Protein AF-A0A428UE61-F1 (afdb_monomer)

Radius of gyration: 39.41 Å; Cα contacts (8 Å, |Δi|>4): 1514; chains: 1; bounding box: 114×130×109 Å

Mean predicted aligned error: 20.4 Å

Foldseek 3Di:
DAQDKAKPVVVKDWFDEDPDGFTKIKIKIKGWHDDDPQKDFAKKKKKKFKFPPPPVLVVVFDPDDDDDDDQPDAKFWDDKAFDQKFKFDKDKDKDKDWDWDWDDDDDPDDDDGDDIDIDIDIDIDIFMKMKHWDFDDDDPDPGGGMIMMMIGGDPPDDPDDATLMQIMMIMIGHSLGKIKIKMFMKTWMDGPDDDPDTDIPPDDDDPPNGMDIDIDHPPDPVPRHDYCHVVVVCRNVVSHVVNVVRDDGDDDPDPDPDDDDDDDDDDDDDDDDDDDDDDDDDDDDDDDDDDDDDDDDDDDDDDDDDDDDDDDPPPPDPVVVVVVVVVVPDDDDDDDDDDDDDDDDDDDDDDDDDDDDDDDDDDDDDDDDDDDDDDDDDDPVVVVVVVVVPPVVVVVVVVVVVVVVVVDPPVVPPPPPPPDDDDDDDPDDPDPPQFFAFAAEAEEELWCAEQFFLLSPPPLFDSVCSVPLCQVLVLLLLCQVLPHQEHAYDAALFALAQAPHGNNRPLCPNRRQPPPGDQPLVSQLVNLVSHWRYAYAHEDEPQQDQLLVVLVSVLVSLQSNLQRYEYAYDNHQFQRNCVVSPHNGDDDPLVSLVSVVVSVVVSLLQQFFQFAPCQAPCDPVVPDGGDPLGGAFSQDDDPNDGGRDNRPDDHGQASHHQYEYEAQPPSRLLSCLAAHQEYEYFDQALLGLLVSLVSSCVSVVVLVHHSLSYAYAYEEEEQEDQWLVVLVVVLVVLLVSGRLSSLQSLVCSVQVDHPNPDDQPAQQCPDPPVSSVVLVCSCLVRPPPNVPPRCGSVNSRSVSNRRHPHYYFTTFLCSRLVRQVVSCVRNVGSHYNYYDSHPPVSVVNCSPTHSVSCVVVSNHDPDDPDTNDRSSCSRPNDSYDDCSRPSNQSHNYPPDSHRPVVVVVVVD

Organism: NCBI:txid2604345

InterPro domains:
  IPR011251 Luciferase-like domain [PF00296] (465-825)
  IPR016215 Nitrilotriacetate monooxygenase component A/pristinamycin IIA synthase subunit A [TIGR03860] (440-872)
  IPR036661 Luciferase-like domain superfamily [G3DSA:3.20.20.30] (434-896)
  IPR036661 Luciferase-like domain superfamily [SSF51679] (435-874)
  IPR051260 Diverse substrate monooxygenases [PTHR30011] (434-901)

pLDDT: mean 75.9, std 25.47, range [21.39, 98.88]

Secondary structure (DSSP, 8-state):
--EEEEE-TTT-EEEEETTTTEEEEEEEEEEEEPPPTTEEEEEEEEEEEEES--GGGGGTS----S---S-SS--EEEEEES-SEEE---EEEEEEEEEEE------TT-------EEEEEEEEEEE--EEEEEEEE-TTSSSEEEEEEEEE--TT----S---EEEEEEEEE--S--EEEEEEEEEEEEE-SS-----EESSSS-SSTTEEEEEE--S-GGG--SB-HHHHHHHHHHHHHHHHHHS---PPP-----------------------------------------------------------TTS--HHHHHHHHHHHS--------------------------------------------------HHHHHHHHHHT-HHHHHHHHHHHHHHTTS-GGGTGGGSSS----PPPS------PPPPPEEEEEEESSSBSSSTTGGGSTTB-GGGTT-HHHHHHHHHHHHHTT-SEEEEE--SS----TTSTT--HHHHHHTBT-S---SGGGHHHHHHT-SS-EEEEEEETTTS-HHHHHHHHHHHHHHTTT-EEEEEE----HHHHHHTT-SSPPPHHHHHHHHHHHHHHHHIIIIISB-TT-EEEETTTTEEE-TTSB----EE-SS-EE----SS---SSSSPEEEE---SHHHHHHHHHH-SEEEE--SSHHHHHHHHHHHHHHHHHTT--GGGSEEEEEEEEEE-SSHHHHHHHHHHHHHT--HHHHHHHHHHHHT---TTS-TT--TTS-S-HHHHHHHHHHHTTSTT-TTS---HHHHHHHHHTTTTSEEEEE-HHHHHHHHHHHHHHH---EEEEE-SSTBHHHHHIIIIIHHHHHHTTSS-SS-SSTT--HHHHHHS-SS--TTSTTGGG---TT-SS-HHHHHHHT-

Nearest PDB structures (foldseek):
  6ak1-assembly2_B  TM=9.621E-01  e=6.369E-52  Hyphomicrobium sulfonivorans
  3b9n-assembly2_B  TM=9.598E-01  e=4.986E-49  Geobacillus thermodenitrificans
  6lr1-assembly1_B  TM=9.518E-01  e=3.316E-44  Nocardioides sp. PD653
  7cza-assembly1_B  TM=9.605E-01  e=2.141E-40  Nocardioides sp. PD653
  5xkc-assembly1_C  TM=9.279E-01  e=2.772E-35  Bacillus subtilis

Sequence (908 aa):
MTVDCQFLFEKSQWGVLGNNRFPGGIIYMDLNFGPPQGCKVKSATVTVTLDEYDECLNSYKTQSRHGRRKPPCPVQMTDCYGPRHLVGEEKSTEFKQTMSVAPEIHVLGGGASGVGVNAEKAFKTSSRWSFNGQLLPGKGLWTYKTLKWDLTYNELESQSYRNNCVHTAFSFQHGGQPFLMKVEIEGKLGWNQRLKSKLKFGSRSGKEEGQTRTLIDFRDPEVFQRRLDELAKSLPRAMELENYQDIPIEIPDTAVASFQSTTLETEDSTNCEAESSQEVVSKREPLDSAAPLEAPRVLQGLQHQAIQAPHDPTEATMENLTRMYRRLTSPIEQEIIGKSAETSPSSASSTVVAPEEEQEQMTCPTNETKPELALGSLNADQEAMLKILEIPALLSFLQLIATLMNMLDWEAAQNTLVMASNESPSPDNNVSSKKKQIILNAFVMNTPGHLAPGLWRHPRNKTDQYKKLSFWTDLAQLLDKADFHAMFIADTLGPYDVYKGPANVVPVLSSGAQYPVNDPLYLVPALAAATKNLIFGVTASLTYEKPYALARRLSTVDHLSEGRVAWNIVTSYLDSAARNHGLDEQIPHDERYAIAHEYLEVLYKLWEGSFRDDAVLADRENGTYIAADAVRQIHHKGKYFQVPGPHFVEPSPQRTPFLFQAGVSEAGNGFGGKHGEAIFVGGQTPEGVRKTVDNIRAIATKEGRDPNHIKIIVGIAVIVAATDEEAKAKRDEYLSYADTEGALALFGGWTGIDLSGYSDDEDFRLTEAPRIQSILRRWSDTVPGTDNLPWTKRRIAEYISIGGLGAKIIGSPTTVADELEHWVEVADVDGFNLSHIVNPGSFEDIVEFLLPELRRRGVFRSRVDKEGATAREVFIGSKRLPEDHPGSKYKWRAGQEVPPFLAEEEAK

Structure (mmCIF, N/CA/C/O backbone):
data_AF-A0A428UE61-F1
#
_entry.id   AF-A0A428UE61-F1
#
loop_
_atom_site.group_PDB
_atom_site.id
_atom_site.type_symbol
_atom_site.label_atom_id
_atom_site.label_alt_id
_atom_site.label_comp_id
_atom_site.label_asym_id
_atom_site.label_entity_id
_atom_site.label_seq_id
_atom_site.pdbx_PDB_ins_code
_atom_site.Cartn_x
_atom_site.Cartn_y
_atom_site.Cartn_z
_atom_site.occupancy
_atom_site.B_iso_or_equiv
_atom_site.auth_seq_id
_atom_site.auth_comp_id
_atom_site.auth_asym_id
_atom_site.auth_atom_id
_atom_site.pdbx_PDB_model_num
ATOM 1 N N . MET A 1 1 ? 41.767 -10.987 22.330 1.00 46.66 1 MET A N 1
ATOM 2 C CA . MET A 1 1 ? 40.672 -10.272 23.009 1.00 46.66 1 MET A CA 1
ATOM 3 C C . MET A 1 1 ? 40.915 -10.302 24.500 1.00 46.66 1 MET A C 1
ATOM 5 O O . MET A 1 1 ? 41.491 -11.263 25.008 1.00 46.66 1 MET A O 1
ATOM 9 N N . THR A 1 2 ? 40.560 -9.198 25.133 1.00 59.25 2 THR A N 1
ATOM 10 C CA . THR A 1 2 ? 40.642 -8.890 26.561 1.00 59.25 2 THR A CA 1
ATOM 11 C C . THR A 1 2 ? 39.223 -8.832 27.129 1.00 59.25 2 THR A C 1
ATOM 13 O O . THR A 1 2 ? 38.258 -8.782 26.367 1.00 59.25 2 THR A O 1
ATOM 16 N N . VAL A 1 3 ? 39.089 -8.815 28.460 1.00 64.69 3 VAL A N 1
ATOM 17 C CA . VAL A 1 3 ? 37.883 -8.219 29.050 1.00 64.69 3 VAL A CA 1
ATOM 18 C C . VAL A 1 3 ? 38.043 -6.709 28.906 1.00 64.69 3 VAL A C 1
ATOM 20 O O . VAL A 1 3 ? 39.055 -6.177 29.359 1.00 64.69 3 VAL A O 1
ATOM 23 N N . ASP A 1 4 ? 37.103 -6.059 28.231 1.00 74.12 4 ASP A N 1
ATOM 24 C CA . ASP A 1 4 ? 37.210 -4.666 27.794 1.00 74.12 4 ASP A CA 1
ATOM 25 C C . ASP A 1 4 ? 35.916 -3.889 28.087 1.00 74.12 4 ASP A C 1
ATOM 27 O O . ASP A 1 4 ? 34.832 -4.469 28.174 1.00 74.12 4 ASP A O 1
ATOM 31 N N . CYS A 1 5 ? 36.047 -2.579 28.275 1.00 81.62 5 CYS A N 1
ATOM 32 C CA . CYS A 1 5 ? 34.998 -1.667 28.724 1.00 81.62 5 CYS A CA 1
ATOM 33 C C . CYS A 1 5 ? 35.074 -0.377 27.896 1.00 81.62 5 CYS A C 1
ATOM 35 O O . CYS A 1 5 ? 35.655 0.627 28.318 1.00 81.62 5 CYS A O 1
ATOM 37 N N . GLN A 1 6 ? 34.507 -0.415 26.691 1.00 86.00 6 GLN A N 1
ATOM 38 C CA . GLN A 1 6 ? 34.613 0.671 25.722 1.00 86.00 6 GLN A CA 1
ATOM 39 C C . GLN A 1 6 ? 33.530 1.725 25.972 1.00 86.00 6 GLN A C 1
ATOM 41 O O . GLN A 1 6 ? 32.346 1.448 25.815 1.00 86.00 6 GLN A O 1
ATOM 46 N N . PHE A 1 7 ? 33.919 2.953 26.324 1.00 83.75 7 PHE A N 1
ATOM 47 C CA . PHE A 1 7 ? 32.983 4.075 26.452 1.00 83.75 7 PHE A CA 1
ATOM 48 C C . PHE A 1 7 ? 32.632 4.671 25.087 1.00 83.75 7 PHE A C 1
ATOM 50 O O . PHE A 1 7 ? 33.508 5.132 24.355 1.00 83.75 7 PHE A O 1
ATOM 57 N N . LEU A 1 8 ? 31.339 4.745 24.779 1.00 87.75 8 LEU A N 1
ATOM 58 C CA . LEU A 1 8 ? 30.824 5.352 23.554 1.00 87.75 8 LEU A CA 1
ATOM 59 C C . LEU A 1 8 ? 30.546 6.842 23.797 1.00 87.75 8 LEU A C 1
ATOM 61 O O . LEU A 1 8 ? 29.394 7.281 23.874 1.00 87.75 8 LEU A O 1
ATOM 65 N N . PHE A 1 9 ? 31.605 7.639 23.974 1.00 80.12 9 PHE A N 1
ATOM 66 C CA . PHE A 1 9 ? 31.474 9.067 24.301 1.00 80.12 9 PHE A CA 1
ATOM 67 C C . PHE A 1 9 ? 30.754 9.887 23.216 1.00 80.12 9 PHE A C 1
ATOM 69 O O . PHE A 1 9 ? 30.081 10.852 23.556 1.00 80.12 9 PHE A O 1
ATOM 76 N N . GLU A 1 10 ? 30.802 9.461 21.952 1.00 81.88 10 GLU A N 1
ATOM 77 C CA . GLU A 1 10 ? 30.057 10.076 20.837 1.00 81.88 10 GLU A CA 1
ATOM 78 C C . GLU A 1 10 ? 28.542 9.786 20.902 1.00 81.88 10 GLU A C 1
ATOM 80 O O . GLU A 1 10 ? 27.727 10.651 20.588 1.00 81.88 10 GLU A O 1
ATOM 85 N N . LYS A 1 11 ? 28.144 8.597 21.389 1.00 85.75 11 LYS A N 1
ATOM 86 C CA . LYS A 1 11 ? 26.736 8.246 21.682 1.00 85.75 11 LYS A CA 1
ATOM 87 C C . LYS A 1 11 ? 26.249 8.939 22.968 1.00 85.75 11 LYS A C 1
ATOM 89 O O . LYS A 1 11 ? 25.057 9.205 23.122 1.00 85.75 11 LYS A O 1
ATOM 94 N N . SER A 1 12 ? 27.166 9.258 23.885 1.00 90.00 12 SER A N 1
ATOM 95 C CA . SER A 1 12 ? 26.889 9.809 25.220 1.00 90.00 12 SER A CA 1
ATOM 96 C C . SER A 1 12 ? 26.359 11.243 25.194 1.00 90.00 12 SER A C 1
ATOM 98 O O . SER A 1 12 ? 26.764 12.069 24.384 1.00 90.00 12 SER A O 1
ATOM 100 N N . GLN A 1 13 ? 25.408 11.533 26.084 1.00 90.19 13 GLN A N 1
ATOM 101 C CA . GLN A 1 13 ? 24.611 12.764 26.065 1.00 90.19 13 GLN A CA 1
ATOM 102 C C . GLN A 1 13 ? 24.738 13.517 27.390 1.00 90.19 13 GLN A C 1
ATOM 104 O O . GLN A 1 13 ? 24.761 12.903 28.456 1.00 90.19 13 GLN A O 1
ATOM 109 N N . TRP A 1 14 ? 24.756 14.848 27.332 1.00 88.31 14 TRP A N 1
ATOM 110 C CA . TRP A 1 14 ? 24.944 15.730 28.490 1.00 88.31 14 TRP A CA 1
ATOM 111 C C . TRP A 1 14 ? 23.805 16.752 28.574 1.00 88.31 14 TRP A C 1
ATOM 113 O O . TRP A 1 14 ? 23.241 17.145 27.550 1.00 88.31 14 TRP A O 1
ATOM 123 N N . GLY A 1 15 ? 23.428 17.159 29.787 1.00 88.06 15 GLY A N 1
ATOM 124 C CA . GLY A 1 15 ? 22.245 17.988 30.004 1.00 88.06 15 GLY A CA 1
ATOM 125 C C . GLY A 1 15 ? 21.762 17.977 31.453 1.00 88.06 15 GLY A C 1
ATOM 126 O O . GLY A 1 15 ? 22.563 18.044 32.378 1.00 88.06 15 GLY A O 1
ATOM 127 N N . VAL A 1 16 ? 20.446 17.904 31.650 1.00 86.44 16 VAL A N 1
ATOM 128 C CA . VAL A 1 16 ? 19.771 17.961 32.958 1.00 86.44 16 VAL A CA 1
ATOM 129 C C . VAL A 1 16 ? 18.908 16.721 33.173 1.00 86.44 16 VAL A C 1
ATOM 131 O O . VAL A 1 16 ? 18.205 16.285 32.259 1.00 86.44 16 VAL A O 1
ATOM 134 N N . LEU A 1 17 ? 18.928 16.182 34.394 1.00 80.44 17 LEU A N 1
ATOM 135 C CA . LEU A 1 17 ? 18.138 15.016 34.806 1.00 80.44 17 LEU A CA 1
ATOM 136 C C . LEU A 1 17 ? 17.314 15.309 36.065 1.00 80.44 17 LEU A C 1
ATOM 138 O O . LEU A 1 17 ? 17.823 15.863 37.040 1.00 80.44 17 LEU A O 1
ATOM 142 N N . GLY A 1 18 ? 16.068 14.841 36.079 1.00 70.00 18 GLY A N 1
ATOM 143 C CA . GLY A 1 18 ? 15.109 14.998 37.166 1.00 70.00 18 GLY A CA 1
ATOM 144 C C . GLY A 1 18 ? 14.396 16.353 37.164 1.00 70.00 18 GLY A C 1
ATOM 145 O O 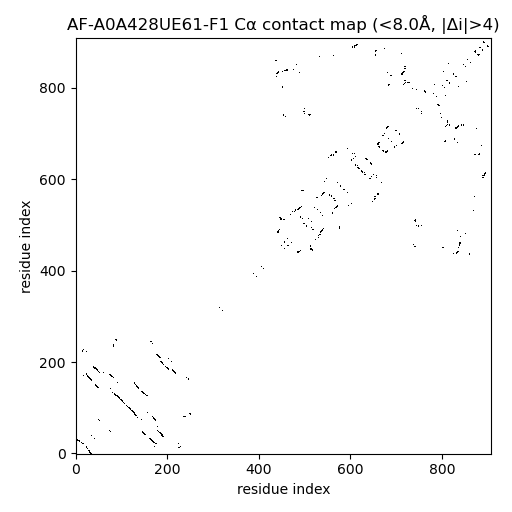. GLY A 1 18 ? 14.855 17.340 36.592 1.00 70.00 18 GLY A O 1
ATOM 146 N N . ASN A 1 19 ? 13.276 16.434 37.889 1.00 58.72 19 ASN A N 1
ATOM 147 C CA . ASN A 1 19 ? 12.419 17.630 37.955 1.00 58.72 19 ASN A CA 1
ATOM 148 C C . ASN A 1 19 ? 13.084 18.890 38.564 1.00 58.72 19 ASN A C 1
ATOM 150 O O . ASN A 1 19 ? 12.443 19.934 38.626 1.00 58.72 19 ASN A O 1
ATOM 154 N N . ASN A 1 20 ? 14.342 18.819 39.017 1.00 56.09 20 ASN A N 1
ATOM 155 C CA . ASN A 1 20 ? 15.060 19.913 39.678 1.00 56.09 20 ASN A CA 1
ATOM 156 C C . ASN A 1 20 ? 16.496 20.091 39.149 1.00 56.09 20 ASN A C 1
ATOM 158 O O . ASN A 1 20 ? 17.449 19.847 39.878 1.00 56.09 20 ASN A O 1
ATOM 162 N N . ARG A 1 21 ? 16.636 20.581 37.908 1.00 64.38 21 ARG A N 1
ATOM 163 C CA . ARG A 1 21 ? 17.753 21.429 37.412 1.00 64.38 21 ARG A CA 1
ATOM 164 C C . ARG A 1 21 ? 19.220 21.008 37.674 1.00 64.38 21 ARG A C 1
ATOM 166 O O . ARG A 1 21 ? 20.108 21.830 37.473 1.00 64.38 21 ARG A O 1
ATOM 173 N N . PHE A 1 22 ? 19.516 19.772 38.070 1.00 75.25 22 PHE A N 1
ATOM 174 C CA . PHE A 1 22 ? 20.898 19.325 38.259 1.00 75.25 22 PHE A CA 1
ATOM 175 C C . PHE A 1 22 ? 21.534 18.909 36.924 1.00 75.25 22 PHE A C 1
ATOM 177 O O . PHE A 1 22 ? 20.958 18.059 36.234 1.00 75.25 22 PHE A O 1
ATOM 184 N N . PRO A 1 23 ? 22.717 19.458 36.577 1.00 84.75 23 PRO A N 1
ATOM 185 C CA . PRO A 1 23 ? 23.539 18.948 35.489 1.00 84.75 23 PRO A CA 1
ATOM 186 C C . PRO A 1 23 ? 23.802 17.448 35.632 1.00 84.75 23 PRO A C 1
ATOM 188 O O . PRO A 1 23 ? 23.901 16.910 36.741 1.00 84.75 23 PRO A O 1
ATOM 191 N N . GLY A 1 24 ? 23.893 16.767 34.500 1.00 87.69 24 GLY A N 1
ATOM 192 C CA . GLY A 1 24 ? 23.999 15.323 34.424 1.00 87.69 24 GLY A CA 1
ATOM 193 C C . GLY A 1 24 ? 24.346 14.828 33.029 1.00 87.69 24 GLY A C 1
ATOM 194 O O . GLY A 1 24 ? 24.357 15.577 32.050 1.00 87.69 24 GLY A O 1
ATOM 195 N N . GLY A 1 25 ? 24.618 13.533 32.946 1.00 90.19 25 GLY A N 1
ATOM 196 C CA . GLY A 1 25 ? 24.937 12.864 31.696 1.00 90.19 25 GLY A CA 1
ATOM 197 C C . GLY A 1 25 ? 24.374 11.454 31.638 1.00 90.19 25 GLY A C 1
ATOM 198 O O . GLY A 1 25 ? 24.019 10.860 32.657 1.00 90.19 25 GLY A O 1
ATOM 199 N N . ILE A 1 26 ? 24.311 10.936 30.419 1.00 93.06 26 ILE A N 1
ATOM 200 C CA . ILE A 1 26 ? 24.041 9.544 30.078 1.00 93.06 26 ILE A CA 1
ATOM 201 C C . ILE A 1 26 ? 25.277 9.050 29.334 1.00 93.06 26 ILE A C 1
ATOM 203 O O . ILE A 1 26 ? 25.559 9.516 28.228 1.00 93.06 26 ILE A O 1
ATOM 207 N N . ILE A 1 27 ? 26.007 8.122 29.949 1.00 91.88 27 ILE A N 1
ATOM 208 C CA . ILE A 1 27 ? 27.204 7.505 29.375 1.00 91.88 27 ILE A CA 1
ATOM 209 C C . ILE A 1 27 ? 26.840 6.100 28.901 1.00 91.88 27 ILE A C 1
ATOM 211 O O . ILE A 1 27 ? 26.346 5.295 29.690 1.00 91.88 27 ILE A O 1
ATOM 215 N N . TYR A 1 28 ? 27.103 5.814 27.627 1.00 92.88 28 TYR A N 1
ATOM 216 C CA . TYR A 1 28 ? 26.952 4.487 27.021 1.00 92.88 28 TYR A CA 1
ATOM 217 C C . TYR A 1 28 ? 28.302 3.761 27.019 1.00 92.88 28 TYR A C 1
ATOM 219 O O . TYR A 1 28 ? 29.351 4.395 26.860 1.00 92.88 28 TYR A O 1
ATOM 227 N N . MET A 1 29 ? 28.287 2.438 27.160 1.00 90.75 29 MET A N 1
ATOM 228 C CA . MET A 1 29 ? 29.472 1.594 27.051 1.00 90.75 29 MET A CA 1
ATOM 229 C C . MET A 1 29 ? 29.152 0.182 26.555 1.00 90.75 29 MET A C 1
ATOM 231 O O . MET A 1 29 ? 28.063 -0.345 26.787 1.00 90.75 29 MET A O 1
ATOM 235 N N . ASP A 1 30 ? 30.174 -0.446 25.989 1.00 90.00 30 ASP A N 1
ATOM 236 C CA . ASP A 1 30 ? 30.145 -1.820 25.508 1.00 90.00 30 ASP A CA 1
ATOM 237 C C . ASP A 1 30 ? 31.082 -2.681 26.365 1.00 90.00 30 ASP A C 1
ATOM 239 O O . ASP A 1 30 ? 32.297 -2.454 26.419 1.00 90.00 30 ASP A O 1
ATOM 243 N N . LEU A 1 31 ? 30.513 -3.670 27.059 1.00 87.62 31 LEU A N 1
ATOM 244 C CA . LEU A 1 31 ? 31.251 -4.586 27.928 1.00 87.62 31 LEU A CA 1
ATOM 245 C C . LEU A 1 31 ? 31.553 -5.887 27.183 1.00 87.62 31 LEU A C 1
ATOM 247 O O . LEU A 1 31 ? 30.669 -6.714 26.955 1.00 87.62 31 LEU A O 1
ATOM 251 N N . ASN A 1 32 ? 32.817 -6.082 26.817 1.00 82.75 32 ASN A N 1
ATOM 252 C CA . ASN A 1 32 ? 33.273 -7.224 26.032 1.00 82.75 32 ASN A CA 1
ATOM 253 C C . ASN A 1 32 ? 34.005 -8.231 26.924 1.00 82.75 32 ASN A C 1
ATOM 255 O O . ASN A 1 32 ? 34.972 -7.885 27.595 1.00 82.75 32 ASN A O 1
ATOM 259 N N . PHE A 1 33 ? 33.581 -9.499 26.915 1.00 74.75 33 PHE A N 1
ATOM 260 C CA . PHE A 1 33 ? 34.100 -10.532 27.831 1.00 74.75 33 PHE A CA 1
ATOM 261 C C . PHE A 1 33 ? 34.864 -11.681 27.138 1.00 74.75 33 PHE A C 1
ATOM 263 O O . PHE A 1 33 ? 34.964 -12.789 27.675 1.00 74.75 33 PHE A O 1
ATOM 270 N N . GLY A 1 34 ? 35.397 -11.439 25.937 1.00 67.12 34 GLY A N 1
ATOM 271 C CA . GLY A 1 34 ? 36.042 -12.457 25.100 1.00 67.12 34 GLY A CA 1
ATOM 272 C C . GLY A 1 34 ? 37.418 -12.925 25.620 1.00 67.12 34 GLY A C 1
ATOM 273 O O . GLY A 1 34 ? 38.310 -12.096 25.811 1.00 67.12 34 GLY A O 1
ATOM 274 N N . PRO A 1 35 ? 37.659 -14.240 25.808 1.00 58.56 35 PRO A N 1
ATOM 275 C CA . PRO A 1 35 ? 38.947 -14.744 26.286 1.00 58.56 35 PRO A CA 1
ATOM 276 C C . PRO A 1 35 ? 40.095 -14.628 25.256 1.00 58.56 35 PRO A C 1
ATOM 278 O O . PRO A 1 35 ? 39.879 -14.728 24.041 1.00 58.56 35 PRO A O 1
ATOM 281 N N . PRO A 1 36 ? 41.356 -14.548 25.727 1.00 59.62 36 PRO A N 1
ATOM 282 C CA . PRO A 1 36 ? 42.532 -14.888 24.925 1.00 59.62 36 PRO A CA 1
ATOM 283 C C . PRO A 1 36 ? 42.497 -16.351 24.448 1.00 59.62 36 PRO A C 1
ATOM 285 O O . PRO A 1 36 ? 41.963 -17.221 25.141 1.00 59.62 36 PRO A O 1
ATOM 288 N N . GLN A 1 37 ? 43.114 -16.645 23.297 1.00 58.22 37 GLN A N 1
ATOM 289 C CA . GLN A 1 37 ? 43.183 -18.011 22.757 1.00 58.22 37 GLN A CA 1
ATOM 290 C C . GLN A 1 37 ? 43.763 -19.006 23.777 1.00 58.22 37 GLN A C 1
ATOM 292 O O . GLN A 1 37 ? 44.815 -18.777 24.369 1.00 58.22 37 GLN A O 1
ATOM 297 N N . GLY A 1 38 ? 43.062 -20.128 23.973 1.00 58.03 38 GLY A N 1
ATOM 298 C CA . GLY A 1 38 ? 43.457 -21.212 24.883 1.00 58.03 38 GLY A CA 1
ATOM 299 C C . GLY A 1 38 ? 43.007 -21.062 26.345 1.00 58.03 38 GLY A C 1
ATOM 300 O O . GLY A 1 38 ? 43.116 -22.029 27.103 1.00 58.03 38 GLY A O 1
ATOM 301 N N . CYS A 1 39 ? 42.461 -19.907 26.737 1.00 61.75 39 CYS A N 1
ATOM 302 C CA . CYS A 1 39 ? 41.926 -19.652 28.077 1.00 61.75 39 CYS A CA 1
ATOM 303 C C . CYS A 1 39 ? 40.391 -19.733 28.105 1.00 61.75 39 CYS A C 1
ATOM 305 O O . CYS A 1 39 ? 39.730 -19.355 27.143 1.00 61.75 39 CYS A O 1
ATOM 307 N N . LYS A 1 40 ? 39.817 -20.146 29.243 1.00 69.12 40 LYS A N 1
ATOM 308 C CA . LYS A 1 40 ? 38.396 -19.926 29.562 1.00 69.12 40 LYS A CA 1
ATOM 309 C C . LYS A 1 40 ? 38.239 -18.837 30.622 1.00 69.12 40 LYS A C 1
ATOM 311 O O . LYS A 1 40 ? 38.946 -18.873 31.634 1.00 69.12 40 LYS A O 1
ATOM 316 N N . VAL A 1 41 ? 37.278 -17.928 30.455 1.00 73.25 41 VAL A N 1
ATOM 317 C CA . VAL A 1 41 ? 36.825 -17.051 31.554 1.00 73.25 41 VAL A CA 1
ATOM 318 C C . VAL A 1 41 ? 35.959 -17.880 32.502 1.00 73.25 41 VAL A C 1
ATOM 320 O O . VAL A 1 41 ? 35.039 -18.546 32.040 1.00 73.25 41 VAL A O 1
ATOM 323 N N . LYS A 1 42 ? 36.233 -17.844 33.815 1.00 73.75 42 LYS A N 1
ATOM 324 C CA . LYS A 1 42 ? 35.361 -18.433 34.855 1.00 73.75 42 LYS A CA 1
ATOM 325 C C . LYS A 1 42 ? 34.499 -17.388 35.556 1.00 73.75 42 LYS A C 1
ATOM 327 O O . LYS A 1 42 ? 33.335 -17.634 35.841 1.00 73.75 42 LYS A O 1
ATOM 332 N N . SER A 1 43 ? 35.068 -16.220 35.836 1.00 81.81 43 SER A N 1
ATOM 333 C CA . SER A 1 43 ? 34.304 -15.050 36.274 1.00 81.81 43 SER A CA 1
ATOM 334 C C . SER A 1 43 ? 35.018 -13.775 35.848 1.00 81.81 43 SER A C 1
ATOM 336 O O . SER A 1 43 ? 36.249 -13.735 35.919 1.00 81.81 43 SER A O 1
ATOM 338 N N . ALA A 1 44 ? 34.262 -12.747 35.487 1.00 82.44 44 ALA A N 1
ATOM 339 C CA . ALA A 1 44 ? 34.749 -11.395 35.243 1.00 82.44 44 ALA A CA 1
ATOM 340 C C . ALA A 1 44 ? 33.827 -10.392 35.946 1.00 82.44 44 ALA A C 1
ATOM 342 O O . ALA A 1 44 ? 32.612 -10.579 35.962 1.00 82.44 44 ALA A O 1
ATOM 343 N N . THR A 1 45 ? 34.408 -9.348 36.522 1.00 85.44 45 THR A N 1
ATOM 344 C CA . THR A 1 45 ? 33.694 -8.299 37.247 1.00 85.44 45 THR A CA 1
ATOM 345 C C . THR A 1 45 ? 34.184 -6.949 36.740 1.00 85.44 45 THR A C 1
ATOM 347 O O . THR A 1 45 ? 35.376 -6.665 36.844 1.00 85.44 45 THR A O 1
ATOM 350 N N . VAL A 1 46 ? 33.277 -6.118 36.224 1.00 87.56 46 VAL A N 1
ATOM 351 C CA . VAL A 1 46 ? 33.558 -4.727 35.830 1.00 87.56 46 VAL A CA 1
ATOM 352 C C . VAL A 1 46 ? 32.901 -3.804 36.846 1.00 87.56 46 VAL A C 1
ATOM 354 O O . VAL A 1 46 ? 31.731 -3.982 37.178 1.00 87.56 46 VAL A O 1
ATOM 357 N N . THR A 1 47 ? 33.647 -2.835 37.371 1.00 89.94 47 THR A N 1
ATOM 358 C CA . THR A 1 47 ? 33.163 -1.890 38.386 1.00 89.94 47 THR A CA 1
ATOM 359 C C . THR A 1 47 ? 33.503 -0.461 37.977 1.00 89.94 47 THR A C 1
ATOM 361 O O . THR A 1 47 ? 34.674 -0.129 37.824 1.00 89.94 47 THR A O 1
ATOM 364 N N . VAL A 1 48 ? 32.493 0.397 37.833 1.00 91.00 48 VAL A N 1
ATOM 365 C CA . VAL A 1 48 ? 32.637 1.832 37.537 1.00 91.00 48 VAL A CA 1
ATOM 366 C C . VAL A 1 48 ? 32.237 2.626 38.778 1.00 91.00 48 VAL A C 1
ATOM 368 O O . VAL A 1 48 ? 31.164 2.397 39.324 1.00 91.00 48 VAL A O 1
ATOM 371 N N . THR A 1 49 ? 33.079 3.549 39.246 1.00 91.44 49 THR A N 1
ATOM 372 C CA . THR A 1 49 ? 32.848 4.366 40.454 1.00 91.44 49 THR A CA 1
ATOM 373 C C . THR A 1 49 ? 33.092 5.850 40.184 1.00 91.44 49 THR A C 1
ATOM 375 O O . THR A 1 49 ? 34.081 6.197 39.542 1.00 91.44 49 THR A O 1
ATOM 378 N N . LEU A 1 50 ? 32.221 6.727 40.697 1.00 90.94 50 LEU A N 1
ATOM 379 C CA . LEU A 1 50 ? 32.333 8.187 40.567 1.00 90.94 50 LEU A CA 1
ATOM 380 C C . LEU A 1 50 ? 32.833 8.816 41.881 1.00 90.94 50 LEU A C 1
ATOM 382 O O . LEU A 1 50 ? 32.108 8.848 42.880 1.00 90.94 50 LEU A O 1
ATOM 386 N N . ASP A 1 51 ? 34.060 9.338 41.882 1.00 86.88 51 ASP A N 1
ATOM 387 C CA . ASP A 1 51 ? 34.716 9.914 43.061 1.00 86.88 51 ASP A CA 1
ATOM 388 C C . ASP A 1 51 ? 34.954 11.426 42.896 1.00 86.88 51 ASP A C 1
ATOM 390 O O . ASP A 1 51 ? 35.658 11.867 41.992 1.00 86.88 51 ASP A O 1
ATOM 394 N N . GLU A 1 52 ? 34.365 12.230 43.783 1.00 83.00 52 GLU A N 1
ATOM 395 C CA . GLU A 1 52 ? 34.520 13.695 43.843 1.00 83.00 52 GLU A CA 1
ATOM 396 C C . GLU A 1 52 ? 35.455 14.154 44.982 1.00 83.00 52 GLU A C 1
ATOM 398 O O . GLU A 1 52 ? 35.705 15.352 45.157 1.00 83.00 52 GLU A O 1
ATOM 403 N N . TYR A 1 53 ? 35.966 13.213 45.780 1.00 80.38 53 TYR A N 1
ATOM 404 C CA . TYR A 1 53 ? 36.737 13.450 47.000 1.00 80.38 53 TYR A CA 1
ATOM 405 C C . TYR A 1 53 ? 38.207 13.023 46.896 1.00 80.38 53 TYR A C 1
ATOM 407 O O . TYR A 1 53 ? 38.986 13.429 47.756 1.00 80.38 53 TYR A O 1
ATOM 415 N N . ASP A 1 54 ? 38.598 12.291 45.847 1.00 80.94 54 ASP A N 1
ATOM 416 C CA . ASP A 1 54 ? 40.000 11.967 45.546 1.00 80.94 54 ASP A CA 1
ATOM 417 C C . ASP A 1 54 ? 40.903 13.222 45.567 1.00 80.94 54 ASP A C 1
ATOM 419 O O . ASP A 1 54 ? 40.561 14.286 45.033 1.00 80.94 54 ASP A O 1
ATOM 423 N N . GLU A 1 55 ? 42.064 13.099 46.217 1.00 78.06 55 GLU A N 1
ATOM 424 C CA . GLU A 1 55 ? 42.967 14.217 46.509 1.00 78.06 55 GLU A CA 1
ATOM 425 C C . GLU A 1 55 ? 43.546 14.867 45.243 1.00 78.06 55 GLU A C 1
ATOM 427 O O . GLU A 1 55 ? 43.829 16.069 45.249 1.00 78.06 55 GLU A O 1
ATOM 432 N N . CYS A 1 56 ? 43.648 14.130 44.130 1.00 76.50 56 CYS A N 1
ATOM 433 C CA . CYS A 1 56 ? 44.102 14.673 42.850 1.00 76.50 56 CYS A CA 1
ATOM 434 C C . CYS A 1 56 ? 43.151 15.737 42.276 1.00 76.50 56 CYS A C 1
ATOM 436 O O . CYS A 1 56 ? 43.576 16.565 41.474 1.00 76.50 56 CYS A O 1
ATOM 438 N N . LEU A 1 57 ? 41.881 15.774 42.699 1.00 77.94 57 LEU A N 1
ATOM 439 C CA . LEU A 1 57 ? 40.918 16.794 42.266 1.00 77.94 57 LEU A CA 1
ATOM 440 C C . LEU A 1 57 ? 41.156 18.168 42.916 1.00 77.94 57 LEU A C 1
ATOM 442 O O . LEU A 1 57 ? 40.554 19.154 42.493 1.00 77.94 57 LEU A O 1
ATOM 446 N N . ASN A 1 58 ? 42.017 18.267 43.934 1.00 76.69 58 ASN A N 1
ATOM 447 C CA . ASN A 1 58 ? 42.259 19.519 44.659 1.00 76.69 58 ASN A CA 1
ATOM 448 C C . ASN A 1 58 ? 42.931 20.612 43.805 1.00 76.69 58 ASN A C 1
ATOM 450 O O . ASN A 1 58 ? 42.805 21.787 44.136 1.00 76.69 58 ASN A O 1
ATOM 454 N N . SER A 1 59 ? 43.592 20.257 42.697 1.00 69.44 59 SER A N 1
ATOM 455 C CA . SER A 1 59 ? 44.116 21.212 41.706 1.00 69.44 59 SER A CA 1
ATOM 456 C C . SER A 1 59 ? 43.072 21.682 40.683 1.00 69.44 59 SER A C 1
ATOM 458 O O . SER A 1 59 ? 43.229 22.759 40.115 1.00 69.44 59 SER A O 1
ATOM 460 N N . TYR A 1 60 ? 42.007 20.903 40.459 1.00 66.69 60 TYR A N 1
ATOM 461 C CA . TYR A 1 60 ? 40.944 21.192 39.483 1.00 66.69 60 TYR A CA 1
ATOM 462 C C . TYR A 1 60 ? 39.726 21.891 40.109 1.00 66.69 60 TYR A C 1
ATOM 464 O O . TYR A 1 60 ? 38.936 22.527 39.413 1.00 66.69 60 TYR A O 1
ATOM 472 N N . LYS A 1 61 ? 39.573 21.814 41.435 1.00 66.69 61 LYS A N 1
ATOM 473 C CA . LYS A 1 61 ? 38.549 22.540 42.198 1.00 66.69 61 LYS A CA 1
ATOM 474 C C . LYS A 1 61 ? 38.887 24.035 42.237 1.00 66.69 61 LYS A C 1
ATOM 476 O O . LYS A 1 61 ? 39.684 24.491 43.053 1.00 66.69 61 LYS A O 1
ATOM 481 N N . THR A 1 62 ? 38.265 24.800 41.339 1.00 55.84 62 THR A N 1
ATOM 482 C CA . THR A 1 62 ? 38.424 26.259 41.211 1.00 55.84 62 THR A CA 1
ATOM 483 C C . THR A 1 62 ? 38.276 26.983 42.553 1.00 55.84 62 THR A C 1
ATOM 485 O O . THR A 1 62 ? 37.279 26.780 43.250 1.00 55.84 62 THR A O 1
ATOM 488 N N . GLN A 1 63 ? 39.194 27.902 42.878 1.00 50.12 63 GLN A N 1
ATOM 489 C CA . GLN A 1 63 ? 39.101 28.777 44.058 1.00 50.12 63 GLN A CA 1
ATOM 490 C C . GLN A 1 63 ? 38.036 29.883 43.888 1.00 50.12 63 GLN A C 1
ATOM 492 O O . GLN A 1 63 ? 38.337 31.078 43.930 1.00 50.12 63 GLN A O 1
ATOM 497 N N . SER A 1 64 ? 36.774 29.496 43.688 1.00 44.62 64 SER A N 1
ATOM 498 C CA . SER A 1 64 ? 35.662 30.446 43.655 1.00 44.62 64 SER A CA 1
ATOM 499 C C . SER A 1 64 ? 35.415 31.038 45.047 1.00 44.62 64 SER A C 1
ATOM 501 O O . SER A 1 64 ? 35.502 30.355 46.072 1.00 44.62 64 SER A O 1
ATOM 503 N N . ARG A 1 65 ? 35.174 32.350 45.097 1.00 41.00 65 ARG A N 1
ATOM 504 C CA . ARG A 1 65 ? 35.197 33.146 46.331 1.00 41.00 65 ARG A CA 1
ATOM 505 C C . ARG A 1 65 ? 33.839 33.168 47.047 1.00 41.00 65 ARG A C 1
ATOM 507 O O . ARG A 1 65 ? 32.785 33.096 46.434 1.00 41.00 65 ARG A O 1
ATOM 514 N N . HIS A 1 66 ? 33.900 33.402 48.360 1.00 37.56 66 HIS A N 1
ATOM 515 C CA . HIS A 1 66 ? 32.799 33.904 49.204 1.00 37.56 66 HIS A CA 1
ATOM 516 C C . HIS A 1 66 ? 31.608 32.959 49.501 1.00 37.56 66 HIS A C 1
ATOM 518 O O . HIS A 1 66 ? 30.444 33.313 49.366 1.00 37.56 66 HIS A O 1
ATOM 524 N N . GLY A 1 67 ? 31.912 31.813 50.112 1.00 43.88 67 GLY A N 1
ATOM 525 C CA . GLY A 1 67 ? 31.308 31.447 51.403 1.00 43.88 67 GLY A CA 1
ATOM 526 C C . GLY A 1 67 ? 29.778 31.365 51.552 1.00 43.88 67 GLY A C 1
ATOM 527 O O . GLY A 1 67 ? 29.207 32.141 52.318 1.00 43.88 67 GLY A O 1
ATOM 528 N N . ARG A 1 68 ? 29.154 30.293 51.032 1.00 39.59 68 ARG A N 1
ATOM 529 C CA . ARG A 1 68 ? 28.136 29.515 51.783 1.00 39.59 68 ARG A CA 1
ATOM 530 C C . ARG A 1 68 ? 27.816 28.150 51.145 1.00 39.59 68 ARG A C 1
ATOM 532 O O . ARG A 1 68 ? 27.566 28.073 49.953 1.00 39.59 68 ARG A O 1
ATOM 539 N N . ARG A 1 69 ? 27.667 27.135 52.015 1.00 44.00 69 ARG A N 1
ATOM 540 C CA . ARG A 1 69 ? 27.134 25.767 51.779 1.00 44.00 69 ARG A CA 1
ATOM 541 C C . ARG A 1 69 ? 27.957 24.823 50.873 1.00 44.00 69 ARG A C 1
ATOM 543 O O . ARG A 1 69 ? 28.834 25.234 50.128 1.00 44.00 69 ARG A O 1
ATOM 550 N N . LYS A 1 70 ? 27.680 23.518 51.037 1.00 48.38 70 LYS A N 1
ATOM 551 C CA . LYS A 1 70 ? 28.154 22.405 50.187 1.00 48.38 70 LYS A CA 1
ATOM 552 C C . LYS A 1 70 ? 27.621 22.557 48.747 1.00 48.38 70 LYS A C 1
ATOM 554 O O . LYS A 1 70 ? 26.583 23.203 48.591 1.00 48.38 70 LYS A O 1
ATOM 559 N N . PRO A 1 71 ? 28.239 21.910 47.733 1.00 51.91 71 PRO A N 1
ATOM 560 C CA . PRO A 1 71 ? 27.614 21.765 46.416 1.00 51.91 71 PRO A CA 1
ATOM 561 C C . PRO A 1 71 ? 26.197 21.173 46.560 1.00 51.91 71 PRO A C 1
ATOM 563 O O . PRO A 1 71 ? 26.002 20.277 47.388 1.00 51.91 71 PRO A O 1
ATOM 566 N N . PRO A 1 72 ? 25.200 21.672 45.805 1.00 61.03 72 PRO A N 1
ATOM 567 C CA . PRO A 1 72 ? 23.790 21.358 46.046 1.00 61.03 72 PRO A CA 1
ATOM 568 C C . PRO A 1 72 ? 23.391 19.929 45.642 1.00 61.03 72 PRO A C 1
ATOM 570 O O . PRO A 1 72 ? 22.364 19.443 46.105 1.00 61.03 72 PRO A O 1
ATOM 573 N N . CYS A 1 73 ? 24.213 19.249 44.838 1.00 71.06 73 CYS A N 1
ATOM 574 C CA . CYS A 1 73 ? 24.133 17.816 44.570 1.00 71.06 73 CYS A CA 1
ATOM 575 C C . CYS A 1 73 ? 25.563 17.236 44.529 1.00 71.06 73 CYS A C 1
ATOM 577 O O . CYS A 1 73 ? 26.391 17.778 43.792 1.00 71.06 73 CYS A O 1
ATOM 579 N N . PRO A 1 74 ? 25.894 16.178 45.294 1.00 79.25 74 PRO A N 1
ATOM 580 C CA . PRO A 1 74 ? 27.113 15.398 45.060 1.00 79.25 74 PRO A CA 1
ATOM 581 C C . PRO A 1 74 ? 26.998 14.625 43.738 1.00 79.25 74 PRO A C 1
ATOM 583 O O . PRO A 1 74 ? 25.882 14.373 43.278 1.00 79.25 74 PRO A O 1
ATOM 586 N N . VAL A 1 75 ? 28.115 14.212 43.127 1.00 86.38 75 VAL A N 1
ATOM 587 C CA . VAL A 1 75 ? 28.043 13.330 41.947 1.00 86.38 75 VAL A CA 1
ATOM 588 C C . VAL A 1 75 ? 27.376 12.005 42.326 1.00 86.38 75 VAL A C 1
ATOM 590 O O . VAL A 1 75 ? 27.776 11.373 43.304 1.00 86.38 75 VAL A O 1
ATOM 593 N N . GLN A 1 76 ? 26.355 11.575 41.591 1.00 88.50 76 GLN A N 1
ATOM 594 C CA . GLN A 1 76 ? 25.632 10.335 41.878 1.00 88.50 76 GLN A CA 1
ATOM 595 C C . GLN A 1 76 ? 25.088 9.699 40.604 1.00 88.50 76 GLN A C 1
ATOM 597 O O . GLN A 1 76 ? 24.543 10.391 39.747 1.00 88.50 76 GLN A O 1
ATOM 602 N N . MET A 1 77 ? 25.201 8.377 40.502 1.00 91.12 77 MET A N 1
ATOM 603 C CA . MET A 1 77 ? 24.472 7.597 39.503 1.00 91.12 77 MET A CA 1
ATOM 604 C C . MET A 1 77 ? 22.979 7.633 39.851 1.00 91.12 77 MET A C 1
ATOM 606 O O . MET A 1 77 ? 22.614 7.529 41.023 1.00 91.12 77 MET A O 1
ATOM 610 N N . THR A 1 78 ? 22.118 7.805 38.851 1.00 88.19 78 THR A N 1
ATOM 611 C CA . THR A 1 78 ? 20.660 7.844 39.041 1.00 88.19 78 THR A CA 1
ATOM 612 C C . THR A 1 78 ? 19.980 6.564 38.576 1.00 88.19 78 THR A C 1
ATOM 614 O O . THR A 1 78 ? 19.064 6.110 39.255 1.00 88.19 78 THR A O 1
ATOM 617 N N . ASP A 1 79 ? 20.444 5.957 37.480 1.00 89.31 79 ASP A N 1
ATOM 618 C CA . ASP A 1 79 ? 19.988 4.641 37.033 1.00 89.31 79 ASP A CA 1
ATOM 619 C C . ASP A 1 79 ? 21.026 3.944 36.125 1.00 89.31 79 ASP A C 1
ATOM 621 O O . ASP A 1 79 ? 21.986 4.564 35.657 1.00 89.31 79 ASP A O 1
ATOM 625 N N . CYS A 1 80 ? 20.826 2.647 35.880 1.00 90.25 80 CYS A N 1
ATOM 626 C CA . CYS A 1 80 ? 21.559 1.844 34.904 1.00 90.25 80 CYS A CA 1
ATOM 627 C C . CYS A 1 80 ? 20.598 1.124 33.944 1.00 90.25 80 CYS A C 1
ATOM 629 O O . CYS A 1 80 ? 19.540 0.610 34.336 1.00 90.25 80 CYS A O 1
ATOM 631 N N . TYR A 1 81 ? 20.999 1.096 32.675 1.00 89.69 81 TYR A N 1
ATOM 632 C CA . TYR A 1 81 ? 20.197 0.705 31.523 1.00 89.69 81 TYR A CA 1
ATOM 633 C C . TYR A 1 81 ? 20.859 -0.440 30.761 1.00 89.69 81 TYR A C 1
ATOM 635 O O . TYR A 1 81 ? 22.086 -0.518 30.668 1.00 89.69 81 TYR A O 1
ATOM 643 N N . GLY A 1 82 ? 20.039 -1.315 30.187 1.00 83.19 82 GLY A N 1
ATOM 644 C CA . GLY A 1 82 ? 20.488 -2.593 29.643 1.00 83.19 82 GLY A CA 1
ATOM 645 C C . GLY A 1 82 ? 20.344 -3.730 30.655 1.00 83.19 82 GLY A C 1
ATOM 646 O O . GLY A 1 82 ? 19.654 -3.576 31.670 1.00 83.19 82 GLY A O 1
ATOM 647 N N . PRO A 1 83 ? 20.934 -4.901 30.375 1.00 75.94 83 PRO A N 1
ATOM 648 C CA . PRO A 1 83 ? 20.537 -6.128 31.050 1.00 75.94 83 PRO A CA 1
ATOM 649 C C . PRO A 1 83 ? 20.966 -6.193 32.522 1.00 75.94 83 PRO A C 1
ATOM 651 O O . PRO A 1 83 ? 22.124 -6.444 32.851 1.00 75.94 83 PRO A O 1
ATOM 654 N N . ARG A 1 84 ? 20.008 -6.012 33.439 1.00 78.12 84 ARG A N 1
ATOM 655 C CA . ARG A 1 84 ? 20.246 -6.149 34.891 1.00 78.12 84 ARG A CA 1
ATOM 656 C C . ARG A 1 84 ? 20.509 -7.596 35.310 1.00 78.12 84 ARG A C 1
ATOM 658 O O . ARG A 1 84 ? 21.248 -7.827 36.264 1.00 78.12 84 ARG A O 1
ATOM 665 N N . HIS A 1 85 ? 19.940 -8.555 34.588 1.00 81.81 85 HIS A N 1
ATOM 666 C CA . HIS A 1 85 ? 20.205 -9.980 34.741 1.00 81.81 85 HIS A CA 1
ATOM 667 C C . HIS A 1 85 ? 20.087 -10.658 33.372 1.00 81.81 85 HIS A C 1
ATOM 669 O O . HIS A 1 85 ? 19.086 -10.444 32.693 1.00 81.81 85 HIS A O 1
ATOM 675 N N . LEU A 1 86 ? 21.077 -11.463 32.979 1.00 78.62 86 LEU A N 1
ATOM 676 C CA . LEU A 1 86 ? 20.980 -12.396 31.848 1.00 78.62 86 LEU A CA 1
ATOM 677 C C . LEU A 1 86 ? 21.411 -13.791 32.284 1.00 78.62 86 LEU A C 1
ATOM 679 O O . LEU A 1 86 ? 22.266 -13.948 33.162 1.00 78.62 86 LEU A O 1
ATOM 683 N N . VAL A 1 87 ? 20.854 -14.790 31.609 1.00 76.06 87 VAL A N 1
ATOM 684 C CA . VAL A 1 87 ? 21.129 -16.209 31.816 1.00 76.06 87 VAL A CA 1
ATOM 685 C C . VAL A 1 87 ? 21.246 -16.882 30.451 1.00 76.06 87 VAL A C 1
ATOM 687 O O . VAL A 1 87 ? 20.431 -16.631 29.565 1.00 76.06 87 VAL A O 1
ATOM 690 N N . GLY A 1 88 ? 22.269 -17.719 30.280 1.00 73.75 88 GLY A N 1
ATOM 691 C CA . GLY A 1 88 ? 22.448 -18.515 29.067 1.00 73.75 88 GLY A CA 1
ATOM 692 C C . GLY A 1 88 ? 21.566 -19.764 29.012 1.00 73.75 88 GLY A C 1
ATOM 693 O O . GLY A 1 88 ? 21.136 -20.268 30.050 1.00 73.75 88 GLY A O 1
ATOM 694 N N . GLU A 1 89 ? 21.388 -20.290 27.797 1.00 70.19 89 GLU A N 1
ATOM 695 C CA . GLU A 1 89 ? 20.756 -21.589 27.509 1.00 70.19 89 GLU A CA 1
ATOM 696 C C . GLU A 1 89 ? 21.256 -22.700 28.452 1.00 70.19 89 GLU A C 1
ATOM 698 O O . GLU A 1 89 ? 22.470 -22.889 28.619 1.00 70.19 89 GLU A O 1
ATOM 703 N N . GLU A 1 90 ? 20.346 -23.488 29.029 1.00 71.06 90 GLU A N 1
ATOM 704 C CA . GLU A 1 90 ? 20.743 -24.607 29.886 1.00 71.06 90 GLU A CA 1
ATOM 705 C C . GLU A 1 90 ? 21.361 -25.785 29.112 1.00 71.06 90 GLU A C 1
ATOM 707 O O . GLU A 1 90 ? 20.695 -26.536 28.400 1.00 71.06 90 GLU A O 1
ATOM 712 N N . LYS A 1 91 ? 22.653 -26.034 29.347 1.00 66.38 91 LYS A N 1
ATOM 713 C CA . LYS A 1 91 ? 23.370 -27.204 28.827 1.00 66.38 91 LYS A CA 1
ATOM 714 C C . LYS A 1 91 ? 23.429 -28.297 29.880 1.00 66.38 91 LYS A C 1
ATOM 716 O O . LYS A 1 91 ? 24.144 -28.171 30.879 1.00 66.38 91 LYS A O 1
ATOM 721 N N . SER A 1 92 ? 22.697 -29.387 29.640 1.00 67.00 92 SER A N 1
ATOM 722 C CA . SER A 1 92 ? 22.790 -30.617 30.431 1.00 67.00 92 SER A CA 1
ATOM 723 C C . SER A 1 92 ? 23.724 -31.636 29.786 1.00 67.00 92 SER A C 1
ATOM 725 O O . SER A 1 92 ? 23.510 -32.021 28.637 1.00 67.00 92 SER A O 1
ATOM 727 N N . THR A 1 93 ? 24.692 -32.132 30.552 1.00 65.00 93 THR A N 1
ATOM 728 C CA . THR A 1 93 ? 25.559 -33.246 30.156 1.00 65.00 93 THR A CA 1
ATOM 729 C C . THR A 1 93 ? 25.229 -34.461 31.012 1.00 65.00 93 THR A C 1
ATOM 731 O O . THR A 1 93 ? 25.150 -34.365 32.239 1.00 65.00 93 THR A O 1
ATOM 734 N N . GLU A 1 94 ? 25.053 -35.613 30.370 1.00 65.62 94 GLU A N 1
ATOM 735 C CA . GLU A 1 94 ? 24.901 -36.900 31.046 1.00 65.62 94 GLU A CA 1
ATOM 736 C C . GLU A 1 94 ? 26.216 -37.675 30.961 1.00 65.62 94 GLU A C 1
ATOM 738 O O . GLU A 1 94 ? 26.753 -37.887 29.874 1.00 65.62 94 GLU A O 1
ATOM 743 N N . PHE A 1 95 ? 26.746 -38.096 32.109 1.00 63.47 95 PHE A N 1
ATOM 744 C CA . PHE A 1 95 ? 27.925 -38.953 32.176 1.00 63.47 95 PHE A CA 1
ATOM 745 C C . PHE A 1 95 ? 27.598 -40.261 32.893 1.00 63.47 95 PHE A C 1
ATOM 747 O O . PHE A 1 95 ? 26.950 -40.286 33.940 1.00 63.47 95 PHE A O 1
ATOM 754 N N . LYS A 1 96 ? 28.058 -41.369 32.311 1.00 64.38 96 LYS A N 1
ATOM 755 C CA . LYS A 1 96 ? 27.959 -42.704 32.900 1.00 64.38 96 LYS A CA 1
ATOM 756 C C . LYS A 1 96 ? 29.260 -43.047 33.607 1.00 64.38 96 LYS A C 1
ATOM 758 O O . LYS A 1 96 ? 30.329 -42.963 33.007 1.00 64.38 96 LYS A O 1
ATOM 763 N N . GLN A 1 97 ? 29.163 -43.474 34.860 1.00 54.25 97 GLN A N 1
ATOM 764 C CA . GLN A 1 97 ? 30.262 -44.105 35.576 1.00 54.25 97 GLN A CA 1
ATOM 765 C C . GLN A 1 97 ? 29.980 -45.603 35.695 1.00 54.25 97 GLN A C 1
ATOM 767 O O . GLN A 1 97 ? 29.056 -46.012 36.399 1.00 54.25 97 GLN A O 1
ATOM 772 N N . THR A 1 98 ? 30.786 -46.411 35.013 1.00 55.56 98 THR A N 1
ATOM 773 C CA . THR A 1 98 ? 30.733 -47.876 35.078 1.00 55.56 98 THR A CA 1
ATOM 774 C C . THR A 1 98 ? 31.781 -48.354 36.077 1.00 55.56 98 THR A C 1
ATOM 776 O O . THR A 1 98 ? 32.978 -48.192 35.851 1.00 55.56 98 THR A O 1
ATOM 779 N N . MET A 1 99 ? 31.342 -48.915 37.204 1.00 49.06 99 MET A N 1
ATOM 780 C CA . MET A 1 99 ? 32.217 -49.550 38.190 1.00 49.06 99 MET A CA 1
ATOM 781 C C . MET A 1 99 ? 32.212 -51.061 37.978 1.00 49.06 99 MET A C 1
ATOM 783 O O . MET A 1 99 ? 31.194 -51.708 38.218 1.00 49.06 99 MET A O 1
ATOM 787 N N . SER A 1 100 ? 33.345 -51.618 37.556 1.00 51.19 100 SER A N 1
ATOM 788 C CA . SER A 1 100 ? 33.587 -53.060 37.545 1.00 51.19 100 SER A CA 1
ATOM 789 C C . SER A 1 100 ? 34.219 -53.498 38.868 1.00 51.19 100 SER A C 1
ATOM 791 O O . SER A 1 100 ? 35.249 -52.969 39.285 1.00 51.19 100 SER A O 1
ATOM 793 N N . VAL A 1 101 ? 33.614 -54.478 39.539 1.00 53.81 101 VAL A N 1
ATOM 794 C CA . VAL A 1 101 ? 34.196 -55.132 40.720 1.00 53.81 101 VAL A CA 1
ATOM 795 C C . VAL A 1 101 ? 34.448 -56.596 40.387 1.00 53.81 101 VAL A C 1
ATOM 797 O O . VAL A 1 101 ? 33.513 -57.390 40.300 1.00 53.81 101 VAL A O 1
ATOM 800 N N . ALA A 1 102 ? 35.722 -56.944 40.207 1.00 54.56 102 ALA A N 1
ATOM 801 C CA . ALA A 1 102 ? 36.197 -58.313 40.041 1.00 54.56 102 ALA A CA 1
ATOM 802 C C . ALA A 1 102 ? 37.065 -58.693 41.258 1.00 54.56 102 ALA A C 1
ATOM 804 O O . ALA A 1 102 ? 38.070 -58.023 41.502 1.00 54.56 102 ALA A O 1
ATOM 805 N N . PRO A 1 103 ? 36.695 -59.716 42.049 1.00 48.06 103 PRO A N 1
ATOM 806 C CA . PRO A 1 103 ? 37.499 -60.154 43.185 1.00 48.06 103 PRO A CA 1
ATOM 807 C C . PRO A 1 103 ? 38.641 -61.073 42.727 1.00 48.06 103 PRO A C 1
ATOM 809 O O . PRO A 1 103 ? 38.399 -62.183 42.251 1.00 48.06 103 PRO A O 1
ATOM 812 N N . GLU A 1 104 ? 39.891 -60.650 42.919 1.00 42.97 104 GLU A N 1
ATOM 813 C CA . GLU A 1 104 ? 41.044 -61.547 42.796 1.00 42.97 104 GLU A CA 1
ATOM 814 C C . GLU A 1 104 ? 41.176 -62.416 44.053 1.00 42.97 104 GLU A C 1
ATOM 816 O O . GLU A 1 104 ? 41.387 -61.917 45.159 1.00 42.97 104 GLU A O 1
ATOM 821 N N . ILE A 1 105 ? 41.066 -63.736 43.883 1.00 48.78 105 ILE A N 1
ATOM 822 C CA . ILE A 1 105 ? 41.284 -64.723 44.945 1.00 48.78 105 ILE A CA 1
ATOM 823 C C . ILE A 1 105 ? 42.545 -65.520 44.605 1.00 48.78 105 I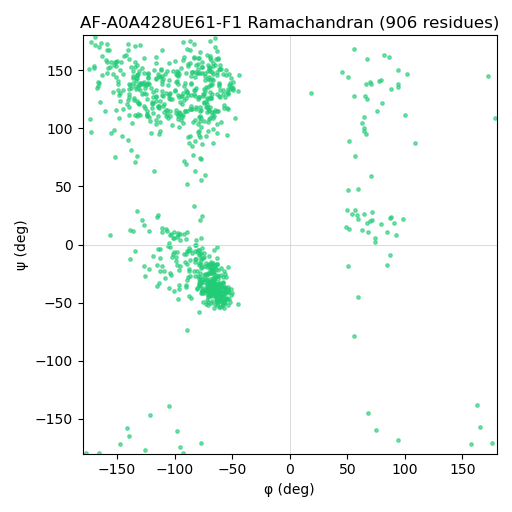LE A C 1
ATOM 825 O O . ILE A 1 105 ? 42.509 -66.485 43.841 1.00 48.78 105 ILE A O 1
ATOM 829 N N . HIS A 1 106 ? 43.675 -65.131 45.197 1.00 43.47 106 HIS A N 1
ATOM 830 C CA . HIS A 1 106 ? 44.903 -65.921 45.135 1.00 43.47 106 HIS A CA 1
ATOM 831 C C . HIS A 1 106 ? 44.853 -67.084 46.135 1.00 43.47 106 HIS A C 1
ATOM 833 O O . HIS A 1 106 ? 45.230 -66.947 47.297 1.00 43.47 106 HIS A O 1
ATOM 839 N N . VAL A 1 107 ? 44.424 -68.252 45.654 1.00 45.69 107 VAL A N 1
ATOM 840 C CA . VAL A 1 107 ? 44.606 -69.546 46.328 1.00 45.69 107 VAL A CA 1
ATOM 841 C C . VAL A 1 107 ? 45.551 -70.419 45.498 1.00 45.69 107 VAL A C 1
ATOM 843 O O . VAL A 1 107 ? 45.588 -70.344 44.269 1.00 45.69 107 VAL A O 1
ATOM 846 N N . LEU A 1 108 ? 46.367 -71.218 46.188 1.00 49.53 108 LEU A N 1
ATOM 847 C CA . LEU A 1 108 ? 47.417 -72.054 45.607 1.00 49.53 108 LEU A CA 1
ATOM 848 C C . LEU A 1 108 ? 46.871 -73.032 44.550 1.00 49.53 108 LEU A C 1
ATOM 850 O O . LEU A 1 108 ? 46.136 -73.958 44.878 1.00 49.53 108 LEU A O 1
ATOM 854 N N . GLY A 1 109 ? 47.324 -72.885 43.301 1.00 49.44 109 GLY A N 1
ATOM 855 C CA . GLY A 1 109 ? 47.303 -73.975 42.316 1.00 49.44 109 GLY A CA 1
ATOM 856 C C . GLY A 1 109 ? 46.036 -74.163 41.472 1.00 49.44 109 GLY A C 1
ATOM 857 O O . GLY A 1 109 ? 45.851 -75.254 40.944 1.00 49.44 109 GLY A O 1
ATOM 858 N N . GLY A 1 110 ? 45.186 -73.147 41.288 1.00 47.22 110 GLY A N 1
ATOM 859 C CA . GLY A 1 110 ? 44.055 -73.255 40.352 1.00 47.22 110 GLY A CA 1
ATOM 860 C C . GLY A 1 110 ? 43.295 -71.948 40.133 1.00 47.22 110 GLY A C 1
ATOM 861 O O . GLY A 1 110 ? 42.424 -71.600 40.923 1.00 47.22 110 GLY A O 1
ATOM 862 N N . GLY A 1 111 ? 43.609 -71.223 39.057 1.00 37.34 111 GLY A N 1
ATOM 863 C CA . GLY A 1 111 ? 42.949 -69.955 38.732 1.00 37.34 111 GLY A CA 1
ATOM 864 C C . GLY A 1 111 ? 41.571 -70.152 38.097 1.00 37.34 111 GLY A C 1
ATOM 865 O O . GLY A 1 111 ? 41.485 -70.499 36.923 1.00 37.34 111 GLY A O 1
ATOM 866 N N . ALA A 1 112 ? 40.506 -69.877 38.851 1.00 44.59 112 ALA A N 1
ATOM 867 C CA . ALA A 1 112 ? 39.146 -69.742 38.333 1.00 44.59 112 ALA A CA 1
ATOM 868 C C . ALA A 1 112 ? 38.732 -68.261 38.363 1.00 44.59 112 ALA A C 1
ATOM 870 O O . ALA A 1 112 ? 38.652 -67.657 39.432 1.00 44.59 112 ALA A O 1
ATOM 871 N N . SER A 1 113 ? 38.486 -67.661 37.196 1.00 45.03 113 SER A N 1
ATOM 872 C CA . SER A 1 113 ? 38.088 -66.252 37.095 1.00 45.03 113 SER A CA 1
ATOM 873 C C . SER A 1 113 ? 36.679 -66.033 37.651 1.00 45.03 113 SER A C 1
ATOM 875 O O . SER A 1 113 ? 35.707 -66.574 37.123 1.00 45.03 113 SER A O 1
ATOM 877 N N . GLY A 1 114 ? 36.559 -65.216 38.699 1.00 50.75 114 GLY A N 1
ATOM 878 C CA . GLY A 1 114 ? 35.264 -64.798 39.235 1.00 50.75 114 GLY A CA 1
ATOM 879 C C . GLY A 1 114 ? 34.501 -63.902 38.255 1.00 50.75 114 GLY A C 1
ATOM 880 O O . GLY A 1 114 ? 35.090 -63.049 37.591 1.00 50.75 114 GLY A O 1
ATOM 881 N N . VAL A 1 115 ? 33.177 -64.069 38.184 1.00 53.00 115 VAL A N 1
ATOM 882 C CA . VAL A 1 115 ? 32.303 -63.186 37.397 1.00 53.00 115 VAL A CA 1
ATOM 883 C C . VAL A 1 115 ? 32.254 -61.815 38.073 1.00 53.00 115 VAL A C 1
ATOM 885 O O . VAL A 1 115 ? 31.677 -61.668 39.150 1.00 53.00 115 VAL A O 1
ATOM 888 N N . GLY A 1 116 ? 32.882 -60.817 37.451 1.00 52.56 116 GLY A N 1
ATOM 889 C CA . GLY A 1 116 ? 32.850 -59.438 37.932 1.00 52.56 116 GLY A CA 1
ATOM 890 C C . GLY A 1 116 ? 31.477 -58.793 37.735 1.00 52.56 116 GLY A C 1
ATOM 891 O O . GLY A 1 116 ? 30.822 -59.008 36.715 1.00 52.56 116 GLY A O 1
ATOM 892 N N . VAL A 1 117 ? 31.050 -57.978 38.700 1.00 54.22 117 VAL A N 1
ATOM 893 C CA . VAL A 1 117 ? 29.798 -57.213 38.608 1.00 54.22 117 VAL A CA 1
ATOM 894 C C . VAL A 1 117 ? 30.106 -55.813 38.089 1.00 54.22 117 VAL A C 1
ATOM 896 O O . VAL A 1 117 ? 30.880 -55.078 38.704 1.00 54.22 117 VAL A O 1
ATOM 899 N N . ASN A 1 118 ? 29.473 -55.437 36.977 1.00 52.09 118 ASN A N 1
ATOM 900 C CA . ASN A 1 118 ? 29.522 -54.084 36.429 1.00 52.09 118 ASN A CA 1
ATOM 901 C C . ASN A 1 118 ? 28.263 -53.317 36.848 1.00 52.09 118 ASN A C 1
ATOM 903 O O . ASN A 1 118 ? 27.160 -53.663 36.430 1.00 52.09 118 ASN A O 1
ATOM 907 N N . ALA A 1 119 ? 28.428 -52.261 37.642 1.00 49.53 119 ALA A N 1
ATOM 908 C CA . ALA A 1 119 ? 27.359 -51.331 37.988 1.00 49.53 119 ALA A CA 1
ATOM 909 C C . ALA A 1 119 ? 27.529 -50.027 37.193 1.00 49.53 119 ALA A C 1
ATOM 911 O O . ALA A 1 119 ? 28.504 -49.302 37.396 1.00 49.53 119 ALA A O 1
ATOM 912 N N . GLU A 1 120 ? 26.586 -49.711 36.301 1.00 55.75 120 GLU A N 1
ATOM 913 C CA . GLU A 1 120 ? 26.517 -48.390 35.663 1.00 55.75 120 GLU A CA 1
ATOM 914 C C . GLU A 1 120 ? 25.669 -47.436 36.502 1.00 55.75 120 GLU A C 1
ATOM 916 O O . GLU A 1 120 ? 24.537 -47.754 36.869 1.00 55.75 120 GLU A O 1
ATOM 921 N N . LYS A 1 121 ? 26.184 -46.231 36.752 1.00 56.59 121 LYS A N 1
ATOM 922 C CA . LYS A 1 121 ? 25.411 -45.130 37.327 1.00 56.59 121 LYS A CA 1
ATOM 923 C C . LYS A 1 121 ? 25.517 -43.905 36.426 1.00 56.59 121 LYS A C 1
ATOM 925 O O . LYS A 1 121 ? 26.608 -43.385 36.200 1.00 56.59 121 LYS A O 1
ATOM 930 N N . ALA A 1 122 ? 24.380 -43.479 35.884 1.00 55.47 122 ALA A N 1
ATOM 931 C CA . ALA A 1 122 ? 24.275 -42.256 35.102 1.00 55.47 122 ALA A CA 1
ATOM 932 C C . ALA A 1 122 ? 24.043 -41.057 36.029 1.00 55.47 122 ALA A C 1
ATOM 934 O O . ALA A 1 122 ? 23.244 -41.131 36.965 1.00 55.47 122 ALA A O 1
ATOM 935 N N . PHE A 1 123 ? 24.724 -39.953 35.745 1.00 69.00 123 PHE A N 1
ATOM 936 C CA . PHE A 1 123 ? 24.543 -38.672 36.411 1.00 69.00 123 PHE A CA 1
ATOM 937 C C . PHE A 1 123 ? 24.247 -37.609 35.355 1.00 69.00 123 PHE A C 1
ATOM 939 O O . PHE A 1 123 ? 24.984 -37.478 34.378 1.00 69.00 123 PHE A O 1
ATOM 946 N N . LYS A 1 124 ? 23.178 -36.840 35.569 1.00 68.19 124 LYS A N 1
ATOM 947 C CA . LYS A 1 124 ? 22.853 -35.650 34.779 1.00 68.19 124 LYS A CA 1
ATOM 948 C C . LYS A 1 124 ? 23.311 -34.419 35.548 1.00 68.19 124 LYS A C 1
ATOM 950 O O . LYS A 1 124 ? 23.063 -34.308 36.748 1.00 68.19 124 LYS A O 1
ATOM 955 N N . THR A 1 125 ? 23.989 -33.495 34.883 1.00 65.25 125 THR A N 1
ATOM 956 C CA . THR A 1 125 ? 24.355 -32.199 35.467 1.00 65.25 125 THR A CA 1
ATOM 957 C C . THR A 1 125 ? 24.064 -31.112 34.451 1.00 65.25 125 THR A C 1
ATOM 959 O O . THR A 1 125 ? 24.516 -31.206 33.310 1.00 65.25 125 THR A O 1
ATOM 962 N N . SER A 1 126 ? 23.292 -30.103 34.855 1.00 64.88 126 SER A N 1
ATOM 963 C CA . SER A 1 126 ? 22.999 -28.936 34.031 1.00 64.88 126 SER A CA 1
ATOM 964 C C . SER A 1 126 ? 23.866 -27.737 34.406 1.00 64.88 126 SER A C 1
ATOM 966 O O . SER A 1 126 ? 24.472 -27.678 35.481 1.00 64.88 126 SER A O 1
ATOM 968 N N . SER A 1 127 ? 24.004 -26.808 33.466 1.00 65.25 127 SER A N 1
ATOM 969 C CA . SER A 1 127 ? 24.873 -25.646 33.591 1.00 65.25 127 SER A CA 1
ATOM 970 C C . SER A 1 127 ? 24.446 -24.530 32.649 1.00 65.25 127 SER A C 1
ATOM 972 O O . SER A 1 127 ? 23.948 -24.793 31.559 1.00 65.25 127 SER A O 1
ATOM 974 N N . ARG A 1 128 ? 24.669 -23.294 33.091 1.00 74.06 128 ARG A N 1
ATOM 975 C CA . ARG A 1 128 ? 24.431 -22.057 32.349 1.00 74.06 128 ARG A CA 1
ATOM 976 C C . ARG A 1 128 ? 25.318 -20.948 32.917 1.00 74.06 128 ARG A C 1
ATOM 978 O O . ARG A 1 128 ? 25.672 -21.000 34.102 1.00 74.06 128 ARG A O 1
ATOM 985 N N . TRP A 1 129 ? 25.676 -19.966 32.097 1.00 80.62 129 TRP A N 1
ATOM 986 C CA . TRP A 1 129 ? 26.328 -18.730 32.531 1.00 80.62 129 TRP A CA 1
ATOM 987 C C . TRP A 1 129 ? 25.291 -17.712 33.021 1.00 80.62 129 TRP A C 1
ATOM 989 O O . TRP A 1 129 ? 24.106 -17.812 32.695 1.00 80.62 129 TRP A O 1
ATOM 999 N N . SER A 1 130 ? 25.731 -16.725 33.804 1.00 81.56 130 SER A N 1
ATOM 1000 C CA . SER A 1 130 ? 24.883 -15.592 34.193 1.00 81.56 130 SER A CA 1
ATOM 1001 C C . SER A 1 130 ? 25.649 -14.275 34.302 1.00 81.56 130 SER A C 1
ATOM 1003 O O . SER A 1 130 ? 26.824 -14.245 34.678 1.00 81.56 130 SER A O 1
ATOM 1005 N N . PHE A 1 131 ? 24.959 -13.186 33.970 1.00 84.56 131 PHE A N 1
ATOM 1006 C CA . PHE A 1 131 ? 25.425 -11.800 34.035 1.00 84.56 131 PHE A CA 1
ATOM 1007 C C . PHE A 1 131 ? 24.490 -10.996 34.943 1.00 84.56 131 PHE A C 1
ATOM 1009 O O . PHE A 1 131 ? 23.277 -11.185 34.888 1.00 84.56 131 PHE A O 1
ATOM 1016 N N . ASN A 1 132 ? 25.032 -10.121 35.791 1.00 84.81 132 ASN A N 1
ATOM 1017 C CA . ASN A 1 132 ? 24.263 -9.378 36.796 1.00 84.81 132 ASN A CA 1
ATOM 1018 C C . ASN A 1 132 ? 24.780 -7.942 36.906 1.00 84.81 132 ASN A C 1
ATOM 1020 O O . ASN A 1 132 ? 25.941 -7.767 37.260 1.00 84.81 132 ASN A O 1
ATOM 1024 N N . GLY A 1 133 ? 23.939 -6.936 36.658 1.00 86.56 133 GLY A N 1
ATOM 1025 C CA . GLY A 1 133 ? 24.252 -5.512 36.831 1.00 86.56 133 GLY A CA 1
ATOM 1026 C C . GLY A 1 133 ? 23.588 -4.925 38.079 1.00 86.56 133 GLY A C 1
ATOM 1027 O O . GLY A 1 133 ? 22.384 -5.084 38.272 1.00 86.56 133 GLY A O 1
ATOM 1028 N N . GLN A 1 134 ? 24.361 -4.253 38.938 1.00 87.88 134 GLN A N 1
ATOM 1029 C CA . GLN A 1 134 ? 23.905 -3.730 40.233 1.00 87.88 134 GLN A CA 1
ATOM 1030 C C . GLN A 1 134 ? 24.465 -2.331 40.531 1.00 87.88 134 GLN A C 1
ATOM 1032 O O . GLN A 1 134 ? 25.677 -2.111 40.494 1.00 87.88 134 GLN A O 1
ATOM 1037 N N . LEU A 1 135 ? 23.581 -1.400 40.904 1.00 87.94 135 LEU A N 1
ATOM 1038 C CA . LEU A 1 135 ? 23.951 -0.111 41.496 1.00 87.94 135 LEU A CA 1
ATOM 1039 C C . LEU A 1 135 ? 24.210 -0.271 42.997 1.00 87.94 135 LEU A C 1
ATOM 1041 O O . LEU A 1 135 ? 23.415 -0.872 43.717 1.00 87.94 135 LEU A O 1
ATOM 1045 N N . LEU A 1 136 ? 25.317 0.298 43.472 1.00 86.75 136 LEU A N 1
ATOM 1046 C CA . LEU A 1 136 ? 25.806 0.181 44.843 1.00 86.75 136 LEU A CA 1
ATOM 1047 C C . LEU A 1 136 ? 25.990 1.572 45.488 1.00 86.75 136 LEU A C 1
ATOM 1049 O O . LEU A 1 136 ? 26.478 2.510 44.836 1.00 86.75 136 LEU A O 1
ATOM 1053 N N . PRO A 1 137 ? 25.599 1.738 46.767 1.00 83.00 137 PRO A N 1
ATOM 1054 C CA . PRO A 1 137 ? 25.712 3.008 47.475 1.00 83.00 137 PRO A CA 1
ATOM 1055 C C . PRO A 1 137 ? 27.168 3.357 47.805 1.00 83.00 137 PRO A C 1
ATOM 1057 O O . PRO A 1 137 ? 28.004 2.488 48.062 1.00 83.00 137 PRO A O 1
ATOM 1060 N N . GLY A 1 138 ? 27.466 4.654 47.841 1.00 71.44 138 GLY A N 1
ATOM 1061 C CA . GLY A 1 138 ? 28.760 5.169 48.276 1.00 71.44 138 GLY A CA 1
ATOM 1062 C C . GLY A 1 138 ? 29.041 4.924 49.760 1.00 71.44 138 GLY A C 1
ATOM 1063 O O . GLY A 1 138 ? 28.135 4.869 50.593 1.00 71.44 138 GLY A O 1
ATOM 1064 N N . LYS A 1 139 ? 30.326 4.841 50.127 1.00 61.38 139 LYS A N 1
ATOM 1065 C CA . LYS A 1 139 ? 30.747 4.719 51.532 1.00 61.38 139 LYS A CA 1
ATOM 1066 C C . LYS A 1 139 ? 30.267 5.929 52.349 1.00 61.38 139 LYS A C 1
ATOM 1068 O O . LYS A 1 139 ? 30.841 7.008 52.257 1.00 61.38 139 LYS A O 1
ATOM 1073 N N . GLY A 1 140 ? 29.240 5.721 53.176 1.00 55.59 140 GLY A N 1
ATOM 1074 C CA . GLY A 1 140 ? 28.732 6.708 54.137 1.00 55.59 140 GLY A CA 1
ATOM 1075 C C . GLY A 1 140 ? 27.597 7.618 53.647 1.00 55.59 140 GLY A C 1
ATOM 1076 O O . GLY A 1 140 ? 27.237 8.543 54.373 1.00 55.59 140 GLY A O 1
ATOM 1077 N N . LEU A 1 141 ? 27.016 7.382 52.463 1.00 56.72 141 LEU A N 1
ATOM 1078 C CA . LEU A 1 141 ? 25.885 8.161 51.934 1.00 56.72 141 LEU A CA 1
ATOM 1079 C C . LEU A 1 141 ? 24.830 7.263 51.271 1.00 56.72 141 LEU A C 1
ATOM 1081 O O . LEU A 1 141 ? 25.146 6.212 50.726 1.00 56.72 141 LEU A O 1
ATOM 1085 N N . TRP A 1 142 ? 23.578 7.726 51.262 1.00 60.31 142 TRP A N 1
ATOM 1086 C CA . TRP A 1 142 ? 22.431 7.068 50.611 1.00 60.31 142 TRP A CA 1
ATOM 1087 C C . TRP A 1 142 ? 22.398 7.265 49.077 1.00 60.31 142 TRP A C 1
ATOM 1089 O O . TRP A 1 142 ? 21.341 7.163 48.462 1.00 60.31 142 TRP A O 1
ATOM 1099 N N . THR A 1 143 ? 23.530 7.595 48.449 1.00 79.00 143 THR A N 1
ATOM 1100 C CA . THR A 1 143 ? 23.618 7.911 47.015 1.00 79.00 143 THR A CA 1
ATOM 1101 C C . THR A 1 143 ? 24.384 6.824 46.267 1.00 79.00 143 THR A C 1
ATOM 1103 O O . THR A 1 143 ? 25.405 6.330 46.753 1.00 79.00 143 THR A O 1
ATOM 1106 N N . TYR A 1 144 ? 23.908 6.435 45.082 1.00 86.94 144 TYR A N 1
ATOM 1107 C CA . TYR A 1 144 ? 24.609 5.459 44.249 1.00 86.94 144 TYR A CA 1
ATOM 1108 C C . TYR A 1 144 ? 25.877 6.087 43.665 1.00 86.94 144 TYR A C 1
ATOM 1110 O O . TYR A 1 144 ? 25.846 7.155 43.050 1.00 86.94 144 TYR A O 1
ATOM 1118 N N . LYS A 1 145 ? 27.010 5.424 43.895 1.00 87.94 145 LYS A N 1
ATOM 1119 C CA . LYS A 1 145 ? 28.348 5.889 43.489 1.00 87.94 145 LYS A CA 1
ATOM 1120 C C . LYS A 1 145 ? 29.072 4.898 42.594 1.00 87.94 145 LYS A C 1
ATOM 1122 O O . LYS A 1 145 ? 30.002 5.297 41.897 1.00 87.94 145 LYS A O 1
ATOM 1127 N N . THR A 1 146 ? 28.663 3.635 42.647 1.00 89.75 146 THR A N 1
ATOM 1128 C CA . THR A 1 146 ? 29.334 2.521 41.992 1.00 89.75 146 THR A CA 1
ATOM 1129 C C . THR A 1 146 ? 28.311 1.682 41.238 1.00 89.75 146 THR A C 1
ATOM 1131 O O . THR A 1 146 ? 27.264 1.345 41.784 1.00 89.75 146 THR A O 1
ATOM 1134 N N . LEU A 1 147 ? 28.634 1.311 40.005 1.00 90.56 147 LEU A N 1
ATOM 1135 C CA . LEU A 1 147 ? 27.892 0.368 39.179 1.00 90.56 147 LEU A CA 1
ATOM 1136 C C . LEU A 1 147 ? 28.794 -0.839 38.932 1.00 90.56 147 LEU A C 1
ATOM 1138 O O . LEU A 1 147 ? 29.958 -0.684 38.558 1.00 90.56 147 LEU A O 1
ATOM 1142 N N . LYS A 1 148 ? 28.278 -2.032 39.216 1.00 90.81 148 LYS A N 1
ATOM 1143 C CA . LYS A 1 148 ? 29.028 -3.286 39.201 1.00 90.81 148 LYS A CA 1
ATOM 1144 C C . LYS A 1 148 ? 28.319 -4.305 38.326 1.00 90.81 148 LYS A C 1
ATOM 1146 O O . LYS A 1 148 ? 27.133 -4.554 38.525 1.00 90.81 148 LYS A O 1
ATOM 1151 N N . TRP A 1 149 ? 29.059 -4.926 37.416 1.00 89.81 149 TRP A N 1
ATOM 1152 C CA . TRP A 1 149 ? 28.593 -6.051 36.615 1.00 89.81 149 TRP A CA 1
ATOM 1153 C C . TRP A 1 149 ? 29.409 -7.303 36.927 1.00 89.81 149 TRP A C 1
ATOM 1155 O O . TRP A 1 149 ? 30.636 -7.268 36.847 1.00 89.81 149 TRP A O 1
ATOM 1165 N N . ASP A 1 150 ? 28.740 -8.407 37.260 1.00 86.00 150 ASP A N 1
ATOM 1166 C CA . ASP A 1 150 ? 29.350 -9.721 37.492 1.00 86.00 150 ASP A CA 1
ATOM 1167 C C . ASP A 1 150 ? 28.901 -10.735 36.437 1.00 86.00 150 ASP A C 1
ATOM 1169 O O . ASP A 1 150 ? 27.723 -11.094 36.369 1.00 86.00 150 ASP A O 1
ATOM 1173 N N . LEU A 1 151 ? 29.863 -11.256 35.676 1.00 84.56 151 LEU A N 1
ATOM 1174 C CA . LEU A 1 151 ? 29.703 -12.365 34.740 1.00 84.56 151 LEU A CA 1
ATOM 1175 C C . LEU A 1 151 ? 30.327 -13.639 35.322 1.00 84.56 151 LEU A C 1
ATOM 1177 O O . LEU A 1 151 ? 31.495 -13.638 35.722 1.00 84.56 151 LEU A O 1
ATOM 1181 N N . THR A 1 152 ? 29.583 -14.745 35.331 1.00 81.62 152 THR A N 1
ATOM 1182 C CA . THR A 1 152 ? 30.048 -16.055 35.818 1.00 81.62 152 THR A CA 1
ATOM 1183 C C . THR A 1 152 ? 29.760 -17.161 34.804 1.00 81.62 152 THR A C 1
ATOM 1185 O O . THR A 1 152 ? 28.641 -17.279 34.315 1.00 81.62 152 THR A O 1
ATOM 1188 N N . TYR A 1 153 ? 30.763 -18.001 34.535 1.00 73.62 153 TYR A N 1
ATOM 1189 C CA . TYR A 1 153 ? 30.682 -19.179 33.665 1.00 73.62 153 TYR A CA 1
ATOM 1190 C C . TYR A 1 153 ? 30.938 -20.464 34.466 1.00 73.62 153 TYR A C 1
ATOM 1192 O O . TYR A 1 153 ? 31.804 -20.499 35.345 1.00 73.62 153 TYR A O 1
ATOM 1200 N N . ASN A 1 154 ? 30.232 -21.544 34.124 1.00 67.06 154 ASN A N 1
ATOM 1201 C CA . ASN A 1 154 ? 30.400 -22.858 34.752 1.00 67.06 154 ASN A CA 1
ATOM 1202 C C . ASN A 1 154 ? 31.412 -23.740 33.978 1.00 67.06 154 ASN A C 1
ATOM 1204 O O . ASN A 1 154 ? 31.683 -23.519 32.799 1.00 67.06 154 ASN A O 1
ATOM 1208 N N . GLU A 1 155 ? 32.001 -24.752 34.625 1.00 59.16 155 GLU A N 1
ATOM 1209 C CA . GLU A 1 155 ? 33.123 -25.529 34.060 1.00 59.16 155 GLU A CA 1
ATOM 1210 C C . GLU A 1 155 ? 32.736 -26.410 32.858 1.00 59.16 155 GLU A C 1
ATOM 1212 O O . GLU A 1 155 ? 33.592 -26.714 32.019 1.00 59.16 155 GLU A O 1
ATOM 1217 N N . LEU A 1 156 ? 31.454 -26.780 32.766 1.00 56.28 156 LEU A N 1
ATOM 1218 C CA . LEU A 1 156 ? 30.878 -27.619 31.711 1.00 56.28 156 LEU A CA 1
ATOM 1219 C C . LEU A 1 156 ? 30.771 -26.919 30.345 1.00 56.28 156 LEU A C 1
ATOM 1221 O O . LEU A 1 156 ? 30.691 -27.603 29.327 1.00 56.28 156 LEU A O 1
ATOM 1225 N N . GLU A 1 157 ? 30.814 -25.585 30.280 1.00 57.31 157 GLU A N 1
ATOM 1226 C CA . GLU A 1 157 ? 30.606 -24.878 29.013 1.00 57.31 157 GLU A CA 1
ATOM 1227 C C . GLU A 1 157 ? 31.840 -24.867 28.103 1.00 57.31 157 GLU A C 1
ATOM 1229 O O . GLU A 1 157 ? 32.937 -24.433 28.475 1.00 57.31 157 GLU A O 1
ATOM 1234 N N . SER A 1 158 ? 31.657 -25.295 26.855 1.00 54.94 158 SER A N 1
ATOM 1235 C CA . SER A 1 158 ? 32.563 -25.006 25.746 1.00 54.94 158 SER A CA 1
ATOM 1236 C C . SER A 1 158 ? 32.343 -23.569 25.261 1.00 54.94 158 SER A C 1
ATOM 1238 O O . SER A 1 158 ? 31.415 -23.288 24.509 1.00 54.94 158 SER A O 1
ATOM 1240 N N . GLN A 1 159 ? 33.228 -22.653 25.665 1.00 54.78 159 GLN A N 1
ATOM 1241 C CA . GLN A 1 159 ? 33.310 -21.308 25.085 1.00 54.78 159 GLN A CA 1
ATOM 1242 C C . GLN A 1 159 ? 33.774 -21.410 23.620 1.00 54.78 159 GLN A C 1
ATOM 1244 O O . GLN A 1 159 ? 34.967 -21.380 23.322 1.00 54.78 159 GLN A O 1
ATOM 1249 N N . SER A 1 160 ? 32.817 -21.581 22.707 1.00 47.06 160 SER A N 1
ATOM 1250 C CA . SER A 1 160 ? 32.987 -21.308 21.279 1.00 47.06 160 SER A CA 1
ATOM 1251 C C . SER A 1 160 ? 33.187 -19.808 21.064 1.00 47.06 160 SER A C 1
ATOM 1253 O O . SER A 1 160 ? 32.576 -19.010 21.773 1.00 47.06 160 SER A O 1
ATOM 1255 N N . TYR A 1 161 ? 33.988 -19.418 20.071 1.00 49.28 161 TYR A N 1
ATOM 1256 C CA . TYR A 1 161 ? 34.197 -18.007 19.738 1.00 49.28 161 TYR A CA 1
ATOM 1257 C C . TYR A 1 161 ? 32.890 -17.339 19.279 1.00 49.28 161 TYR A C 1
ATOM 1259 O O . TYR A 1 161 ? 32.444 -17.533 18.151 1.00 49.28 161 TYR A O 1
ATOM 1267 N N . ARG A 1 162 ? 32.294 -16.548 20.176 1.00 52.31 162 ARG A N 1
ATOM 1268 C CA . ARG A 1 162 ? 31.225 -15.573 19.926 1.00 52.31 162 ARG A CA 1
ATOM 1269 C C . ARG A 1 162 ? 31.562 -14.292 20.691 1.00 52.31 162 ARG A C 1
ATOM 1271 O O . ARG A 1 162 ? 32.112 -14.367 21.793 1.00 52.31 162 ARG A O 1
ATOM 1278 N N . ASN A 1 163 ? 31.248 -13.134 20.114 1.00 56.16 163 ASN A N 1
ATOM 1279 C CA . ASN A 1 163 ? 31.374 -11.855 20.807 1.00 56.16 163 ASN A CA 1
ATOM 1280 C C . ASN A 1 163 ? 30.186 -11.684 21.755 1.00 56.16 163 ASN A C 1
ATOM 1282 O O . ASN A 1 163 ? 29.147 -11.168 21.364 1.00 56.16 163 ASN A O 1
ATOM 1286 N N . ASN A 1 164 ? 30.354 -12.092 23.012 1.00 66.62 164 ASN A N 1
ATOM 1287 C CA . ASN A 1 164 ? 29.424 -11.727 24.079 1.00 66.62 164 ASN A CA 1
ATOM 1288 C C . ASN A 1 164 ? 29.711 -10.271 24.495 1.00 66.62 164 ASN A C 1
ATOM 1290 O O . ASN A 1 164 ? 30.356 -10.028 25.521 1.00 66.62 164 ASN A O 1
ATOM 1294 N N . CYS A 1 165 ? 29.308 -9.329 23.642 1.00 82.06 165 CYS A N 1
ATOM 1295 C CA . CYS A 1 165 ? 29.272 -7.902 23.941 1.00 82.06 165 CYS A CA 1
ATOM 1296 C C . CYS A 1 165 ? 27.969 -7.592 24.683 1.00 82.06 165 CYS A C 1
ATOM 1298 O O . CYS A 1 165 ? 26.910 -8.056 24.269 1.00 82.06 165 CYS A O 1
ATOM 1300 N N . VAL A 1 166 ? 28.042 -6.842 25.784 1.00 86.56 166 VAL A N 1
ATOM 1301 C CA . VAL A 1 166 ? 26.864 -6.377 26.526 1.00 86.56 166 VAL A CA 1
ATOM 1302 C C . VAL A 1 166 ? 26.794 -4.859 26.425 1.00 86.56 166 VAL A C 1
ATOM 1304 O O . VAL A 1 166 ? 27.624 -4.157 27.007 1.00 86.56 166 VAL A O 1
ATOM 1307 N N . HIS A 1 167 ? 25.797 -4.359 25.700 1.00 89.62 167 HIS A N 1
ATOM 1308 C CA . HIS A 1 167 ? 25.546 -2.928 25.542 1.00 89.62 167 HIS A CA 1
ATOM 1309 C C . HIS A 1 167 ? 24.836 -2.395 26.791 1.00 89.62 167 HIS A C 1
ATOM 1311 O O . HIS A 1 167 ? 23.823 -2.943 27.234 1.00 89.62 167 HIS A O 1
ATOM 1317 N N . THR A 1 168 ? 25.361 -1.342 27.409 1.00 91.31 168 THR A N 1
ATOM 1318 C CA . THR A 1 168 ? 24.783 -0.790 28.640 1.00 91.31 168 THR A CA 1
ATOM 1319 C C . THR A 1 168 ? 25.033 0.709 28.741 1.00 91.31 168 THR A C 1
ATOM 1321 O O . THR A 1 168 ? 25.940 1.261 28.124 1.00 91.31 168 THR A O 1
ATOM 1324 N N . ALA A 1 169 ? 24.211 1.402 29.519 1.00 92.69 169 ALA A N 1
ATOM 1325 C CA . ALA A 1 169 ? 24.398 2.816 29.802 1.00 92.69 169 ALA A CA 1
ATOM 1326 C C . ALA A 1 169 ? 24.094 3.110 31.270 1.00 92.69 169 ALA A C 1
ATOM 1328 O O . ALA A 1 169 ? 23.377 2.360 31.932 1.00 92.69 169 ALA A O 1
ATOM 1329 N N . PHE A 1 170 ? 24.597 4.228 31.782 1.00 93.00 170 PHE A N 1
ATOM 1330 C CA . PHE A 1 170 ? 24.175 4.753 33.078 1.00 93.00 170 PHE A CA 1
ATOM 1331 C C . PHE A 1 170 ? 23.957 6.258 33.012 1.00 93.00 170 PHE A C 1
ATOM 1333 O O . PHE A 1 170 ? 24.666 6.981 32.308 1.00 93.00 170 PHE A O 1
ATOM 1340 N N . SER A 1 171 ? 22.970 6.725 33.767 1.00 92.94 171 SER A N 1
ATOM 1341 C CA . SER A 1 171 ? 22.724 8.145 33.981 1.00 92.94 171 SER A CA 1
ATOM 1342 C C . SER A 1 171 ? 23.317 8.593 35.312 1.00 92.94 171 SER A C 1
ATOM 1344 O O . SER A 1 171 ? 23.336 7.840 36.290 1.00 92.94 171 SER A O 1
ATOM 1346 N N . PHE A 1 172 ? 23.783 9.836 35.379 1.00 91.44 172 PHE A N 1
ATOM 1347 C CA . PHE A 1 172 ? 24.293 10.429 36.613 1.00 91.44 172 PHE A CA 1
ATOM 1348 C C . PHE A 1 172 ? 23.994 11.935 36.684 1.00 91.44 172 PHE A C 1
ATOM 1350 O O . PHE A 1 172 ? 23.816 12.594 35.663 1.00 91.44 172 PHE A O 1
ATOM 1357 N N . GLN A 1 173 ? 23.966 12.481 37.899 1.00 89.38 173 GLN A N 1
ATOM 1358 C CA . GLN A 1 173 ? 23.855 13.913 38.208 1.00 89.38 173 GLN A CA 1
ATOM 1359 C C . GLN A 1 173 ? 25.122 14.402 38.920 1.00 89.38 173 GLN A C 1
ATOM 1361 O O . GLN A 1 173 ? 25.805 13.606 39.566 1.00 89.38 173 GLN A O 1
ATOM 1366 N N . HIS A 1 174 ? 25.424 15.701 38.856 1.00 85.56 174 HIS A N 1
ATOM 1367 C CA . HIS A 1 174 ? 26.548 16.325 39.564 1.00 85.56 174 HIS A CA 1
ATOM 1368 C C . HIS A 1 174 ? 26.301 17.813 39.869 1.00 85.56 174 HIS A C 1
ATOM 1370 O O . HIS A 1 174 ? 25.580 18.514 39.166 1.00 85.56 174 HIS A O 1
ATOM 1376 N N . GLY A 1 175 ? 26.955 18.330 40.912 1.00 77.56 175 GLY A N 1
ATOM 1377 C CA . GLY A 1 175 ? 26.896 19.741 41.311 1.00 77.56 175 GLY A CA 1
ATOM 1378 C C . GLY A 1 175 ? 27.850 20.669 40.550 1.00 77.56 175 GLY A C 1
ATOM 1379 O O . GLY A 1 175 ? 28.388 21.589 41.161 1.00 77.56 175 GLY A O 1
ATOM 1380 N N . GLY A 1 176 ? 28.134 20.401 39.269 1.00 74.81 176 GLY A N 1
ATOM 1381 C CA . GLY A 1 176 ? 29.015 21.236 38.433 1.00 74.81 176 GLY A CA 1
ATOM 1382 C C . GLY A 1 176 ? 30.506 21.244 38.816 1.00 74.81 176 GLY A C 1
ATOM 1383 O O . GLY A 1 176 ? 31.257 22.068 38.309 1.00 74.81 176 GLY A O 1
ATOM 1384 N N . GLN A 1 177 ? 30.953 20.362 39.716 1.00 77.12 177 GLN A N 1
ATOM 1385 C CA . GLN A 1 177 ? 32.372 20.195 40.064 1.00 77.12 177 GLN A CA 1
ATOM 1386 C C . GLN A 1 177 ? 33.001 19.020 39.292 1.00 77.12 177 GLN A C 1
ATOM 1388 O O . GLN A 1 177 ? 32.289 18.042 39.039 1.00 77.12 177 GLN A O 1
ATOM 1393 N N . PRO A 1 178 ? 34.306 19.075 38.952 1.00 84.50 178 PRO A N 1
ATOM 1394 C CA . PRO A 1 178 ? 35.015 17.941 38.362 1.00 84.50 178 PRO A CA 1
ATOM 1395 C C . PRO A 1 178 ? 35.091 16.735 39.305 1.00 84.50 178 PRO A C 1
ATOM 1397 O O . PRO A 1 178 ? 35.237 16.892 40.521 1.00 84.50 178 PRO A O 1
ATOM 1400 N N . PHE A 1 179 ? 35.046 15.531 38.737 1.00 88.88 179 PHE A N 1
ATOM 1401 C CA . PHE A 1 179 ? 35.172 14.265 39.465 1.00 88.88 179 PHE A CA 1
ATOM 1402 C C . PHE A 1 179 ? 35.974 13.233 38.657 1.00 88.88 179 PHE A C 1
ATOM 1404 O O . PHE A 1 179 ? 36.154 13.374 37.449 1.00 88.88 179 PHE A O 1
ATOM 1411 N N . LEU A 1 180 ? 36.464 12.181 39.314 1.00 88.31 180 LEU A N 1
ATOM 1412 C CA . LEU A 1 180 ? 37.096 11.041 38.652 1.00 88.31 180 LEU A CA 1
ATOM 1413 C C . LEU A 1 180 ? 36.069 9.930 38.418 1.00 88.31 180 LEU A C 1
ATOM 1415 O O . LEU A 1 180 ? 35.421 9.467 39.356 1.00 88.31 180 LEU A O 1
ATOM 1419 N N . MET A 1 181 ? 35.968 9.452 37.181 1.00 90.38 181 MET A N 1
ATOM 1420 C CA . MET A 1 181 ? 35.368 8.157 36.876 1.00 90.38 181 MET A CA 1
ATOM 1421 C C . MET A 1 181 ? 36.471 7.096 36.927 1.00 90.38 181 MET A C 1
ATOM 1423 O O . MET A 1 181 ? 37.411 7.123 36.133 1.00 90.38 181 MET A O 1
ATOM 1427 N N . LYS A 1 182 ? 36.373 6.170 37.881 1.00 89.50 182 LYS A N 1
ATOM 1428 C CA . LYS A 1 182 ? 37.312 5.060 38.065 1.00 89.50 182 LYS A CA 1
ATOM 1429 C C . LYS A 1 182 ? 36.688 3.766 37.550 1.00 89.50 182 LYS A C 1
ATOM 1431 O O . LYS A 1 182 ? 35.568 3.448 37.940 1.00 89.50 182 LYS A O 1
ATOM 1436 N N . VAL A 1 183 ? 37.414 3.016 36.727 1.00 87.25 183 VAL A N 1
ATOM 1437 C CA . VAL A 1 183 ? 37.003 1.700 36.214 1.00 87.25 183 VAL A CA 1
ATOM 1438 C C . VAL A 1 183 ? 37.963 0.639 36.736 1.00 87.25 183 VAL A C 1
ATOM 1440 O O . VAL A 1 183 ? 39.172 0.835 36.670 1.00 87.25 183 VAL A O 1
ATOM 1443 N N . GLU A 1 184 ? 37.435 -0.469 37.247 1.00 87.88 184 GLU A N 1
ATOM 1444 C CA . GLU A 1 184 ? 38.184 -1.641 37.715 1.00 87.88 184 GLU A CA 1
ATOM 1445 C C . GLU A 1 184 ? 37.670 -2.905 37.024 1.00 87.88 184 GLU A C 1
ATOM 1447 O O . GLU A 1 184 ? 36.457 -3.119 36.948 1.00 87.88 184 GLU A O 1
ATOM 1452 N N . ILE A 1 185 ? 38.589 -3.755 36.555 1.00 83.38 185 ILE A N 1
ATOM 1453 C CA . ILE A 1 185 ? 38.264 -5.045 35.932 1.00 83.38 185 ILE A CA 1
ATOM 1454 C C . ILE A 1 185 ? 38.999 -6.171 36.672 1.00 83.38 185 ILE A C 1
ATOM 1456 O O . ILE A 1 185 ? 40.219 -6.312 36.581 1.00 83.38 185 ILE A O 1
ATOM 1460 N N . GLU A 1 186 ? 38.245 -7.009 37.386 1.00 82.62 186 GLU A N 1
ATOM 1461 C CA . GLU A 1 186 ? 38.752 -8.217 38.049 1.00 82.62 186 GLU A CA 1
ATOM 1462 C C . GLU A 1 186 ? 38.313 -9.488 37.309 1.00 82.62 186 GLU A C 1
ATOM 1464 O O . GLU A 1 186 ? 37.224 -9.555 36.739 1.00 82.62 186 GLU A O 1
ATOM 1469 N N . GLY A 1 187 ? 39.119 -10.556 37.358 1.00 75.62 187 GLY A N 1
ATOM 1470 C CA . GLY A 1 187 ? 38.733 -11.813 36.714 1.00 75.62 187 GLY A CA 1
ATOM 1471 C C . GLY A 1 187 ? 39.502 -13.060 37.142 1.00 75.62 187 GLY A C 1
ATOM 1472 O O . GLY A 1 187 ? 40.598 -12.998 37.703 1.00 75.62 187 GLY A O 1
ATOM 1473 N N . LYS A 1 188 ? 38.911 -14.224 36.850 1.00 75.00 188 LYS A N 1
ATOM 1474 C CA . LYS A 1 188 ? 39.479 -15.565 37.065 1.00 75.00 188 LYS A CA 1
ATOM 1475 C C . LYS A 1 188 ? 39.483 -16.332 35.745 1.00 75.00 188 LYS A C 1
ATOM 1477 O O . LYS A 1 188 ? 38.422 -16.525 35.147 1.00 75.00 188 LYS A O 1
ATOM 1482 N N . LEU A 1 189 ? 40.649 -16.824 35.337 1.00 68.88 189 LEU A N 1
ATOM 1483 C CA . LEU A 1 189 ? 40.824 -17.654 34.144 1.00 68.88 189 LEU A CA 1
ATOM 1484 C C . LEU A 1 189 ? 41.043 -19.130 34.514 1.00 68.88 189 LEU A C 1
ATOM 1486 O O . LEU A 1 189 ? 41.499 -19.460 35.612 1.00 68.88 189 LEU A O 1
ATOM 1490 N N . GLY A 1 190 ? 40.728 -20.025 33.579 1.00 61.62 190 GLY A N 1
ATOM 1491 C CA . GLY A 1 190 ? 41.063 -21.447 33.636 1.00 61.62 190 GLY A CA 1
ATOM 1492 C C . GLY A 1 190 ? 41.767 -21.914 32.361 1.00 61.62 190 GLY A C 1
ATOM 1493 O O . GLY A 1 190 ? 41.351 -21.557 31.262 1.00 61.62 190 GLY A O 1
ATOM 1494 N N . TRP A 1 191 ? 42.808 -22.735 32.516 1.00 53.59 191 TRP A N 1
ATOM 1495 C CA . TRP A 1 191 ? 43.530 -23.384 31.413 1.00 53.59 191 TRP A CA 1
ATOM 1496 C C . TRP A 1 191 ? 43.021 -24.822 31.212 1.00 53.59 191 TRP A C 1
ATOM 1498 O O . TRP A 1 191 ? 42.613 -25.483 32.171 1.00 53.59 191 TRP A O 1
ATOM 1508 N N . ASN A 1 192 ? 43.057 -25.331 29.979 1.00 49.03 192 ASN A N 1
ATOM 1509 C CA . ASN A 1 192 ? 42.603 -26.686 29.650 1.00 49.03 192 ASN A CA 1
ATOM 1510 C C . ASN A 1 192 ? 43.401 -27.810 30.357 1.00 49.03 192 ASN A C 1
ATOM 1512 O O . ASN A 1 192 ? 44.572 -28.052 30.074 1.00 49.03 192 ASN A O 1
ATOM 1516 N N . GLN A 1 193 ? 42.691 -28.541 31.224 1.00 47.19 193 GLN A N 1
ATOM 1517 C CA . GLN A 1 193 ? 42.862 -29.935 31.684 1.00 47.19 193 GLN A CA 1
ATOM 1518 C C . GLN A 1 193 ? 44.209 -30.483 32.217 1.00 47.19 193 GLN A C 1
ATOM 1520 O O . GLN A 1 193 ? 44.150 -31.499 32.908 1.00 47.19 193 GLN A O 1
ATOM 1525 N N . ARG A 1 194 ? 45.394 -29.894 31.986 1.00 42.50 194 ARG A N 1
ATOM 1526 C CA . ARG A 1 194 ? 46.681 -30.490 32.444 1.00 42.50 194 ARG A CA 1
ATOM 1527 C C . ARG A 1 194 ? 47.537 -29.680 33.425 1.00 42.50 194 ARG A C 1
ATOM 1529 O O . ARG A 1 194 ? 48.439 -30.268 34.013 1.00 42.50 194 ARG A O 1
ATOM 1536 N N . LEU A 1 195 ? 47.240 -28.407 33.704 1.00 42.34 195 LEU A N 1
ATOM 1537 C CA . LEU A 1 195 ? 47.851 -27.675 34.830 1.00 42.34 195 LEU A CA 1
ATOM 1538 C C . LEU A 1 195 ? 46.805 -26.912 35.657 1.00 42.34 195 LEU A C 1
ATOM 1540 O O . LEU A 1 195 ? 45.969 -26.192 35.119 1.00 42.34 195 LEU A O 1
ATOM 1544 N N . LYS A 1 196 ? 46.885 -27.031 36.990 1.00 44.78 196 LYS A N 1
ATOM 1545 C CA . LYS A 1 196 ? 46.022 -26.320 37.956 1.00 44.78 196 LYS A CA 1
ATOM 1546 C C . LYS A 1 196 ? 46.602 -24.952 38.364 1.00 44.78 196 LYS A C 1
ATOM 1548 O O . LYS A 1 196 ? 46.728 -24.661 39.553 1.00 44.78 196 LYS A O 1
ATOM 1553 N N . SER A 1 197 ? 46.952 -24.098 37.402 1.00 43.03 197 SER A N 1
ATOM 1554 C CA . SER A 1 197 ? 47.346 -22.706 37.670 1.00 43.03 197 SER A CA 1
ATOM 1555 C C . SER A 1 197 ? 46.114 -21.788 37.735 1.00 43.03 197 SER A C 1
ATOM 1557 O O . SER A 1 197 ? 45.357 -21.654 36.777 1.00 43.03 197 SER A O 1
ATOM 1559 N N . LYS A 1 198 ? 45.892 -21.138 38.887 1.00 48.38 198 LYS A N 1
ATOM 1560 C CA . LYS A 1 198 ? 44.827 -20.133 39.065 1.00 48.38 198 LYS A CA 1
ATOM 1561 C C . LYS A 1 198 ? 45.322 -18.758 38.607 1.00 48.38 198 LYS A C 1
ATOM 1563 O O . LYS A 1 198 ? 45.784 -17.970 39.430 1.00 48.38 198 LYS A O 1
ATOM 1568 N N . LEU A 1 199 ? 45.229 -18.474 37.309 1.00 50.06 199 LEU A N 1
ATOM 1569 C CA . LEU A 1 199 ? 45.465 -17.125 36.793 1.00 50.06 199 LEU A CA 1
ATOM 1570 C C . LEU A 1 199 ? 44.294 -16.205 37.176 1.00 50.06 199 LEU A C 1
ATOM 1572 O O . LEU A 1 199 ? 43.135 -16.474 36.854 1.00 50.06 199 LEU A O 1
ATOM 1576 N N . LYS A 1 200 ? 44.619 -15.118 37.878 1.00 52.47 200 LYS A N 1
ATOM 1577 C CA . LYS A 1 200 ? 43.751 -13.954 38.079 1.00 52.47 200 LYS A CA 1
ATOM 1578 C C . LYS A 1 200 ? 44.258 -12.822 37.196 1.00 52.47 200 LYS A C 1
ATOM 1580 O O . LYS A 1 200 ? 45.471 -12.629 37.131 1.00 52.47 200 LYS A O 1
ATOM 1585 N N . PHE A 1 201 ? 43.354 -12.050 36.604 1.00 57.47 201 PHE A N 1
ATOM 1586 C CA . PHE A 1 201 ? 43.711 -10.733 36.074 1.00 57.47 201 PHE A CA 1
ATOM 1587 C C . PHE A 1 201 ? 43.637 -9.692 37.207 1.00 57.47 201 PHE A C 1
ATOM 1589 O O . PHE A 1 201 ? 42.867 -9.879 38.151 1.00 57.47 201 PHE A O 1
ATOM 1596 N N . GLY A 1 202 ? 44.476 -8.652 37.155 1.00 50.88 202 GLY A N 1
ATOM 1597 C CA . GLY A 1 202 ? 44.457 -7.538 38.116 1.00 50.88 202 GLY A CA 1
ATOM 1598 C C . GLY A 1 202 ? 44.950 -7.830 39.545 1.00 50.88 202 GLY A C 1
ATOM 1599 O O . GLY A 1 202 ? 44.561 -7.115 40.461 1.00 50.88 202 GLY A O 1
ATOM 1600 N N . SER A 1 203 ? 45.759 -8.877 39.803 1.00 46.53 203 SER A N 1
ATOM 1601 C CA . SER A 1 203 ? 46.128 -9.229 41.197 1.00 46.53 203 SER A CA 1
ATOM 1602 C C . SER A 1 203 ? 47.584 -9.652 41.493 1.00 46.53 203 SER A C 1
ATOM 1604 O O . SER A 1 203 ? 47.839 -10.169 42.588 1.00 46.53 203 SER A O 1
ATOM 1606 N N . ARG A 1 204 ? 48.549 -9.457 40.581 1.00 43.25 204 ARG A N 1
ATOM 1607 C CA . ARG A 1 204 ? 50.001 -9.585 40.853 1.00 43.25 204 ARG A CA 1
ATOM 1608 C C . ARG A 1 204 ? 50.801 -8.633 39.958 1.00 43.25 204 ARG A C 1
ATOM 1610 O O . ARG A 1 204 ? 50.469 -8.549 38.787 1.00 43.25 204 ARG A O 1
ATOM 1617 N N . SER A 1 205 ? 51.854 -8.029 40.536 1.00 42.62 205 SER A N 1
ATOM 1618 C CA . SER A 1 205 ? 52.735 -6.971 39.983 1.00 42.62 205 SER A CA 1
ATOM 1619 C C . SER A 1 205 ? 52.013 -5.700 39.508 1.00 42.62 205 SER A C 1
ATOM 1621 O O . SER A 1 205 ? 51.072 -5.767 38.741 1.00 42.62 205 SER A O 1
ATOM 1623 N N . GLY A 1 206 ? 52.456 -4.532 39.991 1.00 41.19 206 GLY A N 1
ATOM 1624 C CA . GLY A 1 206 ? 51.799 -3.247 39.716 1.00 41.19 206 GLY A CA 1
ATOM 1625 C C . GLY A 1 206 ? 50.555 -3.002 40.585 1.00 41.19 206 GLY A C 1
ATOM 1626 O O . GLY A 1 206 ? 49.798 -3.917 40.895 1.00 41.19 206 GLY A O 1
ATOM 1627 N N . LYS A 1 207 ? 50.354 -1.755 41.033 1.00 45.19 207 LYS A N 1
ATOM 1628 C CA . LYS A 1 207 ? 49.169 -1.358 41.825 1.00 45.19 207 LYS A CA 1
ATOM 1629 C C . LYS A 1 207 ? 47.989 -0.875 40.972 1.00 45.19 207 LYS A C 1
ATOM 1631 O O . LYS A 1 207 ? 46.923 -0.638 41.529 1.00 45.19 207 LYS A O 1
ATOM 1636 N N . GLU A 1 208 ? 48.187 -0.706 39.664 1.00 49.75 208 GLU A N 1
ATOM 1637 C CA . GLU A 1 208 ? 47.274 0.059 38.799 1.00 49.75 208 GLU A CA 1
ATOM 1638 C C . GLU A 1 208 ? 46.931 -0.642 37.467 1.00 49.75 208 GLU A C 1
ATOM 1640 O O . GLU A 1 208 ? 46.034 -0.190 36.767 1.00 49.75 208 GLU A O 1
ATOM 1645 N N . GLU A 1 209 ? 47.546 -1.789 37.135 1.00 53.09 209 GLU A N 1
ATOM 1646 C CA . GLU A 1 209 ? 47.368 -2.485 35.837 1.00 53.09 209 GLU A CA 1
ATOM 1647 C C . GLU A 1 209 ? 45.936 -2.995 35.550 1.00 53.09 209 GLU A C 1
ATOM 1649 O O . GLU A 1 209 ? 45.639 -3.396 34.429 1.00 53.09 209 GLU A O 1
ATOM 1654 N N . GLY A 1 210 ? 45.045 -2.998 36.548 1.00 58.47 210 GLY A N 1
ATOM 1655 C CA . GLY A 1 210 ? 43.628 -3.364 36.405 1.00 58.47 210 GLY A CA 1
ATOM 1656 C C . GLY A 1 210 ? 42.646 -2.198 36.577 1.00 58.47 210 GLY A C 1
ATOM 1657 O O . GLY A 1 210 ? 41.454 -2.453 36.751 1.00 58.47 210 GLY A O 1
ATOM 1658 N N . GLN A 1 211 ? 43.130 -0.947 36.612 1.00 74.56 211 GLN A N 1
ATOM 1659 C CA . GLN A 1 211 ? 42.335 0.220 37.003 1.00 74.56 211 GLN A CA 1
ATOM 1660 C C . GLN A 1 211 ? 42.614 1.460 36.137 1.00 74.56 211 GLN A C 1
ATOM 1662 O O . GLN A 1 211 ? 43.685 2.059 36.223 1.00 74.56 211 GLN A O 1
ATOM 1667 N N . THR A 1 212 ? 41.600 1.951 35.424 1.00 79.94 212 THR A N 1
ATOM 1668 C CA . THR A 1 212 ? 41.651 3.240 34.708 1.00 79.94 212 THR A CA 1
ATOM 1669 C C . THR A 1 212 ? 41.006 4.351 35.544 1.00 79.94 212 THR A C 1
ATOM 1671 O O . THR A 1 212 ? 40.028 4.122 36.257 1.00 79.94 212 THR A O 1
ATOM 1674 N N . ARG A 1 213 ? 41.542 5.575 35.460 1.00 83.62 213 ARG A N 1
ATOM 1675 C CA . ARG A 1 213 ? 40.979 6.792 36.069 1.00 83.62 213 ARG A CA 1
ATOM 1676 C C . ARG A 1 213 ? 40.822 7.866 34.994 1.00 83.62 213 ARG A C 1
ATOM 1678 O O . ARG A 1 213 ? 41.820 8.306 34.432 1.00 83.62 213 ARG A O 1
ATOM 1685 N N . THR A 1 214 ? 39.596 8.315 34.756 1.00 84.38 214 THR A N 1
ATOM 1686 C CA . THR A 1 214 ? 39.268 9.371 33.788 1.00 84.38 214 THR A CA 1
ATOM 1687 C C . THR A 1 214 ? 38.769 10.602 34.535 1.00 84.38 214 THR A C 1
ATOM 1689 O O . THR A 1 214 ? 37.805 10.514 35.294 1.00 84.38 214 THR A O 1
ATOM 1692 N N . LEU A 1 215 ? 39.411 11.755 34.332 1.00 86.44 215 LEU A N 1
ATOM 1693 C CA . LEU A 1 215 ? 38.912 13.033 34.842 1.00 86.44 215 LEU A CA 1
ATOM 1694 C C . LEU A 1 215 ? 37.714 13.481 34.000 1.00 86.44 215 LEU A C 1
ATOM 1696 O O . LEU A 1 215 ? 37.847 13.668 32.793 1.00 86.44 215 LEU A O 1
ATOM 1700 N N . ILE A 1 216 ? 36.572 13.688 34.650 1.00 85.06 216 ILE A N 1
ATOM 1701 C CA . ILE A 1 216 ? 35.398 14.317 34.055 1.00 85.06 216 ILE A CA 1
ATOM 1702 C C . ILE A 1 216 ? 35.352 15.764 34.560 1.00 85.06 216 ILE A C 1
ATOM 1704 O O . ILE A 1 216 ? 35.014 16.032 35.714 1.00 85.06 216 ILE A O 1
ATOM 1708 N N . ASP A 1 217 ? 35.751 16.687 33.687 1.00 82.62 217 ASP A N 1
ATOM 1709 C CA . ASP A 1 217 ? 35.746 18.137 33.885 1.00 82.62 217 ASP A CA 1
ATOM 1710 C C . ASP A 1 217 ? 34.835 18.774 32.829 1.00 82.62 217 ASP A C 1
ATOM 1712 O O . ASP A 1 217 ? 34.994 18.530 31.635 1.00 82.62 217 ASP A O 1
ATOM 1716 N N . PHE A 1 218 ? 33.876 19.579 33.282 1.00 75.00 218 PHE A N 1
ATOM 1717 C CA . PHE A 1 218 ? 32.842 20.179 32.435 1.00 75.00 218 PHE A CA 1
ATOM 1718 C C . PHE A 1 218 ? 33.160 21.622 32.030 1.00 75.00 218 PHE A C 1
ATOM 1720 O O . PHE A 1 218 ? 32.579 22.108 31.066 1.00 75.00 218 PHE A O 1
ATOM 1727 N N . ARG A 1 219 ? 34.089 22.284 32.741 1.00 66.00 219 ARG A N 1
ATOM 1728 C CA . ARG A 1 219 ? 34.575 23.673 32.566 1.00 66.00 219 ARG A CA 1
ATOM 1729 C C . ARG A 1 219 ? 33.548 24.804 32.669 1.00 66.00 219 ARG A C 1
ATOM 1731 O O . ARG A 1 219 ? 33.832 25.778 33.359 1.00 66.00 219 ARG A O 1
ATOM 1738 N N . ASP A 1 220 ? 32.383 24.673 32.046 1.00 62.38 220 ASP A N 1
ATOM 1739 C CA . ASP A 1 220 ? 31.294 25.651 32.067 1.00 62.38 220 ASP A CA 1
ATOM 1740 C C . ASP A 1 220 ? 29.943 24.957 32.357 1.00 62.38 220 ASP A C 1
ATOM 1742 O O . ASP A 1 220 ? 29.447 24.188 31.528 1.00 62.38 220 ASP A O 1
ATOM 1746 N N . PRO A 1 221 ? 29.332 25.182 33.537 1.00 55.34 221 PRO A N 1
ATOM 1747 C CA . PRO A 1 221 ? 28.029 24.614 33.877 1.00 55.34 221 PRO A CA 1
ATOM 1748 C C . PRO A 1 221 ? 26.827 25.199 33.113 1.00 55.34 221 PRO A C 1
ATOM 1750 O O . PRO A 1 221 ? 25.767 24.573 33.138 1.00 55.34 221 PRO A O 1
ATOM 1753 N N . GLU A 1 222 ? 26.932 26.367 32.467 1.00 56.56 222 GLU A N 1
ATOM 1754 C CA . GLU A 1 222 ? 25.776 27.048 31.844 1.00 56.56 222 GLU A CA 1
ATOM 1755 C C . GLU A 1 222 ? 25.343 26.417 30.503 1.00 56.56 222 GLU A C 1
ATOM 1757 O O . GLU A 1 222 ? 24.241 26.665 30.002 1.00 56.56 222 GLU A O 1
ATOM 1762 N N . VAL A 1 223 ? 26.175 25.520 29.962 1.00 61.88 223 VAL A N 1
ATOM 1763 C CA . VAL A 1 223 ? 25.942 24.762 28.721 1.00 61.88 223 VAL A CA 1
ATOM 1764 C C . VAL A 1 223 ? 24.828 23.707 28.871 1.00 61.88 223 VAL A C 1
ATOM 1766 O O . VAL A 1 223 ? 24.175 23.333 27.893 1.00 61.88 223 VAL A O 1
ATOM 1769 N N . PHE A 1 224 ? 24.556 23.219 30.086 1.00 71.62 224 PHE A N 1
ATOM 1770 C CA . PHE A 1 224 ? 23.635 22.097 30.317 1.00 71.62 224 PHE A CA 1
ATOM 1771 C C . PHE A 1 224 ? 22.166 22.535 30.382 1.00 71.62 224 PHE A C 1
ATOM 1773 O O . PHE A 1 224 ? 21.564 22.605 31.450 1.00 71.62 224 PHE A O 1
ATOM 1780 N N . GLN A 1 225 ? 21.571 22.798 29.215 1.00 72.19 225 GLN A N 1
ATOM 1781 C CA . GLN A 1 225 ? 20.164 23.218 29.092 1.00 72.19 225 GLN A CA 1
ATOM 1782 C C . GLN A 1 225 ? 19.220 22.099 28.614 1.00 72.19 225 GLN A C 1
ATOM 1784 O O . GLN A 1 225 ? 18.030 22.104 28.934 1.00 72.19 225 GLN A O 1
AT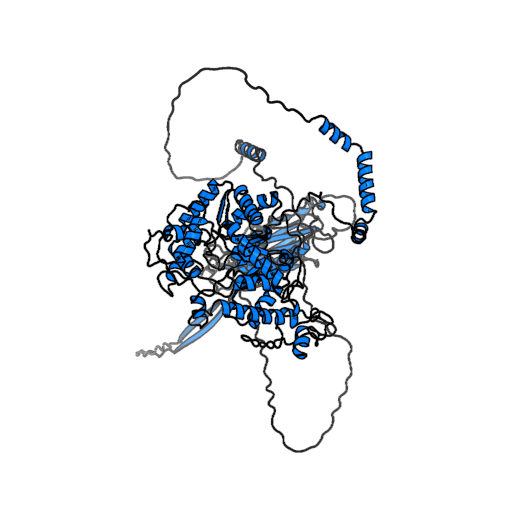OM 1789 N N . ARG A 1 226 ? 19.730 21.110 27.868 1.00 84.88 226 ARG A N 1
ATOM 1790 C CA . ARG A 1 226 ? 18.929 20.005 27.314 1.00 84.88 226 ARG A CA 1
ATOM 1791 C C . ARG A 1 226 ? 18.433 19.069 28.421 1.00 84.88 226 ARG A C 1
ATOM 1793 O O . ARG A 1 226 ? 19.235 18.534 29.181 1.00 84.88 226 ARG A O 1
ATOM 1800 N N . ARG A 1 227 ? 17.126 18.798 28.484 1.00 87.19 227 ARG A N 1
ATOM 1801 C CA . ARG A 1 227 ? 16.588 17.740 29.359 1.00 87.19 227 ARG A CA 1
ATOM 1802 C C . ARG A 1 227 ? 16.924 16.361 28.795 1.00 87.19 227 ARG A C 1
ATOM 1804 O O . ARG A 1 227 ? 16.747 16.118 27.605 1.00 87.19 227 ARG A O 1
ATOM 1811 N N . LEU A 1 228 ? 17.365 15.456 29.663 1.00 90.06 228 LEU A N 1
ATOM 1812 C CA . LEU A 1 228 ? 17.657 14.058 29.334 1.00 90.06 228 LEU A CA 1
ATOM 1813 C C . LEU A 1 228 ? 16.590 13.085 29.872 1.00 90.06 228 LEU A C 1
ATOM 1815 O O . LEU A 1 228 ? 16.690 11.887 29.630 1.00 90.06 228 LEU A O 1
ATOM 1819 N N . ASP A 1 229 ? 15.562 13.578 30.573 1.00 87.62 229 ASP A N 1
ATOM 1820 C CA . ASP A 1 229 ? 14.534 12.761 31.243 1.00 87.62 229 ASP A CA 1
ATOM 1821 C C . ASP A 1 229 ? 13.784 11.794 30.312 1.00 87.62 229 ASP A C 1
ATOM 1823 O O . ASP A 1 229 ? 13.431 10.692 30.719 1.00 87.62 229 ASP A O 1
ATOM 1827 N N . GLU A 1 230 ? 13.510 12.197 29.071 1.00 86.56 230 GLU A N 1
ATOM 1828 C CA . GLU A 1 230 ? 12.787 11.360 28.103 1.00 86.56 230 GLU A CA 1
ATOM 1829 C C . GLU A 1 230 ? 13.685 10.267 27.519 1.00 86.56 230 GLU A C 1
ATOM 1831 O O . GLU A 1 230 ? 13.264 9.117 27.413 1.00 86.56 230 GLU A O 1
ATOM 1836 N N . LEU A 1 231 ? 14.952 10.594 27.250 1.00 88.69 231 LEU A N 1
ATOM 1837 C CA . LEU A 1 231 ? 15.963 9.621 26.840 1.00 88.69 231 LEU A CA 1
ATOM 1838 C C . LEU A 1 231 ? 16.245 8.611 27.967 1.00 88.69 231 LEU A C 1
ATOM 1840 O O . LEU A 1 231 ? 16.278 7.408 27.736 1.00 88.69 231 LEU A O 1
ATOM 1844 N N . ALA A 1 232 ? 16.353 9.084 29.209 1.00 87.75 232 ALA A N 1
ATOM 1845 C CA . ALA A 1 232 ? 16.470 8.246 30.402 1.00 87.75 232 ALA A CA 1
ATOM 1846 C C . ALA A 1 232 ? 15.285 7.272 30.574 1.00 87.75 232 ALA A C 1
ATOM 1848 O O . ALA A 1 232 ? 15.476 6.155 31.052 1.00 87.75 232 ALA A O 1
ATOM 1849 N N . LYS A 1 233 ? 14.067 7.663 30.167 1.00 87.56 233 LYS A N 1
ATOM 1850 C CA . LYS A 1 233 ? 12.873 6.797 30.189 1.00 87.56 233 LYS A CA 1
ATOM 1851 C C . LYS A 1 233 ? 12.838 5.770 29.054 1.00 87.56 233 LYS A C 1
ATOM 1853 O O . LYS A 1 233 ? 12.305 4.685 29.267 1.00 87.56 233 LYS A O 1
ATOM 1858 N N . SER A 1 234 ? 13.361 6.085 27.866 1.00 87.00 234 SER A N 1
ATOM 1859 C CA . SER A 1 234 ? 13.372 5.152 26.725 1.00 87.00 234 SER A CA 1
ATOM 1860 C C . SER A 1 234 ? 14.531 4.148 26.775 1.00 87.00 234 SER A C 1
ATOM 1862 O O . SER A 1 234 ? 14.403 3.024 26.279 1.00 87.00 234 SER A O 1
ATOM 1864 N N . LEU A 1 235 ? 15.640 4.511 27.427 1.00 87.50 235 LEU A N 1
ATOM 1865 C CA . LEU A 1 235 ? 16.857 3.702 27.494 1.00 87.50 235 LEU A CA 1
ATOM 1866 C C . LEU A 1 235 ? 16.723 2.277 28.049 1.00 87.50 235 LEU A C 1
ATOM 1868 O O . LEU A 1 235 ? 17.395 1.411 27.490 1.00 87.50 235 LEU A O 1
ATOM 1872 N N . PRO A 1 236 ? 15.889 1.968 29.067 1.00 85.88 236 PRO A N 1
ATOM 1873 C CA . PRO A 1 236 ? 15.689 0.591 29.508 1.00 85.88 236 PRO A CA 1
ATOM 1874 C C . PRO A 1 236 ? 15.325 -0.338 28.345 1.00 85.88 236 PRO A C 1
ATOM 1876 O O . PRO A 1 236 ? 15.990 -1.353 28.159 1.00 85.88 236 PRO A O 1
ATOM 1879 N N . ARG A 1 237 ? 14.345 0.051 27.515 1.00 79.75 237 ARG A N 1
ATOM 1880 C CA . ARG A 1 237 ? 13.866 -0.756 26.382 1.00 79.75 237 ARG A CA 1
ATOM 1881 C C . ARG A 1 237 ? 14.791 -0.683 25.167 1.00 79.75 237 ARG A C 1
ATOM 1883 O O . ARG A 1 237 ? 14.944 -1.683 24.475 1.00 79.75 237 ARG A O 1
ATOM 1890 N N . ALA A 1 238 ? 15.424 0.464 24.914 1.00 84.00 238 ALA A N 1
ATOM 1891 C CA . ALA A 1 238 ? 16.389 0.595 23.821 1.00 84.00 238 ALA A CA 1
ATOM 1892 C C . ALA A 1 238 ? 17.611 -0.314 24.038 1.00 84.00 238 ALA A C 1
ATOM 1894 O O . ALA A 1 238 ? 17.944 -1.112 23.169 1.00 84.00 238 ALA A O 1
ATOM 1895 N N . MET A 1 239 ? 18.219 -0.269 25.229 1.00 85.00 239 MET A N 1
ATOM 1896 C CA . MET A 1 239 ? 19.345 -1.142 25.576 1.00 85.00 239 MET A CA 1
ATOM 1897 C C . MET A 1 239 ? 18.931 -2.620 25.631 1.00 85.00 239 MET A C 1
ATOM 1899 O O . MET A 1 239 ? 19.707 -3.482 25.234 1.00 85.00 239 MET A O 1
ATOM 1903 N N . GLU A 1 240 ? 17.718 -2.940 26.094 1.00 79.62 240 GLU A N 1
ATOM 1904 C CA . GLU A 1 240 ? 17.187 -4.310 26.050 1.00 79.62 240 GLU A CA 1
ATOM 1905 C C . GLU A 1 240 ? 17.164 -4.851 24.606 1.00 79.62 240 GLU A C 1
ATOM 1907 O O . GLU A 1 240 ? 17.686 -5.933 24.344 1.00 79.62 240 GLU A O 1
ATOM 1912 N N . LEU A 1 241 ? 16.638 -4.066 23.656 1.00 77.69 241 LEU A N 1
ATOM 1913 C CA . LEU A 1 241 ? 16.570 -4.422 22.234 1.00 77.69 241 LEU A CA 1
ATOM 1914 C C . LEU A 1 241 ? 17.937 -4.462 21.533 1.00 77.69 241 LEU A C 1
ATOM 1916 O O . LEU A 1 241 ? 18.112 -5.293 20.645 1.00 77.69 241 LEU A O 1
ATOM 1920 N N . GLU A 1 242 ? 18.894 -3.610 21.921 1.00 82.38 242 GLU A N 1
ATOM 1921 C CA . GLU A 1 242 ? 20.283 -3.694 21.435 1.00 82.38 242 GLU A CA 1
ATOM 1922 C C . GLU A 1 242 ? 20.924 -5.034 21.859 1.00 82.38 242 GLU A C 1
ATOM 1924 O O . GLU A 1 242 ? 21.523 -5.714 21.036 1.00 82.38 242 GLU A O 1
ATOM 1929 N N . ASN A 1 243 ? 20.719 -5.498 23.099 1.00 80.69 243 A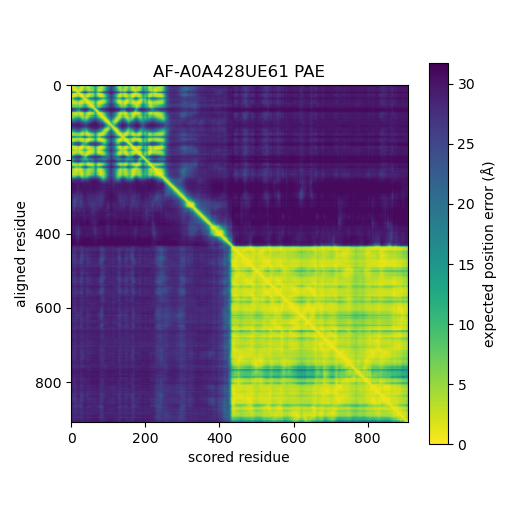SN A N 1
ATOM 1930 C CA . ASN A 1 243 ? 21.307 -6.766 23.565 1.00 80.69 243 ASN A CA 1
ATOM 1931 C C . ASN A 1 243 ? 20.607 -8.027 23.026 1.00 80.69 243 ASN A C 1
ATOM 1933 O O . ASN A 1 243 ? 21.264 -9.055 22.868 1.00 80.69 243 ASN A O 1
ATOM 1937 N N . TYR A 1 244 ? 19.300 -7.976 22.739 1.00 74.06 244 TYR A N 1
ATOM 1938 C CA . TYR A 1 244 ? 18.553 -9.118 22.180 1.00 74.06 244 TYR A CA 1
ATOM 1939 C C . TYR A 1 244 ? 19.044 -9.567 20.794 1.00 74.06 244 TYR A C 1
ATOM 1941 O O . TYR A 1 244 ? 18.756 -10.694 20.395 1.00 74.06 244 TYR A O 1
ATOM 1949 N N . GLN A 1 245 ? 19.728 -8.699 20.041 1.00 66.62 245 GLN A N 1
ATOM 1950 C CA . GLN A 1 245 ? 20.193 -9.018 18.686 1.00 66.62 245 GLN A CA 1
ATOM 1951 C C . GLN A 1 245 ? 21.480 -9.854 18.701 1.00 66.62 245 GLN A C 1
ATOM 1953 O O . GLN A 1 245 ? 21.612 -10.783 17.903 1.00 66.62 245 GLN A O 1
ATOM 1958 N N . ASP A 1 246 ? 22.388 -9.571 19.639 1.00 66.50 246 ASP A N 1
ATOM 1959 C CA . ASP A 1 246 ? 23.722 -10.180 19.693 1.00 66.50 246 ASP A CA 1
ATOM 1960 C C . ASP A 1 246 ? 23.877 -11.274 20.767 1.00 66.50 246 ASP A C 1
ATOM 1962 O O . ASP A 1 246 ? 24.721 -12.166 20.623 1.00 66.50 246 ASP A O 1
ATOM 1966 N N . ILE A 1 247 ? 23.061 -11.260 21.831 1.00 66.56 247 ILE A N 1
ATOM 1967 C CA . ILE A 1 247 ? 23.156 -12.230 22.933 1.00 66.56 247 ILE A CA 1
ATOM 1968 C C . ILE A 1 247 ? 22.001 -13.251 22.870 1.00 66.56 247 ILE A C 1
ATOM 1970 O O . ILE A 1 247 ? 20.849 -12.883 23.097 1.00 66.56 247 ILE A O 1
ATOM 1974 N N . PRO A 1 248 ? 22.273 -14.555 22.652 1.00 59.88 248 PRO A N 1
ATOM 1975 C CA . PRO A 1 248 ? 21.250 -15.593 22.754 1.00 59.88 248 PRO A CA 1
ATOM 1976 C C . PRO A 1 248 ? 20.864 -15.808 24.223 1.00 59.88 248 PRO A C 1
ATOM 1978 O O . PRO A 1 248 ? 21.704 -16.209 25.037 1.00 59.88 248 PRO A O 1
ATOM 1981 N N . ILE A 1 249 ? 19.599 -15.545 24.557 1.00 61.31 249 ILE A N 1
ATOM 1982 C CA . ILE A 1 249 ? 19.058 -15.671 25.916 1.00 61.31 249 ILE A CA 1
ATOM 1983 C C . ILE A 1 249 ? 17.731 -16.433 25.925 1.00 61.31 249 ILE A C 1
ATOM 1985 O O . ILE A 1 249 ? 16.933 -16.345 24.994 1.00 61.31 249 ILE A O 1
ATOM 1989 N N . GLU A 1 250 ? 17.512 -17.193 26.994 1.00 55.34 250 GLU A N 1
ATOM 1990 C CA . GLU A 1 250 ? 16.338 -18.045 27.182 1.00 55.34 250 GLU A CA 1
ATOM 1991 C C . GLU A 1 250 ? 15.237 -17.246 27.901 1.00 55.34 250 GLU A C 1
ATOM 1993 O O . GLU A 1 250 ? 15.413 -16.824 29.047 1.00 55.34 250 GLU A O 1
ATOM 1998 N N . ILE A 1 251 ? 14.107 -17.002 27.227 1.00 49.25 251 ILE A N 1
ATOM 1999 C CA . ILE A 1 251 ? 12.930 -16.377 27.850 1.00 49.25 251 ILE A CA 1
ATOM 2000 C C . ILE A 1 251 ? 12.245 -17.442 28.722 1.00 49.25 251 ILE A C 1
ATOM 2002 O O . ILE A 1 251 ? 11.956 -18.519 28.202 1.00 49.25 251 ILE A O 1
ATOM 2006 N N . PRO A 1 252 ? 11.957 -17.185 30.013 1.00 40.78 252 PRO A N 1
ATOM 2007 C CA . PRO A 1 252 ? 11.246 -18.149 30.848 1.00 40.78 252 PRO A CA 1
ATOM 2008 C C . PRO A 1 252 ? 9.854 -18.455 30.284 1.00 40.78 252 PRO A C 1
ATOM 2010 O O . PRO A 1 252 ? 9.067 -17.531 30.066 1.00 40.78 252 PRO A O 1
ATOM 2013 N N . ASP A 1 253 ? 9.543 -19.742 30.097 1.00 37.09 253 ASP A N 1
ATOM 2014 C CA . ASP A 1 253 ? 8.212 -20.194 29.680 1.00 37.09 253 ASP A CA 1
ATOM 2015 C C . ASP A 1 253 ? 7.123 -19.601 30.585 1.00 37.09 253 ASP A C 1
ATOM 2017 O O . ASP A 1 253 ? 7.212 -19.634 31.819 1.00 37.09 253 ASP A O 1
ATOM 2021 N N . THR A 1 254 ? 6.058 -19.081 29.974 1.00 37.22 254 THR A N 1
ATOM 2022 C CA . THR A 1 254 ? 4.894 -18.595 30.715 1.00 37.22 254 THR A CA 1
ATOM 2023 C C . THR A 1 254 ? 4.202 -19.773 31.393 1.00 37.22 254 THR A C 1
ATOM 2025 O O . THR A 1 254 ? 3.580 -20.614 30.746 1.00 37.22 254 THR A O 1
ATOM 2028 N N . ALA A 1 255 ? 4.311 -19.840 32.723 1.00 37.59 255 ALA A N 1
ATOM 2029 C CA . ALA A 1 255 ? 3.716 -20.910 33.516 1.00 37.59 255 ALA A CA 1
ATOM 2030 C C . ALA A 1 255 ? 2.216 -21.049 33.204 1.00 37.59 255 ALA A C 1
ATOM 2032 O O . ALA A 1 255 ? 1.428 -20.132 33.448 1.00 37.59 255 ALA A O 1
ATOM 2033 N N . VAL A 1 256 ? 1.827 -22.205 32.658 1.00 33.44 256 VAL A N 1
ATOM 2034 C CA . VAL A 1 256 ? 0.444 -22.478 32.256 1.00 33.44 256 VAL A CA 1
ATOM 2035 C C . VAL A 1 256 ? -0.453 -22.459 33.491 1.00 33.44 256 VAL A C 1
ATOM 2037 O O . VAL A 1 256 ? -0.338 -23.314 34.368 1.00 33.44 256 VAL A O 1
ATOM 2040 N N . ALA A 1 257 ? -1.371 -21.493 33.548 1.00 32.72 257 ALA A N 1
ATOM 2041 C CA . ALA A 1 257 ? -2.380 -21.417 34.596 1.00 32.72 257 ALA A CA 1
ATOM 2042 C C . ALA A 1 257 ? -3.353 -22.601 34.468 1.00 32.72 257 ALA A C 1
ATOM 2044 O O . ALA A 1 257 ? -4.270 -22.594 33.645 1.00 32.72 257 ALA A O 1
ATOM 2045 N N . SER A 1 258 ? -3.142 -23.642 35.274 1.00 29.25 258 SER A N 1
ATOM 2046 C CA . SER A 1 258 ? -3.974 -24.843 35.282 1.00 29.25 258 SER A CA 1
ATOM 2047 C C . SER A 1 258 ? -5.306 -24.585 35.993 1.00 29.25 258 SER A C 1
ATOM 2049 O O . SER A 1 258 ? -5.446 -24.842 37.191 1.00 29.25 258 SER A O 1
ATOM 2051 N N . PHE A 1 259 ? -6.297 -24.092 35.252 1.00 33.69 259 PHE A N 1
ATOM 2052 C CA . PHE A 1 259 ? -7.681 -24.054 35.719 1.00 33.69 259 PHE A CA 1
ATOM 2053 C C . PHE A 1 259 ? -8.212 -25.485 35.866 1.00 33.69 259 PHE A C 1
ATOM 2055 O O . PHE A 1 259 ? -8.427 -26.185 34.876 1.00 33.69 259 PHE A O 1
ATOM 2062 N N . GLN A 1 260 ? -8.429 -25.928 37.105 1.00 28.16 260 GLN A N 1
ATOM 2063 C CA . GLN A 1 260 ? -9.192 -27.147 37.358 1.00 28.16 260 GLN A CA 1
ATOM 2064 C C . GLN A 1 260 ? -10.661 -26.883 37.019 1.00 28.16 260 GLN A C 1
ATOM 2066 O O . GLN A 1 260 ? -11.310 -26.054 37.651 1.00 28.16 260 GLN A O 1
ATOM 2071 N N . SER A 1 261 ? -11.173 -27.592 36.014 1.00 27.00 261 SER A N 1
ATOM 2072 C CA . SER A 1 261 ? -12.601 -27.604 35.706 1.00 27.00 261 SER A CA 1
ATOM 2073 C C . SER A 1 261 ? -13.347 -28.361 36.804 1.00 27.00 261 SER A C 1
ATOM 2075 O O . SER A 1 261 ? -13.242 -29.585 36.894 1.00 27.00 261 SER A O 1
ATOM 2077 N N . THR A 1 262 ? -14.098 -27.648 37.641 1.00 26.20 262 THR A N 1
ATOM 2078 C CA . THR A 1 262 ? -15.150 -28.249 38.463 1.00 26.20 262 THR A CA 1
ATOM 2079 C C . THR A 1 262 ? -16.344 -28.564 37.570 1.00 26.20 262 THR A C 1
ATOM 2081 O O . THR A 1 262 ? -17.077 -27.670 37.147 1.00 26.20 262 THR A O 1
ATOM 2084 N N . THR A 1 263 ? -16.551 -29.847 37.282 1.00 26.39 263 THR A N 1
ATOM 2085 C CA . THR A 1 263 ? -17.741 -30.337 36.583 1.00 26.39 263 THR A CA 1
ATOM 2086 C C . THR A 1 263 ? -18.991 -30.105 37.429 1.00 26.39 263 THR A C 1
ATOM 2088 O O . THR A 1 263 ? -19.148 -30.700 38.494 1.00 26.39 263 THR A O 1
ATOM 2091 N N . LEU A 1 264 ? -19.895 -29.259 36.933 1.00 28.39 264 LEU A N 1
ATOM 2092 C CA . LEU A 1 264 ? -21.279 -29.205 37.393 1.00 28.39 264 LEU A CA 1
ATOM 2093 C C . LEU A 1 264 ? -22.053 -30.343 36.723 1.00 28.39 264 LEU A C 1
ATOM 2095 O O . LEU A 1 264 ? -22.493 -30.211 35.583 1.00 28.39 264 LEU A O 1
ATOM 2099 N N . GLU A 1 265 ? -22.204 -31.457 37.431 1.00 25.98 265 GLU A N 1
ATOM 2100 C CA . GLU A 1 265 ? -23.184 -32.483 37.080 1.00 25.98 265 GLU A CA 1
ATOM 2101 C C . GLU A 1 265 ? -24.535 -32.098 37.693 1.00 25.98 265 GLU A C 1
ATOM 2103 O O . GLU A 1 265 ? -24.679 -32.001 38.912 1.00 25.98 265 GLU A O 1
ATOM 2108 N N . THR A 1 266 ? -25.528 -31.855 36.838 1.00 26.14 266 THR A N 1
ATOM 2109 C CA . THR A 1 266 ? -26.918 -31.622 37.239 1.00 26.14 266 THR A CA 1
ATOM 2110 C C . THR A 1 266 ? -27.816 -32.672 36.610 1.00 26.14 266 THR A C 1
ATOM 2112 O O . THR A 1 266 ? -28.223 -32.502 35.466 1.00 26.14 266 THR A O 1
ATOM 2115 N N . GLU A 1 267 ? -28.117 -33.725 37.365 1.00 24.64 267 GLU A N 1
ATOM 2116 C CA . GLU A 1 267 ? -29.434 -34.379 37.436 1.00 24.64 267 GLU A CA 1
ATOM 2117 C C . GLU A 1 267 ? -29.346 -35.584 38.383 1.00 24.64 267 GLU A C 1
ATOM 2119 O O . GLU A 1 267 ? -28.743 -36.595 38.048 1.00 24.64 267 GLU A O 1
ATOM 2124 N N . ASP A 1 268 ? -29.968 -35.487 39.560 1.00 25.50 268 ASP A N 1
ATOM 2125 C CA . ASP A 1 268 ? -31.109 -36.360 39.848 1.00 25.50 268 ASP A CA 1
ATOM 2126 C C . ASP A 1 268 ? -31.975 -35.767 40.974 1.00 25.50 268 ASP A C 1
ATOM 2128 O O . ASP A 1 268 ? -31.521 -34.927 41.756 1.00 25.50 268 ASP A O 1
ATOM 2132 N N . SER A 1 269 ? -33.239 -36.181 41.058 1.00 29.27 269 SER A N 1
ATOM 2133 C CA . SER A 1 269 ? -34.183 -35.675 42.060 1.00 29.27 26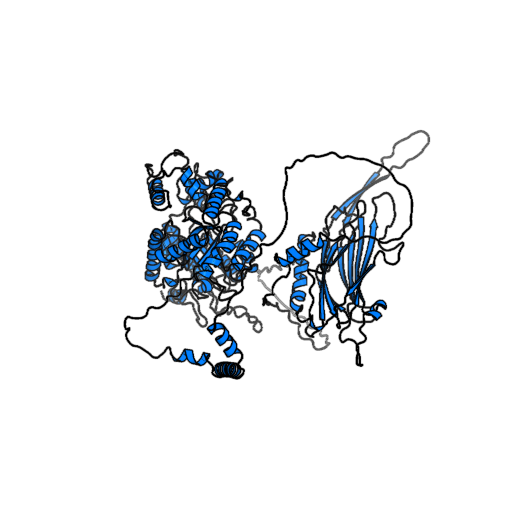9 SER A CA 1
ATOM 2134 C C . SER A 1 269 ? -34.978 -36.800 42.716 1.00 29.27 269 SER A C 1
ATOM 2136 O O . SER A 1 269 ? -35.846 -37.396 42.084 1.00 29.27 269 SER A O 1
ATOM 2138 N N . THR A 1 270 ? -34.742 -37.078 44.005 1.00 24.67 270 THR A N 1
ATOM 2139 C CA . THR A 1 270 ? -35.750 -37.715 44.879 1.00 24.67 270 THR A CA 1
ATOM 2140 C C . THR A 1 270 ? -35.411 -37.670 46.379 1.00 24.67 270 THR A C 1
ATOM 2142 O O . THR A 1 270 ? -34.334 -38.069 46.795 1.00 24.67 270 THR A O 1
ATOM 2145 N N . ASN A 1 271 ? -36.435 -37.308 47.161 1.00 25.05 271 ASN A N 1
ATOM 2146 C CA . ASN A 1 271 ? -36.801 -37.795 48.503 1.00 25.05 271 ASN A CA 1
ATOM 2147 C C . ASN A 1 271 ? -35.952 -37.562 49.780 1.00 25.05 271 ASN A C 1
ATOM 2149 O O . ASN A 1 271 ? -34.769 -37.855 49.861 1.00 25.05 271 ASN A O 1
ATOM 2153 N N . CYS A 1 272 ? -36.736 -37.252 50.828 1.00 21.39 272 CYS A N 1
ATOM 2154 C CA . CYS A 1 272 ? -36.563 -37.526 52.264 1.00 21.39 272 CYS A CA 1
ATOM 2155 C C . CYS A 1 272 ? -35.557 -36.700 53.098 1.00 21.39 272 CYS A C 1
ATOM 2157 O O . CYS A 1 272 ? -34.353 -36.803 52.933 1.00 21.39 272 CYS A O 1
ATOM 2159 N N . GLU A 1 273 ? -36.141 -35.949 54.051 1.00 22.30 273 GLU A N 1
ATOM 2160 C CA . GLU A 1 273 ? -35.933 -36.036 55.519 1.00 22.30 273 GLU A CA 1
ATOM 2161 C C . GLU A 1 273 ? -34.498 -36.032 56.097 1.00 22.30 273 GLU A C 1
ATOM 2163 O O . GLU A 1 273 ? -33.610 -36.711 55.606 1.00 22.30 273 GLU A O 1
ATOM 2168 N N . ALA A 1 274 ? -34.193 -35.435 57.253 1.00 24.00 274 ALA A N 1
ATOM 2169 C CA . ALA A 1 274 ? -34.813 -34.454 58.160 1.00 24.00 274 ALA A CA 1
ATOM 2170 C C . ALA A 1 274 ? -33.772 -34.203 59.297 1.00 24.00 274 ALA A C 1
ATOM 2172 O O . ALA A 1 274 ? -32.710 -34.811 59.273 1.00 24.00 274 ALA A O 1
ATOM 2173 N N . GLU A 1 275 ? -34.076 -33.355 60.293 1.00 23.39 275 GLU A N 1
ATOM 2174 C CA . GLU A 1 275 ? -33.274 -33.133 61.529 1.00 23.39 275 GLU A CA 1
ATOM 2175 C C . GLU A 1 275 ? -31.841 -32.562 61.309 1.00 23.39 275 GLU A C 1
ATOM 2177 O O . GLU A 1 275 ? -30.940 -33.200 60.787 1.00 23.39 275 GLU A O 1
ATOM 2182 N N . SER A 1 276 ? -31.544 -31.282 61.561 1.00 22.72 276 SER A N 1
ATOM 2183 C CA . SER A 1 276 ? -31.480 -30.554 62.847 1.00 22.72 276 SER A CA 1
ATOM 2184 C C . SER A 1 276 ? -30.396 -31.023 63.837 1.00 22.72 276 SER A C 1
ATOM 2186 O O . SER A 1 276 ? -30.570 -32.040 64.506 1.00 22.72 276 SER A O 1
ATOM 2188 N N . SER A 1 277 ? -29.348 -30.211 64.052 1.00 24.59 277 SER A N 1
ATOM 2189 C CA . SER A 1 277 ? -28.643 -30.103 65.348 1.00 24.59 277 SER A CA 1
ATOM 2190 C C . SER A 1 277 ? -27.770 -28.844 65.470 1.00 24.59 277 SER A C 1
ATOM 2192 O O . SER A 1 277 ? -27.207 -28.345 64.503 1.00 24.59 277 SER A O 1
ATOM 2194 N N . GLN A 1 278 ? -27.722 -28.336 66.697 1.00 25.03 278 GLN A N 1
ATOM 2195 C CA . GLN A 1 278 ? -27.343 -26.995 67.149 1.00 25.03 278 GLN A CA 1
ATOM 2196 C C . GLN A 1 278 ? -25.858 -26.582 67.036 1.00 25.03 278 GLN A C 1
ATOM 2198 O O . GLN A 1 278 ? -24.943 -27.385 67.165 1.00 25.03 278 GLN A O 1
ATOM 2203 N N . GLU A 1 279 ? -25.681 -25.263 66.904 1.00 25.19 279 GLU A N 1
ATOM 2204 C CA . GLU A 1 279 ? -24.725 -24.378 67.600 1.00 25.19 279 GLU A CA 1
ATOM 2205 C C . GLU A 1 279 ? -23.478 -24.954 68.312 1.00 25.19 279 GLU A C 1
ATOM 2207 O O . GLU A 1 279 ? -23.577 -25.677 69.302 1.00 25.19 279 GLU A O 1
ATOM 2212 N N . VAL A 1 280 ? -22.315 -24.355 68.013 1.00 24.42 280 VAL A N 1
ATOM 2213 C CA . VAL A 1 280 ? -21.367 -23.915 69.059 1.00 24.42 280 VAL A CA 1
ATOM 2214 C C . VAL A 1 280 ? -20.933 -22.474 68.770 1.00 24.42 280 VAL A C 1
ATOM 2216 O O . VAL A 1 280 ? -20.364 -22.185 67.720 1.00 24.42 280 VAL A O 1
ATOM 2219 N N . VAL A 1 281 ? -21.173 -21.563 69.716 1.00 23.36 281 VAL A N 1
ATOM 2220 C CA . VAL A 1 281 ? -20.744 -20.157 69.638 1.00 23.36 281 VAL A CA 1
ATOM 2221 C C . VAL A 1 281 ? -19.352 -19.986 70.252 1.00 23.36 281 VAL A C 1
ATOM 2223 O O . VAL A 1 281 ? -19.113 -20.407 71.381 1.00 23.36 281 VAL A O 1
ATOM 2226 N N . SER A 1 282 ? -18.456 -19.274 69.561 1.00 24.55 282 SER A N 1
ATOM 2227 C CA . SER A 1 282 ? -17.201 -18.772 70.137 1.00 24.55 282 SER A CA 1
ATOM 2228 C C . SER A 1 282 ? -16.917 -17.355 69.632 1.00 24.55 282 SER A C 1
ATOM 2230 O O . SER A 1 282 ? -16.671 -17.144 68.447 1.00 24.55 282 SER A O 1
ATOM 2232 N N . LYS A 1 283 ? -17.000 -16.363 70.527 1.00 23.42 283 LYS A N 1
ATOM 2233 C CA . LYS A 1 283 ? -16.790 -14.942 70.201 1.00 23.42 283 LYS A CA 1
ATOM 2234 C C . LYS A 1 283 ? -15.310 -14.562 70.256 1.00 23.42 283 LYS A C 1
ATOM 2236 O O . LYS A 1 283 ? -14.658 -14.848 71.260 1.00 23.42 283 LYS A O 1
ATOM 2241 N N . ARG A 1 284 ? -14.852 -13.755 69.292 1.00 24.30 284 ARG A N 1
ATOM 2242 C CA . ARG A 1 284 ? -13.862 -12.683 69.517 1.00 24.30 284 ARG A CA 1
ATOM 2243 C C . ARG A 1 284 ? -13.900 -11.644 68.392 1.00 24.30 284 ARG A C 1
ATOM 2245 O O . ARG A 1 284 ? -13.577 -11.948 67.252 1.00 24.30 284 ARG A O 1
ATOM 2252 N N . GLU A 1 285 ? -14.287 -10.429 68.755 1.00 25.88 285 GLU A N 1
ATOM 2253 C CA . GLU A 1 285 ? -14.125 -9.195 67.973 1.00 25.88 285 GLU A CA 1
ATOM 2254 C C . GLU A 1 285 ? -12.792 -8.513 68.387 1.00 25.88 285 GLU A C 1
ATOM 2256 O O . GLU A 1 285 ? -12.113 -9.011 69.292 1.00 25.88 285 GLU A O 1
ATOM 2261 N N . PRO A 1 286 ? -12.418 -7.354 67.819 1.00 31.05 286 PRO A N 1
ATOM 2262 C CA . PRO A 1 286 ? -12.027 -7.185 66.421 1.00 31.05 286 PRO A CA 1
ATOM 2263 C C . PRO A 1 286 ? -10.635 -6.518 66.322 1.00 31.05 286 PRO A C 1
ATOM 2265 O O . PRO A 1 286 ? -10.003 -6.209 67.334 1.00 31.05 286 PRO A O 1
ATOM 2268 N N . LEU A 1 287 ? -10.162 -6.235 65.105 1.00 24.84 287 LEU A N 1
ATOM 2269 C CA . LEU A 1 287 ? -9.124 -5.221 64.889 1.00 24.84 287 LEU A CA 1
ATOM 2270 C C . LEU A 1 287 ? -9.328 -4.554 63.523 1.00 24.84 287 LEU A C 1
ATOM 2272 O O . LEU A 1 287 ? -9.518 -5.235 62.518 1.00 24.84 287 LEU A O 1
ATOM 2276 N N . ASP A 1 288 ? -9.360 -3.224 63.527 1.00 24.70 288 ASP A N 1
ATOM 2277 C CA . ASP A 1 288 ? -9.884 -2.400 62.438 1.00 24.70 288 ASP A CA 1
ATOM 2278 C C . ASP A 1 288 ? -8.908 -2.120 61.284 1.00 24.70 288 ASP A C 1
ATOM 2280 O O . ASP A 1 288 ? -7.688 -2.083 61.439 1.00 24.70 288 ASP A O 1
ATOM 2284 N N . SER A 1 289 ? -9.510 -1.718 60.160 1.00 27.30 289 SER A N 1
ATOM 2285 C CA . SER A 1 289 ? -8.954 -0.809 59.145 1.00 27.30 289 SER A CA 1
ATOM 2286 C C . SER A 1 289 ? -7.717 -1.242 58.335 1.00 27.30 289 SER A C 1
ATOM 2288 O O . SER A 1 289 ? -6.578 -0.932 58.673 1.00 27.30 289 SER A O 1
ATOM 2290 N N . ALA A 1 290 ? -7.975 -1.747 57.125 1.00 26.59 290 ALA A N 1
ATOM 2291 C CA . ALA A 1 290 ? -7.390 -1.190 55.898 1.00 26.59 290 ALA A CA 1
ATOM 2292 C C . ALA A 1 290 ? -8.306 -1.494 54.695 1.00 26.59 290 ALA A C 1
ATOM 2294 O O . ALA A 1 290 ? -8.748 -2.627 54.522 1.00 26.59 290 ALA A O 1
ATOM 2295 N N . ALA A 1 291 ? -8.608 -0.478 53.882 1.00 29.16 291 ALA A N 1
ATOM 2296 C CA . ALA A 1 291 ? -9.385 -0.601 52.642 1.00 29.16 291 ALA A CA 1
ATOM 2297 C C . ALA A 1 291 ? -8.459 -0.963 51.446 1.00 29.16 291 ALA A C 1
ATOM 2299 O O . ALA A 1 291 ? -7.235 -0.929 51.610 1.00 29.16 291 ALA A O 1
ATOM 2300 N N . PRO A 1 292 ? -8.984 -1.365 50.269 1.00 26.84 292 PRO A N 1
ATOM 2301 C CA . PRO A 1 292 ? -8.194 -2.087 49.270 1.00 26.84 292 PRO A CA 1
ATOM 2302 C C . PRO A 1 292 ? -7.224 -1.200 48.476 1.00 26.84 292 PRO A C 1
ATOM 2304 O O . PRO A 1 292 ? -7.475 -0.021 48.234 1.00 26.84 292 PRO A O 1
ATOM 2307 N N . LEU A 1 293 ? -6.138 -1.817 48.000 1.00 25.38 293 LEU A N 1
ATOM 2308 C CA . LEU A 1 293 ? -5.273 -1.257 46.962 1.00 25.38 293 LEU A CA 1
ATOM 2309 C C . LEU A 1 293 ? -5.762 -1.711 45.582 1.00 25.38 293 LEU A C 1
ATOM 2311 O O . LEU A 1 293 ? -5.707 -2.896 45.256 1.00 25.38 293 LEU A O 1
ATOM 2315 N N . GLU A 1 294 ? -6.221 -0.755 44.776 1.00 27.31 294 GLU A N 1
ATOM 2316 C CA . GLU A 1 294 ? -6.539 -0.963 43.362 1.00 27.31 294 GLU A CA 1
ATOM 2317 C C . GLU A 1 294 ? -5.280 -1.208 42.509 1.00 27.31 294 GLU A C 1
ATOM 2319 O O . GLU A 1 294 ? -4.155 -0.869 42.888 1.00 27.31 294 GLU A O 1
ATOM 2324 N N . ALA A 1 295 ? -5.474 -1.765 41.313 1.00 27.75 295 ALA A N 1
ATOM 2325 C CA . ALA A 1 295 ? -4.391 -2.053 40.379 1.00 27.75 295 ALA A CA 1
ATOM 2326 C C . ALA A 1 295 ? -3.866 -0.797 39.640 1.00 27.75 295 ALA A C 1
ATOM 2328 O O . ALA A 1 295 ? -4.658 0.070 39.256 1.00 27.75 295 ALA A O 1
ATOM 2329 N N . PRO A 1 296 ? -2.560 -0.731 39.303 1.00 27.08 296 PRO A N 1
ATOM 2330 C CA . PRO A 1 296 ? -2.086 0.122 38.213 1.00 27.08 296 PRO A CA 1
ATOM 2331 C C . PRO A 1 296 ? -2.640 -0.453 36.895 1.00 27.08 296 PRO A C 1
ATOM 2333 O O . PRO A 1 296 ? -2.349 -1.588 36.534 1.00 27.08 296 PRO A O 1
ATOM 2336 N N . ARG A 1 297 ? -3.571 0.201 36.193 1.00 27.31 297 ARG A N 1
ATOM 2337 C CA . ARG A 1 297 ? -3.419 1.463 35.442 1.00 27.31 297 ARG A CA 1
ATOM 2338 C C . ARG A 1 297 ? -2.234 1.441 34.469 1.00 27.31 297 ARG A C 1
ATOM 2340 O O . ARG A 1 297 ? -1.139 1.894 34.781 1.00 27.31 297 ARG A O 1
ATOM 2347 N N . VAL A 1 298 ? -2.532 0.974 33.254 1.00 26.11 298 VAL A N 1
ATOM 2348 C CA . VAL A 1 298 ? -1.791 1.275 32.018 1.00 26.11 298 VAL A CA 1
ATOM 2349 C C . VAL A 1 298 ? -1.607 2.790 31.868 1.00 26.11 298 VAL A C 1
ATOM 2351 O O . VAL A 1 298 ? -2.529 3.554 32.168 1.00 26.11 298 VAL A O 1
ATOM 2354 N N . LEU A 1 299 ? -0.451 3.207 31.347 1.00 25.22 299 LEU A N 1
ATOM 2355 C CA . LEU A 1 299 ? -0.172 4.582 30.933 1.00 25.22 299 LEU A CA 1
ATOM 2356 C C . LEU A 1 299 ? 0.170 4.615 29.438 1.00 25.22 299 LEU A C 1
ATOM 2358 O O . LEU A 1 299 ? 1.155 4.020 29.007 1.00 25.22 299 LEU A O 1
ATOM 2362 N N . GLN A 1 300 ? -0.651 5.319 28.659 1.00 25.70 300 GLN A N 1
ATOM 2363 C CA . GLN A 1 300 ? -0.306 5.755 27.306 1.00 25.70 300 GLN A CA 1
ATOM 2364 C C . GLN A 1 300 ? 0.585 7.005 27.368 1.00 25.70 300 GLN A C 1
ATOM 2366 O O . GLN A 1 300 ? 0.534 7.761 28.338 1.00 25.70 300 GLN A O 1
ATOM 2371 N N . GLY A 1 301 ? 1.296 7.273 26.270 1.00 25.53 301 GLY A N 1
ATOM 2372 C CA . GLY A 1 301 ? 1.744 8.621 25.918 1.00 25.53 301 GLY A CA 1
ATOM 2373 C C . GLY A 1 301 ? 3.200 8.958 26.241 1.00 25.53 301 GLY A C 1
ATOM 2374 O O . GLY A 1 301 ? 3.567 9.180 27.392 1.00 25.53 301 GLY A O 1
ATOM 2375 N N . LEU A 1 302 ? 3.992 9.119 25.180 1.00 26.38 302 LEU A N 1
ATOM 2376 C CA . LEU A 1 302 ? 4.687 10.376 24.870 1.00 26.38 302 LEU A CA 1
ATOM 2377 C C . LEU A 1 302 ? 5.187 10.320 23.416 1.00 26.38 302 LEU A C 1
ATOM 2379 O O . LEU A 1 302 ? 5.924 9.411 23.042 1.00 26.38 302 LEU A O 1
ATOM 2383 N N . GLN A 1 303 ? 4.760 11.283 22.601 1.00 30.78 303 GLN A N 1
ATOM 2384 C CA . GLN A 1 303 ? 5.160 11.455 21.200 1.00 30.78 303 GLN A CA 1
ATOM 2385 C C . GLN A 1 303 ? 6.021 12.721 21.106 1.00 30.78 303 GLN A C 1
ATOM 2387 O O . GLN A 1 303 ? 5.785 13.682 21.837 1.00 30.78 303 GLN A O 1
ATOM 2392 N N . HIS A 1 304 ? 7.072 12.690 20.286 1.00 33.91 304 HIS A N 1
ATOM 2393 C CA . HIS A 1 304 ? 8.128 13.705 20.316 1.00 33.91 304 HIS A CA 1
ATOM 2394 C C . HIS A 1 304 ? 7.686 15.088 19.817 1.00 33.91 304 HIS A C 1
ATOM 2396 O O . HIS A 1 304 ? 6.903 15.205 18.881 1.00 33.91 304 HIS A O 1
ATOM 2402 N N . GLN A 1 305 ? 8.343 16.125 20.342 1.00 28.94 305 GLN A N 1
ATOM 2403 C CA . GLN A 1 305 ? 8.698 17.298 19.541 1.00 28.94 305 GLN A CA 1
ATOM 2404 C C . GLN A 1 305 ? 10.150 17.156 19.069 1.00 28.94 305 GLN A C 1
ATOM 2406 O O . GLN A 1 305 ? 11.021 16.757 19.843 1.00 28.94 305 GLN A O 1
ATOM 2411 N N . ALA A 1 306 ? 10.413 17.498 17.808 1.00 29.58 306 ALA A N 1
ATOM 2412 C CA . ALA A 1 306 ? 11.756 17.558 17.235 1.00 29.58 306 ALA A CA 1
ATOM 2413 C C . ALA A 1 306 ? 12.177 19.019 17.009 1.00 29.58 306 ALA A C 1
ATOM 2415 O O . ALA A 1 306 ? 11.346 19.863 16.678 1.00 29.58 306 ALA A O 1
ATOM 2416 N N . ILE A 1 307 ? 13.470 19.312 17.166 1.00 27.92 307 ILE A N 1
ATOM 2417 C CA . ILE A 1 307 ? 14.073 20.624 16.889 1.00 27.92 307 ILE A CA 1
ATOM 2418 C C . ILE A 1 307 ? 15.323 20.404 16.028 1.00 27.92 307 ILE A C 1
ATOM 2420 O O . ILE A 1 307 ? 16.091 19.472 16.269 1.00 27.92 307 ILE A O 1
ATOM 2424 N N . GLN A 1 308 ? 15.497 21.244 15.007 1.00 27.62 308 GLN A N 1
ATOM 2425 C CA . GLN A 1 308 ? 16.614 21.199 14.057 1.00 27.62 308 GLN A CA 1
ATOM 2426 C C . GLN A 1 308 ? 17.912 21.766 14.666 1.00 27.62 308 GLN A C 1
ATOM 2428 O O . GLN A 1 308 ? 17.868 22.586 15.582 1.00 27.62 308 GLN A O 1
ATOM 2433 N N . ALA A 1 309 ? 19.066 21.364 14.125 1.00 30.77 309 ALA A N 1
ATOM 2434 C CA . ALA A 1 309 ? 20.391 21.860 14.513 1.00 30.77 309 ALA A CA 1
ATOM 2435 C C . ALA A 1 309 ? 21.102 22.558 13.326 1.00 30.77 309 ALA A C 1
ATOM 2437 O O . ALA A 1 309 ? 20.833 22.195 12.1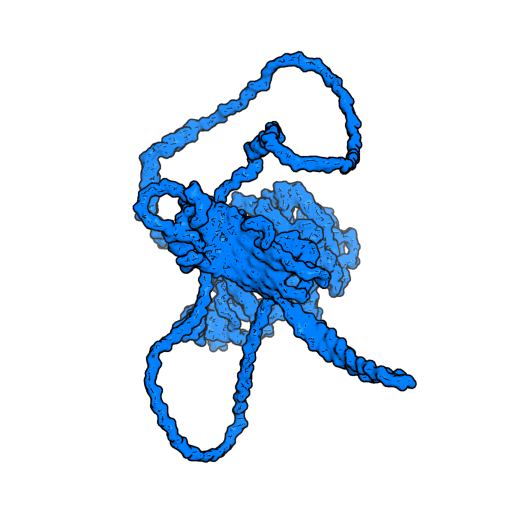80 1.00 30.77 309 ALA A O 1
ATOM 2438 N N . PRO A 1 310 ? 21.976 23.556 13.573 1.00 36.88 310 PRO A N 1
ATOM 2439 C CA . PRO A 1 310 ? 22.673 24.313 12.527 1.00 36.88 310 PRO A CA 1
ATOM 2440 C C . PRO A 1 310 ? 23.949 23.623 11.991 1.00 36.88 310 PRO A C 1
ATOM 2442 O O . PRO A 1 310 ? 24.394 22.613 12.527 1.00 36.88 310 PRO A O 1
ATOM 2445 N N . HIS A 1 311 ? 24.514 24.213 10.929 1.00 33.81 311 HIS A N 1
ATOM 2446 C CA . HIS A 1 311 ? 25.576 23.701 10.043 1.00 33.81 311 HIS A CA 1
ATOM 2447 C C . HIS A 1 311 ? 26.797 23.000 10.677 1.00 33.81 311 HIS A C 1
ATOM 2449 O O . HIS A 1 311 ? 27.334 23.412 11.705 1.00 33.81 311 HIS A O 1
ATOM 2455 N N . ASP A 1 312 ? 27.296 22.003 9.939 1.00 40.69 312 ASP A N 1
ATOM 2456 C CA . ASP A 1 312 ? 28.489 21.196 10.217 1.00 40.69 312 ASP A CA 1
ATOM 2457 C C . ASP A 1 312 ? 29.774 21.841 9.629 1.00 40.69 312 ASP A C 1
ATOM 2459 O O . ASP A 1 312 ? 29.805 22.170 8.441 1.00 40.69 312 ASP A O 1
ATOM 2463 N N . PRO A 1 313 ? 30.862 22.020 10.409 1.00 36.53 313 PRO A N 1
ATOM 2464 C CA . PRO A 1 313 ? 32.118 22.610 9.929 1.00 36.53 313 PRO A CA 1
ATOM 2465 C C . PRO A 1 313 ? 33.003 21.676 9.074 1.00 36.53 313 PRO A C 1
ATOM 2467 O O . PRO A 1 313 ? 34.065 22.109 8.610 1.00 36.53 313 PRO A O 1
ATOM 2470 N N . THR A 1 314 ? 32.625 20.407 8.883 1.00 42.16 314 THR A N 1
ATOM 2471 C CA . THR A 1 314 ? 33.393 19.406 8.116 1.00 42.16 314 THR A CA 1
ATOM 2472 C C . THR A 1 314 ? 33.086 19.386 6.616 1.00 42.16 314 THR A C 1
ATOM 2474 O O . THR A 1 314 ? 33.761 18.675 5.870 1.00 42.16 314 THR A O 1
ATOM 2477 N N . GLU A 1 315 ? 32.140 20.207 6.148 1.00 41.19 315 GLU A N 1
ATOM 2478 C CA . GLU A 1 315 ? 31.794 20.326 4.728 1.00 41.19 315 GLU A CA 1
ATOM 2479 C C . GLU A 1 315 ? 33.023 20.677 3.854 1.00 41.19 315 GLU A C 1
ATOM 2481 O O . GLU A 1 315 ? 33.957 21.373 4.280 1.00 41.19 315 GLU A O 1
ATOM 2486 N N . ALA A 1 316 ? 33.042 20.158 2.620 1.00 39.91 316 ALA A N 1
ATOM 2487 C CA . ALA A 1 316 ? 34.210 20.100 1.733 1.00 39.91 316 ALA A CA 1
ATOM 2488 C C . ALA A 1 316 ? 34.556 21.446 1.056 1.00 39.91 316 ALA A C 1
ATOM 2490 O O . ALA A 1 316 ? 34.656 21.562 -0.165 1.00 39.91 316 ALA A O 1
ATOM 2491 N N . THR A 1 317 ? 34.751 22.486 1.863 1.00 48.81 317 THR A N 1
ATOM 2492 C CA . THR A 1 317 ? 35.081 23.840 1.414 1.00 48.81 317 THR A CA 1
ATOM 2493 C C . THR A 1 317 ? 36.543 23.983 0.972 1.00 48.81 317 THR A C 1
ATOM 2495 O O . THR A 1 317 ? 37.455 23.314 1.471 1.00 48.81 317 THR A O 1
ATOM 2498 N N . MET A 1 318 ? 36.790 24.936 0.067 1.00 39.91 318 MET A N 1
ATOM 2499 C CA . MET A 1 318 ? 38.130 25.256 -0.451 1.00 39.91 318 MET A CA 1
ATOM 2500 C C . MET A 1 318 ? 39.120 25.650 0.665 1.00 39.91 318 MET A C 1
ATOM 2502 O O . MET A 1 318 ? 40.314 25.345 0.587 1.00 39.91 318 MET A O 1
ATOM 2506 N N . GLU A 1 319 ? 38.636 26.279 1.743 1.00 41.56 319 GLU A N 1
ATOM 2507 C CA . GLU A 1 319 ? 39.447 26.593 2.923 1.00 41.56 319 GLU A CA 1
ATOM 2508 C C . GLU A 1 319 ? 39.848 25.347 3.719 1.00 41.56 319 GLU A C 1
ATOM 2510 O O . GLU A 1 319 ? 41.009 25.236 4.122 1.00 41.56 319 GLU A O 1
ATOM 2515 N N . ASN A 1 320 ? 38.929 24.395 3.928 1.00 42.22 320 ASN A N 1
ATOM 2516 C CA . ASN A 1 320 ? 39.217 23.147 4.640 1.00 42.22 320 ASN A CA 1
ATOM 2517 C C . ASN A 1 320 ? 40.285 22.320 3.891 1.00 42.22 320 ASN A C 1
ATOM 2519 O O . ASN A 1 320 ? 41.264 21.883 4.504 1.00 42.22 320 ASN A O 1
ATOM 2523 N N . LEU A 1 321 ? 40.179 22.210 2.561 1.00 42.16 321 LEU A N 1
ATOM 2524 C CA . LEU A 1 321 ? 41.194 21.572 1.706 1.00 42.16 321 LEU A CA 1
ATOM 2525 C C . LEU A 1 321 ? 42.553 22.292 1.769 1.00 42.16 321 LEU A C 1
ATOM 2527 O O . LEU A 1 321 ? 43.589 21.658 1.992 1.00 42.16 321 LEU A O 1
ATOM 2531 N N . THR A 1 322 ? 42.561 23.625 1.667 1.00 42.34 322 THR A N 1
ATOM 2532 C CA . THR A 1 322 ? 43.785 24.444 1.776 1.00 42.34 322 THR A CA 1
ATOM 2533 C C . THR A 1 322 ? 44.464 24.286 3.145 1.00 42.34 322 THR A C 1
ATOM 2535 O O . THR A 1 322 ? 45.696 24.274 3.245 1.00 42.34 322 THR A O 1
ATOM 2538 N N . ARG A 1 323 ? 43.674 24.129 4.217 1.00 47.31 323 ARG A N 1
ATOM 2539 C CA . ARG A 1 323 ? 44.158 23.899 5.587 1.00 47.31 323 ARG A CA 1
ATOM 2540 C C . ARG A 1 323 ? 44.768 22.503 5.761 1.00 47.31 323 ARG A C 1
ATOM 2542 O O . ARG A 1 323 ? 45.728 22.367 6.520 1.00 47.31 323 ARG A O 1
ATOM 2549 N N . MET A 1 324 ? 44.266 21.493 5.045 1.00 40.88 324 MET A N 1
ATOM 2550 C CA . MET A 1 324 ? 44.843 20.144 5.035 1.00 40.88 324 MET A CA 1
ATOM 2551 C C . MET A 1 324 ? 46.176 20.101 4.276 1.00 40.88 324 MET A C 1
ATOM 2553 O O . MET A 1 324 ? 47.163 19.601 4.813 1.00 40.88 324 MET A O 1
ATOM 2557 N N . TYR A 1 325 ? 46.240 20.683 3.072 1.00 35.03 325 TYR A N 1
ATOM 2558 C CA . TYR A 1 325 ? 47.455 20.670 2.243 1.00 35.03 325 TYR A CA 1
ATOM 2559 C C . TYR A 1 325 ? 48.656 21.288 2.981 1.00 35.03 325 TYR A C 1
ATOM 2561 O O . TYR A 1 325 ? 49.753 20.735 2.983 1.00 35.03 325 TYR A O 1
ATOM 2569 N N . ARG A 1 326 ? 48.417 22.380 3.722 1.00 38.66 326 ARG A N 1
ATOM 2570 C CA . ARG A 1 326 ? 49.424 23.079 4.541 1.00 38.66 326 ARG A CA 1
ATOM 2571 C C . ARG A 1 326 ? 49.937 22.271 5.748 1.00 38.66 326 ARG A C 1
ATOM 2573 O O . ARG A 1 326 ? 50.971 22.625 6.304 1.00 38.66 326 ARG A O 1
ATOM 2580 N N . ARG A 1 327 ? 49.240 21.204 6.168 1.00 41.19 327 ARG A N 1
ATOM 2581 C CA . ARG A 1 327 ? 49.697 20.285 7.232 1.00 41.19 327 ARG A CA 1
ATOM 2582 C C . ARG A 1 327 ? 50.572 19.140 6.717 1.00 41.19 327 ARG A C 1
ATOM 2584 O O . ARG A 1 327 ? 51.324 18.584 7.506 1.00 41.19 327 ARG A O 1
ATOM 2591 N N . LEU A 1 328 ? 50.500 18.800 5.429 1.00 33.44 328 LEU A N 1
ATOM 2592 C CA . LEU A 1 328 ? 51.279 17.701 4.838 1.00 33.44 328 LEU A CA 1
ATOM 2593 C C . LEU A 1 328 ? 52.717 18.100 4.457 1.00 33.44 328 LEU A C 1
ATOM 2595 O O . LEU A 1 328 ? 53.537 17.231 4.185 1.00 33.44 328 LEU A O 1
ATOM 2599 N N . THR A 1 329 ? 53.037 19.398 4.439 1.00 33.25 329 THR A N 1
ATOM 2600 C CA . THR A 1 329 ? 54.290 19.935 3.875 1.00 33.25 329 THR A CA 1
ATOM 2601 C C . THR A 1 329 ? 55.225 20.574 4.913 1.00 33.25 329 THR A C 1
ATOM 2603 O O . THR A 1 329 ? 55.992 21.470 4.566 1.00 33.25 329 THR A O 1
ATOM 2606 N N . SER A 1 330 ? 55.150 20.183 6.191 1.00 30.56 330 SER A N 1
ATOM 2607 C CA . SER A 1 330 ? 55.951 20.786 7.272 1.00 30.56 330 SER A CA 1
ATOM 2608 C C . SER A 1 330 ? 56.659 19.715 8.122 1.00 30.56 330 SER A C 1
ATOM 2610 O O . SER A 1 330 ? 55.978 18.961 8.818 1.00 30.56 330 SER A O 1
ATOM 2612 N N . PRO A 1 331 ? 58.003 19.611 8.066 1.00 31.83 331 PRO A N 1
ATOM 2613 C CA . PRO A 1 331 ? 58.776 18.676 8.884 1.00 31.83 331 PRO A CA 1
ATOM 2614 C C . PRO A 1 331 ? 59.098 19.261 10.269 1.00 31.83 331 PRO A C 1
ATOM 2616 O O . PRO A 1 331 ? 59.314 20.465 10.399 1.00 31.83 331 PRO A O 1
ATOM 2619 N N . ILE A 1 332 ? 59.189 18.402 11.291 1.00 30.97 332 ILE A N 1
ATOM 2620 C CA . ILE A 1 332 ? 59.720 18.730 12.627 1.00 30.97 332 ILE A CA 1
ATOM 2621 C C . ILE A 1 332 ? 60.601 17.564 13.109 1.00 30.97 332 ILE A C 1
ATOM 2623 O O . ILE A 1 332 ? 60.252 16.399 12.919 1.00 30.97 332 ILE A O 1
ATOM 2627 N N . GLU A 1 333 ? 61.754 17.892 13.696 1.00 27.48 333 GLU A N 1
ATOM 2628 C CA . GLU A 1 333 ? 62.818 16.957 14.099 1.00 27.48 333 GLU A CA 1
ATOM 2629 C C . GLU A 1 333 ? 62.725 16.522 15.585 1.00 27.48 333 GLU A C 1
ATOM 2631 O O . GLU A 1 333 ? 61.748 16.812 16.276 1.00 27.48 333 GLU A O 1
ATOM 2636 N N . GLN A 1 334 ? 63.722 15.767 16.070 1.00 30.97 334 GLN A N 1
ATOM 2637 C CA . GLN A 1 334 ? 63.742 15.094 17.381 1.00 30.97 334 GLN A CA 1
ATOM 2638 C C . GLN A 1 334 ? 64.774 15.684 18.361 1.00 30.97 334 GLN A C 1
ATOM 2640 O O . GLN A 1 334 ? 65.879 16.017 17.947 1.00 30.97 334 GLN A O 1
ATOM 2645 N N . GLU A 1 335 ? 64.492 15.604 19.668 1.00 27.88 335 GLU A N 1
ATOM 2646 C CA . GLU A 1 335 ? 65.497 15.532 20.752 1.00 27.88 335 GLU A CA 1
ATOM 2647 C C . GLU A 1 335 ? 65.047 14.433 21.763 1.00 27.88 335 GLU A C 1
ATOM 2649 O O . GLU A 1 335 ? 63.863 14.373 22.086 1.00 27.88 335 GLU A O 1
ATOM 2654 N N . ILE A 1 336 ? 65.812 13.375 22.119 1.00 31.23 336 ILE A N 1
ATOM 2655 C CA . ILE A 1 336 ? 67.136 13.253 22.801 1.00 31.23 336 ILE A CA 1
ATOM 2656 C C . ILE A 1 336 ? 66.985 13.396 24.339 1.00 31.23 336 ILE A C 1
ATOM 2658 O O . ILE A 1 336 ? 66.509 14.423 24.797 1.00 31.23 336 ILE A O 1
ATOM 2662 N N . ILE A 1 337 ? 67.366 12.455 25.231 1.00 29.95 337 ILE A N 1
ATOM 2663 C CA . ILE A 1 337 ? 67.948 11.079 25.176 1.00 29.95 337 ILE A CA 1
ATOM 2664 C C . ILE A 1 337 ? 67.640 10.367 26.539 1.00 29.95 337 ILE A C 1
ATOM 2666 O O . ILE A 1 337 ? 67.277 11.055 27.486 1.00 29.95 337 ILE A O 1
ATOM 2670 N N . GLY A 1 338 ? 67.782 9.052 26.802 1.00 26.23 338 GLY A N 1
ATOM 2671 C CA . GLY A 1 338 ? 68.261 7.888 26.032 1.00 26.23 338 GLY A CA 1
ATOM 2672 C C . GLY A 1 338 ? 68.749 6.723 26.941 1.00 26.23 338 GLY A C 1
ATOM 2673 O O . GLY A 1 338 ? 68.644 6.819 28.161 1.00 26.23 338 GLY A O 1
ATOM 2674 N N . LYS A 1 339 ? 69.367 5.683 26.334 1.00 28.12 339 LYS A N 1
ATOM 2675 C CA . LYS A 1 339 ? 69.883 4.399 26.913 1.00 28.12 339 LYS A CA 1
ATOM 2676 C C . LYS A 1 339 ? 68.807 3.394 27.391 1.00 28.12 339 LYS A C 1
ATOM 2678 O O . LYS A 1 339 ? 67.854 3.801 28.035 1.00 28.12 339 LYS A O 1
ATOM 2683 N N . SER A 1 340 ? 68.917 2.069 27.198 1.00 24.78 340 SER A N 1
ATOM 2684 C CA . SER A 1 340 ? 69.791 1.173 26.383 1.00 24.78 340 SER A CA 1
ATOM 2685 C C . SER A 1 340 ? 69.231 -0.285 26.500 1.00 24.78 340 SER A C 1
ATOM 2687 O O . SER A 1 340 ? 68.313 -0.474 27.289 1.00 24.78 340 SER A O 1
ATOM 2689 N N . ALA A 1 341 ? 69.674 -1.364 25.829 1.00 26.28 341 ALA A N 1
ATOM 2690 C CA . ALA A 1 341 ? 70.867 -1.648 25.012 1.00 26.28 341 ALA A CA 1
ATOM 2691 C C . ALA A 1 341 ? 70.655 -2.852 24.040 1.00 26.28 341 ALA A C 1
ATOM 2693 O O . ALA A 1 341 ? 69.695 -3.595 24.193 1.00 26.28 341 ALA A O 1
ATOM 2694 N N . GLU A 1 342 ? 71.646 -3.067 23.160 1.00 25.88 342 GLU A N 1
ATOM 2695 C CA . GLU A 1 342 ? 72.125 -4.346 22.570 1.00 25.88 342 GLU A CA 1
ATOM 2696 C C . GLU A 1 342 ? 71.331 -5.189 21.524 1.00 25.88 342 GLU A C 1
ATOM 2698 O O . GLU A 1 342 ? 70.134 -5.424 21.609 1.00 25.88 342 GLU A O 1
ATOM 2703 N N . THR A 1 343 ? 72.134 -5.670 20.551 1.00 25.27 343 THR A N 1
ATOM 2704 C CA . THR A 1 343 ? 72.018 -6.834 19.628 1.00 25.27 343 THR A CA 1
ATOM 2705 C C . THR A 1 343 ? 70.934 -6.936 18.526 1.00 25.27 343 THR A C 1
ATOM 2707 O O . THR A 1 343 ? 69.872 -7.530 18.677 1.00 25.27 343 THR A O 1
ATOM 2710 N N . SER A 1 344 ? 71.342 -6.516 17.318 1.00 21.95 344 SER A N 1
ATOM 2711 C CA . SER A 1 344 ? 70.869 -6.924 15.968 1.00 21.95 344 SER A CA 1
ATOM 2712 C C . SER A 1 344 ? 71.448 -8.319 15.550 1.00 21.95 344 SER A C 1
ATOM 2714 O O . SER A 1 344 ? 72.130 -8.906 16.396 1.00 21.95 344 SER A O 1
ATOM 2716 N N . PRO A 1 345 ? 71.333 -8.862 14.294 1.00 45.50 345 PRO A N 1
ATOM 2717 C CA . PRO A 1 345 ? 70.763 -8.325 13.034 1.00 45.50 345 PRO A CA 1
ATOM 2718 C C . PRO A 1 345 ? 69.974 -9.350 12.145 1.00 45.50 345 PRO A C 1
ATOM 2720 O O . PRO A 1 345 ? 69.599 -10.424 12.603 1.00 45.50 345 PRO A O 1
ATOM 2723 N N . SER A 1 346 ? 69.853 -9.031 10.837 1.00 24.38 346 SER A N 1
ATOM 2724 C CA . SER A 1 346 ? 69.462 -9.851 9.651 1.00 24.38 346 SER A CA 1
ATOM 2725 C C . SER A 1 346 ? 67.970 -9.837 9.233 1.00 24.38 346 SER A C 1
ATOM 2727 O O . SER A 1 346 ? 67.101 -9.931 10.089 1.00 24.38 346 SER A O 1
ATOM 2729 N N . SER A 1 347 ? 67.598 -9.706 7.941 1.00 26.41 347 SER A N 1
ATOM 2730 C CA . SER A 1 347 ? 68.383 -9.373 6.717 1.00 26.41 347 SER A CA 1
ATOM 2731 C C . SER A 1 347 ? 67.518 -9.096 5.460 1.00 26.41 347 SER A C 1
ATOM 2733 O O . SER A 1 347 ? 66.515 -9.778 5.302 1.00 26.41 347 SER A O 1
ATOM 2735 N N . ALA A 1 348 ? 68.034 -8.265 4.526 1.00 25.80 348 ALA A N 1
ATOM 2736 C CA . ALA A 1 348 ? 67.811 -8.259 3.049 1.00 25.80 348 ALA A CA 1
ATOM 2737 C C . ALA A 1 348 ? 66.381 -7.933 2.506 1.00 25.80 348 ALA A C 1
ATOM 2739 O O . ALA A 1 348 ? 65.406 -8.470 3.007 1.00 25.80 348 ALA A O 1
ATOM 2740 N N . SER A 1 349 ? 66.143 -6.981 1.574 1.00 24.20 349 SER A N 1
ATOM 2741 C CA . SER A 1 349 ? 66.587 -6.776 0.151 1.00 24.20 349 SER A CA 1
ATOM 2742 C C . SER A 1 349 ? 65.451 -7.186 -0.828 1.00 24.20 349 SER A C 1
ATOM 2744 O O . SER A 1 349 ? 64.721 -8.109 -0.491 1.00 24.20 349 SER A O 1
ATOM 2746 N N . SER A 1 350 ? 65.177 -6.619 -2.021 1.00 25.50 350 SER A N 1
ATOM 2747 C CA . SER A 1 350 ? 65.776 -5.568 -2.900 1.00 25.50 350 SER A CA 1
ATOM 2748 C C . SER A 1 350 ? 64.657 -5.016 -3.848 1.00 25.50 350 SER A C 1
ATOM 2750 O O . SER A 1 350 ? 63.690 -5.747 -4.031 1.00 25.50 350 SER A O 1
ATOM 2752 N N . THR A 1 351 ? 64.573 -3.780 -4.396 1.00 26.23 351 THR A N 1
ATOM 2753 C CA . THR A 1 351 ? 65.457 -2.891 -5.232 1.00 26.23 351 THR A CA 1
ATOM 2754 C C . THR A 1 351 ? 65.201 -3.013 -6.766 1.00 26.23 351 THR A C 1
ATOM 2756 O O . THR A 1 351 ? 64.889 -4.108 -7.215 1.00 26.23 351 THR A O 1
ATOM 2759 N N . VAL A 1 352 ? 65.440 -1.914 -7.533 1.00 26.02 352 VAL A N 1
ATOM 2760 C CA . VAL A 1 352 ? 65.541 -1.731 -9.027 1.00 26.02 352 VAL A CA 1
ATOM 2761 C C . VAL A 1 352 ? 64.235 -1.294 -9.750 1.00 26.02 352 VAL A C 1
ATOM 2763 O O . VAL A 1 352 ? 63.202 -1.875 -9.449 1.00 26.02 352 VAL A O 1
ATOM 2766 N N . VAL A 1 353 ? 64.169 -0.364 -10.740 1.00 24.36 353 VAL A N 1
ATOM 2767 C CA . VAL A 1 353 ? 64.924 0.882 -11.122 1.00 24.36 353 VAL A CA 1
ATOM 2768 C C . VAL A 1 353 ? 64.103 1.703 -12.183 1.00 24.36 353 VAL A C 1
ATOM 2770 O O . VAL A 1 353 ? 62.999 1.279 -12.515 1.00 24.36 353 VAL A O 1
ATOM 2773 N N . ALA A 1 354 ? 64.591 2.858 -12.683 1.00 26.30 354 ALA A N 1
ATOM 2774 C CA . ALA A 1 354 ? 64.010 3.710 -13.768 1.00 26.30 354 ALA A CA 1
ATOM 2775 C C . ALA A 1 354 ? 64.795 3.549 -15.119 1.00 26.30 354 ALA A C 1
ATOM 2777 O O . ALA A 1 354 ? 65.127 2.381 -15.348 1.00 26.30 354 ALA A O 1
ATOM 2778 N N . PRO A 1 355 ? 65.150 4.532 -16.016 1.00 48.09 355 PRO A N 1
ATOM 2779 C CA . PRO A 1 355 ? 65.016 6.023 -16.134 1.00 48.09 355 PRO A CA 1
ATOM 2780 C C . PRO A 1 355 ? 64.244 6.459 -17.434 1.00 48.09 355 PRO A C 1
ATOM 2782 O O . PRO A 1 355 ? 63.330 5.715 -17.780 1.00 48.09 355 PRO A O 1
ATOM 2785 N N . GLU A 1 356 ? 64.413 7.560 -18.216 1.00 30.20 356 GLU A N 1
ATOM 2786 C CA . GLU A 1 356 ? 65.217 8.836 -18.341 1.00 30.20 356 GLU A CA 1
ATOM 2787 C C . GLU A 1 356 ? 64.310 9.878 -19.123 1.00 30.20 356 GLU A C 1
ATOM 2789 O O . GLU A 1 356 ? 63.264 9.458 -19.619 1.00 30.20 356 GLU A O 1
ATOM 2794 N N . GLU A 1 357 ? 64.414 11.227 -19.093 1.00 30.69 357 GLU A N 1
ATOM 2795 C CA . GLU A 1 357 ? 65.269 12.238 -19.818 1.00 30.69 357 GLU A CA 1
ATOM 2796 C C . GLU A 1 357 ? 65.439 12.090 -21.361 1.00 30.69 357 GLU A C 1
ATOM 2798 O O . GLU A 1 357 ? 65.375 10.968 -21.855 1.00 30.69 357 GLU A O 1
ATOM 2803 N N . GLU A 1 358 ? 65.616 13.116 -22.231 1.00 29.20 358 GLU A N 1
ATOM 2804 C CA . GLU A 1 358 ? 65.841 14.607 -22.190 1.00 29.20 358 GLU A CA 1
ATOM 2805 C C . GLU A 1 358 ? 64.831 15.345 -23.148 1.00 29.20 358 GLU A C 1
ATOM 2807 O O . GLU A 1 358 ? 64.129 14.656 -23.886 1.00 29.20 358 GLU A O 1
ATOM 2812 N N . GLN A 1 359 ? 64.588 16.673 -23.293 1.00 24.28 359 GLN A N 1
ATOM 2813 C CA . GLN A 1 359 ? 65.079 18.005 -22.822 1.00 24.28 359 GLN A CA 1
ATOM 2814 C C . GLN A 1 359 ? 65.860 18.963 -23.796 1.00 24.28 359 GLN A C 1
ATOM 2816 O O . GLN A 1 359 ? 67.079 19.079 -23.721 1.00 24.28 359 GLN A O 1
ATOM 2821 N N . GLU A 1 360 ? 65.140 19.810 -24.570 1.00 24.88 360 GLU A N 1
ATOM 2822 C CA . GLU A 1 360 ? 65.595 21.133 -25.107 1.00 24.88 360 GLU A CA 1
ATOM 2823 C C . GLU A 1 360 ? 64.654 22.245 -24.558 1.00 24.88 360 GLU A C 1
ATOM 2825 O O . GLU A 1 360 ? 63.439 22.077 -24.615 1.00 24.88 360 GLU A O 1
ATOM 2830 N N . GLN A 1 361 ? 65.052 23.314 -23.846 1.00 26.58 361 GLN A N 1
ATOM 2831 C CA . GLN A 1 361 ? 66.041 24.405 -24.037 1.00 26.58 361 GLN A CA 1
ATOM 2832 C C . GLN A 1 361 ? 65.623 25.553 -24.992 1.00 26.58 361 GLN A C 1
ATOM 2834 O O . GLN A 1 361 ? 65.104 25.297 -26.068 1.00 26.58 361 GLN A O 1
ATOM 2839 N N . MET A 1 362 ? 65.911 26.846 -24.742 1.00 23.14 362 MET A N 1
ATOM 2840 C CA . MET A 1 362 ? 65.972 27.641 -23.489 1.00 23.14 362 MET A CA 1
ATOM 2841 C C . MET A 1 362 ? 66.031 29.155 -23.830 1.00 23.14 362 MET A C 1
ATOM 2843 O O . MET A 1 362 ? 66.823 29.542 -24.686 1.00 23.14 362 MET A O 1
ATOM 2847 N N . THR A 1 363 ? 65.288 30.044 -23.146 1.00 23.31 363 THR A N 1
ATOM 2848 C CA . THR A 1 363 ? 65.647 31.483 -22.967 1.00 23.31 363 THR A CA 1
ATOM 2849 C C . THR A 1 363 ? 64.749 32.189 -21.935 1.00 23.31 363 THR A C 1
ATOM 2851 O O . THR A 1 363 ? 63.627 31.764 -21.687 1.00 23.31 363 THR A O 1
ATOM 2854 N N . CYS A 1 364 ? 65.267 33.246 -21.296 1.00 21.75 364 CYS A N 1
ATOM 2855 C CA . CYS A 1 364 ? 64.656 34.039 -20.207 1.00 21.75 364 CYS A CA 1
ATOM 2856 C C . CYS A 1 364 ? 65.450 35.380 -20.085 1.00 21.75 364 CYS A C 1
ATOM 2858 O O . CYS A 1 364 ? 66.511 35.444 -20.716 1.00 21.75 364 CYS A O 1
ATOM 2860 N N . PRO A 1 365 ? 65.079 36.409 -19.275 1.00 36.25 365 PRO A N 1
ATOM 2861 C CA . PRO A 1 365 ? 63.974 36.490 -18.305 1.00 36.25 365 PRO A CA 1
ATOM 2862 C C . PRO A 1 365 ? 63.194 37.843 -18.273 1.00 36.25 365 PRO A C 1
ATOM 2864 O O . PRO A 1 365 ? 63.370 38.712 -19.120 1.00 36.25 365 PRO A O 1
ATOM 2867 N N . THR A 1 366 ? 62.422 38.036 -17.191 1.00 24.31 366 THR A N 1
ATOM 2868 C CA . THR A 1 366 ? 61.876 39.286 -16.591 1.00 24.31 366 THR A CA 1
ATOM 2869 C C . THR A 1 366 ? 60.524 39.882 -17.036 1.00 24.31 366 THR A C 1
ATOM 2871 O O . THR A 1 366 ? 60.243 40.087 -18.207 1.00 24.31 366 THR A O 1
ATOM 2874 N N . ASN A 1 367 ? 59.777 40.232 -15.978 1.00 24.50 367 ASN A N 1
ATOM 2875 C CA . ASN A 1 367 ? 58.654 41.158 -15.783 1.00 24.50 367 ASN A CA 1
ATOM 2876 C C . ASN A 1 367 ? 57.258 40.927 -16.408 1.00 24.50 367 ASN A C 1
ATOM 2878 O O . ASN A 1 367 ? 57.047 40.903 -17.611 1.00 24.50 367 ASN A O 1
ATOM 2882 N N . GLU A 1 368 ? 56.294 40.937 -15.476 1.00 28.00 368 GLU A N 1
ATOM 2883 C CA . GLU A 1 368 ? 54.992 41.616 -15.541 1.00 28.00 368 GLU A CA 1
ATOM 2884 C C . GLU A 1 368 ? 53.960 41.182 -16.594 1.00 28.00 368 GLU A C 1
ATOM 2886 O O . GLU A 1 368 ? 53.861 41.716 -17.696 1.00 28.00 368 GLU A O 1
ATOM 2891 N N . THR A 1 369 ? 52.991 40.380 -16.142 1.00 26.56 369 THR A N 1
ATOM 2892 C CA . THR A 1 369 ? 51.587 40.652 -16.491 1.00 26.56 369 THR A CA 1
ATOM 2893 C C . THR A 1 369 ? 50.647 40.214 -15.370 1.00 26.56 369 THR A C 1
ATOM 2895 O O . THR A 1 369 ? 50.442 39.026 -15.135 1.00 26.56 369 THR A O 1
ATOM 2898 N N . LYS A 1 370 ? 50.053 41.185 -14.668 1.00 29.97 370 LYS A N 1
ATOM 2899 C CA . LYS A 1 370 ? 48.909 40.957 -13.776 1.00 29.97 370 LYS A CA 1
ATOM 2900 C C . LYS A 1 370 ? 47.979 42.178 -13.805 1.00 29.97 370 LYS A C 1
ATOM 2902 O O . LYS A 1 370 ? 48.218 43.123 -13.060 1.00 29.97 370 LYS A O 1
ATOM 2907 N N . PRO A 1 371 ? 46.947 42.189 -14.663 1.00 29.61 371 PRO A N 1
ATOM 2908 C CA . PRO A 1 371 ? 45.837 43.128 -14.561 1.00 29.61 371 PRO A CA 1
ATOM 2909 C C . PRO A 1 371 ? 44.813 42.623 -13.538 1.00 29.61 371 PRO A C 1
ATOM 2911 O O . PRO A 1 371 ? 44.625 41.417 -13.367 1.00 29.61 371 PRO A O 1
ATOM 2914 N N . GLU A 1 372 ? 44.143 43.546 -12.862 1.00 26.69 372 GLU A N 1
ATOM 2915 C CA . GLU A 1 372 ? 43.056 43.245 -11.929 1.00 26.69 372 GLU A CA 1
ATOM 2916 C C . GLU A 1 372 ? 41.730 43.020 -12.672 1.00 26.69 372 GLU A C 1
ATOM 2918 O O . GLU A 1 372 ? 41.496 43.585 -13.741 1.00 26.69 372 GLU A O 1
ATOM 2923 N N . LEU A 1 373 ? 40.821 42.255 -12.062 1.00 26.20 373 LEU A N 1
ATOM 2924 C CA . LEU A 1 373 ? 39.389 42.334 -12.351 1.00 26.20 373 LEU A CA 1
ATOM 2925 C C . LEU A 1 373 ? 38.722 42.967 -11.126 1.00 26.20 373 LEU A C 1
ATOM 2927 O O . LEU A 1 373 ? 38.793 42.426 -10.023 1.00 26.20 373 LEU A O 1
ATOM 2931 N N . ALA A 1 374 ? 38.177 44.168 -11.313 1.00 29.42 374 ALA A N 1
ATOM 2932 C CA . ALA A 1 374 ? 37.780 45.055 -10.223 1.00 29.42 374 ALA A CA 1
ATOM 2933 C C . ALA A 1 374 ? 36.431 44.681 -9.586 1.00 29.42 374 ALA A C 1
ATOM 2935 O O . ALA A 1 374 ? 35.549 44.122 -10.238 1.00 29.42 374 ALA A O 1
ATOM 2936 N N . LEU A 1 375 ? 36.245 45.076 -8.321 1.00 37.47 375 LEU A N 1
ATOM 2937 C CA . LEU A 1 375 ? 34.919 45.133 -7.704 1.00 37.47 375 LEU A CA 1
ATOM 2938 C C . LEU A 1 375 ? 34.112 46.321 -8.246 1.00 37.47 375 LEU A C 1
ATOM 2940 O O . LEU A 1 375 ? 34.633 47.424 -8.406 1.00 37.47 375 LEU A O 1
ATOM 2944 N N . GLY A 1 376 ? 32.805 46.111 -8.377 1.00 30.88 376 GLY A N 1
ATOM 2945 C CA . GLY A 1 376 ? 31.788 47.155 -8.481 1.00 30.88 376 GLY A CA 1
ATOM 2946 C C . GLY A 1 376 ? 30.426 46.537 -8.814 1.00 30.88 376 GLY A C 1
ATOM 2947 O O . GLY A 1 376 ? 30.369 45.542 -9.525 1.00 30.88 376 GLY A O 1
ATOM 2948 N N . SER A 1 377 ? 29.293 47.041 -8.329 1.00 37.28 377 SER A N 1
ATOM 2949 C CA . SER A 1 377 ? 29.052 48.032 -7.266 1.00 37.28 377 SER A CA 1
ATOM 2950 C C . SER A 1 377 ? 27.561 47.974 -6.905 1.00 37.28 377 SER A C 1
ATOM 2952 O O . SER A 1 377 ? 26.740 47.865 -7.817 1.00 37.28 377 SER A O 1
ATOM 2954 N N . LEU A 1 378 ? 27.190 48.072 -5.624 1.00 48.09 378 LEU A N 1
ATOM 2955 C CA . LEU A 1 378 ? 25.775 48.209 -5.234 1.00 48.09 378 LEU A CA 1
ATOM 2956 C C . LEU A 1 378 ? 25.194 49.524 -5.781 1.00 48.09 378 LEU A C 1
ATOM 2958 O O . LEU A 1 378 ? 25.920 50.510 -5.928 1.00 48.09 378 LEU A O 1
ATOM 2962 N N . ASN A 1 379 ? 23.900 49.538 -6.108 1.00 54.53 379 ASN A N 1
ATOM 2963 C CA . ASN A 1 379 ? 23.239 50.715 -6.676 1.00 54.53 379 ASN A CA 1
ATOM 2964 C C . ASN A 1 379 ? 22.599 51.610 -5.593 1.00 54.53 379 ASN A C 1
ATOM 2966 O O . ASN A 1 379 ? 22.388 51.201 -4.450 1.00 54.53 379 ASN A O 1
ATOM 2970 N N . ALA A 1 380 ? 22.318 52.867 -5.952 1.00 47.06 380 ALA A N 1
ATOM 2971 C CA . ALA A 1 380 ? 21.925 53.904 -4.994 1.00 47.06 380 ALA A CA 1
ATOM 2972 C C . ALA A 1 380 ? 20.624 53.584 -4.232 1.00 47.06 380 ALA A C 1
ATOM 2974 O O . ALA A 1 380 ? 20.510 53.920 -3.054 1.00 47.06 380 ALA A O 1
ATOM 2975 N N . ASP A 1 381 ? 19.676 52.892 -4.868 1.00 43.31 381 ASP A N 1
ATOM 2976 C CA . ASP A 1 381 ? 18.404 52.506 -4.247 1.00 43.31 381 ASP A CA 1
ATOM 2977 C C . ASP A 1 381 ? 18.596 51.461 -3.131 1.00 43.31 381 ASP A C 1
ATOM 2979 O O . ASP A 1 381 ? 17.902 51.498 -2.113 1.00 43.31 381 ASP A O 1
ATOM 2983 N N . GLN A 1 382 ? 19.585 50.568 -3.268 1.00 50.31 382 GLN A N 1
ATOM 2984 C CA . GLN A 1 382 ? 19.932 49.580 -2.240 1.00 50.31 382 GLN A CA 1
ATOM 2985 C C . GLN A 1 382 ? 20.625 50.228 -1.031 1.00 50.31 382 GLN A C 1
ATOM 2987 O O . GLN A 1 382 ? 20.294 49.898 0.110 1.00 50.31 382 GLN A O 1
ATOM 2992 N N . GLU A 1 383 ? 21.515 51.207 -1.244 1.00 45.44 383 GLU A N 1
ATOM 2993 C CA . GLU A 1 383 ? 22.046 52.019 -0.136 1.00 45.44 383 GLU A CA 1
ATOM 2994 C C . GLU A 1 383 ? 20.954 52.843 0.563 1.00 45.44 383 GLU A C 1
ATOM 2996 O O . GLU A 1 383 ? 20.973 52.977 1.790 1.00 45.44 383 GLU A O 1
ATOM 3001 N N . ALA A 1 384 ? 20.012 53.409 -0.198 1.00 47.72 384 ALA A N 1
ATOM 3002 C CA . ALA A 1 384 ? 18.912 54.190 0.357 1.00 47.72 384 ALA A CA 1
ATOM 3003 C C . ALA A 1 384 ? 18.007 53.326 1.249 1.00 47.72 384 ALA A C 1
ATOM 3005 O O . ALA A 1 384 ? 17.665 53.740 2.357 1.00 47.72 384 ALA A O 1
ATOM 3006 N N . MET A 1 385 ? 17.669 52.108 0.812 1.00 43.53 385 MET A N 1
ATOM 3007 C CA . MET A 1 385 ? 16.803 51.215 1.584 1.00 43.53 385 MET A CA 1
ATOM 3008 C C . MET A 1 385 ? 17.463 50.729 2.884 1.00 43.53 385 MET A C 1
ATOM 3010 O O . MET A 1 385 ? 16.795 50.669 3.916 1.00 43.53 385 MET A O 1
ATOM 3014 N N . LEU A 1 386 ? 18.776 50.466 2.874 1.00 50.22 386 LEU A N 1
ATOM 3015 C CA . LEU A 1 386 ? 19.531 50.131 4.089 1.00 50.22 386 LEU A CA 1
ATOM 3016 C C . LEU A 1 386 ? 19.549 51.298 5.094 1.00 50.22 386 LEU A C 1
ATOM 3018 O O . LEU A 1 386 ? 19.253 51.093 6.269 1.00 50.22 386 LEU A O 1
ATOM 3022 N N . LYS A 1 387 ? 19.781 52.535 4.634 1.00 46.19 387 LYS A N 1
ATOM 3023 C CA . LYS A 1 387 ? 19.787 53.738 5.494 1.00 46.19 387 LYS A CA 1
ATOM 3024 C C . LYS A 1 387 ? 18.408 54.085 6.078 1.00 46.19 387 LYS A C 1
ATOM 3026 O O . LYS A 1 387 ? 18.334 54.714 7.130 1.00 46.19 387 LYS A O 1
ATOM 3031 N N . ILE A 1 388 ? 17.312 53.662 5.441 1.00 51.16 388 ILE A N 1
ATOM 3032 C CA . ILE A 1 388 ? 15.945 53.817 5.976 1.00 51.16 388 ILE A CA 1
ATOM 3033 C C . ILE A 1 388 ? 15.695 52.872 7.167 1.00 51.16 388 ILE A C 1
ATOM 3035 O O . ILE A 1 388 ? 14.998 53.249 8.111 1.00 51.16 388 ILE A O 1
ATOM 3039 N N . LEU A 1 389 ? 16.288 51.673 7.160 1.00 45.44 389 LEU A N 1
ATOM 3040 C CA . LEU A 1 389 ? 16.122 50.670 8.220 1.00 45.44 389 LEU A CA 1
ATOM 3041 C C . LEU A 1 389 ? 16.915 50.986 9.501 1.00 45.44 389 LEU A C 1
ATOM 3043 O O . LEU A 1 389 ? 16.561 50.489 10.567 1.00 45.44 389 LEU A O 1
ATOM 3047 N N . GLU A 1 390 ? 17.933 51.848 9.432 1.00 49.09 390 GLU A N 1
ATOM 3048 C CA . GLU A 1 390 ? 18.711 52.289 10.603 1.00 49.09 390 GLU A CA 1
ATOM 3049 C C . GLU A 1 390 ? 18.016 53.388 11.436 1.00 49.09 390 GLU A C 1
ATOM 3051 O O . GLU A 1 390 ? 18.510 53.761 12.499 1.00 49.09 390 GLU A O 1
ATOM 3056 N N . ILE A 1 391 ? 16.861 53.911 10.998 1.00 67.62 391 ILE A N 1
ATOM 3057 C CA . ILE A 1 391 ? 16.138 54.991 11.690 1.00 67.62 391 ILE A CA 1
ATOM 3058 C C . ILE A 1 391 ? 15.363 54.419 12.900 1.00 67.62 391 ILE A C 1
ATOM 3060 O O . ILE A 1 391 ? 14.330 53.768 12.704 1.00 67.62 391 ILE A O 1
ATOM 3064 N N . PRO A 1 392 ? 15.742 54.714 14.166 1.00 54.41 392 PRO A N 1
ATOM 3065 C CA . PRO A 1 392 ? 15.147 54.043 15.331 1.00 54.41 392 PRO A CA 1
ATOM 3066 C C . PRO A 1 392 ? 13.655 54.347 15.519 1.00 54.41 392 PRO A C 1
ATOM 3068 O O . PRO A 1 392 ? 12.905 53.529 16.047 1.00 54.41 392 PRO A O 1
ATOM 3071 N N . ALA A 1 393 ? 13.201 55.516 15.058 1.00 53.78 393 ALA A N 1
ATOM 3072 C CA . ALA A 1 393 ? 11.789 55.889 15.073 1.00 53.78 393 ALA A CA 1
ATOM 3073 C C . ALA A 1 393 ? 10.931 55.024 14.129 1.00 53.78 393 ALA A C 1
ATOM 3075 O O . ALA A 1 393 ? 9.766 54.779 14.435 1.00 53.78 393 ALA A O 1
ATOM 3076 N N . LEU A 1 394 ? 11.494 54.531 13.018 1.00 47.84 394 LEU A N 1
ATOM 3077 C CA . LEU A 1 394 ? 10.771 53.698 12.054 1.00 47.84 394 LEU A CA 1
ATOM 3078 C C . LEU A 1 394 ? 10.597 52.266 12.583 1.00 47.84 394 LEU A C 1
ATOM 3080 O O . LEU A 1 394 ? 9.501 51.717 12.519 1.00 47.84 394 LEU A O 1
ATOM 3084 N N . LEU A 1 395 ? 11.645 51.709 13.199 1.00 52.59 395 LEU A N 1
ATOM 3085 C CA . LEU A 1 395 ? 11.583 50.448 13.948 1.00 52.59 395 LEU A CA 1
ATOM 3086 C C . LEU A 1 395 ? 10.557 50.514 15.090 1.00 52.59 395 LEU A C 1
ATOM 3088 O O . LEU A 1 395 ? 9.704 49.634 15.191 1.00 52.59 395 LEU A O 1
ATOM 3092 N N . SER A 1 396 ? 10.569 51.590 15.884 1.00 56.88 396 SER A N 1
ATOM 3093 C CA . SER A 1 396 ? 9.567 51.821 16.936 1.00 56.88 396 SER A CA 1
ATOM 3094 C C . SER A 1 396 ? 8.139 51.934 16.384 1.00 56.88 396 SER A C 1
ATOM 3096 O O . SER A 1 396 ? 7.204 51.432 17.002 1.00 56.88 396 SER A O 1
ATOM 3098 N N . PHE A 1 397 ? 7.948 52.554 15.215 1.00 57.16 397 PHE A N 1
ATOM 3099 C CA . PHE A 1 397 ? 6.638 52.666 14.562 1.00 57.16 397 PHE A CA 1
ATOM 3100 C C . PHE A 1 397 ? 6.131 51.313 14.034 1.00 57.16 397 PHE A C 1
ATOM 3102 O O . PHE A 1 397 ? 4.968 50.971 14.237 1.00 57.16 397 PHE A O 1
ATOM 3109 N N . LEU A 1 398 ? 7.007 50.501 13.435 1.00 51.59 398 LEU A N 1
ATOM 3110 C CA . LEU A 1 398 ? 6.677 49.142 12.989 1.00 51.59 398 LEU A CA 1
ATOM 3111 C C . LEU A 1 398 ? 6.371 48.207 14.172 1.00 51.59 398 LEU A C 1
ATOM 3113 O O . LEU A 1 398 ? 5.422 47.428 14.107 1.00 51.59 398 LEU A O 1
ATOM 3117 N N . GLN A 1 399 ? 7.106 48.327 15.282 1.00 56.62 399 GLN A N 1
ATOM 3118 C CA . GLN A 1 399 ? 6.799 47.612 16.527 1.00 56.62 399 GLN A CA 1
ATOM 3119 C C . GLN A 1 399 ? 5.475 48.076 17.152 1.00 56.62 399 GLN A C 1
ATOM 3121 O O . GLN A 1 399 ? 4.718 47.243 17.652 1.00 56.62 399 GLN A O 1
ATOM 3126 N N . LEU A 1 400 ? 5.142 49.370 17.078 1.00 53.25 400 LEU A N 1
ATOM 3127 C CA . LEU A 1 400 ? 3.847 49.890 17.525 1.00 53.25 400 LEU A CA 1
ATOM 3128 C C . LEU A 1 400 ? 2.691 49.320 16.687 1.00 53.25 400 LEU A C 1
ATOM 3130 O O . LEU A 1 400 ? 1.686 48.901 17.255 1.00 53.25 400 LEU A O 1
ATOM 3134 N N . ILE A 1 401 ? 2.852 49.237 15.360 1.00 55.03 401 ILE A N 1
ATOM 3135 C CA . ILE A 1 401 ? 1.877 48.606 14.456 1.00 55.03 401 ILE A CA 1
ATOM 3136 C C . ILE A 1 401 ? 1.711 47.118 14.784 1.00 55.03 401 ILE A C 1
ATOM 3138 O O . ILE A 1 401 ? 0.585 46.672 14.982 1.00 55.03 401 ILE A O 1
ATOM 3142 N N . ALA A 1 402 ? 2.804 46.361 14.923 1.00 49.84 402 ALA A N 1
ATOM 3143 C CA . ALA A 1 402 ? 2.739 44.945 15.296 1.00 49.84 402 ALA A CA 1
ATOM 3144 C C . ALA A 1 402 ? 2.077 44.727 16.672 1.00 49.84 402 ALA A C 1
ATOM 3146 O O . ALA A 1 402 ? 1.323 43.776 16.861 1.00 49.84 402 ALA A O 1
ATOM 3147 N N . THR A 1 403 ? 2.301 45.639 17.624 1.00 59.38 403 THR A N 1
ATOM 3148 C CA . THR A 1 403 ? 1.660 45.586 18.948 1.00 59.38 403 THR A CA 1
ATOM 3149 C C . THR A 1 403 ? 0.166 45.908 18.864 1.00 59.38 403 THR A C 1
ATOM 3151 O O . THR A 1 403 ? -0.630 45.221 19.492 1.00 59.38 403 THR A O 1
ATOM 3154 N N . LEU A 1 404 ? -0.235 46.891 18.048 1.00 44.34 404 LEU A N 1
ATOM 3155 C CA . LEU A 1 404 ? -1.644 47.212 17.777 1.00 44.34 404 LEU A CA 1
ATOM 3156 C C . LEU A 1 404 ? -2.378 46.066 17.067 1.00 44.34 404 LEU A C 1
ATOM 3158 O O . LEU A 1 404 ? -3.515 45.769 17.422 1.00 44.34 404 LEU A O 1
ATOM 3162 N N . MET A 1 405 ? -1.725 45.391 16.117 1.00 44.97 405 MET A N 1
ATOM 3163 C CA . MET A 1 405 ? -2.267 44.208 15.437 1.00 44.97 405 MET A CA 1
ATOM 3164 C C . MET A 1 405 ? -2.437 43.006 16.379 1.00 44.97 405 MET A C 1
ATOM 3166 O O . MET A 1 405 ? -3.362 42.227 16.188 1.00 44.97 405 MET A O 1
ATOM 3170 N N . ASN A 1 406 ? -1.612 42.891 17.425 1.00 47.75 406 ASN A N 1
ATOM 3171 C CA . ASN A 1 406 ? -1.778 41.891 18.488 1.00 47.75 406 ASN A CA 1
ATOM 3172 C C . ASN A 1 406 ? -2.742 42.328 19.614 1.00 47.75 406 ASN A C 1
ATOM 3174 O O . ASN A 1 406 ? -3.036 41.528 20.497 1.00 47.75 406 ASN A O 1
ATOM 3178 N N . MET A 1 407 ? -3.210 43.584 19.624 1.00 39.94 407 MET A N 1
ATOM 3179 C CA . MET A 1 407 ? -4.174 44.110 20.609 1.00 39.94 407 MET A CA 1
ATOM 3180 C C . MET A 1 407 ? -5.614 44.189 20.080 1.00 39.94 407 MET A C 1
ATOM 3182 O O . MET A 1 407 ? -6.530 44.493 20.843 1.00 39.94 407 MET A O 1
ATOM 3186 N N . LEU A 1 408 ? -5.813 43.941 18.785 1.00 43.00 408 LEU A N 1
ATOM 3187 C CA . LEU A 1 408 ? -7.111 43.889 18.120 1.00 43.00 408 LEU A CA 1
ATOM 3188 C C . LEU A 1 408 ? -7.316 42.463 17.599 1.00 43.00 408 LEU A C 1
ATOM 3190 O O . LEU A 1 408 ? -6.713 42.101 16.592 1.00 43.00 408 LEU A O 1
ATOM 3194 N N . ASP A 1 409 ? -8.146 41.667 18.284 1.00 43.25 409 ASP A N 1
ATOM 3195 C CA . ASP A 1 409 ? -8.389 40.245 17.982 1.00 43.25 409 ASP A CA 1
ATOM 3196 C C . ASP A 1 409 ? -8.829 40.013 16.524 1.00 43.25 409 ASP A C 1
ATOM 3198 O O . ASP A 1 409 ? -10.010 40.079 16.172 1.00 43.25 409 ASP A O 1
ATOM 3202 N N . TRP A 1 410 ? -7.860 39.708 15.660 1.00 43.44 410 TRP A N 1
ATOM 3203 C CA . TRP A 1 410 ? -8.074 39.537 14.222 1.00 43.44 410 TRP A CA 1
ATOM 3204 C C . TRP A 1 410 ? -8.915 38.291 13.885 1.00 43.44 410 TRP A C 1
ATOM 3206 O O . TRP A 1 410 ? -9.628 38.277 12.881 1.00 43.44 410 TRP A O 1
ATOM 3216 N N . GLU A 1 411 ? -8.924 37.278 14.758 1.00 40.62 411 GLU A N 1
ATOM 3217 C CA . GLU A 1 411 ? -9.754 36.073 14.596 1.00 40.62 411 GLU A CA 1
ATOM 3218 C C . GLU A 1 411 ? -11.263 36.347 14.773 1.00 40.62 411 GLU A C 1
ATOM 3220 O O . GLU A 1 411 ? -12.093 35.615 14.233 1.00 40.62 411 GLU A O 1
ATOM 3225 N N . ALA A 1 412 ? -11.649 37.439 15.446 1.00 36.41 412 ALA A N 1
ATOM 3226 C CA . ALA A 1 412 ? -13.057 37.810 15.622 1.00 36.41 412 ALA A CA 1
ATOM 3227 C C . ALA A 1 412 ? -13.690 38.451 14.366 1.00 36.41 412 ALA A C 1
ATOM 3229 O O . ALA A 1 412 ? -14.915 38.533 14.261 1.00 36.41 412 ALA A O 1
ATOM 3230 N N . ALA A 1 413 ? -12.881 38.914 13.404 1.00 34.22 413 ALA A N 1
ATOM 3231 C CA . ALA A 1 413 ? -13.359 39.711 12.271 1.00 34.22 413 ALA A CA 1
ATOM 3232 C C . ALA A 1 413 ? -13.853 38.882 11.067 1.00 34.22 413 ALA A C 1
ATOM 3234 O O . ALA A 1 413 ? -14.709 39.350 10.315 1.00 34.22 413 ALA A O 1
ATOM 3235 N N . GLN A 1 414 ? -13.346 37.659 10.865 1.00 36.00 414 GLN A N 1
ATOM 3236 C CA . GLN A 1 414 ? -13.625 36.889 9.640 1.00 36.00 414 GLN A CA 1
ATOM 3237 C C . GLN A 1 414 ? -15.005 36.205 9.621 1.00 36.00 414 GLN A C 1
ATOM 3239 O O . GLN A 1 414 ? -15.612 36.087 8.558 1.00 36.00 414 GLN A O 1
ATOM 3244 N N . ASN A 1 415 ? -15.554 35.820 10.778 1.00 33.50 415 ASN A N 1
ATOM 3245 C CA . ASN A 1 415 ? -16.812 35.057 10.849 1.00 33.50 415 ASN A CA 1
ATOM 3246 C C . ASN A 1 415 ? -18.095 35.886 10.620 1.00 33.50 415 ASN A C 1
ATOM 3248 O O . ASN A 1 415 ? -19.176 35.314 10.501 1.00 33.50 415 ASN A O 1
ATOM 3252 N N . THR A 1 416 ? -18.000 37.216 10.521 1.00 30.09 416 THR A N 1
ATOM 3253 C CA . THR A 1 416 ? -19.175 38.113 10.437 1.00 30.09 416 THR A CA 1
ATOM 3254 C C . THR A 1 416 ? -19.482 38.585 9.004 1.00 30.09 416 THR A C 1
ATOM 3256 O O . THR A 1 416 ? -20.513 39.210 8.769 1.00 30.09 416 THR A O 1
ATOM 3259 N N . LEU A 1 417 ? -18.624 38.274 8.021 1.00 28.06 417 LEU A N 1
ATOM 3260 C CA . LEU A 1 417 ? -18.721 38.793 6.643 1.00 28.06 417 LEU A CA 1
ATOM 3261 C C . LEU A 1 417 ? -19.234 37.792 5.589 1.00 28.06 417 LEU A C 1
ATOM 3263 O O . LEU A 1 417 ? -19.375 38.153 4.425 1.00 28.06 417 LEU A O 1
ATOM 3267 N N . VAL A 1 418 ? -19.577 36.561 5.982 1.00 31.53 418 VAL A N 1
ATOM 3268 C CA . VAL A 1 418 ? -20.056 35.501 5.062 1.00 31.53 418 VAL A CA 1
ATOM 3269 C C . VAL A 1 418 ? -21.590 35.512 4.875 1.00 31.53 418 VAL A C 1
ATOM 3271 O O . VAL A 1 418 ? -22.124 34.788 4.044 1.00 31.53 418 VAL A O 1
ATOM 3274 N N . MET A 1 419 ? -22.324 36.357 5.612 1.00 31.14 419 MET A N 1
ATOM 3275 C CA . MET A 1 419 ? -23.801 36.349 5.663 1.00 31.14 419 MET A CA 1
ATOM 3276 C C . MET A 1 419 ? -24.490 37.561 5.002 1.00 31.14 419 MET A C 1
ATOM 3278 O O . MET A 1 419 ? -25.679 37.780 5.229 1.00 31.14 419 MET A O 1
ATOM 3282 N N . ALA A 1 420 ? -23.784 38.363 4.191 1.00 31.27 420 ALA A N 1
ATOM 3283 C CA . ALA A 1 420 ? -24.372 39.564 3.580 1.00 31.27 420 ALA A CA 1
ATOM 3284 C C . ALA A 1 420 ? -23.762 39.979 2.222 1.00 31.27 420 ALA A C 1
ATOM 3286 O O . ALA A 1 420 ? -23.048 40.976 2.139 1.00 31.27 420 ALA A O 1
ATOM 3287 N N . SER A 1 421 ? -24.086 39.264 1.136 1.00 25.89 421 SER A N 1
ATOM 3288 C CA . SER A 1 421 ? -24.283 39.861 -0.209 1.00 25.89 421 SER A CA 1
ATOM 3289 C C . SER A 1 421 ? -24.806 38.833 -1.225 1.00 25.89 421 SER A C 1
ATOM 3291 O O . SER A 1 421 ? -24.070 37.976 -1.697 1.00 25.89 421 SER A O 1
ATOM 3293 N N . ASN A 1 422 ? -26.081 38.960 -1.604 1.00 35.94 422 ASN A N 1
ATOM 3294 C CA . ASN A 1 422 ? -26.605 38.403 -2.854 1.00 35.94 422 ASN A CA 1
ATOM 3295 C C . ASN A 1 422 ? -26.594 39.525 -3.895 1.00 35.94 422 ASN A C 1
ATOM 3297 O O . ASN A 1 422 ? -27.379 40.457 -3.746 1.00 35.94 422 ASN A O 1
ATOM 3301 N N . GLU A 1 423 ? -25.789 39.423 -4.953 1.00 30.88 423 GLU A N 1
ATOM 3302 C CA . GLU A 1 423 ? -26.049 40.134 -6.213 1.00 30.88 423 GLU A CA 1
ATOM 3303 C C . GLU A 1 423 ? -25.320 39.469 -7.395 1.00 30.88 423 GLU A C 1
ATOM 3305 O O . GLU A 1 423 ? -24.388 38.684 -7.213 1.00 30.88 423 GLU A O 1
ATOM 3310 N N . SER A 1 424 ? -25.822 39.698 -8.611 1.00 28.19 424 SER A N 1
ATOM 3311 C CA . SER A 1 424 ? -25.477 38.914 -9.808 1.00 28.19 424 SER A CA 1
ATOM 3312 C C . SER A 1 424 ? -24.069 39.209 -10.357 1.00 28.19 424 SER A C 1
ATOM 3314 O O . SER A 1 424 ? -23.630 40.358 -10.316 1.00 28.19 424 SER A O 1
ATOM 3316 N N . PRO A 1 425 ? -23.370 38.217 -10.947 1.00 32.69 425 PRO A N 1
ATOM 3317 C CA . PRO A 1 425 ? -21.988 38.386 -11.389 1.00 32.69 425 PRO A CA 1
ATOM 3318 C C . PRO A 1 425 ? -21.856 39.242 -12.658 1.00 32.69 425 PRO A C 1
ATOM 3320 O O . PRO A 1 425 ? -22.496 38.977 -13.678 1.00 32.69 425 PRO A O 1
ATOM 3323 N N . SER A 1 426 ? -20.939 40.210 -12.624 1.00 27.44 426 SER A N 1
ATOM 3324 C CA . SER A 1 426 ? -20.328 40.805 -13.816 1.00 27.44 426 SER A CA 1
ATOM 3325 C C . SER A 1 426 ? -19.114 39.967 -14.274 1.00 27.44 426 SER A C 1
ATOM 3327 O O . SER A 1 426 ? -18.407 39.401 -13.437 1.00 27.44 426 SER A O 1
ATOM 3329 N N . PRO A 1 427 ? -18.855 39.844 -15.591 1.00 39.34 427 PRO A N 1
ATOM 3330 C CA . PRO A 1 427 ? -17.873 38.898 -16.115 1.00 39.34 427 PRO A CA 1
ATOM 3331 C C . PRO A 1 427 ? -16.470 39.512 -16.257 1.00 39.34 427 PRO A C 1
ATOM 3333 O O . PRO A 1 427 ? -16.012 39.737 -17.370 1.00 39.34 427 PRO A O 1
ATOM 3336 N N . ASP A 1 428 ? -15.779 39.753 -15.142 1.00 39.06 428 ASP A N 1
ATOM 3337 C CA . ASP A 1 428 ? -14.323 39.971 -15.142 1.00 39.06 428 ASP A CA 1
ATOM 3338 C C . ASP A 1 428 ? -13.720 39.619 -13.772 1.00 39.06 428 ASP A C 1
ATOM 3340 O O . ASP A 1 428 ? -13.729 40.412 -12.832 1.00 39.06 428 ASP A O 1
ATOM 3344 N N . ASN A 1 429 ? -13.209 38.392 -13.640 1.00 34.28 429 ASN A N 1
ATOM 3345 C CA . ASN A 1 429 ? -12.401 37.970 -12.495 1.00 34.28 429 ASN A CA 1
ATOM 3346 C C . ASN A 1 429 ? -11.451 36.846 -12.922 1.00 34.28 429 ASN A C 1
ATOM 3348 O O . ASN A 1 429 ? -11.829 35.676 -12.991 1.00 34.28 429 ASN A O 1
ATOM 3352 N N . ASN A 1 430 ? -10.200 37.209 -13.209 1.00 39.34 430 ASN A N 1
ATOM 3353 C CA . ASN A 1 430 ? -9.137 36.261 -13.530 1.00 39.34 430 ASN A CA 1
ATOM 3354 C C . ASN A 1 430 ? -8.620 35.606 -12.236 1.00 39.34 430 ASN A C 1
ATOM 3356 O O . ASN A 1 430 ? -7.572 35.973 -11.702 1.00 39.34 430 ASN A O 1
ATOM 3360 N N . VAL A 1 431 ? -9.419 34.691 -11.678 1.00 37.66 431 VAL A N 1
ATOM 3361 C CA . VAL A 1 431 ? -9.079 33.959 -10.454 1.00 37.66 431 VAL A CA 1
ATOM 3362 C C . VAL A 1 431 ? -7.881 33.060 -10.737 1.00 37.66 431 VAL A C 1
ATOM 3364 O O . VAL A 1 431 ? -7.991 32.090 -11.483 1.00 37.66 431 VAL A O 1
ATOM 3367 N N . SER A 1 432 ? -6.749 33.354 -10.094 1.00 38.62 432 SER A N 1
ATOM 3368 C CA . SER A 1 432 ? -5.590 32.458 -10.068 1.00 38.62 432 SER A CA 1
ATOM 3369 C C . SER A 1 432 ? -5.979 31.157 -9.361 1.00 38.62 432 SER A C 1
ATOM 3371 O O . SER A 1 432 ? -6.009 31.081 -8.129 1.00 38.62 432 SER A O 1
ATOM 3373 N N . SER A 1 433 ? -6.355 30.142 -10.140 1.00 48.44 433 SER A N 1
ATOM 3374 C CA . SER A 1 433 ? -6.753 28.837 -9.626 1.00 48.44 433 SER A CA 1
ATOM 3375 C C . SER A 1 433 ? -5.538 28.147 -9.006 1.00 48.44 433 SER A C 1
ATOM 3377 O O . SER A 1 433 ? -4.560 27.814 -9.676 1.00 48.44 433 SER A O 1
ATOM 3379 N N . LYS A 1 434 ? -5.585 27.941 -7.685 1.00 73.06 434 LYS A N 1
ATOM 3380 C CA . LYS A 1 434 ? -4.535 27.233 -6.942 1.00 73.06 434 LYS A CA 1
ATOM 3381 C C . LYS A 1 434 ? -4.310 25.857 -7.584 1.00 73.06 434 LYS A C 1
ATOM 3383 O O . LYS A 1 434 ? -5.235 25.046 -7.599 1.00 73.06 434 LYS A O 1
ATOM 3388 N N . LYS A 1 435 ? -3.099 25.602 -8.106 1.00 83.81 435 LYS A N 1
ATOM 3389 C CA . LYS A 1 435 ? -2.771 24.353 -8.818 1.00 83.81 435 LYS A CA 1
ATOM 3390 C C . LYS A 1 435 ? -3.161 23.116 -7.997 1.00 83.81 435 LYS A C 1
ATOM 3392 O O . LYS A 1 435 ? -2.894 23.042 -6.791 1.00 83.81 435 LYS A O 1
ATOM 3397 N N . LYS A 1 436 ? -3.769 22.141 -8.682 1.00 92.88 436 LYS A N 1
ATOM 3398 C CA . LYS A 1 436 ? -4.150 20.834 -8.129 1.00 92.88 436 LYS A CA 1
ATOM 3399 C C . LYS A 1 436 ? -2.915 20.180 -7.499 1.00 92.88 436 LYS A C 1
ATOM 3401 O O . LYS A 1 436 ? -1.848 20.176 -8.106 1.00 92.88 436 LYS A O 1
ATOM 3406 N N . GLN A 1 437 ? -3.047 19.681 -6.272 1.00 95.69 437 GLN A N 1
ATOM 3407 C CA . GLN A 1 437 ? -1.957 18.960 -5.611 1.00 95.69 437 GLN A CA 1
ATOM 3408 C C . GLN A 1 437 ? -1.971 17.503 -6.068 1.00 95.69 437 GLN A C 1
ATOM 3410 O O . GLN A 1 437 ? -3.012 16.851 -6.031 1.00 95.69 437 GLN A O 1
ATOM 3415 N N . ILE A 1 438 ? -0.814 17.015 -6.502 1.00 98.19 438 ILE A N 1
ATOM 3416 C CA . ILE A 1 438 ? -0.620 15.677 -7.045 1.00 98.19 438 ILE A CA 1
ATOM 3417 C C . ILE A 1 438 ? -0.478 14.683 -5.891 1.00 98.19 438 ILE A C 1
ATOM 3419 O O . ILE A 1 438 ? 0.477 14.737 -5.112 1.00 98.19 438 ILE A O 1
ATOM 3423 N N . ILE A 1 439 ? -1.402 13.729 -5.814 1.00 98.56 439 ILE A N 1
ATOM 3424 C CA . ILE A 1 439 ? -1.261 12.553 -4.955 1.00 98.56 439 ILE A CA 1
ATOM 3425 C C . ILE A 1 439 ? -0.134 11.678 -5.517 1.00 98.56 439 ILE A C 1
ATOM 3427 O O . ILE A 1 439 ? -0.177 11.274 -6.676 1.00 98.56 439 ILE A O 1
ATOM 3431 N N . LEU A 1 440 ? 0.859 11.337 -4.697 1.00 98.69 440 LEU A N 1
ATOM 3432 C CA . LEU A 1 440 ? 1.894 10.364 -5.062 1.00 98.69 440 LEU A CA 1
ATOM 3433 C C . LEU A 1 440 ? 1.856 9.175 -4.112 1.00 98.69 440 LEU A C 1
ATOM 3435 O O . LEU A 1 440 ? 2.039 9.335 -2.902 1.00 98.69 440 LEU A O 1
ATOM 3439 N N . ASN A 1 441 ? 1.660 7.991 -4.685 1.00 98.81 441 ASN A N 1
ATOM 3440 C CA . ASN A 1 441 ? 1.678 6.714 -3.991 1.00 98.81 441 ASN A CA 1
ATOM 3441 C C . ASN A 1 441 ? 2.826 5.844 -4.515 1.00 98.81 441 ASN A C 1
ATOM 3443 O O . ASN A 1 441 ? 3.077 5.801 -5.719 1.00 98.81 441 ASN A O 1
ATOM 3447 N N . ALA A 1 442 ? 3.483 5.095 -3.634 1.00 98.75 442 ALA A N 1
ATOM 3448 C CA . ALA A 1 442 ? 4.473 4.095 -4.022 1.00 98.75 442 ALA A CA 1
ATOM 3449 C C . ALA A 1 442 ? 3.783 2.761 -4.319 1.00 98.75 442 ALA A C 1
ATOM 3451 O O . ALA A 1 442 ? 3.179 2.170 -3.423 1.00 98.75 442 ALA A O 1
ATOM 3452 N N . PHE A 1 443 ? 3.866 2.280 -5.561 1.00 98.50 443 PHE A N 1
ATOM 3453 C CA . PHE A 1 443 ? 3.197 1.054 -5.991 1.00 98.50 443 PHE A CA 1
ATOM 3454 C C . PHE A 1 443 ? 4.140 -0.154 -5.882 1.00 98.50 443 PHE A C 1
ATOM 3456 O O . PHE A 1 443 ? 5.149 -0.279 -6.588 1.00 98.50 443 PHE A O 1
ATOM 3463 N N . VAL A 1 444 ? 3.817 -1.040 -4.943 1.00 98.38 444 VAL A N 1
ATOM 3464 C CA . VAL A 1 444 ? 4.644 -2.164 -4.489 1.00 98.38 444 VAL A CA 1
ATOM 3465 C C . VAL A 1 444 ? 3.819 -3.447 -4.375 1.00 98.38 444 VAL A C 1
ATOM 3467 O O . VAL A 1 444 ? 2.599 -3.420 -4.483 1.00 98.38 444 VAL A O 1
ATOM 3470 N N . MET A 1 445 ? 4.479 -4.583 -4.163 1.00 98.38 445 MET A N 1
ATOM 3471 C CA . MET A 1 445 ? 3.849 -5.893 -3.974 1.00 98.38 445 MET A CA 1
ATOM 3472 C C . MET A 1 445 ? 4.775 -6.772 -3.134 1.00 98.38 445 MET A C 1
ATOM 3474 O O . MET A 1 445 ? 5.994 -6.643 -3.247 1.00 98.38 445 MET A O 1
ATOM 3478 N N . ASN A 1 446 ? 4.230 -7.657 -2.299 1.00 98.00 446 ASN A N 1
ATOM 3479 C CA . ASN A 1 446 ? 5.011 -8.437 -1.332 1.00 98.00 446 ASN A CA 1
ATOM 3480 C C . ASN A 1 446 ? 5.660 -9.692 -1.969 1.00 98.00 446 ASN A C 1
ATOM 3482 O O . ASN A 1 446 ? 5.308 -10.831 -1.661 1.00 98.00 446 ASN A O 1
ATOM 3486 N N . THR A 1 447 ? 6.565 -9.462 -2.927 1.00 97.50 447 THR A N 1
ATOM 3487 C CA . THR A 1 447 ? 7.123 -10.440 -3.882 1.00 97.50 447 THR A CA 1
ATOM 3488 C C . THR A 1 447 ? 8.516 -9.981 -4.371 1.00 97.50 447 THR A C 1
ATOM 3490 O O . THR A 1 447 ? 8.782 -8.776 -4.330 1.00 97.50 447 THR A O 1
ATOM 3493 N N . PRO A 1 448 ? 9.416 -10.864 -4.858 1.00 95.31 448 PRO A N 1
ATOM 3494 C CA . PRO A 1 448 ? 10.706 -10.442 -5.416 1.00 95.31 448 PRO A CA 1
ATOM 3495 C C . PRO A 1 448 ? 10.623 -9.673 -6.751 1.00 95.31 448 PRO A C 1
ATOM 3497 O O . PRO A 1 448 ? 11.590 -9.013 -7.116 1.00 95.31 448 PRO A O 1
ATOM 3500 N N . GLY A 1 449 ? 9.508 -9.711 -7.490 1.00 93.56 449 GLY A N 1
ATOM 3501 C CA . GLY A 1 449 ? 9.358 -8.950 -8.738 1.00 93.56 449 GLY A CA 1
ATOM 3502 C C . GLY A 1 449 ? 7.908 -8.565 -9.036 1.00 93.56 449 GLY A C 1
ATOM 3503 O O . GLY A 1 449 ? 7.075 -9.431 -9.269 1.00 93.56 449 GLY A O 1
ATOM 3504 N N . HIS A 1 450 ? 7.593 -7.265 -9.050 1.00 95.31 450 HIS A N 1
ATOM 3505 C CA . HIS A 1 450 ? 6.217 -6.776 -9.232 1.00 95.31 450 HIS A CA 1
ATOM 3506 C C . HIS A 1 450 ? 5.844 -6.553 -10.711 1.00 95.31 450 HIS A C 1
ATOM 3508 O O . HIS A 1 450 ? 5.083 -7.330 -11.281 1.00 95.31 450 HIS A O 1
ATOM 3514 N N . LEU A 1 451 ? 6.376 -5.494 -11.337 1.00 95.50 451 LEU A N 1
ATOM 3515 C CA . LEU A 1 451 ? 6.113 -5.113 -12.740 1.00 95.50 451 LEU A CA 1
ATOM 3516 C C . LEU A 1 451 ? 7.397 -5.032 -13.588 1.00 95.50 451 LEU A C 1
ATOM 3518 O O . LEU A 1 451 ? 7.381 -4.512 -14.702 1.00 95.50 451 LEU A O 1
ATOM 3522 N N . ALA A 1 452 ? 8.507 -5.537 -13.048 1.00 96.06 452 ALA A N 1
ATOM 3523 C CA . ALA A 1 452 ? 9.820 -5.563 -13.681 1.00 96.06 452 ALA A CA 1
ATOM 3524 C C . ALA A 1 452 ? 10.443 -6.973 -13.537 1.00 96.06 452 ALA A C 1
ATOM 3526 O O . ALA A 1 452 ? 11.265 -7.207 -12.646 1.00 96.06 452 ALA A O 1
ATOM 3527 N N . PRO A 1 453 ? 9.994 -7.964 -14.333 1.00 95.94 453 PRO A N 1
ATOM 3528 C CA . PRO A 1 453 ? 10.496 -9.340 -14.275 1.00 95.94 453 PRO A CA 1
ATOM 3529 C C . PRO A 1 453 ? 12.011 -9.407 -14.523 1.00 95.94 453 PRO A C 1
ATOM 3531 O O . PRO A 1 453 ? 12.525 -8.811 -15.466 1.00 95.94 453 PRO A O 1
ATOM 3534 N N . GLY A 1 454 ? 12.730 -10.147 -13.674 1.00 95.56 454 GLY A N 1
ATOM 3535 C CA . GLY A 1 454 ? 14.188 -10.316 -13.753 1.00 95.56 454 GLY A CA 1
ATOM 3536 C C . GLY A 1 454 ? 15.024 -9.213 -13.089 1.00 95.56 454 GLY A C 1
ATOM 3537 O O . GLY A 1 454 ? 16.188 -9.465 -12.759 1.00 95.56 454 GLY A O 1
ATOM 3538 N N . LEU A 1 455 ? 14.444 -8.037 -12.805 1.00 97.19 455 LEU A N 1
ATOM 3539 C CA . LEU A 1 455 ? 15.158 -6.892 -12.217 1.00 97.19 455 LEU A CA 1
ATOM 3540 C C . LEU A 1 455 ? 15.575 -7.099 -10.755 1.00 97.19 455 LEU A C 1
ATOM 3542 O O . LEU A 1 455 ? 16.364 -6.308 -10.239 1.00 97.19 455 LEU A O 1
ATOM 3546 N N . TRP A 1 456 ? 15.113 -8.157 -10.079 1.00 96.19 456 TRP A N 1
ATOM 3547 C CA . TRP A 1 456 ? 15.604 -8.543 -8.744 1.00 96.19 456 TRP A CA 1
ATOM 3548 C C . TRP A 1 456 ? 17.125 -8.787 -8.723 1.00 96.19 456 TRP A C 1
ATOM 3550 O O . TRP A 1 456 ? 17.758 -8.661 -7.681 1.00 96.19 456 TRP A O 1
ATOM 3560 N N . ARG A 1 457 ? 17.716 -9.087 -9.890 1.00 96.88 457 ARG A N 1
ATOM 3561 C CA . ARG A 1 457 ? 19.158 -9.295 -10.107 1.00 96.88 457 ARG A CA 1
ATOM 3562 C C . ARG A 1 457 ? 19.982 -7.998 -10.164 1.00 96.88 457 ARG A C 1
ATOM 3564 O O . ARG A 1 457 ? 21.207 -8.067 -10.148 1.00 96.88 457 ARG A O 1
ATOM 3571 N N . HIS A 1 458 ? 19.339 -6.837 -10.296 1.00 98.19 458 HIS A N 1
ATOM 3572 C CA . HIS A 1 458 ? 20.021 -5.552 -10.465 1.00 98.19 458 HIS A CA 1
ATOM 3573 C C . HIS A 1 458 ? 20.642 -5.067 -9.135 1.00 98.19 458 HIS A C 1
ATOM 3575 O O . HIS A 1 458 ? 19.922 -5.034 -8.139 1.00 98.19 458 HIS A O 1
ATOM 3581 N N . PRO A 1 459 ? 21.907 -4.594 -9.076 1.00 97.44 459 PRO A N 1
ATOM 3582 C CA . PRO A 1 459 ? 22.595 -4.286 -7.809 1.00 97.44 459 PRO A CA 1
ATOM 3583 C C . PRO A 1 459 ? 21.926 -3.250 -6.883 1.00 97.44 459 PRO A C 1
ATOM 3585 O O . PRO A 1 459 ? 22.100 -3.314 -5.669 1.00 97.44 459 PRO A O 1
ATOM 3588 N N . ARG A 1 460 ? 21.150 -2.296 -7.425 1.00 97.31 460 ARG A N 1
ATOM 3589 C CA . ARG A 1 460 ? 20.337 -1.345 -6.622 1.00 97.31 460 ARG A CA 1
ATOM 3590 C C . ARG A 1 460 ? 18.987 -1.900 -6.140 1.00 97.31 460 ARG A C 1
ATOM 3592 O O . ARG A 1 460 ? 18.268 -1.210 -5.418 1.00 97.31 460 ARG A O 1
ATOM 3599 N N . ASN A 1 461 ? 18.605 -3.105 -6.555 1.00 98.06 461 ASN A N 1
ATOM 3600 C CA . ASN A 1 461 ? 17.364 -3.745 -6.138 1.00 98.06 461 ASN A CA 1
ATOM 3601 C C . ASN A 1 461 ? 17.609 -4.607 -4.889 1.00 98.06 461 ASN A C 1
ATOM 3603 O O . ASN A 1 461 ? 18.634 -5.270 -4.779 1.00 98.06 461 ASN A O 1
ATOM 3607 N N . LYS A 1 462 ? 16.676 -4.571 -3.935 1.00 97.94 462 LYS A N 1
ATOM 3608 C CA . LYS A 1 462 ? 16.743 -5.289 -2.647 1.00 97.94 462 LYS A CA 1
ATOM 3609 C C . LYS A 1 462 ? 15.489 -6.144 -2.407 1.00 97.94 462 LYS A C 1
ATOM 3611 O O . LYS A 1 462 ? 15.202 -6.54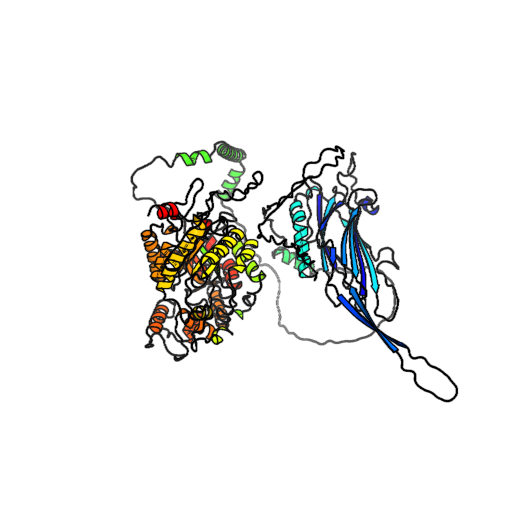8 -1.283 1.00 97.94 462 LYS A O 1
ATOM 3616 N N . THR A 1 463 ? 14.711 -6.403 -3.459 1.00 97.00 463 THR A N 1
ATOM 3617 C CA . THR A 1 463 ? 13.460 -7.185 -3.422 1.00 97.00 463 THR A CA 1
ATOM 3618 C C . THR A 1 463 ? 13.666 -8.671 -3.129 1.00 97.00 463 THR A C 1
ATOM 3620 O O . THR A 1 463 ? 12.731 -9.326 -2.678 1.00 97.00 463 THR A O 1
ATOM 3623 N N . ASP A 1 464 ? 14.887 -9.202 -3.235 1.00 95.62 464 ASP A N 1
ATOM 3624 C CA . ASP A 1 464 ? 15.259 -10.500 -2.650 1.00 95.62 464 ASP A CA 1
ATOM 3625 C C . ASP A 1 464 ? 14.972 -10.553 -1.130 1.00 95.62 464 ASP A C 1
ATOM 3627 O O . ASP A 1 464 ? 14.650 -11.607 -0.567 1.00 95.62 464 ASP A O 1
ATOM 3631 N N . GLN A 1 465 ? 15.007 -9.385 -0.479 1.00 97.69 465 GLN A N 1
ATOM 3632 C CA . GLN A 1 465 ? 14.790 -9.185 0.950 1.00 97.69 465 GLN A CA 1
ATOM 3633 C C . GLN A 1 465 ? 13.321 -8.944 1.323 1.00 97.69 465 GLN A C 1
ATOM 3635 O O . GLN A 1 465 ? 13.061 -8.652 2.486 1.00 97.69 465 GLN A O 1
ATOM 3640 N N . TYR A 1 466 ? 12.351 -9.152 0.417 1.00 97.62 466 TYR A N 1
ATOM 3641 C CA . TYR A 1 466 ? 10.905 -9.011 0.694 1.00 97.62 466 TYR A CA 1
ATOM 3642 C C . TYR A 1 466 ? 10.401 -9.835 1.905 1.00 97.62 466 TYR A C 1
ATOM 3644 O O . TYR A 1 466 ? 9.352 -9.545 2.474 1.00 97.62 466 TYR A O 1
ATOM 3652 N N . LYS A 1 467 ? 11.154 -10.858 2.335 1.00 96.94 467 LYS A N 1
ATOM 3653 C CA . LYS A 1 467 ? 10.886 -11.669 3.542 1.00 96.94 467 LYS A CA 1
ATOM 3654 C C . LYS A 1 467 ? 11.368 -11.030 4.852 1.00 96.94 467 LYS A C 1
ATOM 3656 O O . LYS A 1 467 ? 11.039 -11.537 5.920 1.00 96.94 467 LYS A O 1
ATOM 3661 N N . LYS A 1 468 ? 12.185 -9.974 4.797 1.00 97.88 468 LYS A N 1
ATOM 3662 C CA . LYS A 1 468 ? 12.691 -9.253 5.972 1.00 97.88 468 LYS A CA 1
ATOM 3663 C C . LYS A 1 468 ? 11.759 -8.091 6.282 1.00 97.88 468 LYS A C 1
ATOM 3665 O O . LYS A 1 468 ? 11.483 -7.274 5.409 1.00 97.88 468 LYS A O 1
ATOM 3670 N N . LEU A 1 469 ? 11.344 -7.962 7.540 1.00 98.12 469 LEU A N 1
ATOM 3671 C CA . LEU A 1 469 ? 10.546 -6.812 7.967 1.00 98.12 469 LEU A CA 1
ATOM 3672 C C . LEU A 1 469 ? 11.308 -5.485 7.798 1.00 98.12 469 LEU A C 1
ATOM 3674 O O . LEU A 1 469 ? 10.697 -4.496 7.405 1.00 98.12 469 LEU A O 1
ATOM 3678 N N . SER A 1 470 ? 12.632 -5.487 8.010 1.00 98.19 470 SER A N 1
ATOM 3679 C CA . SER A 1 470 ? 13.477 -4.291 7.876 1.00 98.19 470 SER A CA 1
ATOM 3680 C C . SER A 1 470 ? 13.364 -3.644 6.493 1.00 98.19 470 SER A C 1
ATOM 3682 O O . SER A 1 470 ? 13.102 -2.455 6.404 1.00 98.19 470 SER A O 1
ATOM 3684 N N . PHE A 1 471 ? 13.431 -4.430 5.411 1.00 98.56 471 PHE A N 1
ATOM 3685 C CA . PHE A 1 471 ? 13.278 -3.927 4.039 1.00 98.56 471 PHE A CA 1
ATOM 3686 C C . PHE A 1 471 ? 11.981 -3.119 3.858 1.00 98.56 471 PHE A C 1
ATOM 3688 O O . PHE A 1 471 ? 11.990 -2.057 3.236 1.00 98.56 471 PHE A O 1
ATOM 3695 N N . TRP A 1 472 ? 10.879 -3.588 4.449 1.00 98.75 472 TRP A N 1
ATOM 3696 C CA . TRP A 1 472 ? 9.598 -2.894 4.384 1.00 98.75 472 TRP A CA 1
ATOM 3697 C C . TRP A 1 472 ? 9.531 -1.672 5.305 1.00 98.75 472 TRP A C 1
ATOM 3699 O O . TRP A 1 472 ? 8.992 -0.651 4.883 1.00 98.75 472 TRP A O 1
ATOM 3709 N N . THR A 1 473 ? 10.080 -1.727 6.526 1.00 98.81 473 THR A N 1
ATOM 3710 C CA . THR A 1 473 ? 10.106 -0.561 7.432 1.00 98.81 473 THR A CA 1
ATOM 3711 C C . THR A 1 473 ? 11.021 0.546 6.923 1.00 98.81 473 THR A C 1
ATOM 3713 O O . THR A 1 473 ? 10.653 1.714 7.011 1.00 98.81 473 THR A O 1
ATOM 3716 N N . ASP A 1 474 ? 12.167 0.196 6.340 1.00 98.75 474 ASP A N 1
ATOM 3717 C CA . ASP A 1 474 ? 13.132 1.140 5.773 1.00 98.75 474 ASP A CA 1
ATOM 3718 C C . ASP A 1 474 ? 12.513 1.868 4.568 1.00 98.75 474 ASP A C 1
ATOM 3720 O O . ASP A 1 474 ? 12.577 3.095 4.468 1.00 98.75 474 ASP A O 1
ATOM 3724 N N . LEU A 1 475 ? 11.826 1.121 3.692 1.00 98.88 475 LEU A N 1
ATOM 3725 C CA . LEU A 1 475 ? 11.067 1.668 2.566 1.00 98.88 475 LEU A CA 1
ATOM 3726 C C . LEU A 1 475 ? 9.891 2.538 3.033 1.00 98.88 475 LEU A C 1
ATOM 3728 O O . LEU A 1 475 ? 9.712 3.643 2.527 1.00 98.88 475 LEU A O 1
ATOM 3732 N N . ALA A 1 476 ? 9.112 2.089 4.021 1.00 98.88 476 ALA A N 1
ATOM 3733 C CA . ALA A 1 476 ? 8.024 2.885 4.584 1.00 98.88 476 ALA A CA 1
ATOM 3734 C C . ALA A 1 476 ? 8.547 4.200 5.193 1.00 98.88 476 ALA A C 1
ATOM 3736 O O . ALA A 1 476 ? 7.960 5.255 4.971 1.00 98.88 476 ALA A O 1
ATOM 3737 N N . GLN A 1 477 ? 9.690 4.177 5.884 1.00 98.88 477 GLN A N 1
ATOM 3738 C CA . GLN A 1 477 ? 10.318 5.384 6.420 1.00 98.88 477 GLN A CA 1
ATOM 3739 C C . GLN A 1 477 ? 10.888 6.315 5.347 1.00 98.88 477 GLN A C 1
ATOM 3741 O O . GLN A 1 477 ? 10.827 7.529 5.532 1.00 98.88 477 GLN A O 1
ATOM 3746 N N . LEU A 1 478 ? 11.435 5.790 4.246 1.00 98.81 478 LEU A N 1
ATOM 3747 C CA . LEU A 1 478 ? 11.851 6.602 3.096 1.00 98.81 478 LEU A CA 1
ATOM 3748 C C . LEU A 1 478 ? 10.653 7.375 2.522 1.00 98.81 478 LEU A C 1
ATOM 3750 O O . LEU A 1 478 ? 10.736 8.583 2.318 1.00 98.81 478 LEU A O 1
ATOM 3754 N N . LEU A 1 479 ? 9.530 6.684 2.321 1.00 98.81 479 LEU A N 1
ATOM 3755 C CA . LEU A 1 479 ? 8.304 7.251 1.755 1.00 98.81 479 LEU A CA 1
ATOM 3756 C C . LEU A 1 479 ? 7.633 8.265 2.700 1.00 98.81 479 LEU A C 1
ATOM 3758 O O . LEU A 1 479 ? 7.246 9.347 2.261 1.00 98.81 479 LEU A O 1
ATOM 3762 N N . ASP A 1 480 ? 7.547 7.954 3.995 1.00 98.62 480 ASP A N 1
ATOM 3763 C CA . ASP A 1 480 ? 6.963 8.821 5.030 1.00 98.62 480 ASP A CA 1
ATOM 3764 C C . ASP A 1 480 ? 7.755 10.132 5.197 1.00 98.62 480 ASP A C 1
ATOM 3766 O O . ASP A 1 480 ? 7.172 11.215 5.192 1.00 98.62 480 ASP A O 1
ATOM 3770 N N . LYS A 1 481 ? 9.096 10.057 5.236 1.00 97.94 481 LYS A N 1
ATOM 3771 C CA . LYS A 1 481 ? 9.994 11.235 5.270 1.00 97.94 481 LYS A CA 1
ATOM 3772 C C . LYS A 1 481 ? 9.952 12.063 3.981 1.00 97.94 481 LYS A C 1
ATOM 3774 O O . LYS A 1 481 ? 10.313 13.237 3.995 1.00 97.94 481 LYS A O 1
ATOM 3779 N N . ALA A 1 482 ? 9.538 11.458 2.871 1.00 98.06 482 ALA A N 1
ATOM 3780 C CA . ALA A 1 482 ? 9.410 12.104 1.572 1.00 98.06 482 ALA A CA 1
ATOM 3781 C C . ALA A 1 482 ? 8.022 12.734 1.324 1.00 98.06 482 ALA A C 1
ATOM 3783 O O . ALA A 1 482 ? 7.779 13.235 0.228 1.00 98.06 482 ALA A O 1
ATOM 3784 N N . ASP A 1 483 ? 7.123 12.734 2.315 1.00 98.00 483 ASP A N 1
ATOM 3785 C CA . ASP A 1 483 ? 5.716 13.138 2.193 1.00 98.00 483 ASP A CA 1
ATOM 3786 C C . ASP A 1 483 ? 4.905 12.328 1.151 1.00 98.00 483 ASP A C 1
ATOM 3788 O O . ASP A 1 483 ? 3.884 12.824 0.660 1.00 98.00 483 ASP A O 1
ATOM 3792 N N . PHE A 1 484 ? 5.265 11.081 0.812 1.00 98.56 484 PHE A N 1
ATOM 3793 C CA . PHE A 1 484 ? 4.377 10.231 -0.007 1.00 98.56 484 PHE A CA 1
ATOM 3794 C C . PHE A 1 484 ? 3.008 10.061 0.671 1.00 98.56 484 PHE A C 1
ATOM 3796 O O . PHE A 1 484 ? 2.896 10.062 1.897 1.00 98.56 484 PHE A O 1
ATOM 3803 N N . HIS A 1 485 ? 1.943 9.953 -0.125 1.00 98.56 485 HIS A N 1
ATOM 3804 C CA . HIS A 1 485 ? 0.578 9.873 0.394 1.00 98.56 485 HIS A CA 1
ATOM 3805 C C . HIS A 1 485 ? 0.289 8.456 0.892 1.00 98.56 485 HIS A C 1
ATOM 3807 O O . HIS A 1 485 ? 0.018 8.269 2.077 1.00 98.56 485 HIS A O 1
ATOM 3813 N N . ALA A 1 486 ? 0.424 7.454 0.019 1.00 98.75 486 ALA A N 1
ATOM 3814 C CA . ALA A 1 486 ? 0.269 6.051 0.387 1.00 98.75 486 ALA A CA 1
ATOM 3815 C C . ALA A 1 486 ? 1.386 5.142 -0.141 1.00 98.75 486 ALA A C 1
ATOM 3817 O O . ALA A 1 486 ? 1.995 5.370 -1.185 1.00 98.75 486 ALA A O 1
ATOM 3818 N N . MET A 1 487 ? 1.583 4.035 0.560 1.00 98.75 487 MET A N 1
ATOM 3819 C CA . MET A 1 487 ? 2.207 2.820 0.067 1.00 98.75 487 MET A CA 1
ATOM 3820 C C . MET A 1 487 ? 1.082 1.899 -0.415 1.00 98.75 487 MET A C 1
ATOM 3822 O O . MET A 1 487 ? 0.309 1.377 0.390 1.00 98.75 487 MET A O 1
ATOM 3826 N N . PHE A 1 488 ? 0.941 1.752 -1.732 1.00 98.75 488 PHE A N 1
ATOM 3827 C CA . PHE A 1 488 ? -0.091 0.928 -2.359 1.00 98.75 488 PHE A CA 1
ATOM 3828 C C . PHE A 1 488 ? 0.488 -0.467 -2.607 1.00 98.75 488 PHE A C 1
ATOM 3830 O O . PHE A 1 488 ? 1.385 -0.633 -3.434 1.00 98.75 488 PHE A O 1
ATOM 3837 N N . ILE A 1 489 ? -0.016 -1.466 -1.884 1.00 98.56 489 ILE A N 1
ATOM 3838 C CA . ILE A 1 489 ? 0.491 -2.838 -1.883 1.00 98.56 489 ILE A CA 1
ATOM 3839 C C . ILE A 1 489 ? -0.474 -3.733 -2.673 1.00 98.56 489 ILE A C 1
ATOM 3841 O O . ILE A 1 489 ? -1.596 -4.008 -2.235 1.00 98.56 489 ILE A O 1
ATOM 3845 N N . ALA A 1 490 ? -0.045 -4.163 -3.859 1.00 97.56 490 ALA A N 1
ATOM 3846 C CA . ALA A 1 490 ? -0.733 -5.152 -4.685 1.00 97.56 490 ALA A CA 1
ATOM 3847 C C . ALA A 1 490 ? -0.682 -6.557 -4.058 1.00 97.56 490 ALA A C 1
ATOM 3849 O O . ALA A 1 490 ? 0.183 -6.848 -3.229 1.00 97.56 490 ALA A O 1
ATOM 3850 N N . ASP A 1 491 ? -1.591 -7.427 -4.499 1.00 96.94 491 ASP A N 1
ATOM 3851 C CA . ASP A 1 491 ? -1.641 -8.846 -4.140 1.00 96.94 491 ASP A CA 1
ATOM 3852 C C . ASP A 1 491 ? -2.273 -9.688 -5.264 1.00 96.94 491 ASP A C 1
ATOM 3854 O O . ASP A 1 491 ? -3.091 -9.188 -6.044 1.00 96.94 491 ASP A O 1
ATOM 3858 N N . THR A 1 492 ? -1.913 -10.972 -5.324 1.00 94.50 492 THR A N 1
ATOM 3859 C CA . THR A 1 492 ? -2.491 -11.975 -6.228 1.00 94.50 492 THR A CA 1
ATOM 3860 C C . THR A 1 492 ? -2.565 -13.338 -5.542 1.00 94.50 492 THR A C 1
ATOM 3862 O O . THR A 1 492 ? -1.544 -13.973 -5.292 1.00 94.50 492 THR A O 1
ATOM 3865 N N . LEU A 1 493 ? -3.778 -13.855 -5.344 1.00 94.38 493 LEU A N 1
ATOM 3866 C CA . LEU A 1 493 ? -4.038 -15.147 -4.685 1.00 94.38 493 LEU A CA 1
ATOM 3867 C C . LEU A 1 493 ? -3.750 -16.390 -5.563 1.00 94.38 493 LEU A C 1
ATOM 3869 O O . LEU A 1 493 ? -4.338 -17.450 -5.366 1.00 94.38 493 LEU A O 1
ATOM 3873 N N . GLY A 1 494 ? -2.880 -16.269 -6.565 1.00 93.00 494 GLY A N 1
ATOM 3874 C CA . GLY A 1 494 ? -2.500 -17.358 -7.464 1.00 93.00 494 GLY A CA 1
ATOM 3875 C C . GLY A 1 494 ? -1.376 -16.948 -8.426 1.00 93.00 494 GLY A C 1
ATOM 3876 O O . GLY A 1 494 ? -1.260 -15.765 -8.744 1.00 93.00 494 GLY A O 1
ATOM 3877 N N . PRO A 1 495 ? -0.534 -17.896 -8.882 1.00 93.75 495 PRO A N 1
ATOM 3878 C CA . PRO A 1 495 ? 0.550 -17.628 -9.827 1.00 93.75 495 PRO A CA 1
ATOM 3879 C C . PRO A 1 495 ? 0.039 -17.340 -11.246 1.00 93.75 495 PRO A C 1
ATOM 3881 O O . PRO A 1 495 ? -1.078 -17.706 -11.612 1.00 93.75 495 PRO A O 1
ATOM 3884 N N . TYR A 1 496 ? 0.898 -16.750 -12.075 1.00 94.94 496 TYR A N 1
ATOM 3885 C CA . TYR A 1 496 ? 0.661 -16.578 -13.509 1.00 94.94 496 TYR A CA 1
ATOM 3886 C C . TYR A 1 496 ? 1.038 -17.878 -14.229 1.00 94.94 496 TYR A C 1
ATOM 3888 O O . TYR A 1 496 ? 2.218 -18.210 -14.323 1.00 94.94 496 TYR A O 1
ATOM 3896 N N . ASP A 1 497 ? 0.037 -18.627 -14.698 1.00 94.56 497 ASP A N 1
ATOM 3897 C CA . ASP A 1 497 ? 0.194 -20.014 -15.162 1.00 94.56 497 ASP A CA 1
ATOM 3898 C C . ASP A 1 497 ? -0.476 -20.300 -16.526 1.00 94.56 497 ASP A C 1
ATOM 3900 O O . ASP A 1 497 ? -0.899 -21.423 -16.801 1.00 94.56 497 ASP A O 1
ATOM 3904 N N . VAL A 1 498 ? -0.574 -19.260 -17.368 1.00 94.81 498 VAL A N 1
ATOM 3905 C CA . VAL A 1 498 ? -1.201 -19.276 -18.710 1.00 94.81 498 VAL A CA 1
ATOM 3906 C C . VAL A 1 498 ? -0.186 -19.478 -19.846 1.00 94.81 498 VAL A C 1
ATOM 3908 O O . VAL A 1 498 ? -0.515 -20.070 -20.871 1.00 94.81 498 VAL A O 1
ATOM 3911 N N . TYR A 1 499 ? 1.029 -18.942 -19.705 1.00 95.62 499 TYR A N 1
ATOM 3912 C CA . TYR A 1 499 ? 2.045 -18.934 -20.764 1.00 95.62 499 TYR A CA 1
ATOM 3913 C C . TYR A 1 499 ? 2.794 -20.271 -20.829 1.00 95.62 499 TYR A C 1
ATOM 3915 O O . TYR A 1 499 ? 3.232 -20.789 -19.803 1.00 95.62 499 TYR A O 1
ATOM 3923 N N . LYS A 1 500 ? 2.979 -20.805 -22.044 1.00 95.44 500 LYS A N 1
ATOM 3924 C CA . LYS A 1 500 ? 3.456 -22.178 -22.303 1.00 95.44 500 LYS A CA 1
ATOM 3925 C C . LYS A 1 500 ? 2.535 -23.243 -21.693 1.00 95.44 500 LYS A C 1
ATOM 3927 O O . LYS A 1 500 ? 3.004 -24.200 -21.076 1.00 95.44 500 LYS A O 1
ATOM 3932 N N . GLY A 1 501 ? 1.233 -23.091 -21.931 1.00 89.31 501 GLY A N 1
ATOM 3933 C CA . GLY A 1 501 ? 0.182 -24.015 -21.506 1.00 89.31 501 GLY A CA 1
ATOM 3934 C C . GLY A 1 501 ? -0.355 -23.778 -20.084 1.00 89.31 501 GLY A C 1
ATOM 3935 O O . GLY A 1 501 ? 0.294 -23.127 -19.266 1.00 89.31 501 GLY A O 1
ATOM 3936 N N . PRO A 1 502 ? -1.553 -24.312 -19.776 1.00 88.06 502 PRO A N 1
ATOM 3937 C CA . PRO A 1 502 ? -2.233 -24.085 -18.504 1.00 88.06 502 PRO A CA 1
ATOM 3938 C C . PRO A 1 502 ? -1.514 -24.761 -17.330 1.00 88.06 502 PRO A C 1
ATOM 3940 O O . PRO A 1 502 ? -0.930 -25.834 -17.477 1.00 88.06 502 PRO A O 1
ATOM 3943 N N . ALA A 1 503 ? -1.620 -24.153 -16.146 1.00 92.31 503 ALA A N 1
ATOM 3944 C CA . ALA A 1 503 ? -0.942 -24.571 -14.915 1.00 92.31 503 ALA A CA 1
ATOM 3945 C C . ALA A 1 503 ? 0.601 -24.522 -14.969 1.00 92.31 503 ALA A C 1
ATOM 3947 O O . ALA A 1 503 ? 1.269 -25.020 -14.059 1.00 92.31 503 ALA A O 1
ATOM 3948 N N . ASN A 1 504 ? 1.189 -23.883 -15.988 1.00 95.25 504 ASN A N 1
ATOM 3949 C CA . ASN A 1 504 ? 2.636 -23.781 -16.127 1.00 95.25 504 ASN A CA 1
ATOM 3950 C C . ASN A 1 504 ? 3.210 -22.555 -15.399 1.00 95.25 504 ASN A C 1
ATOM 3952 O O . ASN A 1 504 ? 3.343 -21.472 -15.962 1.00 95.25 504 ASN A O 1
ATOM 3956 N N . VAL A 1 505 ? 3.614 -22.745 -14.142 1.00 95.75 505 VAL A N 1
ATOM 3957 C CA . VAL A 1 505 ? 4.280 -21.700 -13.339 1.00 95.75 505 VAL A CA 1
ATOM 3958 C C . VAL A 1 505 ? 5.767 -21.507 -13.672 1.00 95.75 505 VAL A C 1
ATOM 3960 O O . VAL A 1 505 ? 6.381 -20.576 -13.159 1.00 95.75 505 VAL A O 1
ATOM 3963 N N . VAL A 1 506 ? 6.385 -22.369 -14.492 1.00 97.25 506 VAL A N 1
ATOM 3964 C CA . VAL A 1 506 ? 7.849 -22.368 -14.709 1.00 97.25 506 VAL A CA 1
ATOM 3965 C C . VAL A 1 506 ? 8.394 -21.020 -15.224 1.00 97.25 506 VAL A C 1
ATOM 3967 O O . VAL A 1 506 ? 9.417 -20.578 -14.691 1.00 97.25 506 VAL A O 1
ATOM 3970 N N . PRO A 1 507 ? 7.738 -20.314 -16.170 1.00 96.50 507 PRO A N 1
ATOM 3971 C CA . PRO A 1 507 ? 8.221 -19.027 -16.684 1.00 96.50 507 PRO A CA 1
ATOM 3972 C C . PRO A 1 507 ? 8.371 -17.900 -15.640 1.00 96.50 507 PRO A C 1
ATOM 3974 O O . PRO A 1 507 ? 9.208 -17.012 -15.819 1.00 96.50 507 PRO A O 1
ATOM 3977 N N . VAL A 1 508 ? 7.618 -17.922 -14.528 1.00 96.56 508 VAL A N 1
ATOM 3978 C CA . VAL A 1 508 ? 7.743 -16.888 -13.476 1.00 96.56 508 VAL A CA 1
ATOM 3979 C C . VAL A 1 508 ? 8.826 -17.177 -12.427 1.00 96.56 508 VAL A C 1
ATOM 3981 O O . VAL A 1 508 ? 9.213 -16.276 -11.684 1.00 96.56 508 VAL A O 1
ATOM 3984 N N . LEU A 1 509 ? 9.358 -18.406 -12.364 1.00 96.00 509 LEU A N 1
ATOM 3985 C CA . LEU A 1 509 ? 10.242 -18.835 -11.267 1.00 96.00 509 LEU A CA 1
ATOM 3986 C C . LEU A 1 509 ? 11.614 -18.140 -11.273 1.00 96.00 509 LEU A C 1
ATOM 3988 O O . LEU A 1 509 ? 12.106 -17.746 -10.220 1.00 96.00 509 LEU A O 1
ATOM 3992 N N . SER A 1 510 ? 12.235 -17.994 -12.449 1.00 94.19 510 SER A N 1
ATOM 3993 C CA . SER A 1 510 ? 13.547 -17.334 -12.620 1.00 94.19 510 SER A CA 1
ATOM 3994 C C . SER A 1 510 ? 13.446 -15.810 -12.495 1.00 94.19 510 SER A C 1
ATOM 3996 O O . SER A 1 510 ? 14.297 -15.140 -11.903 1.00 94.19 510 SER A O 1
ATOM 3998 N N . SER A 1 511 ? 12.366 -15.258 -13.041 1.00 94.81 511 SER A N 1
ATOM 3999 C CA . SER A 1 511 ? 12.103 -13.824 -13.118 1.00 94.81 511 SER A CA 1
ATOM 4000 C C . SER A 1 511 ? 11.593 -13.218 -11.808 1.00 94.81 511 SER A C 1
ATOM 4002 O O . SER A 1 511 ? 11.622 -11.993 -11.667 1.00 94.81 511 SER A O 1
ATOM 4004 N N . GLY A 1 512 ? 11.127 -14.048 -10.867 1.00 95.00 512 GLY A N 1
ATOM 4005 C CA . GLY A 1 512 ? 10.471 -13.618 -9.629 1.00 95.00 512 GLY A CA 1
ATOM 4006 C C . GLY A 1 512 ? 9.111 -12.950 -9.865 1.00 95.00 512 GLY A C 1
ATOM 4007 O O . GLY A 1 512 ? 8.649 -12.196 -9.013 1.00 95.00 512 GLY A O 1
ATOM 4008 N N . ALA A 1 513 ? 8.509 -13.154 -11.041 1.00 95.31 513 ALA A N 1
ATOM 4009 C CA . ALA A 1 513 ? 7.390 -12.363 -11.547 1.00 95.31 513 ALA A CA 1
ATOM 4010 C C . ALA A 1 513 ? 6.082 -12.674 -10.800 1.00 95.31 513 ALA A C 1
ATOM 4012 O O . ALA A 1 513 ? 5.353 -13.606 -11.136 1.00 95.31 513 ALA A O 1
ATOM 4013 N N . GLN A 1 514 ? 5.814 -11.881 -9.760 1.00 95.81 514 GLN A N 1
ATOM 4014 C CA . GLN A 1 514 ? 4.707 -12.026 -8.809 1.00 95.81 514 GLN A CA 1
ATOM 4015 C C . GLN A 1 514 ? 4.655 -13.416 -8.148 1.00 95.81 514 GLN A C 1
ATOM 4017 O O . GLN A 1 514 ? 3.608 -13.885 -7.703 1.00 95.81 514 GLN A O 1
ATOM 4022 N N . TYR A 1 515 ? 5.814 -14.076 -8.066 1.00 95.06 515 TYR A N 1
ATOM 4023 C CA . TYR A 1 515 ? 5.975 -15.394 -7.473 1.00 95.06 515 TYR A CA 1
ATOM 4024 C C . TYR A 1 515 ? 7.374 -15.558 -6.852 1.00 95.06 515 TYR A C 1
ATOM 4026 O O . TYR A 1 515 ? 8.371 -15.284 -7.522 1.00 95.06 515 TYR A O 1
ATOM 4034 N N . PRO A 1 516 ? 7.486 -16.069 -5.611 1.00 95.88 516 PRO A N 1
ATOM 4035 C CA . PRO A 1 516 ? 6.411 -16.231 -4.622 1.00 95.88 516 PRO A CA 1
ATOM 4036 C C . PRO A 1 516 ? 5.806 -14.881 -4.187 1.00 95.88 516 PRO A C 1
ATOM 4038 O O . PRO A 1 516 ? 6.383 -13.821 -4.427 1.00 95.88 516 PRO A O 1
ATOM 4041 N N . VAL A 1 517 ? 4.660 -14.921 -3.510 1.00 96.38 517 VAL A N 1
ATOM 4042 C CA . VAL A 1 517 ? 3.992 -13.750 -2.918 1.00 96.38 517 VAL A CA 1
ATOM 4043 C C . VAL A 1 517 ? 3.564 -14.067 -1.480 1.00 96.38 517 VAL A C 1
ATOM 4045 O O . VAL A 1 517 ? 3.191 -15.200 -1.181 1.00 96.38 517 VAL A O 1
ATOM 4048 N N . ASN A 1 518 ? 3.664 -13.081 -0.588 1.00 98.06 518 ASN A N 1
ATOM 4049 C CA . ASN A 1 518 ? 3.247 -13.157 0.816 1.00 98.06 518 ASN A CA 1
ATOM 4050 C C . ASN A 1 518 ? 2.033 -12.233 1.060 1.00 98.06 518 ASN A C 1
ATOM 4052 O O . ASN A 1 518 ? 1.941 -11.184 0.428 1.00 98.06 518 ASN A O 1
ATOM 4056 N N . ASP A 1 519 ? 1.157 -12.545 2.027 1.00 97.25 519 ASP A N 1
ATOM 4057 C CA . ASP A 1 519 ? 0.023 -11.669 2.391 1.00 97.25 519 ASP A CA 1
ATOM 4058 C C . ASP A 1 519 ? 0.530 -10.248 2.776 1.00 97.25 519 ASP A C 1
ATOM 4060 O O . ASP A 1 519 ? 1.443 -10.118 3.605 1.00 97.25 519 ASP A O 1
ATOM 4064 N N . PRO A 1 520 ? -0.000 -9.170 2.164 1.00 97.50 520 PRO A N 1
ATOM 4065 C CA . PRO A 1 520 ? 0.444 -7.795 2.410 1.00 97.50 520 PRO A CA 1
ATOM 4066 C C . PRO A 1 520 ? -0.089 -7.176 3.714 1.00 97.50 520 PRO A C 1
ATOM 4068 O O . PRO A 1 520 ? 0.533 -6.258 4.251 1.00 97.50 520 PRO A O 1
ATOM 4071 N N . LEU A 1 521 ? -1.227 -7.639 4.241 1.00 97.00 521 LEU A N 1
ATOM 4072 C CA . LEU A 1 521 ? -1.918 -7.011 5.371 1.00 97.00 521 LEU A CA 1
ATOM 4073 C C . LEU A 1 521 ? -1.128 -7.165 6.678 1.00 97.00 521 LEU A C 1
ATOM 4075 O O . LEU A 1 521 ? -1.135 -6.264 7.517 1.00 97.00 521 LEU A O 1
ATOM 4079 N N . TYR A 1 522 ? -0.383 -8.265 6.819 1.00 96.94 522 TYR A N 1
ATOM 4080 C CA . TYR A 1 522 ? 0.495 -8.518 7.966 1.00 96.94 522 TYR A CA 1
ATOM 4081 C C . TYR A 1 522 ? 1.689 -7.555 8.068 1.00 96.94 522 TYR A C 1
ATOM 4083 O O . TYR A 1 522 ? 2.281 -7.451 9.141 1.00 96.94 522 TYR A O 1
ATOM 4091 N N . LEU A 1 523 ? 2.033 -6.820 7.002 1.00 98.06 523 LEU A N 1
ATOM 4092 C CA . LEU A 1 523 ? 3.054 -5.770 7.075 1.00 98.06 523 LEU A CA 1
ATOM 4093 C C . LEU A 1 523 ? 2.550 -4.552 7.868 1.00 98.06 523 LEU A C 1
ATOM 4095 O O . LEU A 1 523 ? 3.297 -3.973 8.659 1.00 98.06 523 LEU A O 1
ATOM 4099 N N . VAL A 1 524 ? 1.282 -4.164 7.674 1.00 98.44 524 VAL A N 1
ATOM 4100 C CA . VAL A 1 524 ? 0.770 -2.832 8.047 1.00 98.44 524 VAL A CA 1
ATOM 4101 C C . VAL A 1 524 ? 1.002 -2.446 9.510 1.00 98.44 524 VAL A C 1
ATOM 4103 O O . VAL A 1 524 ? 1.480 -1.334 9.715 1.00 98.44 524 VAL A O 1
ATOM 4106 N N . PRO A 1 525 ? 0.749 -3.291 10.533 1.00 98.12 525 PRO A N 1
ATOM 4107 C CA . PRO A 1 525 ? 0.950 -2.881 11.927 1.00 98.12 525 PRO A CA 1
ATOM 4108 C C . PRO A 1 525 ? 2.397 -2.468 12.234 1.00 98.12 525 PRO A C 1
ATOM 4110 O O . PRO A 1 525 ? 2.630 -1.521 12.982 1.00 98.12 525 PRO A O 1
ATOM 4113 N N . ALA A 1 526 ? 3.378 -3.134 11.619 1.00 98.25 526 ALA A N 1
ATOM 4114 C CA . ALA A 1 526 ? 4.788 -2.809 11.801 1.00 98.25 526 ALA A CA 1
ATOM 4115 C C . ALA A 1 526 ? 5.221 -1.583 10.979 1.00 98.25 526 ALA A C 1
ATOM 4117 O O . ALA A 1 526 ? 6.017 -0.778 11.460 1.00 98.25 526 ALA A O 1
ATOM 4118 N N . LEU A 1 527 ? 4.671 -1.396 9.773 1.00 98.69 527 LEU A N 1
ATOM 4119 C CA . LEU A 1 527 ? 4.950 -0.199 8.968 1.00 98.69 527 LEU A CA 1
ATOM 4120 C C . LEU A 1 527 ? 4.308 1.050 9.576 1.00 98.69 527 LEU A C 1
ATOM 4122 O O . LEU A 1 527 ? 4.931 2.109 9.601 1.00 98.69 527 LEU A O 1
ATOM 4126 N N . ALA A 1 528 ? 3.104 0.920 10.134 1.00 98.38 528 ALA A N 1
ATOM 4127 C CA . ALA A 1 528 ? 2.434 1.978 10.876 1.00 98.38 528 ALA A CA 1
ATOM 4128 C C . ALA A 1 528 ? 3.212 2.360 12.142 1.00 98.38 528 ALA A C 1
ATOM 4130 O O . ALA A 1 528 ? 3.416 3.547 12.374 1.00 98.38 528 ALA A O 1
ATOM 4131 N N . ALA A 1 529 ? 3.731 1.390 12.904 1.00 98.25 529 ALA A N 1
ATOM 4132 C CA . ALA A 1 529 ? 4.600 1.663 14.053 1.00 98.25 529 ALA A CA 1
ATOM 4133 C C . ALA A 1 529 ? 5.922 2.367 13.669 1.00 98.25 529 ALA A C 1
ATOM 4135 O O . ALA A 1 529 ? 6.492 3.094 14.482 1.00 98.25 529 ALA A O 1
ATOM 4136 N N . ALA A 1 530 ? 6.403 2.175 12.436 1.00 98.44 530 ALA A N 1
ATOM 4137 C CA . ALA A 1 530 ? 7.634 2.774 11.920 1.00 98.44 530 ALA A CA 1
ATOM 4138 C C . ALA A 1 530 ? 7.456 4.163 11.266 1.00 98.44 530 ALA A C 1
ATOM 4140 O O . ALA A 1 530 ? 8.464 4.761 10.890 1.00 98.44 530 ALA A O 1
ATOM 4141 N N . THR A 1 531 ? 6.224 4.666 11.110 1.00 98.62 531 THR A N 1
ATOM 4142 C CA . THR A 1 531 ? 5.872 5.870 10.318 1.00 98.62 531 THR A CA 1
ATOM 4143 C C . THR A 1 531 ? 4.801 6.728 11.001 1.00 98.62 531 THR A C 1
ATOM 4145 O O . THR A 1 531 ? 4.141 6.274 11.935 1.00 98.62 531 THR A O 1
ATOM 4148 N N . LYS A 1 532 ? 4.582 7.961 10.528 1.00 97.25 532 LYS A N 1
ATOM 4149 C CA . LYS A 1 532 ? 3.584 8.888 11.091 1.00 97.25 532 LYS A CA 1
ATOM 4150 C C . LYS A 1 532 ? 2.428 9.248 10.167 1.00 97.25 532 LYS A C 1
ATOM 4152 O O . LYS A 1 532 ? 1.309 9.396 10.651 1.00 97.25 532 LYS A O 1
ATOM 4157 N N . ASN A 1 533 ? 2.669 9.365 8.866 1.00 98.19 533 ASN A N 1
ATOM 4158 C CA . ASN A 1 533 ? 1.725 9.980 7.930 1.00 98.19 533 ASN A CA 1
ATOM 4159 C C . ASN A 1 533 ? 1.381 9.080 6.744 1.00 98.19 533 ASN A C 1
ATOM 4161 O O . ASN A 1 533 ? 0.292 9.193 6.186 1.00 98.19 533 ASN A O 1
ATOM 4165 N N . LEU A 1 534 ? 2.296 8.184 6.374 1.00 98.69 534 LEU A N 1
ATOM 4166 C CA . LEU A 1 534 ? 2.122 7.246 5.276 1.00 98.69 534 LEU A CA 1
ATOM 4167 C C . LEU A 1 534 ? 0.880 6.367 5.484 1.00 98.69 534 LEU A C 1
ATOM 4169 O O . LEU A 1 534 ? 0.693 5.767 6.548 1.00 98.69 534 LEU A O 1
ATOM 4173 N N . ILE A 1 535 ? 0.052 6.304 4.441 1.00 98.81 535 ILE A N 1
ATOM 4174 C CA . ILE A 1 535 ? -1.154 5.475 4.344 1.00 98.81 535 ILE A CA 1
ATOM 4175 C C . ILE A 1 535 ? -0.796 4.112 3.746 1.00 98.81 535 ILE A C 1
ATOM 4177 O O . ILE A 1 535 ? 0.070 4.019 2.880 1.00 98.81 535 ILE A O 1
ATOM 4181 N N . PHE A 1 536 ? -1.490 3.049 4.145 1.00 98.81 536 PHE A N 1
ATOM 4182 C CA . PHE A 1 536 ? -1.246 1.689 3.658 1.00 98.81 536 PHE A CA 1
ATOM 4183 C C . PHE A 1 536 ? -2.438 1.186 2.846 1.00 98.81 536 PHE A C 1
ATOM 4185 O O . PHE A 1 536 ? -3.411 0.687 3.407 1.00 98.81 536 PHE A O 1
ATOM 4192 N N . GLY A 1 537 ? -2.366 1.340 1.521 1.00 98.50 537 GLY A N 1
ATOM 4193 C CA . GLY A 1 537 ? -3.378 0.869 0.572 1.00 98.50 537 GLY A CA 1
ATOM 4194 C C . GLY A 1 537 ? -3.187 -0.607 0.256 1.00 98.50 537 GLY A C 1
ATOM 4195 O O . GLY A 1 537 ? -2.468 -0.943 -0.679 1.00 98.50 537 GLY A O 1
ATOM 4196 N N . VAL A 1 538 ? -3.803 -1.490 1.038 1.00 98.38 538 VAL A N 1
ATOM 4197 C CA . VAL A 1 538 ? -3.614 -2.941 0.940 1.00 98.38 538 VAL A CA 1
ATOM 4198 C C . VAL A 1 538 ? -4.658 -3.583 0.037 1.00 98.38 538 VAL A C 1
ATOM 4200 O O . VAL A 1 538 ? -5.860 -3.422 0.242 1.00 98.38 538 VAL A O 1
ATOM 4203 N N . THR A 1 539 ? -4.203 -4.368 -0.934 1.00 98.25 539 THR A N 1
ATOM 4204 C CA . THR A 1 539 ? -5.074 -5.215 -1.757 1.00 98.25 539 THR A CA 1
ATOM 4205 C C . THR A 1 539 ? -5.547 -6.431 -0.971 1.00 98.25 539 THR A C 1
ATOM 4207 O O . THR A 1 539 ? -4.738 -7.146 -0.388 1.00 98.25 539 THR A O 1
ATOM 4210 N N . ALA A 1 540 ? -6.858 -6.678 -0.980 1.00 95.75 540 ALA A N 1
ATOM 4211 C CA . ALA A 1 540 ? -7.447 -7.918 -0.479 1.00 95.75 540 ALA A CA 1
ATOM 4212 C C . ALA A 1 540 ? -8.660 -8.295 -1.339 1.00 95.75 540 ALA A C 1
ATOM 4214 O O . ALA A 1 540 ? -9.506 -7.444 -1.633 1.00 95.75 540 ALA A O 1
ATOM 4215 N N . SER A 1 541 ? -8.733 -9.562 -1.756 1.00 93.31 541 SER A N 1
ATOM 4216 C CA . SER A 1 541 ? -9.813 -10.059 -2.613 1.00 93.31 541 SER A CA 1
ATOM 4217 C C . SER A 1 541 ? -11.029 -10.497 -1.806 1.00 93.31 541 SER A C 1
ATOM 4219 O O . SER A 1 541 ? -10.920 -11.325 -0.902 1.00 93.31 541 SER A O 1
ATOM 4221 N N . LEU A 1 542 ? -12.204 -9.995 -2.185 1.00 93.75 542 LEU A N 1
ATOM 4222 C CA . LEU A 1 542 ? -13.486 -10.377 -1.579 1.00 93.75 542 LEU A CA 1
ATOM 4223 C C . LEU A 1 542 ? -14.070 -11.689 -2.139 1.00 93.75 542 LEU A C 1
ATOM 4225 O O . LEU A 1 542 ? -15.141 -12.123 -1.727 1.00 93.75 542 LEU A O 1
ATOM 4229 N N . THR A 1 543 ? -13.387 -12.325 -3.095 1.00 92.25 543 THR A N 1
ATOM 4230 C CA . THR A 1 543 ? -13.939 -13.444 -3.880 1.00 92.25 543 THR A CA 1
ATOM 4231 C C . THR A 1 543 ? -13.943 -14.775 -3.127 1.00 92.25 543 THR A C 1
ATOM 4233 O O . THR A 1 543 ? -14.786 -15.623 -3.408 1.00 92.25 543 THR A O 1
ATOM 4236 N N . TYR A 1 544 ? -13.018 -14.968 -2.177 1.00 91.00 544 TYR A N 1
ATOM 4237 C CA . TYR A 1 544 ? -12.782 -16.272 -1.533 1.00 91.00 544 TYR A CA 1
ATOM 4238 C C . TYR A 1 544 ? -12.830 -16.246 0.012 1.00 91.00 544 TYR A C 1
ATOM 4240 O O . TYR A 1 544 ? -13.026 -17.290 0.634 1.00 91.00 544 TYR A O 1
ATOM 4248 N N . GLU A 1 545 ? -12.693 -15.080 0.659 1.00 92.06 545 GLU A N 1
ATOM 4249 C CA . GLU A 1 545 ? -12.876 -14.912 2.115 1.00 92.06 545 GLU A CA 1
ATOM 4250 C C . GLU A 1 545 ? -14.288 -14.386 2.422 1.00 92.06 545 GLU A C 1
ATOM 4252 O O . GLU A 1 545 ? -14.786 -13.500 1.733 1.00 92.06 545 GLU A O 1
ATOM 4257 N N . LYS A 1 546 ? -14.938 -14.870 3.489 1.00 95.88 546 LYS A N 1
ATOM 4258 C CA . LYS A 1 546 ? -16.264 -14.378 3.913 1.00 95.88 546 LYS A CA 1
ATOM 4259 C C . LYS A 1 546 ? -16.177 -12.983 4.567 1.00 95.88 546 LYS A C 1
ATOM 4261 O O . LYS A 1 546 ? -15.291 -12.780 5.401 1.00 95.88 546 LYS A O 1
ATOM 4266 N N . PRO A 1 547 ? -17.140 -12.068 4.321 1.00 97.81 547 PRO A N 1
ATOM 4267 C CA . PRO A 1 547 ? -17.052 -10.661 4.738 1.00 97.81 547 PRO A CA 1
ATOM 4268 C C . PRO A 1 547 ? -16.822 -10.453 6.236 1.00 97.81 547 PRO A C 1
ATOM 4270 O O . PRO A 1 547 ? -16.056 -9.579 6.621 1.00 97.81 547 PRO A O 1
ATOM 4273 N N . TYR A 1 548 ? -17.411 -11.287 7.096 1.00 98.38 548 TYR A N 1
ATOM 4274 C CA . TYR A 1 548 ? -17.253 -11.173 8.551 1.00 98.38 548 TYR A CA 1
ATOM 4275 C C . TYR A 1 548 ? -15.799 -11.361 9.038 1.00 98.38 548 TYR A C 1
ATOM 4277 O O . TYR A 1 548 ? -15.395 -10.765 10.037 1.00 98.38 548 TYR A O 1
ATOM 4285 N N . ALA A 1 549 ? -14.989 -12.157 8.330 1.00 96.75 549 ALA A N 1
ATOM 4286 C CA . ALA A 1 549 ? -13.577 -12.335 8.662 1.00 96.75 549 ALA A CA 1
ATOM 4287 C C . ALA A 1 549 ? -12.756 -11.101 8.249 1.00 96.75 549 ALA A C 1
ATOM 4289 O O . ALA A 1 549 ? -12.056 -10.527 9.092 1.00 96.75 549 ALA A O 1
ATOM 4290 N N . LEU A 1 550 ? -12.928 -10.631 7.006 1.00 97.44 550 LEU A N 1
ATOM 4291 C CA . LEU A 1 550 ? -12.257 -9.433 6.494 1.00 97.44 550 LEU A CA 1
ATOM 4292 C C . LEU A 1 550 ? -12.649 -8.172 7.282 1.00 97.44 550 LEU A C 1
ATOM 4294 O O . LEU A 1 550 ? -11.779 -7.366 7.605 1.00 97.44 550 LEU A O 1
ATOM 4298 N N . ALA A 1 551 ? -13.922 -8.045 7.683 1.00 98.50 551 ALA A N 1
ATOM 4299 C CA . ALA A 1 551 ? -14.419 -6.961 8.533 1.00 98.50 551 ALA A CA 1
ATOM 4300 C C . ALA A 1 551 ? -13.591 -6.815 9.813 1.00 98.50 551 ALA A C 1
ATOM 4302 O O . ALA A 1 551 ? -13.187 -5.708 10.171 1.00 98.50 551 ALA A O 1
ATOM 4303 N N . ARG A 1 552 ? -13.312 -7.941 10.488 1.00 98.25 552 ARG A N 1
ATOM 4304 C CA . ARG A 1 552 ? -12.474 -7.979 11.691 1.00 98.25 552 ARG A CA 1
ATOM 4305 C C . ARG A 1 552 ? -11.022 -7.643 11.361 1.00 98.25 552 ARG A C 1
ATOM 4307 O O . ARG A 1 552 ? -10.453 -6.788 12.033 1.00 98.25 552 ARG A O 1
ATOM 4314 N N . ARG A 1 553 ? -10.433 -8.275 10.331 1.00 97.75 553 ARG A N 1
ATOM 4315 C CA . ARG A 1 553 ? -9.026 -8.039 9.940 1.00 97.75 553 ARG A CA 1
ATOM 4316 C C . ARG A 1 553 ? -8.769 -6.555 9.651 1.00 97.75 553 ARG A C 1
ATOM 4318 O O . ARG A 1 553 ? -7.822 -5.990 10.192 1.00 97.75 553 ARG A O 1
ATOM 4325 N N . LEU A 1 554 ? -9.640 -5.910 8.874 1.00 98.38 554 LEU A N 1
ATOM 4326 C CA . LEU A 1 554 ? -9.505 -4.497 8.521 1.00 98.38 554 LEU A CA 1
ATOM 4327 C C . LEU A 1 554 ? -9.777 -3.556 9.706 1.00 98.38 554 LEU A C 1
ATOM 4329 O O . LEU A 1 554 ? -8.972 -2.655 9.909 1.00 98.38 554 LEU A O 1
ATOM 4333 N N . SER A 1 555 ? -10.804 -3.774 10.543 1.00 98.81 555 SER A N 1
ATOM 4334 C CA . SER A 1 555 ? -11.007 -2.932 11.743 1.00 98.81 555 SER A CA 1
ATOM 4335 C C . SER A 1 555 ? -9.846 -3.034 12.741 1.00 98.81 555 SER A C 1
ATOM 4337 O O . SER A 1 555 ? -9.456 -2.027 13.327 1.00 98.81 555 SER A O 1
ATOM 4339 N N . THR A 1 556 ? -9.250 -4.220 12.922 1.00 98.75 556 THR A N 1
ATOM 4340 C CA . THR A 1 556 ? -8.048 -4.380 13.760 1.00 98.75 556 THR A CA 1
ATOM 4341 C C . THR A 1 556 ? -6.863 -3.588 13.203 1.00 98.75 556 THR A C 1
ATOM 4343 O O . THR A 1 556 ? -6.171 -2.918 13.965 1.00 98.75 556 THR A O 1
ATOM 4346 N N . VAL A 1 557 ? -6.633 -3.615 11.887 1.00 98.44 557 VAL A N 1
ATOM 4347 C CA . VAL A 1 557 ? -5.536 -2.853 11.267 1.00 98.44 557 VAL A CA 1
ATOM 4348 C C . VAL A 1 557 ? -5.842 -1.348 11.206 1.00 98.44 557 VAL A C 1
ATOM 4350 O O . VAL A 1 557 ? -4.920 -0.548 11.326 1.00 98.44 557 VAL A O 1
ATOM 4353 N N . ASP A 1 558 ? -7.107 -0.930 11.113 1.00 98.75 558 ASP A N 1
ATOM 4354 C CA . ASP A 1 558 ? -7.513 0.481 11.205 1.00 98.75 558 ASP A CA 1
ATOM 4355 C C . ASP A 1 558 ? -7.244 1.058 12.604 1.00 98.75 558 ASP A C 1
ATOM 4357 O O . ASP A 1 558 ? -6.681 2.144 12.714 1.00 98.75 558 ASP A O 1
ATOM 4361 N N . HIS A 1 559 ? -7.524 0.299 13.672 1.00 98.69 559 HIS A N 1
ATOM 4362 C CA . HIS A 1 559 ? -7.085 0.640 15.035 1.00 98.69 559 HIS A CA 1
ATOM 4363 C C . HIS A 1 559 ? -5.553 0.703 15.148 1.00 98.69 559 HIS A C 1
ATOM 4365 O O . HIS A 1 559 ? -5.012 1.726 15.558 1.00 98.69 559 HIS A O 1
ATOM 4371 N N . LEU A 1 560 ? -4.836 -0.355 14.743 1.00 98.44 560 LEU A N 1
ATOM 4372 C CA . LEU A 1 560 ? -3.369 -0.448 14.885 1.00 98.44 560 LEU A CA 1
ATOM 4373 C C . LEU A 1 560 ? -2.575 0.524 13.993 1.00 98.44 560 LEU A C 1
ATOM 4375 O O . LEU A 1 560 ? -1.395 0.750 14.244 1.00 98.44 560 LEU A O 1
ATOM 4379 N N . SER A 1 561 ? -3.198 1.085 12.954 1.00 98.44 561 SER A N 1
ATOM 4380 C CA . SER A 1 561 ? -2.613 2.125 12.096 1.00 98.44 561 SER A CA 1
ATOM 4381 C C . SER A 1 561 ? -3.101 3.539 12.426 1.00 98.44 561 SER A C 1
ATOM 4383 O O . SER A 1 561 ? -2.765 4.476 11.703 1.00 98.44 561 SER A O 1
ATOM 4385 N N . GLU A 1 562 ? -3.892 3.695 13.493 1.00 98.19 562 GLU A N 1
ATOM 4386 C CA . GLU A 1 562 ? -4.512 4.959 13.922 1.00 98.19 562 GLU A CA 1
ATOM 4387 C C . GLU A 1 562 ? -5.389 5.606 12.824 1.00 98.19 562 GLU A C 1
ATOM 4389 O O . GLU A 1 562 ? -5.579 6.819 12.767 1.00 98.19 562 GLU A O 1
ATOM 4394 N N . GLY A 1 563 ? -5.968 4.773 11.952 1.00 98.50 563 GLY A N 1
ATOM 4395 C CA . GLY A 1 563 ? -6.797 5.179 10.819 1.00 98.50 563 GLY A CA 1
ATOM 4396 C C . GLY A 1 563 ? -6.041 5.405 9.508 1.00 98.50 563 GLY A C 1
ATOM 4397 O O . GLY A 1 563 ? -6.561 6.086 8.626 1.00 98.50 563 GLY A O 1
ATOM 4398 N N . ARG A 1 564 ? -4.818 4.877 9.358 1.00 98.56 564 ARG A N 1
ATOM 4399 C CA . ARG A 1 564 ? -3.997 5.010 8.135 1.00 98.56 564 ARG A CA 1
ATOM 4400 C C . ARG A 1 564 ? -4.062 3.809 7.188 1.00 98.56 564 ARG A C 1
ATOM 4402 O O . ARG A 1 564 ? -3.342 3.787 6.192 1.00 98.56 564 ARG A O 1
ATOM 4409 N N . VAL A 1 565 ? -4.912 2.814 7.441 1.00 98.69 565 VAL A N 1
ATOM 4410 C CA . VAL A 1 565 ? -5.158 1.730 6.476 1.00 98.69 565 VAL A CA 1
ATOM 4411 C C . VAL A 1 565 ? -6.181 2.151 5.417 1.00 98.69 565 VAL A C 1
ATOM 4413 O O . VAL A 1 565 ? -7.153 2.861 5.686 1.00 98.69 565 VAL A O 1
ATOM 4416 N N . ALA A 1 566 ? -5.966 1.675 4.200 1.00 98.62 566 ALA A N 1
ATOM 4417 C CA . ALA A 1 566 ? -6.899 1.755 3.093 1.00 98.62 566 ALA A CA 1
ATOM 4418 C C . ALA A 1 566 ? -6.998 0.370 2.435 1.00 98.62 566 ALA A C 1
ATOM 4420 O O . ALA A 1 566 ? -6.019 -0.374 2.397 1.00 98.62 566 ALA A O 1
ATOM 4421 N N . TRP A 1 567 ? -8.169 0.001 1.924 1.00 98.62 567 TRP A N 1
ATOM 4422 C CA . TRP A 1 567 ? -8.398 -1.293 1.276 1.00 98.62 567 TRP A CA 1
ATOM 4423 C C . TRP A 1 567 ? -8.573 -1.092 -0.226 1.00 98.62 567 TRP A C 1
ATOM 4425 O O . TRP A 1 567 ? -9.481 -0.382 -0.646 1.00 98.62 567 TRP A O 1
ATOM 4435 N N . ASN A 1 568 ? -7.715 -1.723 -1.031 1.00 98.31 568 ASN A N 1
ATOM 4436 C CA . ASN A 1 568 ? -7.911 -1.864 -2.470 1.00 98.31 568 ASN A CA 1
ATOM 4437 C C . ASN A 1 568 ? -8.806 -3.077 -2.757 1.00 98.31 568 ASN A C 1
ATOM 4439 O O . ASN A 1 568 ? -8.376 -4.232 -2.653 1.00 98.31 568 ASN A O 1
ATOM 4443 N N . ILE A 1 569 ? -10.058 -2.786 -3.108 1.00 97.56 569 ILE A N 1
ATOM 4444 C CA . ILE A 1 569 ? -11.100 -3.763 -3.414 1.00 97.56 569 ILE A CA 1
ATOM 4445 C C . ILE A 1 569 ? -10.814 -4.400 -4.779 1.00 97.56 569 ILE A C 1
ATOM 4447 O O . ILE A 1 569 ? -10.840 -3.723 -5.811 1.00 97.56 569 ILE A O 1
ATOM 4451 N N . VAL A 1 570 ? -10.607 -5.719 -4.794 1.00 94.94 570 VAL A N 1
ATOM 4452 C CA . VAL A 1 570 ? -10.454 -6.511 -6.024 1.00 94.94 570 VAL A CA 1
ATOM 4453 C C . VAL A 1 570 ? -11.347 -7.752 -6.011 1.00 94.94 570 VAL A C 1
ATOM 4455 O O . VAL A 1 570 ? -11.619 -8.333 -4.963 1.00 94.94 570 VAL A O 1
ATOM 4458 N N . THR A 1 571 ? -11.780 -8.176 -7.200 1.00 92.19 571 THR A N 1
ATOM 4459 C CA . THR A 1 571 ? -12.620 -9.367 -7.423 1.00 92.19 571 THR A CA 1
ATOM 4460 C C . THR A 1 571 ? -11.824 -10.588 -7.912 1.00 92.19 571 THR A C 1
ATOM 4462 O O . THR A 1 571 ? -12.419 -11.585 -8.323 1.00 92.19 571 THR A O 1
ATOM 4465 N N . SER A 1 572 ? -10.484 -10.534 -7.868 1.00 89.69 572 SER A N 1
ATOM 4466 C CA . SER A 1 572 ? -9.564 -11.479 -8.534 1.00 89.69 572 SER A CA 1
ATOM 4467 C C . SER A 1 572 ? -9.800 -11.612 -10.055 1.00 89.69 572 SER A C 1
ATOM 4469 O O . SER A 1 572 ? -10.769 -11.085 -10.603 1.00 89.69 572 SER A O 1
ATOM 4471 N N . TYR A 1 573 ? -8.869 -12.257 -10.769 1.00 88.12 573 TYR A N 1
ATOM 4472 C CA . TYR A 1 573 ? -8.982 -12.485 -12.223 1.00 88.12 573 TYR A CA 1
ATOM 4473 C C . TYR A 1 573 ? -8.162 -13.682 -12.767 1.00 88.12 573 TYR A C 1
ATOM 4475 O O . TYR A 1 573 ? -8.062 -13.850 -13.980 1.00 88.12 573 TYR A O 1
ATOM 4483 N N . LEU A 1 574 ? -7.562 -14.502 -11.893 1.00 90.50 574 LEU A N 1
ATOM 4484 C CA . LEU A 1 574 ? -6.696 -15.627 -12.270 1.00 90.50 574 LEU A CA 1
ATOM 4485 C C . LEU A 1 574 ? -7.376 -16.966 -11.945 1.00 90.50 574 LEU A C 1
ATOM 4487 O O . LEU A 1 574 ? -7.771 -17.190 -10.798 1.00 90.50 574 LEU A O 1
ATOM 4491 N N . ASP A 1 575 ? -7.443 -17.885 -12.913 1.00 91.06 575 ASP A N 1
ATOM 4492 C CA . ASP A 1 575 ? -7.978 -19.244 -12.704 1.00 91.06 575 ASP A CA 1
ATOM 4493 C C . ASP A 1 575 ? -7.112 -20.078 -11.754 1.00 91.06 575 ASP A C 1
ATOM 4495 O O . ASP A 1 575 ? -7.597 -21.011 -11.117 1.00 91.06 575 ASP A O 1
ATOM 4499 N N . SER A 1 576 ? -5.827 -19.737 -11.626 1.00 93.06 576 SER A N 1
ATOM 4500 C CA . SER A 1 576 ? -4.925 -20.333 -10.639 1.00 93.06 576 SER A CA 1
ATOM 4501 C C . SER A 1 576 ? -5.370 -20.049 -9.205 1.00 93.06 576 SER A C 1
ATOM 4503 O O . SER A 1 576 ? -5.270 -20.929 -8.352 1.00 93.06 576 SER A O 1
ATOM 4505 N N . ALA A 1 577 ? -5.928 -18.864 -8.939 1.00 93.88 577 ALA A N 1
ATOM 4506 C CA . ALA A 1 577 ? -6.506 -18.538 -7.642 1.00 93.88 577 ALA A CA 1
ATOM 4507 C C . ALA A 1 577 ? -7.814 -19.310 -7.413 1.00 93.88 577 ALA A C 1
ATOM 4509 O O . ALA A 1 577 ? -7.988 -19.913 -6.358 1.00 93.88 577 ALA A O 1
ATOM 4510 N N . ALA A 1 578 ? -8.699 -19.358 -8.416 1.00 94.31 578 ALA A N 1
ATOM 4511 C CA . ALA A 1 578 ? -9.974 -20.074 -8.326 1.00 94.31 578 ALA A CA 1
ATOM 4512 C C . ALA A 1 578 ? -9.772 -21.564 -7.976 1.00 94.31 578 ALA A C 1
ATOM 4514 O O . ALA A 1 578 ? -10.339 -22.047 -6.994 1.00 94.31 578 ALA A O 1
ATOM 4515 N N . ARG A 1 579 ? -8.856 -22.242 -8.685 1.00 94.38 579 ARG A N 1
ATOM 4516 C CA . ARG A 1 579 ? -8.486 -23.649 -8.441 1.00 94.38 579 ARG A CA 1
ATOM 4517 C C . ARG A 1 579 ? -7.920 -23.898 -7.044 1.00 94.38 579 ARG A C 1
ATOM 4519 O O . ARG A 1 579 ? -8.310 -24.864 -6.395 1.00 94.38 579 ARG A O 1
ATOM 4526 N N . ASN A 1 580 ? -7.051 -23.019 -6.540 1.00 93.50 580 ASN A N 1
ATOM 4527 C CA . ASN A 1 580 ? -6.506 -23.153 -5.181 1.00 93.50 580 ASN A CA 1
ATOM 4528 C C . ASN A 1 580 ? -7.522 -22.803 -4.073 1.00 93.50 580 ASN A C 1
ATOM 4530 O O . ASN A 1 580 ? -7.350 -23.234 -2.935 1.00 93.50 580 ASN A O 1
ATOM 4534 N N . HIS A 1 581 ? -8.602 -22.085 -4.400 1.00 94.06 581 HIS A N 1
ATOM 4535 C CA . HIS A 1 581 ? -9.721 -21.800 -3.496 1.00 94.06 581 HIS A CA 1
ATOM 4536 C C . HIS A 1 581 ? -10.927 -22.751 -3.662 1.00 94.06 581 HIS A C 1
ATOM 4538 O O . HIS A 1 581 ? -11.960 -22.536 -3.030 1.00 94.06 581 HIS A O 1
ATOM 4544 N N . GLY A 1 582 ? -10.789 -23.835 -4.438 1.00 92.81 582 GLY A N 1
ATOM 4545 C CA . GLY A 1 582 ? -11.787 -24.910 -4.526 1.00 92.81 582 GLY A CA 1
ATOM 4546 C C . GLY A 1 582 ? -12.892 -24.706 -5.568 1.00 92.81 582 GLY A C 1
ATOM 4547 O O . GLY A 1 582 ? -13.967 -25.282 -5.417 1.00 92.81 582 GLY A O 1
ATOM 4548 N N . LEU A 1 583 ? -12.641 -23.902 -6.605 1.00 93.19 583 LEU A N 1
ATOM 4549 C CA . LEU A 1 583 ? -13.500 -23.751 -7.785 1.00 93.19 583 LEU A CA 1
ATOM 4550 C C . LEU A 1 583 ? -12.785 -24.305 -9.026 1.00 93.19 583 LEU A C 1
ATOM 4552 O O . LEU A 1 583 ? -11.579 -24.115 -9.162 1.00 93.19 583 LEU A O 1
ATOM 4556 N N . ASP A 1 584 ? -13.505 -24.932 -9.957 1.00 90.31 584 ASP A N 1
ATOM 4557 C CA . ASP A 1 584 ? -12.895 -25.445 -11.197 1.00 90.31 584 ASP A CA 1
ATOM 4558 C C . ASP A 1 584 ? -12.393 -24.311 -12.117 1.00 90.31 584 ASP A C 1
ATOM 4560 O O . ASP A 1 584 ? -11.311 -24.401 -12.701 1.00 90.31 584 ASP A O 1
ATOM 4564 N N . GLU A 1 585 ? -13.157 -23.217 -12.194 1.00 89.75 585 GLU A N 1
ATOM 4565 C CA . GLU A 1 585 ? -12.869 -22.007 -12.973 1.00 89.75 585 GLU A CA 1
ATOM 4566 C C . GLU A 1 585 ? -13.267 -20.732 -12.205 1.00 89.75 585 GLU A C 1
ATOM 4568 O O . GLU A 1 585 ? -13.865 -20.782 -11.125 1.00 89.75 585 GLU A O 1
ATOM 4573 N N . GLN A 1 586 ? -12.926 -19.558 -12.740 1.00 91.88 586 GLN A N 1
ATOM 4574 C CA . GLN A 1 586 ? -13.367 -18.280 -12.181 1.00 91.88 586 GLN A CA 1
ATOM 4575 C C . GLN A 1 586 ? -14.894 -18.104 -12.181 1.00 91.88 586 GLN A C 1
ATOM 4577 O O . GLN A 1 586 ? -15.557 -18.274 -13.200 1.00 91.88 586 GLN A O 1
ATOM 4582 N N . ILE A 1 587 ? -15.425 -17.565 -11.076 1.00 93.12 587 ILE A N 1
ATOM 4583 C CA . ILE A 1 587 ? -16.779 -16.987 -11.036 1.00 93.12 587 ILE A CA 1
ATOM 4584 C C . ILE A 1 587 ? -16.915 -15.936 -12.166 1.00 93.12 587 ILE A C 1
ATOM 4586 O O . ILE A 1 587 ? -16.012 -15.089 -12.295 1.00 93.12 587 ILE A O 1
ATOM 4590 N N . PRO A 1 588 ? -18.013 -15.941 -12.954 1.00 94.00 588 PRO A N 1
ATOM 4591 C CA . PRO A 1 588 ? -18.224 -15.014 -14.066 1.00 94.00 588 PRO A CA 1
ATOM 4592 C C . PRO A 1 588 ? -18.063 -13.541 -13.674 1.00 94.00 588 PRO A C 1
ATOM 4594 O O . PRO A 1 588 ? -18.560 -13.110 -12.634 1.00 94.00 588 PRO A O 1
ATOM 4597 N N . HIS A 1 589 ? -17.388 -12.762 -14.528 1.00 90.94 589 HIS A N 1
ATOM 4598 C CA . HIS A 1 589 ? -16.948 -11.383 -14.253 1.00 90.94 589 HIS A CA 1
ATOM 4599 C C . HIS A 1 589 ? -18.022 -10.502 -13.589 1.00 90.94 589 HIS A C 1
ATOM 4601 O O . HIS A 1 589 ? -17.761 -9.914 -12.540 1.00 90.94 589 HIS A O 1
ATOM 4607 N N . ASP A 1 590 ? -19.229 -10.442 -14.158 1.00 91.75 590 ASP A N 1
ATOM 4608 C CA . ASP A 1 590 ? -20.300 -9.573 -13.652 1.00 91.75 590 ASP A CA 1
ATOM 4609 C C . ASP A 1 590 ? -20.933 -10.111 -12.360 1.00 91.75 590 ASP A C 1
ATOM 4611 O O . ASP A 1 590 ? -21.292 -9.333 -11.475 1.00 91.75 590 ASP A O 1
ATOM 4615 N N . GLU A 1 591 ? -20.998 -11.437 -12.185 1.00 94.88 591 GLU A N 1
ATOM 4616 C CA . GLU A 1 591 ? -21.464 -12.032 -10.928 1.00 94.88 591 GLU A CA 1
ATOM 4617 C C . GLU A 1 591 ? -20.483 -11.749 -9.783 1.00 94.88 591 GLU A C 1
ATOM 4619 O O . GLU A 1 591 ? -20.923 -11.487 -8.666 1.00 94.88 591 GLU A O 1
ATOM 4624 N N . ARG A 1 592 ? -19.171 -11.648 -10.049 1.00 94.81 592 ARG A N 1
ATOM 4625 C CA . ARG A 1 592 ? -18.208 -11.183 -9.032 1.00 94.81 592 ARG A CA 1
ATOM 4626 C C . ARG A 1 592 ? -18.474 -9.752 -8.570 1.00 94.81 592 ARG A C 1
ATOM 4628 O O . ARG A 1 592 ? -18.280 -9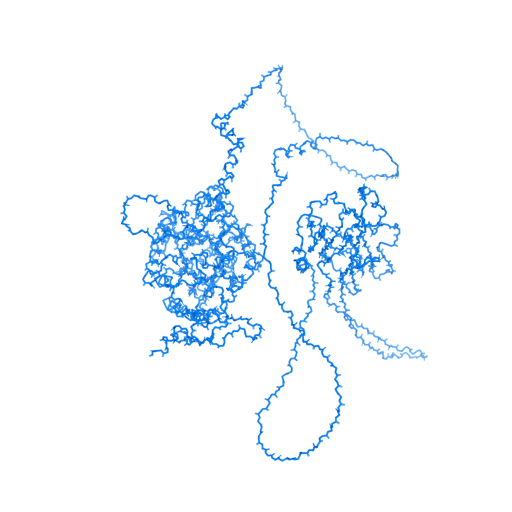.464 -7.392 1.00 94.81 592 ARG A O 1
ATOM 4635 N N . TYR A 1 593 ? -18.939 -8.864 -9.451 1.00 95.62 593 TYR A N 1
ATOM 4636 C CA . TYR A 1 593 ? -19.340 -7.507 -9.060 1.00 95.62 593 TYR A CA 1
ATOM 4637 C C . TYR A 1 593 ? -20.699 -7.473 -8.346 1.00 95.62 593 TYR A C 1
ATOM 4639 O O . TYR A 1 593 ? -20.873 -6.694 -7.410 1.00 95.62 593 TYR A O 1
ATOM 4647 N N . ALA A 1 594 ? -21.631 -8.364 -8.695 1.00 96.19 594 ALA A N 1
ATOM 4648 C CA . ALA A 1 594 ? -22.865 -8.543 -7.932 1.00 96.19 594 ALA A CA 1
ATOM 4649 C C . ALA A 1 594 ? -22.594 -9.077 -6.509 1.00 96.19 594 ALA A C 1
ATOM 4651 O O . ALA A 1 594 ? -23.163 -8.559 -5.548 1.00 96.19 594 ALA A O 1
ATOM 4652 N N . ILE A 1 595 ? -21.680 -10.046 -6.359 1.00 97.25 595 ILE A N 1
ATOM 4653 C CA . ILE A 1 595 ? -21.164 -10.506 -5.059 1.00 97.25 595 ILE A CA 1
ATOM 4654 C C . ILE A 1 595 ? -20.507 -9.337 -4.318 1.00 97.25 595 ILE A C 1
ATOM 4656 O O . ILE A 1 595 ? -20.823 -9.106 -3.155 1.00 97.25 595 ILE A O 1
ATOM 4660 N N . ALA A 1 596 ? -19.642 -8.565 -4.987 1.00 97.25 596 ALA A N 1
ATOM 4661 C CA . ALA A 1 596 ? -18.948 -7.426 -4.389 1.00 97.25 596 ALA A CA 1
ATOM 4662 C C . ALA A 1 596 ? -19.907 -6.370 -3.813 1.00 97.25 596 ALA A C 1
ATOM 4664 O O . ALA A 1 596 ? -19.659 -5.853 -2.725 1.00 97.25 596 ALA A O 1
ATOM 4665 N N . HIS A 1 597 ? -21.003 -6.050 -4.509 1.00 97.75 597 HIS A N 1
ATOM 4666 C CA . HIS A 1 597 ? -21.998 -5.092 -4.016 1.00 97.75 597 HIS A CA 1
ATOM 4667 C C . HIS A 1 597 ? -22.646 -5.550 -2.701 1.00 97.75 597 HIS A C 1
ATOM 4669 O O . HIS A 1 597 ? -22.759 -4.758 -1.765 1.00 97.75 597 HIS A O 1
ATOM 4675 N N . GLU A 1 598 ? -23.027 -6.826 -2.599 1.00 98.44 598 GLU A N 1
ATOM 4676 C CA . GLU A 1 598 ? -23.606 -7.381 -1.369 1.00 98.44 598 GLU A CA 1
ATOM 4677 C C . GLU A 1 598 ? -22.556 -7.529 -0.254 1.00 98.44 598 GLU A C 1
ATOM 4679 O O . GLU A 1 598 ? -22.829 -7.236 0.909 1.00 98.44 598 GLU A O 1
ATOM 4684 N N . TYR A 1 599 ? -21.322 -7.889 -0.615 1.00 98.69 599 TYR A N 1
ATOM 4685 C CA . TYR A 1 599 ? -20.178 -7.951 0.297 1.00 98.69 599 TYR A CA 1
ATOM 4686 C C . TYR A 1 599 ? -19.944 -6.604 0.990 1.00 98.69 599 TYR A C 1
ATOM 4688 O O . TYR A 1 599 ? -19.797 -6.547 2.210 1.00 98.69 599 TYR A O 1
ATOM 4696 N N . LEU A 1 600 ? -19.946 -5.509 0.221 1.00 98.50 600 LEU A N 1
ATOM 4697 C CA . LEU A 1 600 ? -19.778 -4.163 0.764 1.00 98.50 600 LEU A CA 1
ATOM 4698 C C . LEU A 1 600 ? -20.992 -3.722 1.596 1.00 98.50 600 LEU A C 1
ATOM 4700 O O . LEU A 1 600 ? -20.784 -3.067 2.612 1.00 98.50 600 LEU A O 1
ATOM 4704 N N . GLU A 1 601 ? -22.227 -4.131 1.269 1.00 98.50 601 GLU A N 1
ATOM 4705 C CA . GLU A 1 601 ? -23.361 -3.939 2.191 1.00 98.50 601 GLU A CA 1
ATOM 4706 C C . GLU A 1 601 ? -23.108 -4.606 3.550 1.00 98.50 601 GLU A C 1
ATOM 4708 O O . GLU A 1 601 ? -23.272 -3.946 4.578 1.00 98.50 601 GLU A O 1
ATOM 4713 N N . VAL A 1 602 ? -22.704 -5.882 3.574 1.00 98.75 602 VAL A N 1
ATOM 4714 C CA . VAL A 1 602 ? -22.419 -6.592 4.832 1.00 98.75 602 VAL A CA 1
ATOM 4715 C C . VAL A 1 602 ? -21.351 -5.847 5.630 1.00 98.75 602 VAL A C 1
ATOM 4717 O O . VAL A 1 602 ? -21.522 -5.628 6.829 1.00 98.75 602 VAL A O 1
ATOM 4720 N N . LEU A 1 603 ? -20.270 -5.422 4.972 1.00 98.69 603 LEU A N 1
ATOM 4721 C CA . LEU A 1 603 ? -19.187 -4.684 5.618 1.00 98.69 603 LEU A CA 1
ATOM 4722 C C . LEU A 1 603 ? -19.642 -3.329 6.175 1.00 98.69 603 LEU A C 1
ATOM 4724 O O . LEU A 1 603 ? -19.341 -3.035 7.329 1.00 98.69 603 LEU A O 1
ATOM 4728 N N . TYR A 1 604 ? -20.407 -2.528 5.425 1.00 98.75 604 TYR A N 1
ATOM 4729 C CA . TYR A 1 604 ? -20.918 -1.254 5.941 1.00 98.75 604 TYR A CA 1
ATOM 4730 C C . TYR A 1 604 ? -21.908 -1.457 7.094 1.00 98.75 604 TYR A C 1
ATOM 4732 O O . TYR A 1 604 ? -21.833 -0.735 8.086 1.00 98.75 604 TYR A O 1
ATOM 4740 N N . LYS A 1 605 ? -22.797 -2.459 7.017 1.00 98.62 605 LYS A N 1
ATOM 4741 C CA . LYS A 1 605 ? -23.695 -2.810 8.128 1.00 98.62 605 LYS A CA 1
ATOM 4742 C C . LYS A 1 605 ? -22.897 -3.176 9.391 1.00 98.62 605 LYS A C 1
ATOM 4744 O O . LYS A 1 605 ? -23.232 -2.695 10.472 1.00 98.62 605 LYS A O 1
ATOM 4749 N N . LEU A 1 606 ? -21.817 -3.959 9.268 1.00 98.75 606 LEU A N 1
ATOM 4750 C CA . LEU A 1 606 ? -20.925 -4.302 10.388 1.00 98.75 606 LEU A CA 1
ATOM 4751 C C . LEU A 1 606 ? -20.177 -3.076 10.941 1.00 98.75 606 LEU A C 1
ATOM 4753 O O . LEU A 1 606 ? -20.257 -2.806 12.138 1.00 98.75 606 LEU A O 1
ATOM 4757 N N . TRP A 1 607 ? -19.464 -2.336 10.089 1.00 98.69 607 TRP A N 1
ATOM 4758 C CA . TRP A 1 607 ? -18.601 -1.228 10.505 1.00 98.69 607 TRP A CA 1
ATOM 4759 C C . TRP A 1 607 ? -19.393 -0.008 10.987 1.00 98.69 607 TRP A C 1
ATOM 4761 O O . TRP A 1 607 ? -19.120 0.517 12.063 1.00 98.69 607 TRP A O 1
ATOM 4771 N N . GLU A 1 608 ? -20.385 0.450 10.226 1.00 98.44 608 GLU A N 1
ATOM 4772 C CA . GLU A 1 608 ? -21.105 1.701 10.495 1.00 98.44 608 GLU A CA 1
ATOM 4773 C C . GLU A 1 608 ? -22.329 1.513 11.404 1.00 98.44 608 GLU A C 1
ATOM 4775 O O . GLU A 1 608 ? -22.662 2.419 12.170 1.00 98.44 608 GLU A O 1
ATOM 4780 N N . GLY A 1 609 ? -22.978 0.344 11.338 1.00 97.31 609 GLY A N 1
ATOM 4781 C CA . GLY A 1 609 ? -24.309 0.126 11.911 1.00 97.31 609 GLY A CA 1
ATOM 4782 C C . GLY A 1 609 ? -24.405 -0.790 13.127 1.00 97.31 609 GLY A C 1
ATOM 4783 O O . GLY A 1 609 ? -25.397 -0.723 13.846 1.00 97.31 609 GLY A O 1
ATOM 4784 N N . SER A 1 610 ? -23.405 -1.636 13.392 1.00 98.06 610 SER A N 1
ATOM 4785 C CA . SER A 1 610 ? -23.487 -2.615 14.489 1.00 98.06 610 SER A CA 1
ATOM 4786 C C . SER A 1 610 ? -23.180 -2.030 15.876 1.00 98.06 610 SER A C 1
ATOM 4788 O O . SER A 1 610 ? -23.632 -2.577 16.878 1.00 98.06 610 SER A O 1
ATOM 4790 N N . PHE A 1 611 ? -22.454 -0.909 15.933 1.00 98.38 611 PHE A N 1
ATOM 4791 C CA . PHE A 1 611 ? -22.135 -0.148 17.148 1.00 98.38 611 PHE A CA 1
ATOM 4792 C C . PHE A 1 611 ? -22.574 1.310 16.976 1.00 98.38 611 PHE A C 1
ATOM 4794 O O . PHE A 1 611 ? -22.306 1.911 15.929 1.00 98.38 611 PHE A O 1
ATOM 4801 N N . ARG A 1 612 ? -23.177 1.907 18.007 1.00 97.94 612 ARG A N 1
ATOM 4802 C CA . ARG A 1 612 ? -23.456 3.351 18.057 1.00 97.94 612 ARG A CA 1
ATOM 4803 C C . ARG A 1 612 ? -22.156 4.159 18.209 1.00 97.94 612 ARG A C 1
ATOM 4805 O O . ARG A 1 612 ? -21.180 3.654 18.758 1.00 97.94 612 ARG A O 1
ATOM 4812 N N . ASP A 1 613 ? -22.106 5.396 17.708 1.00 97.31 613 ASP A N 1
ATOM 4813 C CA . ASP A 1 613 ? -20.896 6.249 17.787 1.00 97.31 613 ASP A CA 1
ATOM 4814 C C . ASP A 1 613 ? -20.426 6.547 19.233 1.00 97.31 613 ASP A C 1
ATOM 4816 O O . ASP A 1 613 ? -19.262 6.880 19.431 1.00 97.31 613 ASP A O 1
ATOM 4820 N N . ASP A 1 614 ? -21.299 6.393 20.233 1.00 96.31 614 ASP A N 1
ATOM 4821 C CA . ASP A 1 614 ? -21.043 6.559 21.675 1.00 96.31 614 ASP A CA 1
ATOM 4822 C C . ASP A 1 614 ? -21.008 5.217 22.448 1.00 96.31 614 ASP A C 1
ATOM 4824 O O . ASP A 1 614 ? -21.060 5.202 23.677 1.00 96.31 614 ASP A O 1
ATOM 4828 N N . ALA A 1 615 ? -20.932 4.074 21.751 1.00 97.38 615 ALA A N 1
ATOM 4829 C CA . ALA A 1 615 ? -21.110 2.754 22.362 1.00 97.38 615 ALA A CA 1
ATOM 4830 C C . ALA A 1 615 ? -20.023 2.360 23.375 1.00 97.38 615 ALA A C 1
ATOM 4832 O O . ALA A 1 615 ? -20.307 1.594 24.295 1.00 97.38 615 ALA A O 1
ATOM 4833 N N . VAL A 1 616 ? -18.787 2.843 23.211 1.00 97.25 616 VAL A N 1
ATOM 4834 C CA . VAL A 1 616 ? -17.664 2.542 24.112 1.00 97.25 616 VAL A CA 1
ATOM 4835 C C . VAL A 1 616 ? -17.570 3.635 25.171 1.00 97.25 616 VAL A C 1
ATOM 4837 O O . VAL A 1 616 ? -17.184 4.764 24.877 1.00 97.25 616 VAL A O 1
ATOM 4840 N N . LEU A 1 617 ? -17.911 3.286 26.411 1.00 96.81 617 LEU A N 1
ATOM 4841 C CA . LEU A 1 617 ? -17.865 4.198 27.557 1.00 96.81 617 LEU A CA 1
ATOM 4842 C C . LEU A 1 617 ? -16.506 4.159 28.267 1.00 96.81 617 LEU A C 1
ATOM 4844 O O . LEU A 1 617 ? -16.050 5.172 28.790 1.00 96.81 617 LEU A O 1
ATOM 4848 N N . ALA A 1 618 ? -15.875 2.978 28.308 1.00 96.25 618 ALA A N 1
ATOM 4849 C CA . ALA A 1 618 ? -14.671 2.693 29.094 1.00 96.25 618 ALA A CA 1
ATOM 4850 C C . ALA A 1 618 ? -14.759 3.138 30.577 1.00 96.25 618 ALA A C 1
ATOM 4852 O O . ALA A 1 618 ? -13.740 3.460 31.199 1.00 96.25 618 ALA A O 1
ATOM 4853 N N . ASP A 1 619 ? -15.970 3.137 31.147 1.00 97.50 619 ASP A N 1
ATOM 4854 C CA . ASP A 1 619 ? -16.261 3.636 32.489 1.00 97.50 619 ASP A CA 1
ATOM 4855 C C . ASP A 1 619 ? -15.661 2.707 33.555 1.00 97.50 619 ASP A C 1
ATOM 4857 O O . ASP A 1 619 ? -16.038 1.541 33.697 1.00 97.50 619 ASP A O 1
ATOM 4861 N N . ARG A 1 620 ? -14.696 3.243 34.310 1.00 97.25 620 ARG A N 1
ATOM 4862 C CA . ARG A 1 620 ? -13.988 2.528 35.381 1.00 97.25 620 ARG A CA 1
ATOM 4863 C C . ARG A 1 620 ? -14.659 2.647 36.747 1.00 97.25 620 ARG A C 1
ATOM 4865 O O . ARG A 1 620 ? -14.310 1.871 37.626 1.00 97.25 620 ARG A O 1
ATOM 4872 N N . GLU A 1 621 ? -15.568 3.600 36.932 1.00 97.69 621 GLU A N 1
ATOM 4873 C CA . GLU A 1 621 ? -16.284 3.823 38.192 1.00 97.69 621 GLU A CA 1
ATOM 4874 C C . GLU A 1 621 ? -17.517 2.914 38.261 1.00 97.69 621 GLU A C 1
ATOM 4876 O O . GLU A 1 621 ? -17.695 2.183 39.232 1.00 97.69 621 GLU A O 1
ATOM 4881 N N . ASN A 1 622 ? -18.292 2.850 37.173 1.00 95.81 622 ASN A N 1
ATOM 4882 C CA . ASN A 1 622 ? -19.443 1.949 37.032 1.00 95.81 622 ASN A CA 1
ATOM 4883 C C . ASN A 1 622 ? -19.087 0.597 36.378 1.00 95.81 622 ASN A C 1
ATOM 4885 O O . ASN A 1 622 ? -19.977 -0.169 36.007 1.00 95.81 622 ASN A O 1
ATOM 4889 N N . GLY A 1 623 ? -17.795 0.305 36.179 1.00 96.62 623 GLY A N 1
ATOM 4890 C CA . GLY A 1 623 ? -17.296 -0.973 35.645 1.00 96.62 623 GLY A CA 1
ATOM 4891 C C . GLY A 1 623 ? -17.806 -1.346 34.244 1.00 96.62 623 GLY A C 1
ATOM 4892 O O . GLY A 1 623 ? -17.821 -2.526 33.893 1.00 96.62 623 GLY A O 1
ATOM 4893 N N . THR A 1 624 ? -18.252 -0.369 33.451 1.00 97.56 624 THR A N 1
ATOM 4894 C CA . THR A 1 624 ? -19.010 -0.580 32.211 1.00 97.56 624 THR A CA 1
ATOM 4895 C C . THR A 1 624 ? -18.188 -0.150 30.997 1.00 97.56 624 THR A C 1
ATOM 4897 O O . THR A 1 624 ? -18.025 1.036 30.716 1.00 97.56 624 THR A O 1
ATOM 4900 N N . TYR A 1 625 ? -17.667 -1.120 30.241 1.00 97.69 625 TYR A N 1
ATOM 4901 C CA . TYR A 1 625 ? -16.832 -0.824 29.071 1.00 97.69 625 TYR A CA 1
ATOM 4902 C C . TYR A 1 625 ? -17.642 -0.354 27.852 1.00 97.69 625 TYR A C 1
ATOM 4904 O O . TYR A 1 625 ? -17.236 0.582 27.167 1.00 97.69 625 TYR A O 1
ATOM 4912 N N . ILE A 1 626 ? -18.800 -0.974 27.608 1.00 97.75 626 ILE A N 1
ATOM 4913 C CA . ILE A 1 626 ? -19.700 -0.707 26.477 1.00 97.75 626 ILE A CA 1
ATOM 4914 C C . ILE A 1 626 ? -21.124 -0.502 27.005 1.00 97.75 626 ILE A C 1
ATOM 4916 O O . ILE A 1 626 ? -21.560 -1.229 27.899 1.00 97.75 626 ILE A O 1
ATOM 4920 N N . ALA A 1 627 ? -21.849 0.470 26.450 1.00 96.50 627 ALA A N 1
ATOM 4921 C CA . ALA A 1 627 ? -23.246 0.732 26.783 1.00 96.50 627 ALA A CA 1
ATOM 4922 C C . ALA A 1 627 ? -24.159 -0.419 26.314 1.00 96.50 627 ALA A C 1
ATOM 4924 O O . ALA A 1 627 ? -24.107 -0.846 25.159 1.00 96.50 627 ALA A O 1
ATOM 4925 N N . ALA A 1 628 ? -25.011 -0.918 27.214 1.00 94.38 628 ALA A N 1
ATOM 4926 C CA . ALA A 1 628 ? -25.792 -2.142 27.006 1.00 94.38 628 ALA A CA 1
ATOM 4927 C C . ALA A 1 628 ? -26.839 -2.060 25.875 1.00 94.38 628 ALA A C 1
ATOM 4929 O O . ALA A 1 628 ? -27.284 -3.093 25.380 1.00 94.38 628 ALA A O 1
ATOM 4930 N N . ASP A 1 629 ? -27.228 -0.853 25.460 1.00 94.62 629 ASP A N 1
ATOM 4931 C CA . ASP A 1 629 ? -28.187 -0.588 24.383 1.00 94.62 629 ASP A CA 1
ATOM 4932 C C . ASP A 1 629 ? -27.523 -0.276 23.027 1.00 94.62 629 ASP A C 1
ATOM 4934 O O . ASP A 1 629 ? -28.220 -0.135 22.024 1.00 94.62 629 ASP A O 1
ATOM 4938 N N . ALA A 1 630 ? -26.191 -0.154 22.990 1.00 96.75 630 ALA A N 1
ATOM 4939 C CA . ALA A 1 630 ? -25.443 0.496 21.910 1.00 96.75 630 ALA A CA 1
ATOM 4940 C C . ALA A 1 630 ? -24.741 -0.467 20.929 1.00 96.75 630 ALA A C 1
ATOM 4942 O O . ALA A 1 630 ? -23.964 -0.026 20.077 1.00 96.75 630 ALA A O 1
ATOM 4943 N N . VAL A 1 631 ? -25.012 -1.774 21.032 1.00 97.44 631 VAL A N 1
ATOM 4944 C CA . VAL A 1 631 ? -24.511 -2.815 20.118 1.00 97.44 631 VAL A CA 1
ATOM 4945 C C . VAL A 1 631 ? -25.674 -3.670 19.623 1.00 97.44 631 VAL A C 1
ATOM 4947 O O . VAL A 1 631 ? -26.472 -4.162 20.417 1.00 97.44 631 VAL A O 1
ATOM 4950 N N . ARG A 1 632 ? -25.779 -3.864 18.304 1.00 96.38 632 ARG A N 1
ATOM 4951 C CA . ARG A 1 632 ? -26.875 -4.604 17.658 1.00 96.38 632 ARG A CA 1
ATOM 4952 C C . ARG A 1 632 ? -26.373 -5.547 16.572 1.00 96.38 632 ARG A C 1
ATOM 4954 O O . ARG A 1 632 ? -25.377 -5.291 15.892 1.00 96.38 632 ARG A O 1
ATOM 4961 N N . GLN A 1 633 ? -27.107 -6.644 16.405 1.00 97.19 633 GLN A N 1
ATOM 4962 C CA . GLN A 1 633 ? -27.020 -7.499 15.224 1.00 97.19 633 GLN A CA 1
ATOM 4963 C C . GLN A 1 633 ? -27.393 -6.705 13.963 1.00 97.19 633 GLN A C 1
ATOM 4965 O O . GLN A 1 633 ? -28.180 -5.766 14.018 1.00 97.19 633 GLN A O 1
ATOM 4970 N N . ILE A 1 634 ? -26.821 -7.092 12.825 1.00 97.44 634 ILE A N 1
ATOM 4971 C CA . ILE A 1 634 ? -27.061 -6.468 11.518 1.00 97.44 634 ILE A CA 1
ATOM 4972 C C . ILE A 1 634 ? -28.078 -7.229 10.657 1.00 97.44 634 ILE A C 1
ATOM 4974 O O . ILE A 1 634 ? -28.472 -6.732 9.607 1.00 97.44 634 ILE A O 1
ATOM 4978 N N . HIS A 1 635 ? -28.441 -8.449 11.074 1.00 96.62 635 HIS A N 1
ATOM 4979 C CA . HIS A 1 635 ? -29.497 -9.310 10.523 1.00 96.62 635 HIS A CA 1
ATOM 4980 C C . HIS A 1 635 ? -29.492 -9.577 8.997 1.00 96.62 635 HIS A C 1
ATOM 4982 O O . HIS A 1 635 ? -30.454 -10.150 8.481 1.00 96.62 635 HIS A O 1
ATOM 4988 N N . HIS A 1 636 ? -28.409 -9.248 8.283 1.00 97.94 636 HIS A N 1
ATOM 4989 C CA . HIS A 1 636 ? -28.343 -9.286 6.821 1.00 97.94 636 HIS A CA 1
ATOM 4990 C C . HIS A 1 636 ? -28.586 -10.694 6.244 1.00 97.94 636 HIS A C 1
ATOM 4992 O O . HIS A 1 636 ? -27.983 -11.685 6.675 1.00 97.94 636 HIS A O 1
ATOM 4998 N N . LYS A 1 637 ? -29.454 -10.748 5.225 1.00 97.12 637 LYS A N 1
ATOM 4999 C CA . LYS A 1 637 ? -29.853 -11.931 4.447 1.00 97.12 637 LYS A CA 1
ATOM 5000 C C . LYS A 1 637 ? -29.980 -11.529 2.969 1.00 97.12 637 LYS A C 1
ATOM 5002 O O . LYS A 1 637 ? -31.047 -11.085 2.550 1.00 97.12 637 LYS A O 1
ATOM 5007 N N . GLY A 1 638 ? -28.895 -11.633 2.210 1.00 96.94 638 GLY A N 1
ATOM 5008 C CA . GLY A 1 638 ? -28.859 -11.350 0.773 1.00 96.94 638 GLY A CA 1
ATOM 5009 C C . GLY A 1 638 ? -28.970 -12.608 -0.099 1.00 96.94 638 GLY A C 1
ATOM 5010 O O . GLY A 1 638 ? -29.424 -13.659 0.359 1.00 96.94 638 GLY A O 1
ATOM 5011 N N . LYS A 1 639 ? -28.551 -12.509 -1.369 1.00 97.81 639 LYS A N 1
ATOM 5012 C CA . LYS A 1 639 ? -28.440 -13.645 -2.305 1.00 97.81 639 LYS A CA 1
ATOM 5013 C C . LYS A 1 639 ? -27.219 -14.516 -1.987 1.00 97.81 639 LYS A C 1
ATOM 5015 O O . LYS A 1 639 ? -27.278 -15.731 -2.164 1.00 97.81 639 LYS A O 1
ATOM 5020 N N . TYR A 1 640 ? -26.112 -13.902 -1.576 1.00 97.75 640 TYR A N 1
ATOM 5021 C CA . TYR A 1 640 ? -24.802 -14.538 -1.424 1.00 97.75 640 TYR A CA 1
ATOM 5022 C C . TYR A 1 640 ? -24.395 -14.719 0.046 1.00 97.75 640 TYR A C 1
ATOM 5024 O O . TYR A 1 640 ? -23.667 -15.661 0.370 1.00 97.75 640 TYR A O 1
ATOM 5032 N N . PHE A 1 641 ? -24.863 -13.847 0.946 1.00 98.19 641 PHE A N 1
ATOM 5033 C CA . PHE A 1 641 ? -24.444 -13.807 2.345 1.00 98.19 641 PHE A CA 1
ATOM 5034 C C . PHE A 1 641 ? -25.614 -13.790 3.335 1.00 98.19 641 PHE A C 1
ATOM 5036 O O . PHE A 1 641 ? -26.592 -13.059 3.200 1.00 98.19 641 PHE A O 1
ATOM 5043 N N . GLN A 1 642 ? -25.455 -14.553 4.416 1.00 98.19 642 GLN A N 1
ATOM 5044 C CA . GLN A 1 642 ? -26.290 -14.473 5.610 1.00 98.19 642 GLN A CA 1
ATOM 5045 C C . GLN A 1 642 ? -25.380 -14.219 6.813 1.00 98.19 642 GLN A C 1
ATOM 5047 O O . GLN A 1 642 ? -24.563 -15.070 7.168 1.00 98.19 642 GLN A O 1
ATOM 5052 N N . VAL A 1 643 ? -25.490 -13.036 7.419 1.00 98.38 643 VAL A N 1
ATOM 5053 C CA . VAL A 1 643 ? -24.609 -12.583 8.507 1.00 98.38 643 VAL A CA 1
ATOM 5054 C C . VAL A 1 643 ? -25.456 -11.906 9.587 1.00 98.38 643 VAL A C 1
ATOM 5056 O O . VAL A 1 643 ? -25.874 -10.766 9.401 1.00 98.38 643 VAL A O 1
ATOM 5059 N N . PRO A 1 644 ? -25.711 -12.574 10.729 1.00 97.94 644 PRO A N 1
ATOM 5060 C CA . PRO A 1 644 ? -26.458 -11.971 11.833 1.00 97.94 644 PRO A CA 1
ATOM 5061 C C . PRO A 1 644 ? -25.727 -10.793 12.487 1.00 97.94 644 PRO A C 1
ATOM 5063 O O . PRO A 1 644 ? -26.366 -9.818 12.864 1.00 97.94 644 PRO A O 1
ATOM 5066 N N . GLY A 1 645 ? -24.397 -10.850 12.607 1.00 96.81 645 GLY A N 1
ATOM 5067 C CA . GLY A 1 645 ? -23.636 -9.946 13.478 1.00 96.81 645 GLY A CA 1
ATOM 5068 C C . GLY A 1 645 ? -23.785 -10.313 14.969 1.00 96.81 645 GLY A C 1
ATOM 5069 O O . GLY A 1 645 ? -24.183 -11.443 15.265 1.00 96.81 645 GLY A O 1
ATOM 5070 N N . PRO A 1 646 ? -23.508 -9.390 15.915 1.00 97.44 646 PRO A N 1
ATOM 5071 C CA . PRO A 1 646 ? -22.951 -8.044 15.710 1.00 97.44 646 PRO A CA 1
ATOM 5072 C C . PRO A 1 646 ? -21.524 -8.096 15.140 1.00 97.44 646 PRO A C 1
ATOM 5074 O O . PRO A 1 646 ? -20.976 -9.175 14.947 1.00 97.44 646 PRO A O 1
ATOM 5077 N N . HIS A 1 647 ? -20.907 -6.948 14.861 1.00 98.31 647 HIS A N 1
ATOM 5078 C CA . HIS A 1 647 ? -19.468 -6.877 14.590 1.00 98.31 647 HIS A CA 1
ATOM 5079 C C . HIS A 1 647 ? -18.657 -7.274 15.835 1.00 98.31 647 HIS A C 1
ATOM 5081 O O . HIS A 1 647 ? -19.128 -7.150 16.963 1.00 98.31 647 HIS A O 1
ATOM 5087 N N . PHE A 1 648 ? -17.429 -7.753 15.632 1.00 92.94 648 PHE A N 1
ATOM 5088 C CA . PHE A 1 648 ? -16.552 -8.248 16.706 1.00 92.94 648 PHE A CA 1
ATOM 5089 C C . PHE A 1 648 ? -15.431 -7.264 17.088 1.00 92.94 648 PHE A C 1
ATOM 5091 O O . PHE A 1 648 ? -14.515 -7.620 17.824 1.00 92.94 648 PHE A O 1
ATOM 5098 N N . VAL A 1 649 ? -15.459 -6.040 16.554 1.00 98.06 649 VAL A N 1
ATOM 5099 C CA . VAL A 1 649 ? -14.484 -4.983 16.860 1.00 98.06 649 VAL A CA 1
ATOM 5100 C C . VAL A 1 649 ? -15.242 -3.687 17.113 1.00 98.06 649 VAL A C 1
ATOM 5102 O O . VAL A 1 649 ? -16.162 -3.353 16.369 1.00 98.06 649 VAL A O 1
ATOM 5105 N N . GLU A 1 650 ? -14.847 -2.962 18.155 1.00 97.81 650 GLU A N 1
ATOM 5106 C CA . GLU A 1 650 ? -15.376 -1.631 18.455 1.00 97.81 650 GLU A CA 1
ATOM 5107 C C . GLU A 1 650 ? -15.023 -0.603 17.354 1.00 97.81 650 GLU A C 1
ATOM 5109 O O . GLU A 1 650 ? -14.068 -0.828 16.598 1.00 97.81 650 GLU A O 1
ATOM 5114 N N . PRO A 1 651 ? -15.747 0.531 17.256 1.00 98.50 651 PRO A N 1
ATOM 5115 C CA . PRO A 1 651 ? -15.501 1.580 16.266 1.00 98.50 651 PRO A CA 1
ATOM 5116 C C . PRO A 1 651 ? -14.028 2.004 16.146 1.00 98.50 651 PRO A C 1
ATOM 5118 O O . PRO A 1 651 ? -13.476 2.670 17.020 1.00 98.50 651 PRO A O 1
ATOM 5121 N N . SER A 1 652 ? -13.395 1.643 15.030 1.00 98.56 652 SER A N 1
ATOM 5122 C CA . SER A 1 652 ? -12.033 2.070 14.694 1.00 98.56 652 SER A CA 1
ATOM 5123 C C . SER A 1 652 ? -12.007 3.513 14.160 1.00 98.56 652 SER A C 1
ATOM 5125 O O . SER A 1 652 ? -13.068 4.055 13.828 1.00 98.56 652 SER A O 1
ATOM 5127 N N . PRO A 1 653 ? -10.838 4.182 14.075 1.00 98.19 653 PRO A N 1
ATOM 5128 C CA . PRO A 1 653 ? -10.760 5.612 13.764 1.00 98.19 653 PRO A CA 1
ATOM 5129 C C . PRO A 1 653 ? -11.492 6.040 12.485 1.00 98.19 653 PRO A C 1
ATOM 5131 O O . PRO A 1 653 ? -12.100 7.111 12.476 1.00 98.19 653 PRO A O 1
ATOM 5134 N N . GLN A 1 654 ? -11.483 5.217 11.435 1.00 98.50 654 GLN A N 1
ATOM 5135 C CA . GLN A 1 654 ? -12.273 5.436 10.218 1.00 98.50 654 GLN A CA 1
ATOM 5136 C C . GLN A 1 654 ? -13.610 4.662 10.227 1.00 98.50 654 GLN A C 1
ATOM 5138 O O . GLN A 1 654 ? -14.558 5.044 9.530 1.00 98.50 654 GLN A O 1
ATOM 5143 N N . ARG A 1 655 ? -13.692 3.601 11.043 1.00 98.50 655 ARG A N 1
ATOM 5144 C CA . ARG A 1 655 ? -14.576 2.423 10.955 1.00 98.50 655 ARG A CA 1
ATOM 5145 C C . ARG A 1 655 ? -14.459 1.687 9.621 1.00 98.50 655 ARG A C 1
ATOM 5147 O O . ARG A 1 655 ? -13.774 0.672 9.542 1.00 98.50 655 ARG A O 1
ATOM 5154 N N . THR A 1 656 ? -15.099 2.206 8.575 1.00 98.81 656 THR A N 1
ATOM 5155 C CA . THR A 1 656 ? -14.846 1.777 7.198 1.00 98.81 656 THR A CA 1
ATOM 5156 C C . THR A 1 656 ? -13.475 2.318 6.772 1.00 98.81 656 THR A C 1
ATOM 5158 O O . THR A 1 656 ? -13.319 3.545 6.732 1.00 98.81 656 THR A O 1
ATOM 5161 N N . PRO A 1 657 ? -12.477 1.475 6.439 1.00 98.50 657 PRO A N 1
ATOM 5162 C CA . PRO A 1 657 ? -11.176 1.945 5.957 1.00 98.50 657 PRO A CA 1
ATOM 5163 C C . PRO A 1 657 ? -11.336 2.713 4.638 1.00 98.50 657 PRO A C 1
ATOM 5165 O O . PRO A 1 657 ? -12.357 2.571 3.966 1.00 98.50 657 PRO A O 1
ATOM 5168 N N . PHE A 1 658 ? -10.359 3.535 4.253 1.00 98.75 658 PHE A N 1
ATOM 5169 C CA . PHE A 1 658 ? -10.446 4.282 2.991 1.00 98.75 658 PHE A CA 1
ATOM 5170 C C . PHE A 1 658 ? -10.475 3.331 1.781 1.00 98.75 658 PHE A C 1
ATOM 5172 O O . PHE A 1 658 ? -9.649 2.420 1.689 1.00 98.75 658 PHE A O 1
ATOM 5179 N N . LEU A 1 659 ? -11.435 3.508 0.869 1.00 98.69 659 LEU A N 1
ATOM 5180 C CA . LEU A 1 659 ? -11.716 2.528 -0.186 1.00 98.69 659 LEU A CA 1
ATOM 5181 C C . LEU A 1 659 ? -11.020 2.867 -1.512 1.00 98.69 659 LEU A C 1
ATOM 5183 O O . LEU A 1 659 ? -11.508 3.677 -2.305 1.00 98.69 659 LEU A O 1
ATOM 5187 N N . PHE A 1 660 ? -9.912 2.177 -1.781 1.00 98.44 660 PHE A N 1
ATOM 5188 C CA . PHE A 1 660 ? -9.343 2.059 -3.122 1.00 98.44 660 PHE A CA 1
ATOM 5189 C C . PHE A 1 660 ? -10.108 1.002 -3.941 1.00 98.44 660 PHE A C 1
ATOM 5191 O O . PHE A 1 660 ? -10.617 0.018 -3.403 1.00 98.44 660 PHE A O 1
ATOM 5198 N N . GLN A 1 661 ? -10.150 1.158 -5.261 1.00 96.12 661 GLN A N 1
ATOM 5199 C CA . GLN A 1 661 ? -10.637 0.133 -6.191 1.00 96.12 661 GLN A CA 1
ATOM 5200 C C . GLN A 1 661 ? -9.862 0.229 -7.515 1.00 96.12 661 GLN A C 1
ATOM 5202 O O . GLN A 1 661 ? -9.400 1.311 -7.865 1.00 96.12 661 GLN A O 1
ATOM 5207 N N . ALA A 1 662 ? -9.679 -0.888 -8.229 1.00 86.38 662 ALA A N 1
ATOM 5208 C CA . ALA A 1 662 ? -8.803 -0.964 -9.413 1.00 86.38 662 ALA A CA 1
ATOM 5209 C C . ALA A 1 662 ? -9.462 -1.574 -10.674 1.00 86.38 662 ALA A C 1
ATOM 5211 O O . ALA A 1 662 ? -8.782 -2.108 -11.552 1.00 86.38 662 ALA A O 1
ATOM 5212 N N . GLY A 1 663 ? -10.795 -1.572 -10.754 1.00 77.88 663 GLY A N 1
ATOM 5213 C CA . GLY A 1 663 ? -11.561 -2.252 -11.802 1.00 77.88 663 GLY A CA 1
ATOM 5214 C C . GLY A 1 663 ? -12.178 -1.272 -12.795 1.00 77.88 663 GLY A C 1
ATOM 5215 O O . GLY A 1 663 ? -13.135 -0.591 -12.447 1.00 77.88 663 GLY A O 1
ATOM 5216 N N . VAL A 1 664 ? -11.682 -1.249 -14.038 1.00 74.06 664 VAL A N 1
ATOM 5217 C CA . VAL A 1 664 ? -12.077 -0.271 -15.082 1.00 74.06 664 VAL A CA 1
ATOM 5218 C C . VAL A 1 664 ? -12.966 -0.832 -16.209 1.00 74.06 664 VAL A C 1
ATOM 5220 O O . VAL A 1 664 ? -13.166 -0.174 -17.231 1.00 74.06 664 VAL A O 1
ATOM 5223 N N . SER A 1 665 ? -13.508 -2.045 -16.050 1.00 84.50 665 SER A N 1
ATOM 5224 C CA . SER A 1 665 ? -14.572 -2.589 -16.917 1.00 84.50 665 SER A CA 1
ATOM 5225 C C . SER A 1 665 ? -15.904 -1.850 -16.698 1.00 84.50 665 SER A C 1
ATOM 5227 O O . SER A 1 665 ? -15.990 -1.002 -15.818 1.00 84.50 665 SER A O 1
ATOM 5229 N N . GLU A 1 666 ? -16.968 -2.131 -17.459 1.00 83.38 666 GLU A N 1
ATOM 5230 C CA . GLU A 1 666 ? -18.262 -1.443 -17.261 1.00 83.38 666 GLU A CA 1
ATOM 5231 C C . GLU A 1 666 ? -18.815 -1.658 -15.839 1.00 83.38 666 GLU A C 1
ATOM 5233 O O . GLU A 1 666 ? -19.025 -0.690 -15.105 1.00 83.38 666 GLU A O 1
ATOM 5238 N N . ALA A 1 667 ? -18.920 -2.919 -15.401 1.00 86.50 667 ALA A N 1
ATOM 5239 C CA . ALA A 1 667 ? -19.262 -3.266 -14.020 1.00 86.50 667 ALA A CA 1
ATOM 5240 C C . ALA A 1 667 ? -18.236 -2.727 -13.001 1.00 86.50 667 ALA A C 1
ATOM 5242 O O . ALA A 1 667 ? -18.615 -2.297 -11.912 1.00 86.50 667 ALA A O 1
ATOM 5243 N N . GLY A 1 668 ? -16.949 -2.681 -13.368 1.00 90.25 668 GLY A N 1
ATOM 5244 C CA . GLY A 1 668 ? -15.886 -2.105 -12.545 1.00 90.25 668 GLY A CA 1
ATOM 5245 C C . GLY A 1 668 ? -16.056 -0.605 -12.291 1.00 90.25 668 GLY A C 1
ATOM 5246 O O . GLY A 1 668 ? -16.023 -0.181 -11.138 1.00 90.25 668 GLY A O 1
ATOM 5247 N N . ASN A 1 669 ? -16.313 0.189 -13.332 1.00 89.06 669 ASN A N 1
ATOM 5248 C CA . ASN A 1 669 ? -16.571 1.627 -13.226 1.00 89.06 669 ASN A CA 1
ATOM 5249 C C . ASN A 1 669 ? -17.892 1.898 -12.488 1.00 89.06 669 ASN A C 1
ATOM 5251 O O . ASN A 1 669 ? -17.953 2.815 -11.672 1.00 89.06 669 ASN A O 1
ATOM 5255 N N . GLY A 1 670 ? -18.922 1.072 -12.724 1.00 93.56 670 GLY A N 1
ATOM 5256 C CA . GLY A 1 670 ? -20.182 1.094 -11.974 1.00 93.56 670 GLY A CA 1
ATOM 5257 C C . GLY A 1 670 ? -19.963 0.903 -10.473 1.00 93.56 670 GLY A C 1
ATOM 5258 O O . GLY A 1 670 ? -20.415 1.706 -9.657 1.00 93.56 670 GLY A O 1
ATOM 5259 N N . PHE A 1 671 ? -19.190 -0.119 -10.105 1.00 96.12 671 PHE A N 1
ATOM 5260 C CA . PHE A 1 671 ? -18.811 -0.385 -8.722 1.00 96.12 671 PHE A CA 1
ATOM 5261 C C . PHE A 1 671 ? -17.929 0.729 -8.133 1.00 96.12 671 PHE A C 1
ATOM 5263 O O . PHE A 1 671 ? -18.164 1.164 -7.006 1.00 96.12 671 PHE A O 1
ATOM 5270 N N . GLY A 1 672 ? -16.940 1.213 -8.890 1.00 94.94 672 GLY A N 1
ATOM 5271 C CA . GLY A 1 672 ? -16.004 2.260 -8.480 1.00 94.94 672 GLY A CA 1
ATOM 5272 C C . GLY A 1 672 ? -16.689 3.598 -8.205 1.00 94.94 672 GLY A C 1
ATOM 5273 O O . GLY A 1 672 ? -16.548 4.137 -7.110 1.00 94.94 672 GLY A O 1
ATOM 5274 N N . GLY A 1 673 ? -17.503 4.098 -9.140 1.00 95.12 673 GLY A N 1
ATOM 5275 C CA . GLY A 1 673 ? -18.275 5.331 -8.949 1.00 95.12 673 GLY A CA 1
ATOM 5276 C C . GLY A 1 673 ? -19.252 5.245 -7.767 1.00 95.12 673 GLY A C 1
ATOM 5277 O O . GLY A 1 673 ? -19.419 6.214 -7.027 1.00 95.12 673 GLY A O 1
ATOM 5278 N N . LYS A 1 674 ? -19.828 4.062 -7.514 1.00 96.56 674 LYS A N 1
ATOM 5279 C CA . LYS A 1 674 ? -20.727 3.822 -6.376 1.00 96.56 674 LYS A CA 1
ATOM 5280 C C . LYS A 1 674 ? -19.997 3.761 -5.027 1.00 96.56 674 LYS A C 1
ATOM 5282 O O . LYS A 1 674 ? -20.402 4.451 -4.099 1.00 96.56 674 LYS A O 1
ATOM 5287 N N . HIS A 1 675 ? -18.937 2.958 -4.904 1.00 97.94 675 HIS A N 1
ATOM 5288 C CA . HIS A 1 675 ? -18.340 2.585 -3.608 1.00 97.94 675 HIS A CA 1
ATOM 5289 C C . HIS A 1 675 ? -16.927 3.122 -3.341 1.00 97.94 675 HIS A C 1
ATOM 5291 O O . HIS A 1 675 ? -16.529 3.189 -2.177 1.00 97.94 675 HIS A O 1
ATOM 5297 N N . GLY A 1 676 ? -16.160 3.465 -4.377 1.00 97.38 676 GLY A N 1
ATOM 5298 C CA . GLY A 1 676 ? -14.757 3.858 -4.249 1.00 97.38 676 GLY A CA 1
ATOM 5299 C C . GLY A 1 676 ? -14.571 5.304 -3.790 1.00 97.38 676 GLY A C 1
ATOM 5300 O O . GLY A 1 676 ? -15.361 6.189 -4.120 1.00 97.38 676 GLY A O 1
ATOM 5301 N N . GLU A 1 677 ? -13.505 5.543 -3.037 1.00 98.50 677 GLU A N 1
ATOM 5302 C CA . GLU A 1 677 ? -13.051 6.867 -2.591 1.00 98.50 677 GLU A CA 1
ATOM 5303 C C . GLU A 1 677 ? -11.752 7.274 -3.312 1.00 98.50 677 GLU A C 1
ATOM 5305 O O . GLU A 1 677 ? -11.482 8.459 -3.514 1.00 98.50 677 GLU A O 1
ATOM 5310 N N . ALA A 1 678 ? -10.997 6.294 -3.820 1.00 98.19 678 ALA A N 1
ATOM 5311 C CA . ALA A 1 678 ? -10.034 6.496 -4.896 1.00 98.19 678 ALA A CA 1
ATOM 5312 C C . ALA A 1 678 ? -10.054 5.331 -5.899 1.00 98.19 678 ALA A C 1
ATOM 5314 O O . ALA A 1 678 ? -10.113 4.166 -5.505 1.00 98.19 678 ALA A O 1
ATOM 5315 N N . ILE A 1 679 ? -9.978 5.630 -7.197 1.00 97.62 679 ILE A N 1
ATOM 5316 C CA . ILE A 1 679 ? -9.942 4.623 -8.266 1.00 97.62 679 ILE A CA 1
ATOM 5317 C C . ILE A 1 679 ? -8.558 4.601 -8.905 1.00 97.62 679 ILE A C 1
ATOM 5319 O O . ILE A 1 679 ? -8.111 5.590 -9.485 1.00 97.62 679 ILE A O 1
ATOM 5323 N N . PHE A 1 680 ? -7.897 3.452 -8.825 1.00 96.31 680 PHE A N 1
ATOM 5324 C CA . PHE A 1 680 ? -6.685 3.153 -9.567 1.00 96.31 680 PHE A CA 1
ATOM 5325 C C . PHE A 1 680 ? -7.058 2.795 -11.016 1.00 96.31 680 PHE A C 1
ATOM 5327 O O . PHE A 1 680 ? -7.716 1.788 -11.276 1.00 96.31 680 PHE A O 1
ATOM 5334 N N . VAL A 1 681 ? -6.630 3.629 -11.966 1.00 93.81 681 VAL A N 1
ATOM 5335 C CA . VAL A 1 681 ? -6.852 3.449 -13.406 1.00 93.81 681 VAL A CA 1
ATOM 5336 C C . VAL A 1 681 ? -5.546 3.132 -14.143 1.00 93.81 681 VAL A C 1
ATOM 5338 O O . VAL A 1 681 ? -4.472 3.642 -13.816 1.00 93.81 681 VAL A O 1
ATOM 5341 N N . GLY A 1 682 ? -5.642 2.288 -15.171 1.00 88.25 682 GLY A N 1
ATOM 5342 C CA . GLY A 1 682 ? -4.541 1.963 -16.079 1.00 88.25 682 GLY A CA 1
ATOM 5343 C C . GLY A 1 682 ? -4.761 2.547 -17.476 1.00 88.25 682 GLY A C 1
ATOM 5344 O O . GLY A 1 682 ? -5.880 2.540 -17.991 1.00 88.25 682 GLY A O 1
ATOM 5345 N N . GLY A 1 683 ? -3.688 3.011 -18.115 1.00 88.38 683 GLY A N 1
ATOM 5346 C CA . GLY A 1 683 ? -3.724 3.545 -19.476 1.00 88.38 683 GLY A CA 1
ATOM 5347 C C . GLY A 1 683 ? -2.335 3.770 -20.066 1.00 88.38 683 GLY A C 1
ATOM 5348 O O . GLY A 1 683 ? -1.327 3.510 -19.410 1.00 88.38 683 GLY A O 1
ATOM 5349 N N . GLN A 1 684 ? -2.308 4.224 -21.321 1.00 88.62 684 GLN A N 1
ATOM 5350 C CA . GLN A 1 684 ? -1.086 4.507 -22.084 1.00 88.62 684 GLN A CA 1
ATOM 5351 C C . GLN A 1 684 ? -0.915 6.006 -22.388 1.00 88.62 684 GLN A C 1
ATOM 5353 O O . GLN A 1 684 ? 0.214 6.478 -22.372 1.00 88.62 684 GLN A O 1
ATOM 5358 N N . THR A 1 685 ? -2.012 6.749 -22.593 1.00 92.06 685 THR A N 1
ATOM 5359 C CA . THR A 1 685 ? -2.030 8.211 -22.820 1.00 92.06 685 THR A CA 1
ATOM 5360 C C . THR A 1 685 ? -3.120 8.877 -21.960 1.00 92.06 685 THR A C 1
ATOM 5362 O O . THR A 1 685 ? -4.090 8.191 -21.584 1.00 92.06 685 THR A O 1
ATOM 5365 N N . PRO A 1 686 ? -3.021 10.186 -21.657 1.00 95.31 686 PRO A N 1
ATOM 5366 C CA . PRO A 1 686 ? -4.006 10.869 -20.825 1.00 95.31 686 PRO A CA 1
ATOM 5367 C C . PRO A 1 686 ? -5.374 11.026 -21.507 1.00 95.31 686 PRO A C 1
ATOM 5369 O O . PRO A 1 686 ? -6.397 10.860 -20.845 1.00 95.31 686 PRO A O 1
ATOM 5372 N N . GLU A 1 687 ? -5.449 11.219 -22.828 1.00 93.94 687 GLU A N 1
ATOM 5373 C CA . GLU A 1 687 ? -6.719 11.284 -23.582 1.00 93.94 687 GLU A CA 1
ATOM 5374 C C . GLU A 1 687 ? -7.457 9.937 -23.572 1.00 93.94 687 GLU A C 1
ATOM 5376 O O . GLU A 1 687 ? -8.691 9.876 -23.617 1.00 93.94 687 GLU A O 1
ATOM 5381 N N . GLY A 1 688 ? -6.699 8.837 -23.514 1.00 91.19 688 GLY A N 1
ATOM 5382 C CA . GLY A 1 688 ? -7.237 7.495 -23.325 1.00 91.19 688 GLY A CA 1
ATOM 5383 C C . GLY A 1 688 ? -7.862 7.312 -21.940 1.00 91.19 688 GLY A C 1
ATOM 5384 O O . GLY A 1 688 ? -8.939 6.725 -21.833 1.00 91.19 688 GLY A O 1
ATOM 5385 N N . VAL A 1 689 ? -7.217 7.837 -20.892 1.00 93.94 689 VAL A N 1
ATOM 5386 C CA . VAL A 1 689 ? -7.691 7.743 -19.498 1.00 93.94 689 VAL A CA 1
ATOM 5387 C C . VAL A 1 689 ? -8.814 8.731 -19.186 1.00 93.94 689 VAL A C 1
ATOM 5389 O O . VAL A 1 689 ? -9.716 8.379 -18.424 1.00 93.94 689 VAL A O 1
ATOM 5392 N N . ARG A 1 690 ? -8.842 9.906 -19.825 1.00 96.12 690 ARG A N 1
ATOM 5393 C CA . ARG A 1 690 ? -9.889 10.926 -19.651 1.00 96.12 690 ARG A CA 1
ATOM 5394 C C . ARG A 1 690 ? -11.305 10.356 -19.792 1.00 96.12 690 ARG A C 1
ATOM 5396 O O . ARG A 1 690 ? -12.168 10.625 -18.966 1.00 96.12 690 ARG A O 1
ATOM 5403 N N . LYS A 1 691 ? -11.516 9.475 -20.774 1.00 93.88 691 LYS A N 1
ATOM 5404 C CA . LYS A 1 691 ? -12.799 8.786 -21.017 1.00 93.88 691 LYS A CA 1
ATOM 5405 C C . LYS A 1 691 ? -13.247 7.920 -19.830 1.00 93.88 691 LYS A C 1
ATOM 5407 O O . LYS A 1 691 ? -14.439 7.828 -19.547 1.00 93.88 691 LYS A O 1
ATOM 5412 N N . THR A 1 692 ? -12.300 7.295 -19.133 1.00 92.75 692 THR A N 1
ATOM 5413 C CA . THR A 1 692 ? -12.554 6.500 -17.922 1.00 92.75 692 THR A CA 1
ATOM 5414 C C . THR A 1 692 ? -12.847 7.409 -16.726 1.00 92.75 692 THR A C 1
ATOM 5416 O O . THR A 1 692 ? -13.787 7.139 -15.982 1.00 92.75 692 THR A O 1
ATOM 5419 N N . VAL A 1 693 ? -12.100 8.511 -16.579 1.00 95.88 693 VAL A N 1
ATOM 5420 C CA . VAL A 1 693 ? -12.325 9.549 -15.551 1.00 95.88 693 VAL A CA 1
ATOM 5421 C C . VAL A 1 693 ? -13.737 10.129 -15.668 1.00 95.88 693 VAL A C 1
ATOM 5423 O O . VAL A 1 693 ? -14.482 10.120 -14.688 1.00 95.88 693 VAL A O 1
ATOM 5426 N N . ASP A 1 694 ? -14.136 10.554 -16.871 1.00 96.25 694 ASP A N 1
ATOM 5427 C CA . ASP A 1 694 ? -15.471 11.096 -17.145 1.00 96.25 694 ASP A CA 1
ATOM 5428 C C . ASP A 1 694 ? -16.576 10.090 -16.810 1.00 96.25 694 ASP A C 1
ATOM 5430 O O . ASP A 1 694 ? -17.556 10.443 -16.156 1.00 96.25 694 ASP A O 1
ATOM 5434 N N . ASN A 1 695 ? -16.404 8.821 -17.199 1.00 95.00 695 ASN A N 1
ATOM 5435 C CA . ASN A 1 695 ? -17.374 7.768 -16.907 1.00 95.00 695 ASN A CA 1
ATOM 5436 C C . ASN A 1 695 ? -17.526 7.526 -15.394 1.00 95.00 695 ASN A C 1
ATOM 5438 O O . ASN A 1 695 ? -18.644 7.503 -14.886 1.00 95.00 695 ASN A O 1
ATOM 5442 N N . ILE A 1 696 ? -16.417 7.403 -14.653 1.00 95.50 696 ILE A N 1
ATOM 5443 C CA . ILE A 1 696 ? -16.439 7.213 -13.192 1.00 95.50 696 ILE A CA 1
ATOM 5444 C C . ILE A 1 696 ? -17.130 8.396 -12.501 1.00 95.50 696 ILE A C 1
ATOM 5446 O O . ILE A 1 696 ? -17.990 8.188 -11.643 1.00 95.50 696 ILE A O 1
ATOM 5450 N N . ARG A 1 697 ? -16.795 9.634 -12.886 1.00 96.50 697 ARG A N 1
ATOM 5451 C CA . ARG A 1 697 ? -17.388 10.843 -12.295 1.00 96.50 697 ARG A CA 1
ATOM 5452 C C . ARG A 1 697 ? -18.872 10.997 -12.649 1.00 96.50 697 ARG A C 1
ATOM 5454 O O . ARG A 1 697 ? -19.663 11.327 -11.770 1.00 96.50 697 ARG A O 1
ATOM 5461 N N . ALA A 1 698 ? -19.283 10.669 -13.875 1.00 97.00 698 ALA A N 1
ATOM 5462 C CA . ALA A 1 698 ? -20.695 10.648 -14.267 1.00 97.00 698 ALA A CA 1
ATOM 5463 C C . ALA A 1 698 ? -21.503 9.572 -13.514 1.00 97.00 698 ALA A C 1
ATOM 5465 O O . ALA A 1 698 ? -22.643 9.820 -13.114 1.00 97.00 698 ALA A O 1
ATOM 5466 N N . ILE A 1 699 ? -20.913 8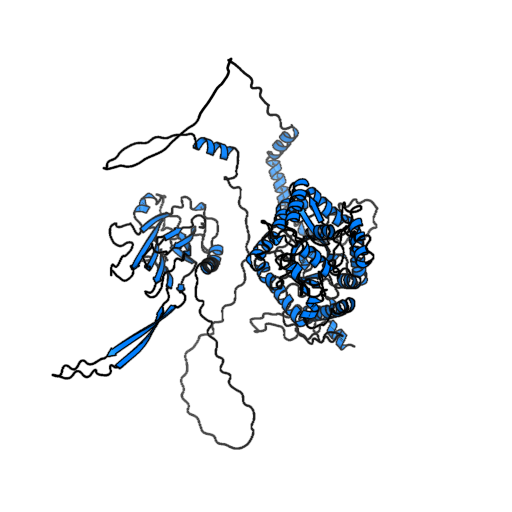.395 -13.270 1.00 96.25 699 ILE A N 1
ATOM 5467 C CA . ILE A 1 699 ? -21.511 7.342 -12.437 1.00 96.25 699 ILE A CA 1
ATOM 5468 C C . ILE A 1 699 ? -21.646 7.818 -10.985 1.00 96.25 699 ILE A C 1
ATOM 5470 O O . ILE A 1 699 ? -22.705 7.622 -10.399 1.00 96.25 699 ILE A O 1
ATOM 5474 N N . ALA A 1 700 ? -20.638 8.495 -10.424 1.00 96.69 700 ALA A N 1
ATOM 5475 C CA . ALA A 1 700 ? -20.715 9.065 -9.077 1.00 96.69 700 ALA A CA 1
ATOM 5476 C C . ALA A 1 700 ? -21.908 10.028 -8.935 1.00 96.69 700 ALA A C 1
ATOM 5478 O O . ALA A 1 700 ? -22.749 9.833 -8.058 1.00 96.69 700 ALA A O 1
ATOM 5479 N N . THR A 1 701 ? -22.058 10.985 -9.860 1.00 97.69 701 THR A N 1
ATOM 5480 C CA . THR A 1 701 ? -23.213 11.901 -9.889 1.00 97.69 701 THR A CA 1
ATOM 5481 C C . THR A 1 701 ? -24.546 11.157 -10.019 1.00 97.69 701 THR A C 1
ATOM 5483 O O . THR A 1 701 ? -25.511 11.503 -9.340 1.00 97.69 701 THR A O 1
ATOM 5486 N N . LYS A 1 702 ? -24.617 10.112 -10.855 1.00 97.25 702 LYS A N 1
ATOM 5487 C CA . LYS A 1 702 ? -25.823 9.280 -11.026 1.00 97.25 702 LYS A CA 1
ATOM 5488 C C . LYS A 1 702 ? -26.197 8.509 -9.752 1.00 97.25 702 LYS A C 1
ATOM 5490 O O . LYS A 1 702 ? -27.379 8.318 -9.484 1.00 97.25 702 LYS A O 1
ATOM 5495 N N . GLU A 1 703 ? -25.205 8.085 -8.977 1.00 96.50 703 GLU A N 1
ATOM 5496 C CA . GLU A 1 703 ? -25.362 7.423 -7.675 1.00 96.50 703 GLU A CA 1
ATOM 5497 C C . GLU A 1 703 ? -25.597 8.418 -6.517 1.00 96.50 703 GLU A C 1
ATOM 5499 O O . GLU A 1 703 ? -25.708 8.002 -5.366 1.00 96.50 703 GLU A O 1
ATOM 5504 N N . GLY A 1 704 ? -25.707 9.722 -6.806 1.00 96.94 704 GLY A N 1
ATOM 5505 C CA . GLY A 1 704 ? -25.985 10.775 -5.822 1.00 96.94 704 GLY A CA 1
ATOM 5506 C C . GLY A 1 704 ? -24.757 11.307 -5.075 1.00 96.94 704 GLY A C 1
ATOM 5507 O O . GLY A 1 704 ? -24.922 12.044 -4.105 1.00 96.94 704 GLY A O 1
ATOM 5508 N N . ARG A 1 705 ? -23.545 10.952 -5.516 1.00 97.44 705 ARG A N 1
ATOM 5509 C CA . ARG A 1 705 ? -22.271 11.344 -4.896 1.00 97.44 705 ARG A CA 1
ATOM 5510 C C . ARG A 1 705 ? -21.664 12.592 -5.520 1.00 97.44 705 ARG A C 1
ATOM 5512 O O . ARG A 1 705 ? -21.821 12.832 -6.719 1.00 97.44 705 ARG A O 1
ATOM 5519 N N . ASP A 1 706 ? -20.887 13.331 -4.729 1.00 96.88 706 ASP A N 1
ATOM 5520 C CA . ASP A 1 706 ? -19.972 14.340 -5.270 1.00 96.88 706 ASP A CA 1
ATOM 5521 C C . ASP A 1 706 ? -18.796 13.628 -5.976 1.00 96.88 706 ASP A C 1
ATOM 5523 O O . ASP A 1 706 ? -18.063 12.872 -5.329 1.00 96.88 706 ASP A O 1
ATOM 5527 N N . PRO A 1 707 ? -18.558 13.856 -7.284 1.00 96.19 707 PRO A N 1
ATOM 5528 C CA . PRO A 1 707 ? -17.395 13.308 -7.979 1.00 96.19 707 PRO A CA 1
ATOM 5529 C C . PRO A 1 707 ? -16.051 13.674 -7.335 1.00 96.19 707 PRO A C 1
ATOM 5531 O O . PRO A 1 707 ? -15.090 12.921 -7.474 1.00 96.19 707 PRO A O 1
ATOM 5534 N N . ASN A 1 708 ? -15.968 14.788 -6.600 1.00 93.38 708 ASN A N 1
ATOM 5535 C CA . ASN A 1 708 ? -14.757 15.215 -5.897 1.00 93.38 708 ASN A CA 1
ATOM 5536 C C . ASN A 1 708 ? -14.420 14.332 -4.680 1.00 93.38 708 ASN A C 1
ATOM 5538 O O . ASN A 1 708 ? -13.263 14.328 -4.244 1.00 93.38 708 ASN A O 1
ATOM 5542 N N . HIS A 1 709 ? -15.375 13.543 -4.167 1.00 95.88 709 HIS A N 1
ATOM 5543 C CA . HIS A 1 709 ? -15.141 12.487 -3.171 1.00 95.88 709 HIS A CA 1
ATOM 5544 C C . HIS A 1 709 ? -14.520 11.208 -3.774 1.00 95.88 709 HIS A C 1
ATOM 5546 O O . HIS A 1 709 ? -14.387 10.207 -3.068 1.00 95.88 709 HIS A O 1
ATOM 5552 N N . ILE A 1 710 ? -14.149 11.214 -5.062 1.00 97.19 710 ILE A N 1
ATOM 5553 C CA . ILE A 1 710 ? -13.451 10.112 -5.732 1.00 97.19 710 ILE A CA 1
ATOM 5554 C C . ILE A 1 710 ? -12.153 10.631 -6.357 1.00 97.19 710 ILE A C 1
ATOM 5556 O O . ILE A 1 710 ? -12.188 11.431 -7.289 1.00 97.19 710 ILE A O 1
ATOM 5560 N N . LYS A 1 711 ? -10.999 10.158 -5.875 1.00 98.06 711 LYS A N 1
ATOM 5561 C CA . LYS A 1 711 ? -9.685 10.518 -6.442 1.00 98.06 711 LYS A CA 1
ATOM 5562 C C . LYS A 1 711 ? -9.256 9.529 -7.519 1.00 98.06 711 LYS A C 1
ATOM 5564 O O . LYS A 1 711 ? -9.174 8.334 -7.249 1.00 98.06 711 LYS A O 1
ATOM 5569 N N . ILE A 1 712 ? -8.961 9.993 -8.730 1.00 97.94 712 ILE A N 1
ATOM 5570 C CA . ILE A 1 712 ? -8.513 9.118 -9.820 1.00 97.94 712 ILE A CA 1
ATOM 5571 C C . ILE A 1 712 ? -6.986 9.071 -9.860 1.00 97.94 712 ILE A C 1
ATOM 5573 O O . ILE A 1 712 ? -6.329 10.097 -10.016 1.00 97.94 712 ILE A O 1
ATOM 5577 N N . ILE A 1 713 ? -6.421 7.873 -9.716 1.00 98.12 713 ILE A N 1
ATOM 5578 C CA . ILE A 1 713 ? -4.986 7.636 -9.543 1.00 98.12 713 ILE A CA 1
ATOM 5579 C C . ILE A 1 713 ? -4.464 6.769 -10.694 1.00 98.12 713 ILE A C 1
ATOM 5581 O O . ILE A 1 713 ? -4.927 5.645 -10.873 1.00 98.12 713 ILE A O 1
ATOM 5585 N N . VAL A 1 714 ? -3.496 7.252 -11.475 1.00 97.38 714 VAL A N 1
ATOM 5586 C CA . VAL A 1 714 ? -2.968 6.523 -12.648 1.00 97.38 714 VAL A CA 1
ATOM 5587 C C . VAL A 1 714 ? -1.758 5.666 -12.280 1.00 97.38 714 VAL A C 1
ATOM 5589 O O . VAL A 1 714 ? -0.855 6.127 -11.587 1.00 97.38 714 VAL A O 1
ATOM 5592 N N . GLY A 1 715 ? -1.691 4.430 -12.775 1.00 96.06 715 GLY A N 1
ATOM 5593 C CA . GLY A 1 715 ? -0.467 3.619 -12.702 1.00 96.06 715 GLY A CA 1
ATOM 5594 C C . GLY A 1 715 ? 0.563 4.042 -13.746 1.00 96.06 715 GLY A C 1
ATOM 5595 O O . GLY A 1 715 ? 0.310 3.880 -14.940 1.00 96.06 715 GLY A O 1
ATOM 5596 N N . ILE A 1 716 ? 1.720 4.535 -13.301 1.00 96.38 716 ILE A N 1
ATOM 5597 C CA . ILE A 1 716 ? 2.822 4.988 -14.166 1.00 96.38 716 ILE A CA 1
ATOM 5598 C C . ILE A 1 716 ? 4.151 4.385 -13.687 1.00 96.38 716 ILE A C 1
ATOM 5600 O O . ILE A 1 716 ? 4.356 4.169 -12.490 1.00 96.38 716 ILE A O 1
ATOM 5604 N N . ALA A 1 717 ? 5.067 4.097 -14.612 1.00 96.69 717 ALA A N 1
ATOM 5605 C CA . ALA A 1 717 ? 6.471 3.815 -14.307 1.00 96.69 717 ALA A CA 1
ATOM 5606 C C . ALA A 1 717 ? 7.330 5.061 -14.560 1.00 96.69 717 ALA A C 1
ATOM 5608 O O . ALA A 1 717 ? 7.216 5.678 -15.618 1.00 96.69 717 ALA A O 1
ATOM 5609 N N . VAL A 1 718 ? 8.197 5.419 -13.609 1.00 97.94 718 VAL A N 1
ATOM 5610 C CA . VAL A 1 718 ? 9.113 6.566 -13.728 1.00 97.94 718 VAL A CA 1
ATOM 5611 C C . VAL A 1 718 ? 10.560 6.089 -13.663 1.00 97.94 718 VAL A C 1
ATOM 5613 O O . VAL A 1 718 ? 10.943 5.357 -12.750 1.00 97.94 718 VAL A O 1
ATOM 5616 N N . ILE A 1 719 ? 11.374 6.544 -14.615 1.00 98.50 719 ILE A N 1
ATOM 5617 C CA . ILE A 1 719 ? 12.835 6.457 -14.573 1.00 98.50 719 ILE A CA 1
ATOM 5618 C C . ILE A 1 719 ? 13.367 7.886 -14.670 1.00 98.50 719 ILE A C 1
ATOM 5620 O O . ILE A 1 719 ? 13.313 8.501 -15.732 1.00 98.50 719 ILE A O 1
ATOM 5624 N N . VAL A 1 720 ? 13.859 8.410 -13.548 1.00 98.75 720 VAL A N 1
ATOM 5625 C CA . VAL A 1 720 ? 14.379 9.778 -13.443 1.00 98.75 720 VAL A CA 1
ATOM 5626 C C . VAL A 1 720 ? 15.884 9.773 -13.161 1.00 98.75 720 VAL A C 1
ATOM 5628 O O . VAL A 1 720 ? 16.405 8.866 -12.506 1.00 98.75 720 VAL A O 1
ATOM 5631 N N . ALA A 1 721 ? 16.595 10.761 -13.690 1.00 98.62 721 ALA A N 1
ATOM 5632 C CA . ALA A 1 721 ? 18.006 11.052 -13.423 1.00 98.62 721 ALA A CA 1
ATOM 5633 C C . ALA A 1 721 ? 18.232 12.575 -13.505 1.00 98.62 721 ALA A C 1
ATOM 5635 O O . ALA A 1 721 ? 17.254 13.315 -13.621 1.00 98.62 721 ALA A O 1
ATOM 5636 N N . ALA A 1 722 ? 19.476 13.067 -13.461 1.00 98.31 722 ALA A N 1
ATOM 5637 C CA . ALA A 1 722 ? 19.724 14.507 -13.581 1.00 98.31 722 ALA A CA 1
ATOM 5638 C C . ALA A 1 722 ? 19.483 15.016 -15.017 1.00 98.31 722 ALA A C 1
ATOM 5640 O O . ALA A 1 722 ? 19.045 16.151 -15.205 1.00 98.31 722 ALA A O 1
ATOM 5641 N N . THR A 1 723 ? 19.711 14.165 -16.024 1.00 98.56 723 THR A N 1
ATOM 5642 C CA . THR A 1 723 ? 19.491 14.463 -17.451 1.00 98.56 723 THR A CA 1
ATOM 5643 C C . THR A 1 723 ? 18.597 13.426 -18.137 1.00 98.56 723 THR A C 1
ATOM 5645 O O . THR A 1 723 ? 18.443 12.297 -17.663 1.00 98.56 723 THR A O 1
ATOM 5648 N N . ASP A 1 724 ? 18.014 13.786 -19.287 1.00 98.50 724 ASP A N 1
ATOM 5649 C CA . ASP A 1 724 ? 17.247 12.837 -20.104 1.00 98.50 724 ASP A CA 1
ATOM 5650 C C . ASP A 1 724 ? 18.136 11.700 -20.635 1.00 98.50 724 ASP A C 1
ATOM 5652 O O . ASP A 1 724 ? 17.690 10.562 -20.768 1.00 98.50 724 ASP A O 1
ATOM 5656 N N . GLU A 1 725 ? 19.402 11.995 -20.924 1.00 98.50 725 GLU A N 1
ATOM 5657 C CA . GLU A 1 725 ? 20.402 11.058 -21.440 1.00 98.50 725 GLU A CA 1
ATOM 5658 C C . GLU A 1 725 ? 20.773 10.007 -20.389 1.00 98.50 725 GLU A C 1
ATOM 5660 O O . GLU A 1 725 ? 20.784 8.813 -20.695 1.00 98.50 725 GLU A O 1
ATOM 5665 N N . GLU A 1 726 ? 20.987 10.420 -19.137 1.00 98.50 726 GLU A N 1
ATOM 5666 C CA . GLU A 1 726 ? 21.167 9.498 -18.011 1.00 98.50 726 GLU A CA 1
ATOM 5667 C C . GLU A 1 726 ? 19.918 8.650 -17.755 1.00 98.50 726 GLU A C 1
ATOM 5669 O O . GLU A 1 726 ? 20.039 7.461 -17.470 1.00 98.50 726 GLU A O 1
ATOM 5674 N N . ALA A 1 727 ? 18.716 9.222 -17.867 1.00 98.44 727 ALA A N 1
ATOM 5675 C CA . ALA A 1 727 ? 17.475 8.477 -17.666 1.00 98.44 727 ALA A CA 1
ATOM 5676 C C . ALA A 1 727 ? 17.262 7.409 -18.756 1.00 98.44 727 ALA A C 1
ATOM 5678 O O . ALA A 1 727 ? 16.865 6.282 -18.448 1.00 98.44 727 ALA A O 1
ATOM 5679 N N . LYS A 1 728 ? 17.598 7.723 -20.016 1.00 97.38 728 LYS A N 1
ATOM 5680 C CA . LYS A 1 728 ? 17.624 6.762 -21.134 1.00 97.38 728 LYS A CA 1
ATOM 5681 C C . LYS A 1 728 ? 18.670 5.668 -20.894 1.00 97.38 728 LYS A C 1
ATOM 5683 O O . LYS A 1 728 ? 18.328 4.490 -20.954 1.00 97.38 728 LYS A O 1
ATOM 5688 N N . ALA A 1 729 ? 19.900 6.034 -20.524 1.00 98.19 729 ALA A N 1
ATOM 5689 C CA . ALA A 1 729 ? 20.966 5.075 -20.222 1.00 98.19 729 ALA A CA 1
ATOM 5690 C C . ALA A 1 729 ? 20.605 4.144 -19.048 1.00 98.19 729 ALA A C 1
ATOM 5692 O O . ALA A 1 729 ? 20.794 2.934 -19.141 1.00 98.19 729 ALA A O 1
ATOM 5693 N N . LYS A 1 730 ? 20.003 4.686 -17.982 1.00 98.06 730 LYS A N 1
ATOM 5694 C CA . LYS A 1 730 ? 19.469 3.943 -16.828 1.00 98.06 730 LYS A CA 1
ATOM 5695 C C . LYS A 1 730 ? 18.348 2.978 -17.239 1.00 98.06 730 LYS A C 1
ATOM 5697 O O . LYS A 1 730 ? 18.307 1.843 -16.772 1.00 98.06 730 LYS A O 1
ATOM 5702 N N . ARG A 1 731 ? 17.459 3.384 -18.155 1.00 96.81 731 ARG A N 1
ATOM 5703 C CA . ARG A 1 731 ? 16.440 2.496 -18.747 1.00 96.81 731 ARG A CA 1
ATOM 5704 C C . ARG A 1 731 ? 17.065 1.362 -19.561 1.00 96.81 731 ARG A C 1
ATOM 5706 O O . ARG A 1 731 ? 16.579 0.235 -19.479 1.00 96.81 731 ARG A O 1
ATOM 5713 N N . ASP A 1 732 ? 18.105 1.643 -20.339 1.00 96.88 732 ASP A N 1
ATOM 5714 C CA . ASP A 1 732 ? 18.782 0.642 -21.170 1.00 96.88 732 ASP A CA 1
ATOM 5715 C C . ASP A 1 732 ? 19.602 -0.342 -20.316 1.00 96.88 732 ASP A C 1
ATOM 5717 O O . ASP A 1 732 ? 19.568 -1.549 -20.569 1.00 96.88 732 ASP A O 1
ATOM 5721 N N . GLU A 1 733 ? 20.236 0.134 -19.235 1.00 97.94 733 GLU A N 1
ATOM 5722 C CA . GLU A 1 733 ? 20.813 -0.716 -18.187 1.00 97.94 733 GLU A CA 1
ATOM 5723 C C . GLU A 1 733 ? 19.741 -1.638 -17.595 1.00 97.94 733 GLU A C 1
ATOM 5725 O O . GLU A 1 733 ? 19.900 -2.858 -17.638 1.00 97.94 733 GLU A O 1
ATOM 5730 N N . TYR A 1 734 ? 18.622 -1.093 -17.105 1.00 97.50 734 TYR A N 1
ATOM 5731 C CA . TYR A 1 734 ? 17.535 -1.890 -16.524 1.00 97.50 734 TYR A CA 1
ATOM 5732 C C . TYR A 1 734 ? 16.988 -2.941 -17.505 1.00 97.50 734 TYR A C 1
ATOM 5734 O O . TYR A 1 734 ? 16.721 -4.075 -17.103 1.00 97.50 734 TYR A O 1
ATOM 5742 N N . LEU A 1 735 ? 16.883 -2.614 -18.797 1.00 95.38 735 LEU A N 1
ATOM 5743 C CA . LEU A 1 735 ? 16.434 -3.553 -19.827 1.00 95.38 735 LEU A CA 1
ATOM 5744 C C . LEU A 1 735 ? 17.412 -4.725 -20.030 1.00 95.38 735 LEU A C 1
ATOM 5746 O O . LEU A 1 735 ? 16.969 -5.826 -20.346 1.00 95.38 735 LEU A O 1
ATOM 5750 N N . SER A 1 736 ? 18.713 -4.548 -19.772 1.00 96.38 736 SER A N 1
ATOM 5751 C CA . SER A 1 736 ? 19.688 -5.653 -19.818 1.00 96.38 736 SER A CA 1
ATOM 5752 C C . SER A 1 736 ? 19.492 -6.704 -18.709 1.00 96.38 736 SER A C 1
ATOM 5754 O O . SER A 1 736 ? 19.898 -7.855 -18.872 1.00 96.38 736 SER A O 1
ATOM 5756 N N . TYR A 1 737 ? 18.807 -6.344 -17.614 1.00 96.69 737 TYR A N 1
ATOM 5757 C CA . TYR A 1 737 ? 18.422 -7.252 -16.524 1.00 96.69 737 TYR A CA 1
ATOM 5758 C C . TYR A 1 737 ? 17.000 -7.822 -16.673 1.00 96.69 737 TYR A C 1
ATOM 5760 O O . TYR A 1 737 ? 16.547 -8.555 -15.786 1.00 96.69 737 TYR A O 1
ATOM 5768 N N . ALA A 1 738 ? 16.290 -7.523 -17.762 1.00 95.00 738 ALA A N 1
ATOM 5769 C CA . ALA A 1 738 ? 14.954 -8.051 -18.020 1.00 95.00 738 ALA A CA 1
ATOM 5770 C C . ALA A 1 738 ? 14.927 -9.589 -18.122 1.00 95.00 738 ALA A C 1
ATOM 5772 O O . ALA A 1 738 ? 15.920 -10.237 -18.471 1.00 95.00 738 ALA A O 1
ATOM 5773 N N . ASP A 1 739 ? 13.769 -10.184 -17.839 1.00 96.44 739 ASP A N 1
ATOM 5774 C CA . ASP A 1 739 ? 13.490 -11.596 -18.105 1.00 96.44 739 ASP A CA 1
ATOM 5775 C C . ASP A 1 739 ? 12.258 -11.735 -19.017 1.00 96.44 739 ASP A C 1
ATOM 5777 O O . ASP A 1 739 ? 11.118 -11.465 -18.626 1.00 96.44 739 ASP A O 1
ATOM 5781 N N . THR A 1 740 ? 12.515 -12.153 -20.260 1.00 95.44 740 THR A N 1
ATOM 5782 C CA . THR A 1 740 ? 11.519 -12.309 -21.330 1.00 95.44 740 THR A CA 1
ATOM 5783 C C . THR A 1 740 ? 10.438 -13.336 -20.994 1.00 95.44 740 THR A C 1
ATOM 5785 O O . THR A 1 740 ? 9.279 -13.136 -21.350 1.00 95.44 740 THR A O 1
ATOM 5788 N N . GLU A 1 741 ? 10.787 -14.423 -20.302 1.00 96.00 741 GLU A N 1
ATOM 5789 C CA . GLU A 1 741 ? 9.835 -15.480 -19.940 1.00 96.00 741 GLU A CA 1
ATOM 5790 C C . GLU A 1 741 ? 8.868 -14.980 -18.866 1.00 96.00 741 GLU A C 1
ATOM 5792 O O . GLU A 1 741 ? 7.656 -15.151 -18.999 1.00 96.00 741 GLU A O 1
ATOM 5797 N N . GLY A 1 742 ? 9.385 -14.266 -17.860 1.00 96.62 742 GLY A N 1
ATOM 5798 C CA . GLY A 1 742 ? 8.563 -13.574 -16.869 1.00 96.62 742 GLY A CA 1
ATOM 5799 C C . GLY A 1 742 ? 7.651 -12.514 -17.488 1.00 96.62 742 GLY A C 1
ATOM 5800 O O . GLY A 1 742 ? 6.473 -12.438 -17.144 1.00 96.62 742 GLY A O 1
ATOM 5801 N N . ALA A 1 743 ? 8.156 -11.723 -18.439 1.00 96.38 743 ALA A N 1
ATOM 5802 C CA . ALA A 1 743 ? 7.366 -10.698 -19.123 1.00 96.38 743 ALA A CA 1
ATOM 5803 C C . ALA A 1 743 ? 6.210 -11.290 -19.952 1.00 96.38 743 ALA A C 1
ATOM 5805 O O . ALA A 1 743 ? 5.086 -10.784 -19.901 1.00 96.38 743 ALA A O 1
ATOM 5806 N N . LEU A 1 744 ? 6.453 -12.389 -20.674 1.00 95.88 744 LEU A N 1
ATOM 5807 C CA . LEU A 1 744 ? 5.419 -13.086 -21.445 1.00 95.88 744 LEU A CA 1
ATOM 5808 C C . LEU A 1 744 ? 4.434 -13.857 -20.545 1.00 95.88 744 LEU A C 1
ATOM 5810 O O . LEU A 1 744 ? 3.252 -13.943 -20.876 1.00 95.88 744 LEU A O 1
ATOM 5814 N N . ALA A 1 745 ? 4.867 -14.335 -19.376 1.00 96.00 745 ALA A N 1
ATOM 5815 C CA . ALA A 1 745 ? 3.983 -14.936 -18.377 1.00 96.00 745 ALA A CA 1
ATOM 5816 C C . ALA A 1 745 ? 3.033 -13.922 -17.726 1.00 96.00 745 ALA A C 1
ATOM 5818 O O . ALA A 1 745 ? 1.834 -14.192 -17.605 1.00 96.00 745 ALA A O 1
ATOM 5819 N N . LEU A 1 746 ? 3.541 -12.732 -17.382 1.00 95.25 746 LEU A N 1
ATOM 5820 C CA . LEU A 1 746 ? 2.718 -11.618 -16.911 1.00 95.25 746 LEU A CA 1
ATOM 5821 C C . LEU A 1 746 ? 1.696 -11.199 -17.981 1.00 95.25 746 LEU A C 1
ATOM 5823 O O . LEU A 1 746 ? 0.508 -11.100 -17.676 1.00 95.25 746 LEU A O 1
ATOM 5827 N N . PHE A 1 747 ? 2.114 -11.062 -19.249 1.00 93.94 747 PHE A N 1
ATOM 5828 C CA . PHE A 1 747 ? 1.186 -10.834 -20.367 1.00 93.94 747 PHE A CA 1
ATOM 5829 C C . PHE A 1 747 ? 0.094 -11.909 -20.438 1.00 93.94 747 PHE A C 1
ATOM 5831 O O . PHE A 1 747 ? -1.087 -11.575 -20.558 1.00 93.94 747 PHE A O 1
ATOM 5838 N N . GLY A 1 748 ? 0.476 -13.184 -20.324 1.00 92.94 748 GLY A N 1
ATOM 5839 C CA . GLY A 1 748 ? -0.444 -14.317 -20.364 1.00 92.94 748 GLY A CA 1
ATOM 5840 C C . GLY A 1 748 ? -1.528 -14.239 -19.293 1.00 92.94 748 GLY A C 1
ATOM 5841 O O . GLY A 1 748 ? -2.709 -14.305 -19.627 1.00 92.94 748 GLY A O 1
ATOM 5842 N N . GLY A 1 749 ? -1.156 -14.023 -18.027 1.00 90.19 749 GLY A N 1
ATOM 5843 C CA . GLY A 1 749 ? -2.132 -13.897 -16.937 1.00 90.19 749 GLY A CA 1
ATOM 5844 C C . GLY A 1 749 ? -2.984 -12.624 -17.007 1.00 90.19 749 GLY A C 1
ATOM 5845 O O . GLY A 1 749 ? -4.177 -12.681 -16.723 1.00 90.19 749 GLY A O 1
ATOM 5846 N N . TRP A 1 750 ? -2.427 -11.486 -17.440 1.00 89.00 750 TRP A N 1
ATOM 5847 C CA . TRP A 1 750 ? -3.186 -10.232 -17.573 1.00 89.00 750 TRP A CA 1
ATOM 5848 C C . TRP A 1 750 ? -4.185 -10.220 -18.739 1.00 89.00 750 TRP A C 1
ATOM 5850 O O . TRP A 1 750 ? -5.158 -9.469 -18.699 1.00 89.00 750 TRP A O 1
ATOM 5860 N N . THR A 1 751 ? -3.947 -11.006 -19.794 1.00 86.81 751 THR A N 1
ATOM 5861 C CA . THR A 1 751 ? -4.751 -10.963 -21.034 1.00 86.81 751 THR A CA 1
ATOM 5862 C C . THR A 1 751 ? -5.531 -12.248 -21.325 1.00 86.81 751 THR A C 1
ATOM 5864 O O . THR A 1 751 ? -6.468 -12.223 -22.133 1.00 86.81 751 THR A O 1
ATOM 5867 N N . GLY A 1 752 ? -5.166 -13.363 -20.686 1.00 88.00 752 GLY A N 1
ATOM 5868 C CA . GLY A 1 752 ? -5.651 -14.709 -21.003 1.00 88.00 752 GLY A CA 1
ATOM 5869 C C . GLY A 1 752 ? -5.091 -15.267 -22.318 1.00 88.00 752 GLY A C 1
ATOM 5870 O O . GLY A 1 752 ? -5.787 -16.019 -22.994 1.00 88.00 752 GLY A O 1
ATOM 5871 N N . ILE A 1 753 ? -3.888 -14.847 -22.734 1.00 89.38 753 ILE A N 1
ATOM 5872 C CA . ILE A 1 753 ? -3.312 -15.157 -24.054 1.00 89.38 753 ILE A CA 1
ATOM 5873 C C . ILE A 1 753 ? -1.946 -15.831 -23.902 1.00 89.38 753 ILE A C 1
ATOM 5875 O O . ILE A 1 753 ? -0.959 -15.184 -23.554 1.00 89.38 753 ILE A O 1
ATOM 5879 N N . ASP A 1 754 ? -1.856 -17.112 -24.258 1.00 92.19 754 ASP A N 1
ATOM 5880 C CA . ASP A 1 754 ? -0.562 -17.774 -24.417 1.00 92.19 754 ASP A CA 1
ATOM 5881 C C . ASP A 1 754 ? 0.082 -17.395 -25.764 1.00 92.19 754 ASP A C 1
ATOM 5883 O O . ASP A 1 754 ? -0.375 -17.810 -26.830 1.00 92.19 754 ASP A O 1
ATOM 5887 N N . LEU A 1 755 ? 1.163 -16.610 -25.723 1.00 92.44 755 LEU A N 1
ATOM 5888 C CA . LEU A 1 755 ? 1.958 -16.261 -26.907 1.00 92.44 755 LEU A CA 1
ATOM 5889 C C . LEU A 1 755 ? 2.971 -17.351 -27.314 1.00 92.44 755 LEU A C 1
ATOM 5891 O O . LEU A 1 755 ? 3.702 -17.167 -28.288 1.00 92.44 755 LEU A O 1
ATOM 5895 N N . SER A 1 756 ? 3.063 -18.477 -26.599 1.00 92.12 756 SER A N 1
ATOM 5896 C CA . SER A 1 756 ? 4.096 -19.490 -26.853 1.00 92.12 756 SER A CA 1
ATOM 5897 C C . SER A 1 756 ? 3.983 -20.165 -28.227 1.00 92.12 756 SER A C 1
ATOM 5899 O O . SER A 1 756 ? 5.012 -20.416 -28.851 1.00 92.12 756 SER A O 1
ATOM 5901 N N . GLY A 1 757 ? 2.759 -20.391 -28.721 1.00 88.69 757 GLY A N 1
ATOM 5902 C CA . GLY A 1 757 ? 2.482 -21.103 -29.978 1.00 88.69 757 GLY A CA 1
ATOM 5903 C C . GLY A 1 757 ? 2.677 -20.302 -31.275 1.00 88.69 757 GLY A C 1
ATOM 5904 O O . GLY A 1 757 ? 2.541 -20.871 -32.355 1.00 88.69 757 GLY A O 1
ATOM 5905 N N . TYR A 1 758 ? 2.981 -19.007 -31.182 1.00 89.62 758 TYR A N 1
ATOM 5906 C CA . TYR A 1 758 ? 3.178 -18.103 -32.326 1.00 89.62 758 TYR A CA 1
ATOM 5907 C C . TYR A 1 758 ? 4.658 -18.019 -32.742 1.00 89.62 758 TYR A C 1
ATOM 5909 O O . TYR A 1 758 ? 5.525 -18.542 -32.035 1.00 89.62 758 TYR A O 1
ATOM 5917 N N . SER A 1 759 ? 4.995 -17.336 -33.843 1.00 89.25 759 SER A N 1
ATOM 5918 C CA . SER A 1 759 ? 6.411 -17.103 -34.197 1.00 89.25 759 SER A CA 1
ATOM 5919 C C . SER A 1 759 ? 7.019 -15.940 -33.398 1.00 89.25 759 SER A C 1
ATOM 5921 O O . SER A 1 759 ? 6.327 -14.987 -33.045 1.00 89.25 759 SER A O 1
ATOM 5923 N N . ASP A 1 760 ? 8.317 -16.000 -33.092 1.00 87.50 760 ASP A N 1
ATOM 5924 C CA . ASP A 1 760 ? 9.015 -14.946 -32.335 1.00 87.50 760 ASP A CA 1
ATOM 5925 C C . ASP A 1 760 ? 9.106 -13.621 -33.111 1.00 87.50 760 ASP A C 1
ATOM 5927 O O . ASP A 1 760 ? 9.063 -12.555 -32.495 1.00 87.50 760 ASP A O 1
ATOM 5931 N N . ASP A 1 761 ? 9.173 -13.702 -34.445 1.00 89.25 761 ASP A N 1
ATOM 5932 C CA . ASP A 1 761 ? 9.249 -12.572 -35.382 1.00 89.25 761 ASP A CA 1
ATOM 5933 C C . ASP A 1 761 ? 7.876 -12.176 -35.980 1.00 89.25 761 ASP A C 1
ATOM 5935 O O . ASP A 1 761 ? 7.809 -11.357 -36.897 1.00 89.25 761 ASP A O 1
ATOM 5939 N N . GLU A 1 762 ? 6.767 -12.745 -35.490 1.00 89.00 762 GLU A N 1
ATOM 5940 C CA . GLU A 1 762 ? 5.410 -12.413 -35.956 1.00 89.00 762 GLU A CA 1
ATOM 5941 C C . GLU A 1 762 ? 5.016 -10.981 -35.559 1.00 89.00 762 GLU A C 1
ATOM 5943 O O . GLU A 1 762 ? 5.062 -10.634 -34.381 1.00 89.00 762 GLU A O 1
ATOM 5948 N N . ASP A 1 763 ? 4.593 -10.141 -36.513 1.00 88.38 763 ASP A N 1
ATOM 5949 C CA . ASP A 1 763 ? 3.981 -8.844 -36.189 1.00 88.38 763 ASP A CA 1
ATOM 5950 C C . ASP A 1 763 ? 2.520 -9.052 -35.783 1.00 88.38 763 ASP A C 1
ATOM 5952 O O . ASP A 1 763 ? 1.614 -9.132 -36.617 1.00 88.38 763 ASP A O 1
ATOM 5956 N N . PHE A 1 764 ? 2.277 -9.106 -34.478 1.00 86.38 764 PHE A N 1
ATOM 5957 C CA . PHE A 1 764 ? 0.959 -9.362 -33.915 1.00 86.38 764 PHE A CA 1
ATOM 5958 C C . PHE A 1 764 ? -0.087 -8.261 -34.194 1.00 86.38 764 PHE A C 1
ATOM 5960 O O . PHE A 1 764 ? -1.266 -8.451 -33.896 1.00 86.38 764 PHE A O 1
ATOM 5967 N N . ARG A 1 765 ? 0.275 -7.135 -34.829 1.00 80.31 765 ARG A N 1
ATOM 5968 C CA . ARG A 1 765 ? -0.708 -6.190 -35.409 1.00 80.31 765 ARG A CA 1
ATOM 5969 C C . ARG A 1 765 ? -1.455 -6.768 -36.619 1.00 80.31 765 ARG A C 1
ATOM 5971 O O . ARG A 1 765 ? -2.519 -6.251 -36.987 1.00 80.31 765 ARG A O 1
ATOM 5978 N N . LEU A 1 766 ? -0.882 -7.804 -37.236 1.00 80.25 766 LEU A N 1
ATOM 5979 C CA . LEU A 1 766 ? -1.333 -8.460 -38.466 1.00 80.25 766 LEU A CA 1
ATOM 5980 C C . LEU A 1 766 ? -1.820 -9.902 -38.240 1.00 80.25 766 LEU A C 1
ATOM 5982 O O . LEU A 1 766 ? -2.302 -10.523 -39.180 1.00 80.25 766 LEU A O 1
ATOM 5986 N N . THR A 1 767 ? -1.721 -10.434 -37.016 1.00 79.88 767 THR A N 1
ATOM 5987 C CA . THR A 1 767 ? -2.189 -11.793 -36.688 1.00 79.88 767 THR A CA 1
ATOM 5988 C C . THR A 1 767 ? -3.717 -11.901 -36.772 1.00 79.88 767 THR A C 1
ATOM 5990 O O . THR A 1 767 ? -4.430 -10.944 -36.457 1.00 79.88 767 THR A O 1
ATOM 5993 N N . GLU A 1 768 ? -4.227 -13.078 -37.141 1.00 75.38 768 GLU A N 1
ATOM 5994 C CA . GLU A 1 768 ? -5.667 -13.366 -37.278 1.00 75.38 768 GLU A CA 1
ATOM 5995 C C . GLU A 1 768 ? -6.392 -13.515 -35.923 1.00 75.38 768 GLU A C 1
ATOM 5997 O O . GLU A 1 768 ? -7.616 -13.606 -35.876 1.00 75.38 768 GLU A O 1
ATOM 6002 N N . ALA A 1 769 ? -5.665 -13.532 -34.798 1.00 79.25 769 ALA A N 1
ATOM 6003 C CA . ALA A 1 769 ? -6.227 -13.622 -33.448 1.00 79.25 769 ALA A CA 1
ATOM 6004 C C . ALA A 1 769 ? -6.752 -12.248 -32.948 1.00 79.25 769 ALA A C 1
ATOM 6006 O O . ALA A 1 769 ? -5.956 -11.416 -32.491 1.00 79.25 769 ALA A O 1
ATOM 6007 N N . PRO A 1 770 ? -8.077 -11.971 -32.931 1.00 78.62 770 PRO A N 1
ATOM 6008 C CA . PRO A 1 770 ? -8.571 -10.587 -32.834 1.00 78.62 770 PRO A CA 1
ATOM 6009 C C . PRO A 1 770 ? -8.366 -9.932 -31.456 1.00 78.62 770 PRO A C 1
ATOM 6011 O O . PRO A 1 770 ? -8.261 -8.707 -31.346 1.00 78.62 770 PRO A O 1
ATOM 6014 N N . ARG A 1 771 ? -8.261 -10.735 -30.384 1.00 79.25 771 ARG A N 1
ATOM 6015 C CA . ARG A 1 771 ? -7.915 -10.235 -29.040 1.00 79.25 771 ARG A CA 1
ATOM 6016 C C . ARG A 1 771 ? -6.466 -9.736 -28.991 1.00 79.25 771 ARG A C 1
ATOM 6018 O O . ARG A 1 771 ? -6.221 -8.673 -28.437 1.00 79.25 771 ARG A O 1
ATOM 6025 N N . ILE A 1 772 ? -5.531 -10.465 -29.604 1.00 81.12 772 ILE A N 1
ATOM 6026 C CA . ILE A 1 772 ? -4.116 -10.071 -29.674 1.00 81.12 772 ILE A CA 1
ATOM 6027 C C . ILE A 1 772 ? -3.989 -8.791 -30.504 1.00 81.12 772 ILE A C 1
ATOM 6029 O O . ILE A 1 772 ? -3.437 -7.789 -30.048 1.00 81.12 772 ILE A O 1
ATOM 6033 N N . GLN A 1 773 ? -4.588 -8.813 -31.696 1.00 80.31 773 GLN A N 1
ATOM 6034 C CA . GLN A 1 773 ? -4.555 -7.710 -32.645 1.00 80.31 773 GLN A CA 1
ATOM 6035 C C . GLN A 1 773 ? -5.125 -6.406 -32.056 1.00 80.31 773 GLN A C 1
ATOM 6037 O O . GLN A 1 773 ? -4.542 -5.342 -32.256 1.00 80.31 773 GLN A O 1
ATOM 6042 N N . SER A 1 774 ? -6.234 -6.461 -31.309 1.00 80.00 774 SER A N 1
ATOM 6043 C CA . SER A 1 774 ? -6.850 -5.253 -30.733 1.00 80.00 774 SER A CA 1
ATOM 6044 C C . SER A 1 774 ? -6.029 -4.630 -29.595 1.00 80.00 774 SER A C 1
ATOM 6046 O O . SER A 1 774 ? -5.919 -3.405 -29.537 1.00 80.00 774 SER A O 1
ATOM 6048 N N . ILE A 1 775 ? -5.388 -5.444 -28.745 1.00 82.12 775 ILE A N 1
ATOM 6049 C CA . ILE A 1 775 ? -4.464 -4.963 -27.703 1.00 82.12 775 ILE A CA 1
ATOM 6050 C C . ILE A 1 775 ? -3.251 -4.270 -28.340 1.00 82.12 775 ILE A C 1
ATOM 6052 O O . ILE A 1 775 ? -2.877 -3.172 -27.930 1.00 82.12 775 ILE A O 1
ATOM 6056 N N . LEU A 1 776 ? -2.649 -4.891 -29.356 1.00 83.44 776 LEU A N 1
ATOM 6057 C CA . LEU A 1 776 ? -1.347 -4.462 -29.872 1.00 83.44 776 LEU A CA 1
ATOM 6058 C C . LEU A 1 776 ? -1.424 -3.388 -30.957 1.00 83.44 776 LEU A C 1
ATOM 6060 O O . LEU A 1 776 ? -0.485 -2.607 -31.075 1.00 83.44 776 LEU A O 1
ATOM 6064 N N . ARG A 1 777 ? -2.554 -3.256 -31.667 1.00 79.88 777 ARG A N 1
ATOM 6065 C CA . ARG A 1 777 ? -2.856 -2.024 -32.418 1.00 79.88 777 ARG A CA 1
ATOM 6066 C C . ARG A 1 777 ? -3.028 -0.843 -31.467 1.00 79.88 777 ARG A C 1
ATOM 6068 O O . ARG A 1 777 ? -2.350 0.161 -31.621 1.00 79.88 777 ARG A O 1
ATOM 6075 N N . ARG A 1 778 ? -3.814 -0.996 -30.389 1.00 80.31 778 ARG A N 1
ATOM 6076 C CA . ARG A 1 778 ? -3.904 0.052 -29.358 1.00 80.31 778 ARG A CA 1
ATOM 6077 C C . ARG A 1 778 ? -2.518 0.442 -28.828 1.00 80.31 778 ARG A C 1
ATOM 6079 O O . ARG A 1 778 ? -2.309 1.621 -28.578 1.00 80.31 778 ARG A O 1
ATOM 6086 N N . TRP A 1 779 ? -1.580 -0.493 -28.657 1.00 83.94 779 TRP A N 1
ATOM 6087 C CA . TRP A 1 779 ? -0.209 -0.164 -28.243 1.00 83.94 779 TRP A CA 1
ATOM 6088 C C . TRP A 1 779 ? 0.642 0.491 -29.338 1.00 83.94 779 TRP A C 1
ATOM 6090 O O . TRP A 1 779 ? 1.331 1.449 -29.008 1.00 83.94 779 TRP A O 1
ATOM 6100 N N . SER A 1 780 ? 0.578 0.078 -30.612 1.00 82.12 780 SER A N 1
ATOM 6101 C CA . SER A 1 780 ? 1.261 0.835 -31.681 1.00 82.12 780 SER A CA 1
ATOM 6102 C C . SER A 1 780 ? 0.778 2.277 -31.774 1.00 82.12 780 SER A C 1
ATOM 6104 O O . SER A 1 780 ? 1.569 3.167 -32.051 1.00 82.12 780 SER A O 1
ATOM 6106 N N . ASP A 1 781 ? -0.499 2.503 -31.483 1.00 80.44 781 ASP A N 1
ATOM 6107 C CA . ASP A 1 781 ? -1.144 3.806 -31.623 1.00 80.44 781 ASP A CA 1
ATOM 6108 C C . ASP A 1 781 ? -0.977 4.686 -30.362 1.00 80.44 781 ASP A C 1
ATOM 6110 O O . ASP A 1 781 ? -1.441 5.825 -30.343 1.00 80.44 781 ASP A O 1
ATOM 6114 N N . THR A 1 782 ? -0.368 4.165 -29.281 1.00 81.50 782 THR A N 1
ATOM 6115 C CA . THR A 1 782 ? -0.266 4.859 -27.975 1.00 81.50 782 THR A CA 1
ATOM 6116 C C . THR A 1 782 ? 1.079 4.748 -27.256 1.00 81.50 782 THR A C 1
ATOM 6118 O O . THR A 1 782 ? 1.298 5.481 -26.295 1.00 81.50 782 THR A O 1
ATOM 6121 N N . VAL A 1 783 ? 1.990 3.862 -27.670 1.00 82.75 783 VAL A N 1
ATOM 6122 C CA . VAL A 1 783 ? 3.332 3.750 -27.077 1.00 82.75 783 VAL A CA 1
ATOM 6123 C C . VAL A 1 783 ? 4.311 4.582 -27.915 1.00 82.75 783 VAL A C 1
ATOM 6125 O O . VAL A 1 783 ? 4.561 4.208 -29.067 1.00 82.75 783 VAL A O 1
ATOM 6128 N N . PRO A 1 784 ? 4.883 5.679 -27.372 1.00 77.50 784 PRO A N 1
ATOM 6129 C CA . PRO A 1 784 ? 5.664 6.633 -28.158 1.00 77.50 784 PRO A CA 1
ATOM 6130 C C . PRO A 1 784 ? 6.798 5.990 -28.964 1.00 77.50 784 PRO A C 1
ATOM 6132 O O . PRO A 1 784 ? 7.612 5.236 -28.429 1.00 77.50 784 PRO A O 1
ATOM 6135 N N . GLY A 1 785 ? 6.857 6.312 -30.259 1.00 80.38 785 GLY A N 1
ATOM 6136 C CA . GLY A 1 785 ? 7.906 5.842 -31.167 1.00 80.38 785 GLY A CA 1
ATOM 6137 C C . GLY A 1 785 ? 7.733 4.405 -31.675 1.00 80.38 785 GLY A C 1
ATOM 6138 O O . GLY A 1 785 ? 8.705 3.825 -32.162 1.00 80.38 785 GLY A O 1
ATOM 6139 N N . THR A 1 786 ? 6.537 3.811 -31.576 1.00 83.75 786 THR A N 1
ATOM 6140 C CA . THR A 1 786 ? 6.283 2.420 -32.016 1.00 83.75 786 THR A CA 1
ATOM 6141 C C . THR A 1 786 ? 5.320 2.278 -33.194 1.00 83.75 786 THR A C 1
ATOM 6143 O O . THR A 1 786 ? 5.170 1.174 -33.715 1.00 83.75 786 THR A O 1
ATOM 6146 N N . ASP A 1 787 ? 4.742 3.378 -33.674 1.00 78.56 787 ASP A N 1
ATOM 6147 C CA . ASP A 1 787 ? 3.648 3.452 -34.650 1.00 78.56 787 ASP A CA 1
ATOM 6148 C C . ASP A 1 787 ? 3.928 2.606 -35.909 1.00 78.56 787 ASP A C 1
ATOM 6150 O O . ASP A 1 787 ? 3.090 1.844 -36.396 1.00 78.56 787 ASP A O 1
ATOM 6154 N N . ASN A 1 788 ? 5.165 2.685 -36.408 1.00 81.25 788 ASN A N 1
ATOM 6155 C CA . ASN A 1 788 ? 5.624 2.007 -37.621 1.00 81.25 788 ASN A CA 1
ATOM 6156 C C . ASN A 1 788 ? 6.446 0.727 -37.347 1.00 81.25 788 ASN A C 1
ATOM 6158 O O . ASN A 1 788 ? 6.958 0.118 -38.285 1.00 81.25 788 ASN A O 1
ATOM 6162 N N . LEU A 1 789 ? 6.574 0.292 -36.088 1.00 86.31 789 LEU A N 1
ATOM 6163 C CA . LEU A 1 789 ? 7.391 -0.863 -35.696 1.00 86.31 789 LEU A CA 1
ATOM 6164 C C . LEU A 1 789 ? 6.543 -2.136 -35.510 1.00 86.31 789 LEU A C 1
ATOM 6166 O O . LEU A 1 789 ? 5.463 -2.069 -34.924 1.00 86.31 789 LEU A O 1
ATOM 6170 N N . PRO A 1 790 ? 7.022 -3.318 -35.949 1.00 87.94 790 PRO A N 1
ATOM 6171 C CA . PRO A 1 790 ? 6.283 -4.567 -35.781 1.00 87.94 790 PRO A CA 1
ATOM 6172 C C . PRO A 1 790 ? 6.230 -4.980 -34.309 1.00 87.94 790 PRO A C 1
ATOM 6174 O O . PRO A 1 790 ? 7.263 -5.009 -33.631 1.00 87.94 790 PRO A O 1
ATOM 6177 N N . TRP A 1 791 ? 5.049 -5.328 -33.802 1.00 90.56 791 TRP A N 1
ATOM 6178 C CA . TRP A 1 791 ? 4.901 -5.794 -32.424 1.00 90.56 791 TRP A CA 1
ATOM 6179 C C . TRP A 1 791 ? 5.120 -7.300 -32.368 1.00 90.56 791 TRP A C 1
ATOM 6181 O O . TRP A 1 791 ? 4.183 -8.080 -32.479 1.00 90.56 791 TRP A O 1
ATOM 6191 N N . THR A 1 792 ? 6.387 -7.683 -32.217 1.00 92.38 792 THR A N 1
ATOM 6192 C CA . THR A 1 792 ? 6.848 -9.068 -32.055 1.00 92.38 792 THR A CA 1
ATOM 6193 C C . THR A 1 792 ? 6.880 -9.492 -30.585 1.00 92.38 792 THR A C 1
ATOM 6195 O O . THR A 1 792 ? 6.818 -8.637 -29.694 1.00 92.38 792 THR A O 1
ATOM 6198 N N . LYS A 1 793 ? 7.047 -10.795 -30.290 1.00 91.94 793 LYS A N 1
ATOM 6199 C CA . LYS A 1 793 ? 7.147 -11.286 -28.893 1.00 91.94 793 LYS A CA 1
ATOM 6200 C C . LYS A 1 793 ? 8.226 -10.544 -28.105 1.00 91.94 793 LYS A C 1
ATOM 6202 O O . LYS A 1 793 ? 8.010 -10.184 -26.951 1.00 91.94 793 LYS A O 1
ATOM 6207 N N . ARG A 1 794 ? 9.369 -10.276 -28.749 1.00 91.00 794 ARG A N 1
ATOM 6208 C CA . ARG A 1 794 ? 10.486 -9.533 -28.152 1.00 91.00 794 ARG A CA 1
ATOM 6209 C C . ARG A 1 794 ? 10.070 -8.112 -27.763 1.00 91.00 794 ARG A C 1
ATOM 6211 O O . ARG A 1 794 ? 10.299 -7.723 -26.627 1.00 91.00 794 ARG A O 1
ATOM 6218 N N . ARG A 1 795 ? 9.381 -7.379 -28.647 1.00 91.31 795 ARG A N 1
ATOM 6219 C CA . ARG A 1 795 ? 8.909 -6.009 -28.369 1.00 91.31 795 ARG A CA 1
ATOM 6220 C C . ARG A 1 795 ? 7.836 -5.960 -27.274 1.00 91.31 795 ARG A C 1
ATOM 6222 O O . ARG A 1 795 ? 7.854 -5.050 -26.449 1.00 91.31 795 ARG A O 1
ATOM 6229 N N . ILE A 1 796 ? 6.946 -6.956 -27.217 1.00 92.00 796 ILE A N 1
ATOM 6230 C CA . ILE A 1 796 ? 5.983 -7.122 -26.111 1.00 92.00 796 ILE A CA 1
ATOM 6231 C C . ILE A 1 796 ? 6.728 -7.323 -24.786 1.00 92.00 796 ILE A C 1
ATOM 6233 O O . ILE A 1 796 ? 6.452 -6.622 -23.814 1.00 92.00 796 ILE A O 1
ATOM 6237 N N . ALA A 1 797 ? 7.698 -8.240 -24.751 1.00 93.00 797 ALA A N 1
ATOM 6238 C CA . ALA A 1 797 ? 8.488 -8.516 -23.557 1.00 93.00 797 ALA A CA 1
ATOM 6239 C C . ALA A 1 797 ? 9.320 -7.300 -23.108 1.00 93.00 797 ALA A C 1
ATOM 6241 O O . ALA A 1 797 ? 9.287 -6.950 -21.930 1.00 93.00 797 ALA A O 1
ATOM 6242 N N . GLU A 1 798 ? 10.001 -6.611 -24.030 1.00 91.69 798 GLU A N 1
ATOM 6243 C CA . GLU A 1 798 ? 10.749 -5.369 -23.768 1.00 91.69 798 GLU A CA 1
ATOM 6244 C C . GLU A 1 798 ? 9.853 -4.275 -23.162 1.00 91.69 798 GLU A C 1
ATOM 6246 O O . GLU A 1 798 ? 10.226 -3.651 -22.168 1.00 91.69 798 GLU A O 1
ATOM 6251 N N . TYR A 1 799 ? 8.653 -4.063 -23.718 1.00 91.06 799 TYR A N 1
ATOM 6252 C CA . TYR A 1 799 ? 7.696 -3.074 -23.210 1.00 91.06 799 TYR A CA 1
ATOM 6253 C C . TYR A 1 799 ? 7.166 -3.425 -21.812 1.00 91.06 799 TYR A C 1
ATOM 6255 O O . TYR A 1 799 ? 6.970 -2.532 -20.989 1.00 91.06 799 TYR A O 1
ATOM 6263 N N . ILE A 1 800 ? 6.954 -4.710 -21.523 1.00 92.50 800 ILE A N 1
ATOM 6264 C CA . ILE A 1 800 ? 6.448 -5.186 -20.227 1.00 92.50 800 ILE A CA 1
ATOM 6265 C C . ILE A 1 800 ? 7.534 -5.208 -19.150 1.00 92.50 800 ILE A C 1
ATOM 6267 O O . ILE A 1 800 ? 7.237 -4.971 -17.981 1.00 92.50 800 ILE A O 1
ATOM 6271 N N . SER A 1 801 ? 8.790 -5.457 -19.525 1.00 92.88 801 SER A N 1
ATOM 6272 C CA . SER A 1 801 ? 9.898 -5.641 -18.578 1.00 92.88 801 SER A CA 1
ATOM 6273 C C . SER A 1 801 ? 10.231 -4.396 -17.749 1.00 92.88 801 SER A C 1
ATOM 6275 O O . SER A 1 801 ? 10.874 -4.511 -16.710 1.00 92.88 801 SER A O 1
ATOM 6277 N N . ILE A 1 802 ? 9.785 -3.215 -18.188 1.00 90.12 802 ILE A N 1
ATOM 6278 C CA . ILE A 1 802 ? 10.054 -1.922 -17.551 1.00 90.12 802 ILE A CA 1
ATOM 6279 C C . ILE A 1 802 ? 8.733 -1.286 -17.080 1.00 90.12 802 ILE A C 1
ATOM 6281 O O . ILE A 1 802 ? 8.324 -0.239 -17.572 1.00 90.12 802 ILE A O 1
ATOM 6285 N N . GLY A 1 803 ? 8.028 -1.927 -16.141 1.00 85.00 803 GLY A N 1
ATOM 6286 C CA . GLY A 1 803 ? 6.814 -1.370 -15.519 1.00 85.00 803 GLY A CA 1
ATOM 6287 C C . GLY A 1 803 ? 5.480 -1.868 -16.093 1.00 85.00 803 GLY A C 1
ATOM 6288 O O . GLY A 1 803 ? 4.453 -1.206 -15.939 1.00 85.00 803 GLY A O 1
ATOM 6289 N N . GLY A 1 804 ? 5.455 -3.031 -16.746 1.00 90.44 804 GLY A N 1
ATOM 6290 C CA . GLY A 1 804 ? 4.219 -3.691 -17.173 1.00 90.44 804 GLY A CA 1
ATOM 6291 C C . GLY A 1 804 ? 3.452 -2.964 -18.284 1.00 90.44 804 GLY A C 1
ATOM 6292 O O . GLY A 1 804 ? 4.035 -2.375 -19.192 1.00 90.44 804 GLY A O 1
ATOM 6293 N N . LEU A 1 805 ? 2.117 -3.033 -18.236 1.00 85.69 805 LEU A N 1
ATOM 6294 C CA . LEU A 1 805 ? 1.221 -2.580 -19.317 1.00 85.69 805 LEU A CA 1
ATOM 6295 C C . LEU A 1 805 ? 0.953 -1.060 -19.352 1.00 85.69 805 LEU A C 1
ATOM 6297 O O . LEU A 1 805 ? 0.240 -0.589 -20.241 1.00 85.69 805 LEU A O 1
ATOM 6301 N N . GLY A 1 806 ? 1.436 -0.315 -18.354 1.00 86.31 806 GLY A N 1
ATOM 6302 C CA . GLY A 1 806 ? 1.113 1.101 -18.149 1.00 86.31 806 GLY A CA 1
ATOM 6303 C C . GLY A 1 806 ? 2.000 2.080 -18.921 1.00 86.31 806 GLY A C 1
ATOM 6304 O O . GLY A 1 806 ? 2.989 1.694 -19.556 1.00 86.31 806 GLY A O 1
ATOM 6305 N N . ALA A 1 807 ? 1.637 3.361 -18.822 1.00 92.06 807 ALA A N 1
ATOM 6306 C CA . ALA A 1 807 ? 2.435 4.497 -19.273 1.00 92.06 807 ALA A CA 1
ATOM 6307 C C . ALA A 1 807 ? 3.786 4.582 -18.537 1.00 92.06 807 ALA A C 1
ATOM 6309 O O . ALA A 1 807 ? 3.936 4.123 -17.399 1.00 92.06 807 ALA A O 1
ATOM 6310 N N . LYS A 1 808 ? 4.789 5.144 -19.220 1.00 93.50 808 LYS A N 1
ATOM 6311 C CA . LYS A 1 808 ? 6.197 5.122 -18.806 1.00 93.50 808 LYS A CA 1
ATOM 6312 C C . LYS A 1 808 ? 6.827 6.476 -19.103 1.00 93.50 808 LYS A C 1
ATOM 6314 O O . LYS A 1 808 ? 6.807 6.897 -20.255 1.00 93.50 808 LYS A O 1
ATOM 6319 N N . ILE A 1 809 ? 7.397 7.120 -18.090 1.00 96.31 809 ILE A N 1
ATOM 6320 C CA . ILE A 1 809 ? 8.042 8.430 -18.209 1.00 96.31 809 ILE A CA 1
ATOM 6321 C C . ILE A 1 809 ? 9.529 8.262 -17.893 1.00 96.31 809 ILE A C 1
ATOM 6323 O O . ILE A 1 809 ? 9.893 7.732 -16.841 1.00 96.31 809 ILE A O 1
ATOM 6327 N N . ILE A 1 810 ? 10.388 8.664 -18.828 1.00 97.56 810 ILE A N 1
ATOM 6328 C CA . ILE A 1 810 ? 11.842 8.478 -18.762 1.00 97.56 810 ILE A CA 1
ATOM 6329 C C . ILE A 1 810 ? 12.488 9.823 -19.090 1.00 97.56 810 ILE A C 1
ATOM 6331 O O . ILE A 1 810 ? 12.374 10.277 -20.227 1.00 97.56 810 ILE A O 1
ATOM 6335 N N . GLY A 1 811 ? 13.147 10.462 -18.122 1.00 98.50 811 GLY A N 1
ATOM 6336 C CA . GLY A 1 811 ? 13.756 11.771 -18.358 1.00 98.50 811 GLY A CA 1
ATOM 6337 C C . GLY A 1 811 ? 14.393 12.453 -17.144 1.00 98.50 811 GLY A C 1
ATOM 6338 O O . GLY A 1 811 ? 14.533 11.871 -16.069 1.00 98.50 811 GLY A O 1
ATOM 6339 N N . SER A 1 812 ? 14.761 13.715 -17.344 1.00 98.81 812 SER A N 1
ATOM 6340 C CA . SER A 1 812 ? 15.186 14.671 -16.317 1.00 98.81 812 SER A CA 1
ATOM 6341 C C . SER A 1 812 ? 14.044 15.003 -15.332 1.00 98.81 812 SER A C 1
ATOM 6343 O O . SER A 1 812 ? 12.884 14.671 -15.608 1.00 98.81 812 SER A O 1
ATOM 6345 N N . PRO A 1 813 ? 14.305 15.710 -14.211 1.00 98.81 813 PRO A N 1
ATOM 6346 C CA . PRO A 1 813 ? 13.249 16.133 -13.287 1.00 98.81 813 PRO A CA 1
ATOM 6347 C C . PRO A 1 813 ? 12.177 16.967 -13.988 1.00 98.81 813 PRO A C 1
ATOM 6349 O O . PRO A 1 813 ? 10.987 16.761 -13.765 1.00 98.81 813 PRO A O 1
ATOM 6352 N N . THR A 1 814 ? 12.614 17.879 -14.862 1.00 98.69 814 THR A N 1
ATOM 6353 C CA . THR A 1 814 ? 11.765 18.774 -15.652 1.00 98.69 814 THR A CA 1
ATOM 6354 C C . THR A 1 814 ? 10.859 17.968 -16.573 1.00 98.69 814 THR A C 1
ATOM 6356 O O . THR A 1 814 ? 9.645 18.085 -16.471 1.00 98.69 814 THR A O 1
ATOM 6359 N N . THR A 1 815 ? 11.441 17.076 -17.381 1.00 98.69 815 THR A N 1
ATOM 6360 C CA . THR A 1 815 ? 10.733 16.224 -18.350 1.00 98.69 815 THR A CA 1
ATOM 6361 C C . THR A 1 815 ? 9.679 15.347 -17.674 1.00 98.69 815 THR A C 1
ATOM 6363 O O . THR A 1 815 ? 8.562 15.210 -18.169 1.00 98.69 815 THR A O 1
ATOM 6366 N N . VAL A 1 816 ? 10.014 14.765 -16.516 1.00 98.75 816 VAL A N 1
ATOM 6367 C CA . VAL A 1 816 ? 9.076 13.926 -15.761 1.00 98.75 816 VAL A CA 1
ATOM 6368 C C . VAL A 1 816 ? 7.978 14.767 -15.103 1.00 98.75 816 VAL A C 1
ATOM 6370 O O . VAL A 1 816 ? 6.820 14.358 -15.103 1.00 98.75 816 VAL A O 1
ATOM 6373 N N . ALA A 1 817 ? 8.302 15.945 -14.566 1.00 98.75 817 ALA A N 1
ATOM 6374 C CA . ALA A 1 817 ? 7.314 16.835 -13.962 1.00 98.75 817 ALA A CA 1
ATOM 6375 C C . ALA A 1 817 ? 6.367 17.478 -14.993 1.00 98.75 817 ALA A C 1
ATOM 6377 O O . ALA A 1 817 ? 5.179 17.601 -14.707 1.00 98.75 817 ALA A O 1
ATOM 6378 N N . ASP A 1 818 ? 6.863 17.832 -16.183 1.00 98.56 818 ASP A N 1
ATOM 6379 C CA . ASP A 1 818 ? 6.058 18.341 -17.302 1.00 98.56 818 ASP A CA 1
ATOM 6380 C C . ASP A 1 818 ? 5.001 17.313 -17.726 1.00 98.56 818 ASP A C 1
ATOM 6382 O O . ASP A 1 818 ? 3.820 17.642 -17.815 1.00 98.56 818 ASP A O 1
ATOM 6386 N N . GLU A 1 819 ? 5.401 16.050 -17.905 1.00 98.12 819 GLU A N 1
ATOM 6387 C CA . GLU A 1 819 ? 4.479 14.968 -18.262 1.00 98.12 819 GLU A CA 1
ATOM 6388 C C . GLU A 1 819 ? 3.481 14.670 -17.127 1.00 98.12 819 GLU A C 1
ATOM 6390 O O . GLU A 1 819 ? 2.288 14.515 -17.378 1.00 98.12 819 GLU A O 1
ATOM 6395 N N . LEU A 1 820 ? 3.902 14.655 -15.856 1.00 98.50 820 LEU A N 1
ATOM 6396 C CA . LEU A 1 820 ? 2.963 14.457 -14.740 1.00 98.50 820 LEU A CA 1
ATOM 6397 C C . LEU A 1 820 ? 1.945 15.609 -14.607 1.00 98.50 820 LEU A C 1
ATOM 6399 O O . LEU A 1 820 ? 0.790 15.349 -14.264 1.00 98.50 820 LEU A O 1
ATOM 6403 N N . GLU A 1 821 ? 2.321 16.856 -14.910 1.00 98.25 821 GLU A N 1
ATOM 6404 C CA . GLU A 1 821 ? 1.361 17.966 -15.015 1.00 98.25 821 GLU A CA 1
ATOM 6405 C C . GLU A 1 821 ? 0.443 17.817 -16.242 1.00 98.25 821 GLU A C 1
ATOM 6407 O O . GLU A 1 821 ? -0.769 17.990 -16.106 1.00 98.25 821 GLU A O 1
ATOM 6412 N N . HIS A 1 822 ? 0.973 17.411 -17.401 1.00 97.75 822 HIS A N 1
ATOM 6413 C CA . HIS A 1 822 ? 0.194 17.150 -18.620 1.00 97.75 822 HIS A CA 1
ATOM 6414 C C . HIS A 1 822 ? -0.880 16.069 -18.409 1.00 97.75 822 HIS A C 1
ATOM 6416 O O . HIS A 1 822 ? -2.035 16.251 -18.806 1.00 97.75 822 HIS A O 1
ATOM 6422 N N . TRP A 1 823 ? -0.548 14.978 -17.709 1.00 98.00 823 TRP A N 1
ATOM 6423 C CA . TRP A 1 823 ? -1.525 13.952 -17.333 1.00 98.00 823 TRP A CA 1
ATOM 6424 C C . TRP A 1 823 ? -2.632 14.505 -16.432 1.00 98.00 823 TRP A C 1
ATOM 6426 O O . TRP A 1 823 ? -3.803 14.193 -16.652 1.00 98.00 823 TRP A O 1
ATOM 6436 N N . VAL A 1 824 ? -2.294 15.341 -15.445 1.00 98.12 824 VAL A N 1
ATOM 6437 C CA . VAL A 1 824 ? -3.282 15.989 -14.565 1.00 98.12 824 VAL A CA 1
ATOM 6438 C C . VAL A 1 824 ? -4.192 16.940 -15.347 1.00 98.12 824 VAL A C 1
ATOM 6440 O O . VAL A 1 824 ? -5.403 16.915 -15.132 1.00 98.12 824 VAL A O 1
ATOM 6443 N N . GLU A 1 825 ? -3.645 17.734 -16.267 1.00 97.38 825 GLU A N 1
ATOM 6444 C CA . GLU A 1 825 ? -4.402 18.695 -17.079 1.00 97.38 825 GLU A CA 1
ATOM 6445 C C . GLU A 1 825 ? -5.348 18.006 -18.077 1.00 97.38 825 GLU A C 1
ATOM 6447 O O . GLU A 1 825 ? -6.541 18.314 -18.118 1.00 97.38 825 GLU A O 1
ATOM 6452 N N . VAL A 1 826 ? -4.847 17.046 -18.860 1.00 97.62 826 VAL A N 1
ATOM 6453 C CA . VAL A 1 826 ? -5.614 16.426 -19.954 1.00 97.62 826 VAL A CA 1
ATOM 6454 C C . VAL A 1 826 ? -6.569 15.340 -19.458 1.00 97.62 826 VAL A C 1
ATOM 6456 O O . VAL A 1 826 ? -7.696 15.241 -19.955 1.00 97.62 826 VAL A O 1
ATOM 6459 N N . ALA A 1 827 ? -6.165 14.535 -18.469 1.00 97.00 827 ALA A N 1
ATOM 6460 C CA . ALA A 1 827 ? -7.003 13.452 -17.955 1.00 97.00 827 ALA A CA 1
ATOM 6461 C C . ALA A 1 827 ? -7.899 13.853 -16.768 1.00 97.00 827 ALA A C 1
ATOM 6463 O O . ALA A 1 827 ? -8.825 13.106 -16.470 1.00 97.00 827 ALA A O 1
ATOM 6464 N N . ASP A 1 828 ? -7.659 14.995 -16.107 1.00 96.88 828 ASP A N 1
ATOM 6465 C CA . ASP A 1 828 ? -8.258 15.362 -14.805 1.00 96.88 828 ASP A CA 1
ATOM 6466 C C . ASP A 1 828 ? -8.099 14.250 -13.750 1.00 96.88 828 ASP A C 1
ATOM 6468 O O . ASP A 1 828 ? -9.022 13.851 -13.033 1.00 96.88 828 ASP A O 1
ATOM 6472 N N . VAL A 1 829 ? -6.878 13.728 -13.659 1.00 97.88 829 VAL A N 1
ATOM 6473 C CA . VAL A 1 829 ? -6.485 12.778 -12.613 1.00 97.88 829 VAL A CA 1
ATOM 6474 C C . VAL A 1 829 ? -6.009 13.529 -11.372 1.00 97.88 829 VAL A C 1
ATOM 6476 O O . VAL A 1 829 ? -5.649 14.705 -11.424 1.00 97.88 829 VAL A O 1
ATOM 6479 N N . ASP A 1 830 ? -6.081 12.882 -10.218 1.00 98.38 830 ASP A N 1
ATOM 6480 C CA . ASP A 1 830 ? -5.721 13.452 -8.916 1.00 98.38 830 ASP A CA 1
ATOM 6481 C C . ASP A 1 830 ? -4.309 13.038 -8.476 1.00 98.38 830 ASP A C 1
ATOM 6483 O O . ASP A 1 830 ? -3.740 13.639 -7.566 1.00 98.38 830 ASP A O 1
ATOM 6487 N N . GLY A 1 831 ? -3.719 12.035 -9.132 1.00 98.12 831 GLY A N 1
ATOM 6488 C CA . GLY A 1 831 ? -2.338 11.640 -8.896 1.00 98.12 831 GLY A CA 1
ATOM 6489 C C . GLY A 1 831 ? -1.957 10.276 -9.459 1.00 98.12 831 GLY A C 1
ATOM 6490 O O . GLY A 1 831 ? -2.579 9.775 -10.397 1.00 98.12 831 GLY A O 1
ATOM 6491 N N . PHE A 1 832 ? -0.911 9.679 -8.883 1.00 98.69 832 PHE A N 1
ATOM 6492 C CA . PHE A 1 832 ? -0.179 8.569 -9.491 1.00 98.69 832 PHE A CA 1
ATOM 6493 C C . PHE A 1 832 ? 0.215 7.466 -8.497 1.00 98.69 832 PHE A C 1
ATOM 6495 O O . PHE A 1 832 ? 0.783 7.722 -7.435 1.00 98.69 832 PHE A O 1
ATOM 6502 N N . ASN A 1 833 ? -0.031 6.217 -8.898 1.00 98.44 833 ASN A N 1
ATOM 6503 C CA . ASN A 1 833 ? 0.564 5.009 -8.335 1.00 98.44 833 ASN A CA 1
ATOM 6504 C C . ASN A 1 833 ? 1.897 4.771 -9.068 1.00 98.44 833 ASN A C 1
ATOM 6506 O O . ASN A 1 833 ? 1.925 4.166 -10.143 1.00 98.44 833 ASN A O 1
ATOM 6510 N N . LEU A 1 834 ? 2.996 5.275 -8.502 1.00 98.25 834 LEU A N 1
ATOM 6511 C CA . LEU A 1 834 ? 4.332 5.181 -9.092 1.00 98.25 834 LEU A CA 1
ATOM 6512 C C . LEU A 1 834 ? 4.911 3.779 -8.885 1.00 98.25 834 LEU A C 1
ATOM 6514 O O . LEU A 1 834 ? 5.262 3.387 -7.771 1.00 98.25 834 LEU A O 1
ATOM 6518 N N . SER A 1 835 ? 4.999 3.017 -9.971 1.00 96.56 835 SER A N 1
ATOM 6519 C CA . SER A 1 835 ? 5.629 1.697 -9.996 1.00 96.56 835 SER A CA 1
ATOM 6520 C C . SER A 1 835 ? 7.155 1.790 -10.028 1.00 96.56 835 SER A C 1
ATOM 6522 O O . SER A 1 835 ? 7.735 2.713 -10.599 1.00 96.56 835 SER A O 1
ATOM 6524 N N . HIS A 1 836 ? 7.802 0.809 -9.400 1.00 96.06 836 HIS A N 1
ATOM 6525 C CA . HIS A 1 836 ? 9.254 0.702 -9.318 1.00 96.06 836 HIS A CA 1
ATOM 6526 C C . HIS A 1 836 ? 9.810 -0.261 -10.373 1.00 96.06 836 HIS A C 1
ATOM 6528 O O . HIS A 1 836 ? 9.202 -1.293 -10.663 1.00 96.06 836 HIS A O 1
ATOM 6534 N N . ILE A 1 837 ? 11.006 0.041 -10.881 1.00 96.81 837 ILE A N 1
ATOM 6535 C CA . ILE A 1 837 ? 11.803 -0.894 -11.692 1.00 96.81 837 ILE A CA 1
ATOM 6536 C C . ILE A 1 837 ? 12.820 -1.618 -10.801 1.00 96.81 837 ILE A C 1
ATOM 6538 O O . ILE A 1 837 ? 13.018 -2.824 -10.918 1.00 96.81 837 ILE A O 1
ATOM 6542 N N . VAL A 1 838 ? 13.394 -0.892 -9.837 1.00 97.56 838 VAL A N 1
ATOM 6543 C CA . VAL A 1 838 ? 14.240 -1.420 -8.758 1.00 97.56 838 VAL A CA 1
ATOM 6544 C C . VAL A 1 838 ? 13.784 -0.815 -7.430 1.00 97.56 838 VAL A C 1
ATOM 6546 O O . VAL A 1 838 ? 13.366 0.338 -7.389 1.00 97.56 838 VAL A O 1
ATOM 6549 N N . ASN A 1 839 ? 13.817 -1.568 -6.333 1.00 97.81 839 ASN A N 1
ATOM 6550 C CA . ASN A 1 839 ? 13.253 -1.128 -5.054 1.00 97.81 839 ASN A CA 1
ATOM 6551 C C . ASN A 1 839 ? 14.264 -1.389 -3.920 1.00 97.81 839 ASN A C 1
ATOM 6553 O O . ASN A 1 839 ? 14.717 -2.528 -3.784 1.00 97.81 839 ASN A O 1
ATOM 6557 N N . PRO A 1 840 ? 14.671 -0.370 -3.136 1.00 98.31 840 PRO A N 1
ATOM 6558 C CA . PRO A 1 840 ? 14.148 1.005 -3.089 1.00 98.31 840 PRO A CA 1
ATOM 6559 C C . PRO A 1 840 ? 14.612 1.950 -4.211 1.00 98.31 840 PRO A C 1
ATOM 6561 O O . PRO A 1 840 ? 14.051 3.033 -4.319 1.00 98.31 840 PRO A O 1
ATOM 6564 N N . GLY A 1 841 ? 15.573 1.569 -5.064 1.00 98.19 841 GLY A N 1
ATOM 6565 C CA . GLY A 1 841 ? 16.277 2.505 -5.961 1.00 98.19 841 GLY A CA 1
ATOM 6566 C C . GLY A 1 841 ? 15.426 3.441 -6.840 1.00 98.19 841 GLY A C 1
ATOM 6567 O O . GLY A 1 841 ? 15.764 4.610 -6.971 1.00 98.19 841 GLY A O 1
ATOM 6568 N N . SER A 1 842 ? 14.293 2.996 -7.394 1.00 98.50 842 SER A N 1
ATOM 6569 C CA . SER A 1 842 ? 13.388 3.882 -8.145 1.00 98.50 842 SER A CA 1
ATOM 6570 C C . SER A 1 842 ? 12.725 4.937 -7.250 1.00 98.50 842 SER A C 1
ATOM 6572 O O . SER A 1 842 ? 12.497 6.054 -7.701 1.00 98.50 842 SER A O 1
ATOM 6574 N N . PHE A 1 843 ? 12.434 4.614 -5.986 1.00 98.75 843 PHE A N 1
ATOM 6575 C CA . PHE A 1 843 ? 11.900 5.571 -5.014 1.00 98.75 843 PHE A CA 1
ATOM 6576 C C . PHE A 1 843 ? 12.993 6.494 -4.463 1.00 98.75 843 PHE A C 1
ATOM 6578 O O . PHE A 1 843 ? 12.718 7.675 -4.289 1.00 98.75 843 PHE A O 1
ATOM 6585 N N . GLU A 1 844 ? 14.222 5.999 -4.263 1.00 98.81 844 GLU A N 1
ATOM 6586 C CA . GLU A 1 844 ? 15.397 6.845 -3.979 1.00 98.81 844 GLU A CA 1
ATOM 6587 C C . GLU A 1 844 ? 15.538 7.928 -5.068 1.00 98.81 844 GLU A C 1
ATOM 6589 O O . GLU A 1 844 ? 15.515 9.117 -4.756 1.00 98.81 844 GLU A O 1
ATOM 6594 N N . ASP A 1 845 ? 15.541 7.524 -6.346 1.00 98.81 845 ASP A N 1
ATOM 6595 C CA . ASP A 1 845 ? 15.659 8.432 -7.496 1.00 98.81 845 ASP A CA 1
ATOM 6596 C C . ASP A 1 845 ? 14.494 9.444 -7.573 1.00 98.81 845 ASP A C 1
ATOM 6598 O O . ASP A 1 845 ? 14.702 10.619 -7.869 1.00 98.81 845 ASP A O 1
ATOM 6602 N N . ILE A 1 846 ? 13.254 9.025 -7.284 1.00 98.81 846 ILE A N 1
ATOM 6603 C CA . ILE A 1 846 ? 12.095 9.937 -7.245 1.00 98.81 846 ILE A CA 1
ATOM 6604 C C . ILE A 1 846 ? 12.245 10.982 -6.127 1.00 98.81 846 ILE A C 1
ATOM 6606 O O . ILE A 1 846 ? 11.921 12.153 -6.340 1.00 98.81 846 ILE A O 1
ATOM 6610 N N . VAL A 1 847 ? 12.730 10.583 -4.948 1.00 98.69 847 VAL A N 1
ATOM 6611 C CA . VAL A 1 847 ? 12.915 11.480 -3.796 1.00 98.69 847 VAL A CA 1
ATOM 6612 C C . VAL A 1 847 ? 14.061 12.467 -4.024 1.00 98.69 847 VAL A C 1
ATOM 6614 O O . VAL A 1 847 ? 13.917 13.636 -3.669 1.00 98.69 847 VAL A O 1
ATOM 6617 N N . GLU A 1 848 ? 15.159 12.018 -4.636 1.00 98.62 848 GLU A N 1
ATOM 6618 C CA . GLU A 1 848 ? 16.328 12.842 -4.962 1.00 98.62 848 GLU A CA 1
ATOM 6619 C C . GLU A 1 848 ? 16.045 13.830 -6.103 1.00 98.62 848 GLU A C 1
ATOM 6621 O O . GLU A 1 848 ? 16.273 15.029 -5.952 1.00 98.62 848 GLU A O 1
ATOM 6626 N N . PHE A 1 849 ? 15.521 13.346 -7.234 1.00 98.69 849 PHE A N 1
ATOM 6627 C CA . PHE A 1 849 ? 15.436 14.133 -8.466 1.00 98.69 849 PHE A CA 1
ATOM 6628 C C . PHE A 1 849 ? 14.064 14.785 -8.682 1.00 98.69 849 PHE A C 1
ATOM 6630 O O . PHE A 1 849 ? 13.992 15.970 -9.000 1.00 98.69 849 PHE A O 1
ATOM 6637 N N . LEU A 1 850 ? 12.961 14.045 -8.512 1.00 98.69 850 LEU A N 1
ATOM 6638 C CA . LEU A 1 850 ? 11.628 14.498 -8.940 1.00 98.69 850 LEU A CA 1
ATOM 6639 C C . LEU A 1 850 ? 10.886 15.334 -7.884 1.00 98.69 850 LEU A C 1
ATOM 6641 O O . LEU A 1 850 ? 10.291 16.361 -8.217 1.00 98.69 850 LEU A O 1
ATOM 6645 N N . LEU A 1 851 ? 10.895 14.924 -6.611 1.00 98.50 851 LEU A N 1
ATOM 6646 C CA . LEU A 1 851 ? 10.147 15.638 -5.566 1.00 98.50 851 LEU A CA 1
ATOM 6647 C C . LEU A 1 851 ? 10.578 17.105 -5.362 1.00 98.50 851 LEU A C 1
ATOM 6649 O O . LEU A 1 851 ? 9.688 17.930 -5.131 1.00 98.50 851 LEU A O 1
ATOM 6653 N N . PRO A 1 852 ? 11.870 17.490 -5.459 1.00 98.44 852 PRO A N 1
ATOM 6654 C CA . PRO A 1 852 ? 12.263 18.899 -5.398 1.00 98.44 852 PRO A CA 1
ATOM 6655 C C . PRO A 1 852 ? 11.637 19.737 -6.519 1.00 98.44 852 PRO A C 1
ATOM 6657 O O . PRO A 1 852 ? 11.169 20.845 -6.263 1.00 98.44 852 PRO A O 1
ATOM 6660 N N . GLU A 1 853 ? 11.554 19.196 -7.737 1.00 98.62 853 GLU A N 1
ATOM 6661 C CA . GLU A 1 853 ? 10.979 19.880 -8.901 1.00 98.62 853 GLU A CA 1
ATOM 6662 C C . GLU A 1 853 ? 9.452 20.031 -8.781 1.00 98.62 853 GLU A C 1
ATOM 6664 O O . GLU A 1 853 ? 8.918 21.126 -8.976 1.00 98.62 853 GLU A O 1
ATOM 6669 N N . LEU A 1 854 ? 8.738 18.981 -8.356 1.00 98.50 854 LEU A N 1
ATOM 6670 C CA . LEU A 1 854 ? 7.289 19.053 -8.114 1.00 98.50 854 LEU A CA 1
ATOM 6671 C C . LEU A 1 854 ? 6.928 20.019 -6.966 1.00 98.50 854 LEU A C 1
ATOM 6673 O O . LEU A 1 854 ? 5.922 20.732 -7.047 1.00 98.50 854 LEU A O 1
ATOM 6677 N N . ARG A 1 855 ? 7.763 20.098 -5.918 1.00 98.00 855 ARG A N 1
ATOM 6678 C CA . ARG A 1 855 ? 7.626 21.103 -4.847 1.00 98.00 855 ARG A CA 1
ATOM 6679 C C . ARG A 1 855 ? 7.938 22.517 -5.352 1.00 98.00 855 ARG A C 1
ATOM 6681 O O . ARG A 1 855 ? 7.178 23.434 -5.050 1.00 98.00 855 ARG A O 1
ATOM 6688 N N . ARG A 1 856 ? 8.983 22.706 -6.173 1.00 97.62 856 ARG A N 1
ATOM 6689 C CA . ARG A 1 856 ? 9.330 24.001 -6.803 1.00 97.62 856 ARG A CA 1
ATOM 6690 C C . ARG A 1 856 ? 8.201 24.535 -7.691 1.00 97.62 856 ARG A C 1
ATOM 6692 O O . ARG A 1 856 ? 7.963 25.739 -7.721 1.00 97.62 856 ARG A O 1
ATOM 6699 N N . ARG A 1 857 ? 7.489 23.643 -8.385 1.00 97.50 857 ARG A N 1
ATOM 6700 C CA . ARG A 1 857 ? 6.298 23.941 -9.206 1.00 97.50 857 ARG A CA 1
ATOM 6701 C C . ARG A 1 857 ? 5.025 24.206 -8.395 1.00 97.50 857 ARG A C 1
ATOM 6703 O O . ARG A 1 857 ? 4.031 24.651 -8.965 1.00 97.50 857 ARG A O 1
ATOM 6710 N N . GLY A 1 858 ? 5.035 23.924 -7.089 1.00 97.12 858 GLY A N 1
ATOM 6711 C CA . GLY A 1 858 ? 3.869 24.055 -6.215 1.00 97.12 858 GLY A CA 1
ATOM 6712 C C . GLY A 1 858 ? 2.762 23.029 -6.484 1.00 97.12 858 GLY A C 1
ATOM 6713 O O . GLY A 1 858 ? 1.618 23.278 -6.107 1.00 97.12 858 GLY A O 1
ATOM 6714 N N . VAL A 1 859 ? 3.076 21.905 -7.141 1.00 97.81 859 VAL A N 1
ATOM 6715 C CA . VAL A 1 859 ? 2.117 20.824 -7.457 1.00 97.81 859 VAL A CA 1
ATOM 6716 C C . VAL A 1 859 ? 2.242 19.614 -6.533 1.00 97.81 859 VAL A C 1
ATOM 6718 O O . VAL A 1 859 ? 1.366 18.758 -6.538 1.00 97.81 859 VAL A O 1
ATOM 6721 N N . PHE A 1 860 ? 3.288 19.541 -5.710 1.00 98.12 860 PHE A N 1
ATOM 6722 C CA . PHE A 1 860 ? 3.403 18.556 -4.636 1.00 98.12 860 PHE A CA 1
ATOM 6723 C C . PHE A 1 860 ? 3.610 19.238 -3.285 1.00 98.12 860 PHE A C 1
ATOM 6725 O O . PHE A 1 860 ? 4.249 20.291 -3.193 1.00 98.12 860 PHE A O 1
ATOM 6732 N N . ARG A 1 861 ? 3.082 18.612 -2.228 1.00 93.94 861 ARG A N 1
ATOM 6733 C CA . ARG A 1 861 ? 3.073 19.168 -0.875 1.00 93.94 861 ARG A CA 1
ATOM 6734 C C . ARG A 1 861 ? 4.488 19.404 -0.330 1.00 93.94 861 ARG A C 1
ATOM 6736 O O . ARG A 1 861 ? 5.389 18.574 -0.464 1.00 93.94 861 ARG A O 1
ATOM 6743 N N . SER A 1 862 ? 4.682 20.562 0.296 1.00 89.31 862 SER A N 1
ATOM 6744 C CA . SER A 1 862 ? 5.945 20.956 0.940 1.00 89.31 862 SER A CA 1
ATOM 6745 C C . SER A 1 862 ? 6.114 20.383 2.353 1.00 89.31 862 SER A C 1
ATOM 6747 O O . SER A 1 862 ? 7.215 20.434 2.894 1.00 89.31 862 SER A O 1
ATOM 6749 N N . ARG A 1 863 ? 5.021 19.878 2.936 1.00 89.44 863 ARG A N 1
ATOM 6750 C CA . ARG A 1 863 ? 4.915 19.129 4.195 1.00 89.44 863 ARG A CA 1
ATOM 6751 C C . ARG A 1 863 ? 3.536 18.460 4.262 1.00 89.44 863 ARG A C 1
ATOM 6753 O O . ARG A 1 863 ? 2.645 18.825 3.493 1.00 89.44 863 ARG A O 1
ATOM 6760 N N . VAL A 1 864 ? 3.316 17.573 5.227 1.00 93.12 864 VAL A N 1
ATOM 6761 C CA . VAL A 1 864 ? 1.959 17.193 5.665 1.00 93.12 864 VAL A CA 1
ATOM 6762 C C . VAL A 1 864 ? 1.256 18.329 6.424 1.00 93.12 864 VAL A C 1
ATOM 6764 O O . VAL A 1 864 ? 1.888 19.063 7.184 1.00 93.12 864 VAL A O 1
ATOM 6767 N N . ASP A 1 865 ? -0.063 18.460 6.250 1.00 90.00 865 ASP A N 1
ATOM 6768 C CA . ASP A 1 865 ? -0.873 19.478 6.943 1.00 90.00 865 ASP A CA 1
ATOM 6769 C C . ASP A 1 865 ? -1.225 19.095 8.394 1.00 90.00 865 ASP A C 1
ATOM 6771 O O . ASP A 1 865 ? -1.419 19.966 9.242 1.00 90.00 865 ASP A O 1
ATOM 6775 N N . LYS A 1 866 ? -1.293 17.790 8.692 1.00 93.75 866 LYS A N 1
ATOM 6776 C CA . LYS A 1 866 ? -1.630 17.217 10.005 1.00 93.75 866 LYS A CA 1
ATOM 6777 C C . LYS A 1 866 ? -0.863 15.904 10.199 1.00 93.75 866 LYS A C 1
ATOM 6779 O O . LYS A 1 866 ? -1.023 14.992 9.388 1.00 93.75 866 LYS A O 1
ATOM 6784 N N . GLU A 1 867 ? -0.077 15.789 11.273 1.00 95.75 867 GLU A N 1
ATOM 6785 C CA . GLU A 1 867 ? 0.543 14.507 11.649 1.00 95.75 867 GLU A CA 1
ATOM 6786 C C . GLU A 1 867 ? -0.532 13.508 12.103 1.00 95.75 867 GLU A C 1
ATOM 6788 O O . GLU A 1 867 ? -1.471 13.887 12.809 1.00 95.75 867 GLU A O 1
ATOM 6793 N N . GLY A 1 868 ? -0.419 12.239 11.695 1.00 93.88 868 GLY A N 1
ATOM 6794 C CA . GLY A 1 868 ? -1.373 11.197 12.096 1.00 93.88 868 GLY A CA 1
ATOM 6795 C C . GLY A 1 868 ? -2.800 11.432 11.580 1.00 93.88 868 GLY A C 1
ATOM 6796 O O . GLY A 1 868 ? -3.772 11.007 12.204 1.00 93.88 868 GLY A O 1
ATOM 6797 N N . ALA A 1 869 ? -2.953 12.147 10.462 1.00 97.56 869 ALA A N 1
ATOM 6798 C CA . ALA A 1 869 ? -4.226 12.228 9.757 1.00 97.56 869 ALA A CA 1
ATOM 6799 C C . ALA A 1 869 ? -4.662 10.836 9.267 1.00 97.56 869 ALA A C 1
ATOM 6801 O O . ALA A 1 869 ? -3.849 10.059 8.764 1.00 97.56 869 ALA A O 1
ATOM 6802 N N . THR A 1 870 ? -5.954 10.532 9.386 1.00 98.56 870 THR A N 1
ATOM 6803 C CA . THR A 1 870 ? -6.517 9.297 8.825 1.00 98.56 870 THR A CA 1
ATOM 6804 C C . THR A 1 870 ? -6.463 9.316 7.295 1.00 98.56 870 THR A C 1
ATOM 6806 O O . THR A 1 870 ? -6.441 10.385 6.680 1.00 98.56 870 THR A O 1
ATOM 6809 N N . ALA A 1 871 ? -6.464 8.145 6.655 1.00 98.38 871 ALA A N 1
ATOM 6810 C CA . ALA A 1 871 ? -6.328 8.044 5.201 1.00 98.38 871 ALA A CA 1
ATOM 6811 C C . ALA A 1 871 ? -7.409 8.849 4.458 1.00 98.38 871 ALA A C 1
ATOM 6813 O O . ALA A 1 871 ? -7.119 9.566 3.499 1.00 98.38 871 ALA A O 1
ATOM 6814 N N . ARG A 1 872 ? -8.645 8.803 4.963 1.00 98.31 872 ARG A N 1
ATOM 6815 C CA . ARG A 1 872 ? -9.764 9.591 4.442 1.00 98.31 872 ARG A CA 1
ATOM 6816 C C . ARG A 1 872 ? -9.627 11.103 4.683 1.00 98.31 872 ARG A C 1
ATOM 6818 O O . ARG A 1 872 ? -9.983 11.876 3.794 1.00 98.31 872 ARG A O 1
ATOM 6825 N N . GLU A 1 873 ? -9.043 11.543 5.803 1.00 97.94 873 GLU A N 1
ATOM 6826 C CA . GLU A 1 873 ? -8.754 12.971 6.028 1.00 97.94 873 GLU A CA 1
ATOM 6827 C C . GLU A 1 873 ? -7.744 13.501 5.003 1.00 97.94 873 GLU A C 1
ATOM 6829 O O . GLU A 1 873 ? -7.933 14.594 4.478 1.00 97.94 873 GLU A O 1
ATOM 6834 N N . VAL A 1 874 ? -6.711 12.717 4.673 1.00 97.12 874 VAL A N 1
ATOM 6835 C CA . VAL A 1 874 ? -5.683 13.101 3.688 1.00 97.12 874 VAL A CA 1
ATOM 6836 C C . VAL A 1 874 ? -6.247 13.195 2.267 1.00 97.12 874 VAL A C 1
ATOM 6838 O O . VAL A 1 874 ? -5.870 14.101 1.528 1.00 97.12 874 VAL A O 1
ATOM 6841 N N . PHE A 1 875 ? -7.132 12.277 1.862 1.00 96.56 875 PHE A N 1
ATOM 6842 C CA . PHE A 1 875 ? -7.633 12.239 0.482 1.00 96.56 875 PHE A CA 1
ATOM 6843 C C . PHE A 1 875 ? -8.895 13.074 0.233 1.00 96.56 875 PHE A C 1
ATOM 6845 O O . PHE A 1 875 ? -9.025 13.643 -0.852 1.00 96.56 875 PHE A O 1
ATOM 6852 N N . ILE A 1 876 ? -9.829 13.143 1.188 1.00 94.81 876 ILE A N 1
ATOM 6853 C CA . ILE A 1 876 ? -11.135 13.811 1.013 1.00 94.81 876 ILE A CA 1
ATOM 6854 C C . ILE A 1 876 ? -11.559 14.687 2.208 1.00 94.81 876 ILE A C 1
ATOM 6856 O O . ILE A 1 876 ? -12.701 15.129 2.265 1.00 94.81 876 ILE A O 1
ATOM 6860 N N . GLY A 1 877 ? -10.663 14.974 3.159 1.00 94.75 877 GLY A N 1
ATOM 6861 C CA . GLY A 1 877 ? -10.911 15.946 4.233 1.00 94.75 877 GLY A CA 1
ATOM 6862 C C . GLY A 1 877 ? -11.871 15.494 5.343 1.00 94.75 877 GLY A C 1
ATOM 6863 O O . GLY A 1 877 ? -12.185 16.291 6.225 1.00 94.75 877 GLY A O 1
ATOM 6864 N N . SER A 1 878 ? -12.325 14.236 5.347 1.00 95.19 878 SER A N 1
ATOM 6865 C CA . SER A 1 878 ? -13.242 13.694 6.360 1.00 95.19 878 SER A CA 1
ATOM 6866 C C . SER A 1 878 ? -12.664 12.458 7.056 1.00 95.19 878 SER A C 1
ATOM 6868 O O . SER A 1 878 ? -12.006 11.633 6.441 1.00 95.19 878 SER A O 1
ATOM 6870 N N . LYS A 1 879 ? -12.917 12.274 8.356 1.00 94.56 879 LYS A N 1
ATOM 6871 C CA . LYS A 1 879 ? -12.449 11.076 9.095 1.00 94.56 879 LYS A CA 1
ATOM 6872 C C . LYS A 1 879 ? -13.321 9.836 8.841 1.00 94.56 879 LYS A C 1
ATOM 6874 O O . LYS A 1 879 ? -12.854 8.699 8.823 1.00 94.56 879 LYS A O 1
ATOM 6879 N N . ARG A 1 880 ? -14.615 10.064 8.629 1.00 97.19 880 ARG A N 1
ATOM 6880 C CA . ARG A 1 880 ? -15.671 9.058 8.438 1.00 97.19 880 ARG A CA 1
ATOM 6881 C C . ARG A 1 880 ? -16.245 9.216 7.024 1.00 97.19 880 ARG A C 1
ATOM 6883 O O . ARG A 1 880 ? -16.050 10.270 6.415 1.00 97.19 880 ARG A O 1
ATOM 6890 N N . LEU A 1 881 ? -16.935 8.193 6.512 1.00 98.12 881 LEU A N 1
ATOM 6891 C CA . LEU A 1 881 ? -17.536 8.216 5.169 1.00 98.12 881 LEU A CA 1
ATOM 6892 C C . LEU A 1 881 ? -18.356 9.507 4.927 1.00 98.12 881 LEU A C 1
ATOM 6894 O O . LEU A 1 881 ? -19.141 9.874 5.811 1.00 98.12 881 LEU A O 1
ATOM 6898 N N . PRO A 1 882 ? -18.220 10.182 3.769 1.00 96.81 882 PRO A N 1
ATOM 6899 C CA . PRO A 1 882 ? -19.076 11.308 3.380 1.00 96.81 882 PRO A CA 1
ATOM 6900 C C . PRO A 1 882 ? -20.566 10.948 3.399 1.00 96.81 882 PRO A C 1
ATOM 6902 O O . PRO A 1 882 ? -20.924 9.788 3.199 1.00 96.81 882 PRO A O 1
ATOM 6905 N N . GLU A 1 883 ? -21.460 11.901 3.666 1.00 96.31 883 GLU A N 1
ATOM 6906 C CA . GLU A 1 883 ? -22.893 11.594 3.852 1.00 96.31 883 GLU A CA 1
ATOM 6907 C C . GLU A 1 883 ? -23.609 11.139 2.565 1.00 96.31 883 GLU A C 1
ATOM 6909 O O . GLU A 1 883 ? -24.607 10.430 2.645 1.00 96.31 883 GLU A O 1
ATOM 6914 N N . ASP A 1 884 ? -23.055 11.463 1.396 1.00 96.69 884 ASP A N 1
ATOM 6915 C CA . ASP A 1 884 ? -23.457 10.975 0.072 1.00 96.69 884 ASP A CA 1
ATOM 6916 C C . ASP A 1 884 ? -22.953 9.552 -0.249 1.00 96.69 884 ASP A C 1
ATOM 6918 O O . ASP A 1 884 ? -23.465 8.894 -1.154 1.00 96.69 884 ASP A O 1
ATOM 6922 N N . HIS A 1 885 ? -21.956 9.040 0.480 1.00 98.31 885 HIS A N 1
ATOM 6923 C CA . HIS A 1 885 ? -21.412 7.699 0.246 1.00 98.31 885 HIS A CA 1
ATOM 6924 C C . HIS A 1 885 ? -22.412 6.604 0.676 1.00 98.31 885 HIS A C 1
ATOM 6926 O O . HIS A 1 885 ? -22.960 6.681 1.778 1.00 98.31 885 HIS A O 1
ATOM 6932 N N . PRO A 1 886 ? -22.636 5.535 -0.118 1.00 97.38 886 PRO A N 1
ATOM 6933 C CA . PRO A 1 886 ? -23.697 4.552 0.143 1.00 97.38 886 PRO A CA 1
ATOM 6934 C C . PRO A 1 886 ? -23.547 3.757 1.448 1.00 97.38 886 PRO A C 1
ATOM 6936 O O . PRO A 1 886 ? -24.524 3.156 1.897 1.00 97.38 886 PRO A O 1
ATOM 6939 N N . GLY A 1 887 ? -22.361 3.736 2.068 1.00 97.38 887 GLY A N 1
ATOM 6940 C CA . GLY A 1 887 ? -22.166 3.168 3.404 1.00 97.38 887 GLY A CA 1
ATOM 6941 C C . GLY A 1 887 ? -22.742 4.039 4.529 1.00 97.38 887 GLY A C 1
ATOM 6942 O O . GLY A 1 887 ? -23.136 3.517 5.570 1.00 97.38 887 GLY A O 1
ATOM 6943 N N . SER A 1 888 ? -22.877 5.353 4.318 1.00 96.88 888 SER A N 1
ATOM 6944 C CA . SER A 1 888 ? -23.303 6.309 5.350 1.00 96.88 888 SER A CA 1
ATOM 6945 C C . SER A 1 888 ? -24.746 6.133 5.819 1.00 96.88 888 SER A C 1
ATOM 6947 O O . SER A 1 888 ? -25.045 6.457 6.968 1.00 96.88 888 SER A O 1
ATOM 6949 N N . LYS A 1 889 ? -25.625 5.538 5.000 1.00 95.50 889 LYS A N 1
ATOM 6950 C CA . LYS A 1 889 ? -27.002 5.190 5.405 1.00 95.50 889 LYS A CA 1
ATOM 6951 C C . LYS A 1 889 ? -27.063 4.162 6.550 1.00 95.50 889 LYS A C 1
ATOM 6953 O O . LYS A 1 889 ? -28.102 4.015 7.184 1.00 95.50 889 LYS A O 1
ATOM 6958 N N . TYR A 1 890 ? -25.961 3.452 6.810 1.00 97.31 890 TYR A N 1
ATOM 6959 C CA . TYR A 1 890 ? -25.857 2.469 7.887 1.00 97.31 890 TYR A CA 1
ATOM 6960 C C . TYR A 1 890 ? -25.319 3.052 9.204 1.00 97.31 890 TYR A C 1
ATOM 6962 O O . TYR A 1 890 ? -25.364 2.349 10.207 1.00 97.31 890 TYR A O 1
ATOM 6970 N N . LYS A 1 891 ? -24.845 4.310 9.239 1.00 96.75 891 LYS A N 1
ATOM 6971 C CA . LYS A 1 891 ? -24.287 4.952 10.448 1.00 96.75 891 LYS A CA 1
ATOM 6972 C C . LYS A 1 891 ? -25.281 4.950 11.611 1.00 96.75 891 LYS A C 1
ATOM 6974 O O . LYS A 1 891 ? -26.323 5.603 11.531 1.00 96.75 891 LYS A O 1
ATOM 6979 N N . TRP A 1 892 ? -24.910 4.317 12.721 1.00 97.38 892 TRP A N 1
ATOM 6980 C CA . TRP A 1 892 ? -25.632 4.442 13.986 1.00 97.38 892 TRP A CA 1
ATOM 6981 C C . TRP A 1 892 ? -25.024 5.558 14.845 1.00 97.38 892 TRP A C 1
ATOM 6983 O O . TRP A 1 892 ? -23.944 5.405 15.421 1.00 97.38 892 TRP A O 1
ATOM 6993 N N . ARG A 1 893 ? -25.710 6.701 14.916 1.00 96.00 893 ARG A N 1
ATOM 6994 C CA . ARG A 1 893 ? -25.214 7.912 15.587 1.00 96.00 893 ARG A CA 1
ATOM 6995 C C . ARG A 1 893 ? -25.575 7.935 17.068 1.00 96.00 893 ARG A C 1
ATOM 6997 O O . ARG A 1 893 ? -26.587 7.366 17.478 1.00 96.00 893 ARG A O 1
ATOM 7004 N N . ALA A 1 894 ? -24.761 8.640 17.849 1.00 95.25 894 ALA A N 1
ATOM 7005 C CA . ALA A 1 894 ? -25.009 8.904 19.264 1.00 95.25 894 ALA A CA 1
ATOM 7006 C C . ALA A 1 894 ? -26.439 9.425 19.513 1.00 95.25 894 ALA A C 1
ATOM 7008 O O . ALA A 1 894 ? -26.971 10.208 18.721 1.00 95.25 894 ALA A O 1
ATOM 7009 N N . GLY A 1 895 ? -27.070 8.963 20.594 1.00 92.06 895 GLY A N 1
ATOM 7010 C CA . GLY A 1 895 ? -28.456 9.311 20.940 1.00 92.06 895 GLY A CA 1
ATOM 7011 C C . GLY A 1 895 ? -29.570 8.664 20.094 1.00 92.06 895 GLY A C 1
ATOM 7012 O O . GLY A 1 895 ? -30.739 8.953 20.336 1.00 92.06 895 GLY A O 1
ATOM 7013 N N . GLN A 1 896 ? -29.265 7.788 19.127 1.00 93.38 896 GLN A N 1
ATOM 7014 C CA . GLN A 1 896 ? -30.278 6.976 18.432 1.00 93.38 896 GLN A CA 1
ATOM 7015 C C . GLN A 1 896 ? -30.519 5.639 19.159 1.00 93.38 896 GLN A C 1
ATOM 7017 O O . GLN A 1 896 ? -29.573 4.896 19.422 1.00 93.38 896 GLN A O 1
ATOM 7022 N N . GLU A 1 897 ? -31.777 5.272 19.416 1.00 89.81 897 GLU A N 1
ATOM 7023 C CA . GLU A 1 897 ? -32.128 3.983 20.049 1.00 89.81 897 GLU A CA 1
ATOM 7024 C C . GLU A 1 897 ? -31.896 2.774 19.122 1.00 89.81 897 GLU A C 1
ATOM 7026 O O . GLU A 1 897 ? -31.473 1.705 19.569 1.00 89.81 897 GLU A O 1
ATOM 7031 N N . VAL A 1 898 ? -32.156 2.946 17.822 1.00 90.25 898 VAL A N 1
ATOM 7032 C CA . VAL A 1 898 ? -32.075 1.921 16.767 1.00 90.25 898 VAL A CA 1
ATOM 7033 C C . VAL A 1 898 ? -31.382 2.545 15.545 1.00 90.25 898 VAL A C 1
ATOM 7035 O O . VAL A 1 898 ? -31.678 3.700 15.224 1.00 90.25 898 VAL A O 1
ATOM 7038 N N . PRO A 1 899 ? -30.471 1.842 14.843 1.00 89.38 899 PRO A N 1
ATOM 7039 C CA . PRO A 1 899 ? -29.889 2.352 13.605 1.00 89.38 899 PRO A CA 1
ATOM 7040 C C . PRO A 1 899 ? -30.954 2.452 12.495 1.00 89.38 899 PRO A C 1
ATOM 7042 O O . PRO A 1 899 ? -31.772 1.534 12.368 1.00 89.38 899 PRO A O 1
ATOM 7045 N N . PRO A 1 900 ? -30.936 3.498 11.643 1.00 86.88 900 PRO A N 1
ATOM 7046 C CA . PRO A 1 900 ? -32.017 3.762 10.686 1.00 86.88 900 PRO A CA 1
ATOM 7047 C C . PRO A 1 900 ? -32.380 2.581 9.777 1.00 86.88 900 PRO A C 1
ATOM 7049 O O . PRO A 1 900 ? -33.558 2.328 9.546 1.00 86.88 900 PRO A O 1
ATOM 7052 N N . PHE A 1 901 ? -31.385 1.818 9.312 1.00 89.25 901 PHE A N 1
ATOM 7053 C CA . PHE A 1 901 ? -31.615 0.688 8.410 1.00 89.25 901 PHE A CA 1
ATOM 7054 C C . PHE A 1 901 ? -32.386 -0.477 9.053 1.00 89.25 901 PHE A C 1
ATOM 7056 O O . PHE A 1 901 ? -33.106 -1.165 8.339 1.00 89.25 901 PHE A O 1
ATOM 7063 N N . LEU A 1 902 ? -32.277 -0.690 10.373 1.00 88.50 902 LEU A N 1
ATOM 7064 C CA . LEU A 1 902 ? -33.072 -1.715 11.062 1.00 88.50 902 LEU A CA 1
ATOM 7065 C C . LEU A 1 902 ? -34.509 -1.242 11.271 1.00 88.50 902 LEU A C 1
ATOM 7067 O O . LEU A 1 902 ? -35.425 -2.001 10.992 1.00 88.50 902 LEU A O 1
ATOM 7071 N N . ALA A 1 903 ? -34.723 0.021 11.651 1.00 82.44 903 ALA A N 1
ATOM 7072 C CA . ALA A 1 903 ? -36.073 0.589 11.733 1.00 82.44 903 ALA A CA 1
ATOM 7073 C C . ALA A 1 903 ? -36.790 0.564 10.365 1.00 82.44 903 ALA A C 1
ATOM 7075 O O . ALA A 1 903 ? -37.995 0.343 10.281 1.00 82.44 903 ALA A O 1
ATOM 7076 N N . GLU A 1 904 ? -36.036 0.731 9.275 1.00 77.94 904 GLU A N 1
ATOM 7077 C CA . GLU A 1 904 ? -36.516 0.547 7.906 1.00 77.94 904 GLU A CA 1
ATOM 7078 C C . GLU A 1 904 ? -36.772 -0.914 7.501 1.00 77.94 904 GLU A C 1
ATOM 7080 O O . GLU A 1 904 ? -37.535 -1.133 6.562 1.00 77.94 904 GLU A O 1
ATOM 7085 N N . GLU A 1 905 ? -36.118 -1.898 8.119 1.00 77.12 905 GLU A N 1
ATOM 7086 C CA . GLU A 1 905 ? -36.336 -3.333 7.869 1.00 77.12 905 GLU A CA 1
ATOM 7087 C C . GLU A 1 905 ? -37.454 -3.901 8.771 1.00 77.12 905 GLU A C 1
ATOM 7089 O O . GLU A 1 905 ? -38.166 -4.804 8.349 1.00 77.12 905 GLU A O 1
ATOM 7094 N N . GLU A 1 906 ? -37.675 -3.331 9.961 1.00 75.31 906 GLU A N 1
ATOM 7095 C CA . GLU A 1 906 ? -38.779 -3.657 10.885 1.00 75.31 906 GLU A CA 1
ATOM 7096 C C . GLU A 1 906 ? -40.135 -3.059 10.455 1.00 75.31 906 GLU A C 1
ATOM 7098 O O . GLU A 1 906 ? -41.186 -3.536 10.882 1.00 75.31 906 GLU A O 1
ATOM 7103 N N . ALA A 1 907 ? -40.128 -2.022 9.610 1.00 67.50 907 ALA A N 1
ATOM 7104 C CA . ALA A 1 907 ? -41.327 -1.332 9.121 1.00 67.50 907 ALA A CA 1
ATOM 7105 C C . ALA A 1 907 ? -41.853 -1.834 7.754 1.00 67.50 907 ALA A C 1
ATOM 7107 O O . ALA A 1 907 ? -42.719 -1.178 7.166 1.00 67.50 907 ALA A O 1
ATOM 7108 N N . LYS A 1 908 ? -41.318 -2.946 7.224 1.00 60.62 908 LYS A N 1
ATOM 7109 C CA . LYS A 1 908 ? -41.629 -3.508 5.893 1.00 60.62 908 LYS A CA 1
ATOM 7110 C C . LYS A 1 908 ? -42.206 -4.925 5.981 1.00 60.62 908 LYS A C 1
ATOM 7112 O O . LYS A 1 908 ? -43.120 -5.197 5.171 1.00 60.62 908 LYS A O 1
#

Solvent-accessible surface area (backbone atoms only — not comparable to full-atom values): 53002 Å² total; per-residue (Å²): 95,55,77,44,77,48,71,38,68,87,80,31,47,72,11,22,47,68,102,69,84,33,36,24,40,38,47,35,34,39,39,31,66,38,55,43,92,80,49,41,68,38,34,41,35,45,36,41,34,57,42,73,75,58,75,81,47,64,83,72,59,73,90,76,82,82,88,79,83,75,69,92,38,69,66,26,49,75,52,76,30,22,69,50,64,49,48,41,62,79,50,70,50,76,48,77,49,74,48,75,51,64,75,87,77,96,59,93,91,68,95,74,86,60,88,54,51,72,48,77,46,79,45,79,48,74,44,49,36,41,36,39,46,46,82,35,64,34,96,91,49,100,42,31,26,33,40,37,36,44,38,41,43,50,91,87,64,80,87,66,99,61,78,57,55,45,46,35,34,37,32,34,37,30,47,79,66,58,32,36,43,35,38,38,48,43,36,36,44,42,55,78,94,80,60,96,61,81,48,56,50,66,76,73,80,78,97,51,85,34,49,54,76,43,81,50,70,75,98,56,72,86,75,46,72,49,74,40,54,67,59,65,66,48,35,48,59,51,28,42,58,60,32,61,76,66,43,80,63,65,78,80,78,80,78,78,82,80,78,78,82,79,80,84,83,85,84,87,88,83,86,80,90,76,85,90,85,81,88,85,91,83,89,82,86,87,84,81,90,82,82,87,85,80,80,88,76,87,80,84,88,89,80,87,88,86,83,89,82,82,89,73,91,80,60,94,42,73,64,60,54,53,57,50,58,66,64,76,76,66,91,83,88,87,84,90,87,82,91,86,82,89,84,87,86,88,81,87,89,84,89,90,86,87,92,81,92,90,92,83,90,86,90,86,86,87,84,88,89,82,83,86,83,81,90,83,77,89,54,72,69,62,56,52,55,56,61,57,70,70,38,67,69,54,55,52,49,53,51,48,49,55,51,51,58,74,70,46,73,67,82,72,61,65,81,73,66,82,82,77,83,90,78,84,88,75,98,78,77,91,73,83,74,78,64,72,63,50,44,42,24,45,37,46,45,48,24,36,8,73,37,10,12,21,22,45,74,40,91,65,25,53,27,80,40,59,87,41,67,62,59,53,34,54,50,43,36,54,38,33,77,66,61,35,48,29,43,33,32,48,73,70,83,41,62,44,23,35,27,71,47,79,80,29,48,68,45,19,62,85,14,17,33,52,33,67,68,54,81,56,70,80,48,45,54,59,35,36,73,57,41,62,55,46,18,40,32,33,44,54,55,66,72,85,55,60,55,76,58,54,47,45,56,50,33,53,45,19,46,57,33,59,13,17,31,24,40,26,51,40,64,75,85,50,49,52,24,24,45,77,72,76,33,92,52,63,77,56,74,64,58,41,51,56,50,47,56,52,44,50,49,53,40,25,31,36,45,33,32,12,39,30,74,62,19,72,61,66,35,78,87,80,72,37,52,55,48,91,74,29,63,38,62,55,66,43,73,64,96,88,51,76,48,50,61,50,52,92,64,77,86,26,69,29,35,60,56,33,32,34,24,60,48,83,51,74,67,28,30,53,47,34,27,53,69,29,39,26,39,46,44,78,38,57,46,36,74,67,36,23,61,53,45,53,50,27,36,53,39,9,47,74,65,63,26,66,42,81,56,40,41,37,25,36,40,33,21,58,40,58,29,90,37,46,67,55,10,48,50,52,51,54,54,53,57,74,38,43,24,58,51,12,21,45,17,51,50,2,46,76,71,75,46,56,69,63,90,57,64,66,82,40,41,37,63,73,46,89,51,65,71,58,18,56,57,43,42,54,40,30,78,45,41,88,94,28,67,91,54,72,48,18,56,62,52,52,18,60,53,24,25,64,30,28,92,37,24,73,44,69,10,16,30,64,58,43,47,51,50,57,48,49,37,34,68,64,21,65,41,42,29,33,34,39,34,41,56,28,44,60,43,36,57,52,35,39,58,70,42,36,47,57,47,32,36,75,72,56,31,29,77,89,64,79,95,55,87,55,45,25,37,35,32,75,74,63,71,33,58,50,77,54,84,53,38,76,52,38,68,27,48,16,51,64,96,55,85,64,33,60,56,55,58,59,61,75,74,109